Protein AF-A0A2J6J2B2-F1 (afdb_monomer)

Structure (mmCIF, N/CA/C/O backbone):
data_AF-A0A2J6J2B2-F1
#
_entry.id   AF-A0A2J6J2B2-F1
#
loop_
_atom_site.group_PDB
_atom_site.id
_atom_site.type_symbol
_atom_site.label_atom_id
_atom_site.label_alt_id
_atom_site.label_comp_id
_atom_site.label_asym_id
_atom_site.label_entity_id
_atom_site.label_seq_id
_atom_site.pdbx_PDB_ins_code
_atom_site.Cartn_x
_atom_site.Cartn_y
_atom_site.Cartn_z
_atom_site.occupancy
_atom_site.B_iso_or_equiv
_atom_site.auth_seq_id
_atom_site.auth_comp_id
_atom_site.auth_asym_id
_atom_site.auth_atom_id
_atom_site.pdbx_PDB_model_num
ATOM 1 N N . GLN A 1 1 ? 64.192 0.299 -51.898 1.00 29.78 1 GLN A N 1
ATOM 2 C CA . GLN A 1 1 ? 64.668 0.440 -53.295 1.00 29.78 1 GLN A CA 1
ATOM 3 C C . GLN A 1 1 ? 63.615 1.294 -53.989 1.00 29.78 1 GLN A C 1
ATOM 5 O O . GLN A 1 1 ? 62.476 0.881 -53.935 1.00 29.78 1 GLN A O 1
ATOM 10 N N . ALA A 1 2 ? 63.819 2.466 -54.578 1.00 25.81 2 ALA A N 1
ATOM 11 C CA . ALA A 1 2 ? 64.965 3.316 -54.865 1.00 25.81 2 ALA A CA 1
ATOM 12 C C . ALA A 1 2 ? 64.368 4.648 -55.398 1.00 25.81 2 ALA A C 1
ATOM 14 O O . ALA A 1 2 ? 63.558 4.562 -56.307 1.00 25.81 2 ALA A O 1
ATOM 15 N N . PHE A 1 3 ? 64.799 5.796 -54.842 1.00 26.19 3 PHE A N 1
ATOM 16 C CA . PHE A 1 3 ? 64.974 7.138 -55.457 1.00 26.19 3 PHE A CA 1
ATOM 17 C C . PHE A 1 3 ? 63.770 7.818 -56.173 1.00 26.19 3 PHE A C 1
ATOM 19 O O . PHE A 1 3 ? 63.121 7.220 -57.014 1.00 26.19 3 PHE A O 1
ATOM 26 N N . LEU A 1 4 ? 63.444 9.099 -55.938 1.00 25.77 4 LEU A N 1
ATOM 27 C CA . LEU A 1 4 ? 64.292 10.301 -56.052 1.00 25.77 4 LEU A CA 1
ATOM 28 C C . LEU A 1 4 ? 63.722 11.502 -55.254 1.00 25.77 4 LEU A C 1
ATOM 30 O O . LEU A 1 4 ? 62.513 11.685 -55.183 1.00 25.77 4 LEU A O 1
ATOM 34 N N . THR A 1 5 ? 64.620 12.352 -54.749 1.00 25.95 5 THR A N 1
ATOM 35 C CA . THR A 1 5 ? 64.398 13.745 -54.291 1.00 25.95 5 THR A CA 1
ATOM 36 C C . THR A 1 5 ? 65.219 14.711 -55.200 1.00 25.95 5 THR A C 1
ATOM 38 O O . THR A 1 5 ? 65.795 14.238 -56.182 1.00 25.95 5 THR A O 1
ATOM 41 N N . PRO A 1 6 ? 65.345 16.029 -54.923 1.00 47.19 6 PRO A N 1
ATOM 42 C CA . PRO A 1 6 ? 64.564 17.149 -55.466 1.00 47.19 6 PRO A CA 1
ATOM 43 C C . PRO A 1 6 ? 65.430 18.159 -56.271 1.00 47.19 6 PRO A C 1
ATOM 45 O O . PRO A 1 6 ? 66.650 18.031 -56.359 1.00 47.19 6 PRO A O 1
ATOM 48 N N . THR A 1 7 ? 64.830 19.189 -56.869 1.00 26.48 7 THR A N 1
ATOM 49 C CA . THR A 1 7 ? 65.519 20.347 -57.502 1.00 26.48 7 THR A CA 1
ATOM 50 C C . THR A 1 7 ? 64.460 21.446 -57.688 1.00 26.48 7 THR A C 1
ATOM 52 O O . THR A 1 7 ? 63.351 21.116 -58.080 1.00 26.48 7 THR A O 1
ATOM 55 N N . GLU A 1 8 ? 64.640 22.745 -57.454 1.00 25.83 8 GLU A N 1
ATOM 56 C CA . GLU A 1 8 ? 65.719 23.580 -56.923 1.00 25.83 8 GLU A CA 1
ATOM 57 C C . GLU A 1 8 ? 65.094 24.954 -56.586 1.00 25.83 8 GLU A C 1
ATOM 59 O O . GLU A 1 8 ? 64.136 25.391 -57.221 1.00 25.83 8 GLU A O 1
ATOM 64 N N . ILE A 1 9 ? 65.667 25.622 -55.588 1.00 32.47 9 ILE A N 1
ATOM 65 C CA . ILE A 1 9 ? 65.367 26.969 -55.078 1.00 32.47 9 ILE A CA 1
ATOM 66 C C . ILE A 1 9 ? 65.963 28.037 -56.007 1.00 32.47 9 ILE A C 1
ATOM 68 O O . ILE A 1 9 ? 67.160 27.938 -56.248 1.00 32.47 9 ILE A O 1
ATOM 72 N N . ILE A 1 10 ? 65.228 29.107 -56.377 1.00 26.33 10 ILE A N 1
ATOM 73 C CA . ILE A 1 10 ? 65.790 30.460 -56.649 1.00 26.33 10 ILE A CA 1
ATOM 74 C C . ILE A 1 10 ? 64.805 31.592 -56.248 1.00 26.33 10 ILE A C 1
ATOM 76 O O . ILE A 1 10 ? 63.870 31.916 -56.969 1.00 26.33 10 ILE A O 1
ATOM 80 N N . THR A 1 11 ? 65.079 32.157 -55.064 1.00 28.31 11 THR A N 1
ATOM 81 C CA . THR A 1 11 ? 65.165 33.575 -54.614 1.00 28.31 11 THR A CA 1
ATOM 82 C C . THR A 1 11 ? 64.351 34.717 -55.257 1.00 28.31 11 THR A C 1
ATOM 84 O O . THR A 1 11 ? 64.492 34.970 -56.452 1.00 28.31 11 THR A O 1
ATOM 87 N N . GLY A 1 12 ? 63.778 35.585 -54.400 1.00 24.64 12 GLY A N 1
ATOM 88 C CA . GLY A 1 12 ? 63.821 37.047 -54.605 1.00 24.64 12 GLY A CA 1
ATOM 89 C C . GLY A 1 12 ? 62.706 37.901 -53.971 1.00 24.64 12 GLY A C 1
ATOM 90 O O . GLY A 1 12 ? 61.715 38.166 -54.632 1.00 24.64 12 GLY A O 1
ATOM 91 N N . ASP A 1 13 ? 62.967 38.403 -52.758 1.00 27.11 13 ASP A N 1
ATOM 92 C CA . ASP A 1 13 ? 62.569 39.706 -52.178 1.00 27.11 13 ASP A CA 1
ATOM 93 C C . ASP A 1 13 ? 61.089 40.068 -51.867 1.00 27.11 13 ASP A C 1
ATOM 95 O O . ASP A 1 13 ? 60.358 40.583 -52.700 1.00 27.11 13 ASP A O 1
ATOM 99 N N . GLY A 1 14 ? 60.738 39.992 -50.572 1.00 28.12 14 GLY A N 1
ATOM 100 C CA . GLY A 1 14 ? 60.377 41.169 -49.756 1.00 28.12 14 GLY A CA 1
ATOM 101 C C . GLY A 1 14 ? 58.980 41.820 -49.850 1.00 28.12 14 GLY A C 1
ATOM 102 O O . GLY A 1 14 ? 58.748 42.665 -50.703 1.00 28.12 14 GLY A O 1
ATOM 103 N N . VAL A 1 15 ? 58.210 41.625 -48.763 1.00 25.64 15 VAL A N 1
ATOM 104 C CA . VAL A 1 15 ? 57.166 42.502 -48.164 1.00 25.64 15 VAL A CA 1
ATOM 105 C C . VAL A 1 15 ? 55.715 42.376 -48.685 1.00 25.64 15 VAL A C 1
ATOM 107 O O . VAL A 1 15 ? 55.347 42.939 -49.706 1.00 25.64 15 VAL A O 1
ATOM 110 N N . THR A 1 16 ? 54.919 41.667 -47.867 1.00 38.22 16 THR A N 1
ATOM 111 C CA . THR A 1 16 ? 53.477 41.766 -47.518 1.00 38.22 16 THR A CA 1
ATOM 112 C C . THR A 1 16 ? 52.504 42.511 -48.445 1.00 38.22 16 THR A C 1
ATOM 114 O O . THR A 1 16 ? 52.638 43.718 -48.638 1.00 38.22 16 THR A O 1
ATOM 117 N N . THR A 1 17 ? 51.414 41.847 -48.844 1.00 27.83 17 THR A N 1
ATOM 118 C CA . THR A 1 17 ? 50.019 42.122 -48.408 1.00 27.83 17 THR A CA 1
ATOM 119 C C . THR A 1 17 ? 49.057 41.137 -49.089 1.00 27.83 17 THR A C 1
ATOM 121 O O . THR A 1 17 ? 49.112 41.001 -50.303 1.00 27.83 17 THR A O 1
ATOM 124 N N . ASP A 1 18 ? 48.271 40.455 -48.251 1.00 29.95 18 ASP A N 1
ATOM 125 C CA . ASP A 1 18 ? 46.930 39.861 -48.394 1.00 29.95 18 ASP A CA 1
ATOM 126 C C . ASP A 1 18 ? 46.429 39.176 -49.686 1.00 29.95 18 ASP A C 1
ATOM 128 O O . ASP A 1 18 ? 46.644 39.619 -50.810 1.00 29.95 18 ASP A O 1
ATOM 132 N N . GLU A 1 19 ? 45.623 38.138 -49.415 1.00 28.14 19 GLU A N 1
ATOM 133 C CA . GLU A 1 19 ? 44.688 37.386 -50.272 1.00 28.14 19 GLU A CA 1
ATOM 134 C C . GLU A 1 19 ? 45.267 36.253 -51.146 1.00 28.14 19 GLU A C 1
ATOM 136 O O . GLU A 1 19 ? 45.463 36.377 -52.356 1.00 28.14 19 GLU A O 1
ATOM 141 N N . GLU A 1 20 ? 45.432 35.073 -50.530 1.00 25.48 20 GLU A N 1
ATOM 142 C CA . GLU A 1 20 ? 45.402 33.784 -51.233 1.00 25.48 20 GLU A CA 1
ATOM 143 C C . GLU A 1 20 ? 43.946 33.372 -51.512 1.00 25.48 20 GLU A C 1
ATOM 145 O O . GLU A 1 20 ? 43.225 32.916 -50.632 1.00 25.48 20 GLU A O 1
ATOM 150 N N . PHE A 1 21 ? 43.533 33.479 -52.775 1.00 26.89 21 PHE A N 1
ATOM 151 C CA . PHE A 1 21 ? 42.487 32.634 -53.352 1.00 26.89 21 PHE A CA 1
ATOM 152 C C . PHE A 1 21 ? 43.170 31.661 -54.320 1.00 26.89 21 PHE A C 1
ATOM 154 O O . PHE A 1 21 ? 43.563 32.045 -55.424 1.00 26.89 21 PHE A O 1
ATOM 161 N N . HIS A 1 22 ? 43.284 30.387 -53.941 1.00 25.12 22 HIS A N 1
ATOM 162 C CA . HIS A 1 22 ? 43.617 29.302 -54.864 1.00 25.12 22 HIS A CA 1
ATOM 163 C C . HIS A 1 22 ? 42.556 28.203 -54.766 1.00 25.12 22 HIS A C 1
ATOM 165 O O . HIS A 1 22 ? 42.482 27.461 -53.796 1.00 25.12 22 HIS A O 1
ATOM 171 N N . GLY A 1 23 ? 41.704 28.141 -55.793 1.00 23.48 23 GLY A N 1
ATOM 172 C CA . GLY A 1 23 ? 40.634 27.158 -55.920 1.00 23.48 23 GLY A CA 1
ATOM 173 C C . GLY A 1 23 ? 41.119 25.765 -56.327 1.00 23.48 23 GLY A C 1
ATOM 174 O O . GLY A 1 23 ? 42.080 25.615 -57.084 1.00 23.48 23 GLY A O 1
ATOM 175 N N . PHE A 1 24 ? 40.379 24.750 -55.880 1.00 22.38 24 PHE A N 1
ATOM 176 C CA . PHE A 1 24 ? 40.506 23.359 -56.312 1.00 22.38 24 PHE A CA 1
ATOM 177 C C . PHE A 1 24 ? 39.439 23.003 -57.360 1.00 22.38 24 PHE A C 1
ATOM 179 O O . PHE A 1 24 ? 38.334 23.541 -57.363 1.00 22.38 24 PHE A O 1
ATOM 186 N N . THR A 1 25 ? 39.784 22.095 -58.280 1.00 24.11 25 THR A N 1
ATOM 187 C CA . THR A 1 25 ? 38.884 21.545 -59.312 1.00 24.11 25 THR A CA 1
ATOM 188 C C . THR A 1 25 ? 38.583 20.085 -58.970 1.00 24.11 25 THR A C 1
ATOM 190 O O . THR A 1 25 ? 39.517 19.292 -58.866 1.00 24.11 25 THR A O 1
ATOM 193 N N . TYR A 1 26 ? 37.309 19.719 -58.808 1.00 26.28 26 TYR A N 1
ATOM 194 C CA . TYR A 1 26 ? 36.881 18.340 -58.532 1.00 26.28 26 TYR A CA 1
ATOM 195 C C . TYR A 1 26 ? 36.617 17.563 -59.832 1.00 26.28 26 TYR A C 1
ATOM 197 O O . TYR A 1 26 ? 36.030 18.099 -60.774 1.00 26.28 26 TYR A O 1
ATOM 205 N N . MET A 1 27 ? 37.026 16.292 -59.874 1.00 23.41 27 MET A N 1
ATOM 206 C CA . MET A 1 27 ? 36.623 15.321 -60.899 1.00 23.41 27 MET A CA 1
ATOM 207 C C . MET A 1 27 ? 35.471 14.484 -60.333 1.00 23.41 27 MET A C 1
ATOM 209 O O . MET A 1 27 ? 35.663 13.763 -59.358 1.00 23.41 27 MET A O 1
ATOM 213 N N . LEU A 1 28 ? 34.281 14.610 -60.922 1.00 28.73 28 LEU A N 1
ATOM 214 C CA . LEU A 1 28 ? 33.120 13.775 -60.605 1.00 28.73 28 LEU A CA 1
ATOM 215 C C . LEU A 1 28 ? 33.261 12.412 -61.295 1.00 28.73 28 LEU A C 1
ATOM 217 O O . LEU A 1 28 ? 33.626 12.360 -62.466 1.00 28.73 28 LEU A O 1
ATOM 221 N N . ASP A 1 29 ? 32.951 11.337 -60.568 1.00 31.69 29 ASP A N 1
ATOM 222 C CA . ASP A 1 29 ? 32.782 9.986 -61.112 1.00 31.69 29 ASP A CA 1
ATOM 223 C C . ASP A 1 29 ? 31.447 9.907 -61.866 1.00 31.69 29 ASP A C 1
ATOM 225 O O . ASP A 1 29 ? 30.362 9.856 -61.286 1.00 31.69 29 ASP A O 1
ATOM 229 N N . ASP A 1 30 ? 31.544 9.921 -63.188 1.00 33.75 30 ASP A N 1
ATOM 230 C CA . ASP A 1 30 ? 30.462 9.934 -64.164 1.00 33.75 30 ASP A CA 1
ATOM 231 C C . ASP A 1 30 ? 29.805 8.555 -64.392 1.00 33.75 30 ASP A C 1
ATOM 233 O O . ASP A 1 30 ? 28.982 8.391 -65.296 1.00 33.75 30 ASP A O 1
ATOM 237 N N . THR A 1 31 ? 30.103 7.560 -63.548 1.00 29.42 31 THR A N 1
ATOM 238 C CA . THR A 1 31 ? 29.453 6.239 -63.597 1.00 29.42 31 THR A CA 1
ATOM 239 C C . THR A 1 31 ? 28.232 6.098 -62.685 1.00 29.42 31 THR A C 1
ATOM 241 O O . THR A 1 31 ? 27.500 5.111 -62.806 1.00 29.42 31 THR A O 1
ATOM 244 N N . ARG A 1 32 ? 27.958 7.079 -61.812 1.00 29.64 32 ARG A N 1
ATOM 245 C CA . ARG A 1 32 ? 26.795 7.068 -60.908 1.00 29.64 32 ARG A CA 1
ATOM 246 C C . ARG A 1 32 ? 25.678 7.989 -61.426 1.00 29.64 32 ARG A C 1
ATOM 248 O O . ARG A 1 32 ? 25.959 9.133 -61.783 1.00 29.64 32 ARG A O 1
ATOM 255 N N . PRO A 1 33 ? 24.412 7.532 -61.494 1.00 26.83 33 PRO A N 1
ATOM 256 C CA . PRO A 1 33 ? 23.312 8.382 -61.931 1.00 26.83 33 PRO A CA 1
ATOM 257 C C . PRO A 1 33 ? 23.013 9.443 -60.868 1.00 26.83 33 PRO A C 1
ATOM 259 O O . PRO A 1 33 ? 22.716 9.109 -59.725 1.00 26.83 33 PRO A O 1
ATOM 262 N N . VAL A 1 34 ? 23.064 10.715 -61.260 1.00 29.86 34 VAL A N 1
ATOM 263 C CA . VAL A 1 34 ? 22.679 11.855 -60.419 1.00 29.86 34 VAL A CA 1
ATOM 264 C C . VAL A 1 34 ? 21.198 12.166 -60.658 1.00 29.86 34 VAL A C 1
ATOM 266 O O . VAL A 1 34 ? 20.781 12.352 -61.805 1.00 29.86 34 VAL A O 1
ATOM 269 N N . TYR A 1 35 ? 20.400 12.217 -59.591 1.00 25.48 35 TYR A N 1
ATOM 270 C CA . TYR A 1 35 ? 18.975 12.555 -59.640 1.00 25.48 35 TYR A CA 1
ATOM 271 C C . TYR A 1 35 ? 18.812 14.085 -59.631 1.00 25.48 35 TYR A C 1
ATOM 273 O O . TYR A 1 35 ? 18.853 14.714 -58.581 1.00 25.48 35 TYR A O 1
ATOM 281 N N . HIS A 1 36 ? 18.639 14.713 -60.799 1.00 30.78 36 HIS A N 1
ATOM 282 C CA . HIS A 1 36 ? 18.210 16.115 -60.878 1.00 30.78 36 HIS A CA 1
ATOM 283 C C . HIS A 1 36 ? 17.102 16.303 -61.918 1.00 30.78 36 HIS A C 1
ATOM 285 O O . HIS A 1 36 ? 17.233 15.910 -63.081 1.00 30.78 36 HIS A O 1
ATOM 291 N N . GLY A 1 37 ? 16.012 16.939 -61.479 1.00 27.75 37 GLY A N 1
ATOM 292 C CA . GLY A 1 37 ? 14.934 17.441 -62.325 1.00 27.75 37 GLY A CA 1
ATOM 293 C C . GLY A 1 37 ? 15.416 18.515 -63.307 1.00 27.75 37 GLY A C 1
ATOM 294 O O . GLY A 1 37 ? 16.398 19.219 -63.083 1.00 27.75 37 GLY A O 1
ATOM 295 N N . THR A 1 38 ? 14.732 18.591 -64.445 1.00 26.75 38 THR A N 1
ATOM 296 C CA . THR A 1 38 ? 15.134 19.308 -65.661 1.00 26.75 38 THR A CA 1
ATOM 297 C C . THR A 1 38 ? 15.309 20.820 -65.514 1.00 26.75 38 THR A C 1
ATOM 299 O O . THR A 1 38 ? 14.438 21.524 -65.014 1.00 26.75 38 THR A O 1
ATOM 302 N N . ALA A 1 39 ? 16.408 21.308 -66.093 1.00 30.44 39 ALA A N 1
ATOM 303 C CA . ALA A 1 39 ? 16.784 22.709 -66.226 1.00 30.44 39 ALA A CA 1
ATOM 304 C C . ALA A 1 39 ? 15.856 23.510 -67.158 1.00 30.44 39 ALA A C 1
ATOM 306 O O . ALA A 1 39 ? 15.611 23.098 -68.295 1.00 30.44 39 ALA A O 1
ATOM 307 N N . GLY A 1 40 ? 15.447 24.707 -66.723 1.00 31.95 40 GLY A N 1
ATOM 308 C CA . GLY A 1 40 ? 14.886 25.706 -67.632 1.00 31.95 40 GLY A CA 1
ATOM 309 C C . GLY A 1 40 ? 13.995 26.786 -67.022 1.00 31.95 40 GLY A C 1
ATOM 310 O O . GLY A 1 40 ? 12.901 26.974 -67.540 1.00 31.95 40 GLY A O 1
ATOM 311 N N . ASP A 1 41 ? 14.454 27.540 -66.018 1.00 29.88 41 ASP A N 1
ATOM 312 C CA . ASP A 1 41 ? 13.928 28.896 -65.779 1.00 29.88 41 ASP A CA 1
ATOM 313 C C . ASP A 1 41 ? 15.079 29.869 -65.441 1.00 29.88 41 ASP A C 1
ATOM 315 O O . ASP A 1 41 ? 15.798 29.650 -64.464 1.00 29.88 41 ASP A O 1
ATOM 319 N N . PRO A 1 42 ? 15.355 30.888 -66.278 1.00 36.53 42 PRO A N 1
ATOM 320 C CA . PRO A 1 42 ? 16.515 31.752 -66.135 1.00 36.53 42 PRO A CA 1
ATOM 321 C C . PRO A 1 42 ? 16.157 33.130 -65.558 1.00 36.53 42 PRO A C 1
ATOM 323 O O . PRO A 1 42 ? 16.448 34.132 -66.204 1.00 36.53 42 PRO A O 1
ATOM 326 N N . THR A 1 43 ? 15.578 33.230 -64.358 1.00 29.48 43 THR A N 1
ATOM 327 C CA . THR A 1 43 ? 15.521 34.510 -63.621 1.00 29.48 43 THR A CA 1
ATOM 328 C C . THR A 1 43 ? 15.444 34.323 -62.101 1.00 29.48 43 THR A C 1
ATOM 330 O O . THR A 1 43 ? 14.351 34.365 -61.562 1.00 29.48 43 THR A O 1
ATOM 333 N N . THR A 1 44 ? 16.587 34.153 -61.427 1.00 29.06 44 THR A N 1
ATOM 334 C CA . THR A 1 44 ? 17.064 34.925 -60.250 1.00 29.06 44 THR A CA 1
ATOM 335 C C . THR A 1 44 ? 18.350 34.295 -59.701 1.00 29.06 44 THR A C 1
ATOM 337 O O . THR A 1 44 ? 18.703 33.162 -60.004 1.00 29.06 44 THR A O 1
ATOM 340 N N . THR A 1 45 ? 19.128 35.118 -59.017 1.00 30.09 45 THR A N 1
ATOM 341 C CA . THR A 1 45 ? 20.515 34.950 -58.576 1.00 30.09 45 THR A CA 1
ATOM 342 C C . THR A 1 45 ? 20.739 33.812 -57.574 1.00 30.09 45 THR A C 1
ATOM 344 O O . THR A 1 45 ? 20.079 33.768 -56.553 1.00 30.09 45 THR A O 1
ATOM 347 N N . SER A 1 46 ? 21.711 32.951 -57.893 1.00 34.75 46 SER A N 1
ATOM 348 C CA . SER A 1 46 ? 22.617 32.158 -57.031 1.00 34.75 46 SER A CA 1
ATOM 349 C C . SER A 1 46 ? 22.148 31.389 -55.789 1.00 34.75 46 SER A C 1
ATOM 351 O O . SER A 1 46 ? 23.020 30.802 -55.157 1.00 34.75 46 SER A O 1
ATOM 353 N N . ASP A 1 47 ? 20.864 31.259 -55.485 1.00 29.11 47 ASP A N 1
ATOM 354 C CA . ASP A 1 47 ? 20.433 30.339 -54.427 1.00 29.11 47 ASP A CA 1
ATOM 355 C C . ASP A 1 47 ? 20.227 28.946 -55.020 1.00 29.11 47 ASP A C 1
ATOM 357 O O . ASP A 1 47 ? 19.191 28.600 -55.593 1.00 29.11 47 ASP A O 1
ATOM 361 N N . ARG A 1 48 ? 21.288 28.139 -54.946 1.00 26.00 48 ARG A N 1
ATOM 362 C CA . ARG A 1 48 ? 21.166 26.690 -55.085 1.00 26.00 48 ARG A CA 1
ATOM 363 C C . ARG A 1 48 ? 20.512 26.181 -53.810 1.00 26.00 48 ARG A C 1
ATOM 365 O O . ARG A 1 48 ? 21.204 25.881 -52.849 1.00 26.00 48 ARG A O 1
ATOM 372 N N . ILE A 1 49 ? 19.188 26.104 -53.834 1.00 27.30 49 ILE A N 1
ATOM 373 C CA . ILE A 1 49 ? 18.407 25.398 -52.825 1.00 27.30 49 ILE A CA 1
ATOM 374 C C . ILE A 1 49 ? 18.820 23.922 -52.891 1.00 27.30 49 ILE A C 1
ATOM 376 O O . ILE A 1 49 ? 18.482 23.209 -53.840 1.00 27.30 49 ILE A O 1
ATOM 380 N N . ILE A 1 50 ? 19.627 23.505 -51.920 1.00 27.31 50 ILE A N 1
ATOM 381 C CA . ILE A 1 50 ? 19.826 22.110 -51.538 1.00 27.31 50 ILE A CA 1
ATOM 382 C C . ILE A 1 50 ? 18.824 21.886 -50.407 1.00 27.31 50 ILE A C 1
ATOM 384 O O . ILE A 1 50 ? 18.808 22.653 -49.451 1.00 27.31 50 ILE A O 1
ATOM 388 N N . TRP A 1 51 ? 17.947 20.900 -50.559 1.00 22.39 51 TRP A N 1
ATOM 389 C CA . TRP A 1 51 ? 17.046 20.480 -49.491 1.00 22.39 51 TRP A CA 1
ATOM 390 C C . TRP A 1 51 ? 17.827 19.519 -48.591 1.00 22.39 51 TRP A C 1
ATOM 392 O O . TRP A 1 51 ? 18.071 18.399 -49.031 1.00 22.39 51 TRP A O 1
ATOM 402 N N . ASP A 1 52 ? 18.269 19.994 -47.417 1.00 29.30 52 ASP A N 1
ATOM 403 C CA . ASP A 1 52 ? 18.790 19.171 -46.307 1.00 29.30 52 ASP A CA 1
ATOM 404 C C . ASP A 1 52 ? 18.795 19.934 -44.934 1.00 29.30 52 ASP A C 1
ATOM 406 O O . ASP A 1 52 ? 19.691 20.730 -44.642 1.00 29.30 52 ASP A O 1
ATOM 410 N N . THR A 1 53 ? 17.683 19.786 -44.187 1.00 30.80 53 THR A N 1
ATOM 411 C CA . THR A 1 53 ? 17.508 19.439 -42.737 1.00 30.80 53 THR A CA 1
ATOM 412 C C . THR A 1 53 ? 18.085 20.221 -41.520 1.00 30.80 53 THR A C 1
ATOM 414 O O . THR A 1 53 ? 18.509 19.581 -40.567 1.00 30.80 53 THR A O 1
ATOM 417 N N . HIS A 1 54 ? 18.019 21.561 -41.382 1.00 35.28 54 HIS A N 1
ATOM 418 C CA . HIS A 1 54 ? 18.484 22.198 -40.108 1.00 35.28 54 HIS A CA 1
ATOM 419 C C . HIS A 1 54 ? 17.588 23.328 -39.555 1.00 35.28 54 HIS A C 1
ATOM 421 O O . HIS A 1 54 ? 17.745 24.478 -39.938 1.00 35.28 54 HIS A O 1
ATOM 427 N N . PHE A 1 55 ? 16.678 22.977 -38.635 1.00 32.72 55 PHE A N 1
ATOM 428 C CA . PHE A 1 55 ? 15.369 23.567 -38.287 1.00 32.72 55 PHE A CA 1
ATOM 429 C C . PHE A 1 55 ? 15.373 24.785 -37.328 1.00 32.72 55 PHE A C 1
ATOM 431 O O . PHE A 1 55 ? 16.144 24.802 -36.370 1.00 32.72 55 PHE A O 1
ATOM 438 N N . ALA A 1 56 ? 14.411 25.716 -37.489 1.00 36.09 56 ALA A N 1
ATOM 439 C CA . ALA A 1 56 ? 13.847 26.527 -36.390 1.00 36.09 56 ALA A CA 1
ATOM 440 C C . ALA A 1 56 ? 12.409 27.034 -36.633 1.00 36.09 56 ALA A C 1
ATOM 442 O O . ALA A 1 56 ? 11.923 27.077 -37.759 1.00 36.09 56 ALA A O 1
ATOM 443 N N . TYR A 1 57 ? 11.737 27.400 -35.535 1.00 31.12 57 TYR A N 1
ATOM 444 C CA . TYR A 1 57 ? 10.289 27.600 -35.406 1.00 31.12 57 TYR A CA 1
ATOM 445 C C . TYR A 1 57 ? 9.810 29.019 -35.768 1.00 31.12 57 TYR A C 1
ATOM 447 O O . TYR A 1 57 ? 10.287 29.992 -35.191 1.00 31.12 57 TYR A O 1
ATOM 455 N N . ASP A 1 58 ? 8.770 29.127 -36.604 1.00 31.17 58 ASP A N 1
ATOM 456 C CA . ASP A 1 58 ? 7.809 30.238 -36.555 1.00 31.17 58 ASP A CA 1
ATOM 457 C C . ASP A 1 58 ? 6.412 29.766 -37.029 1.00 31.17 58 ASP A C 1
ATOM 459 O O . ASP A 1 58 ? 6.210 29.405 -38.182 1.00 31.17 58 ASP A O 1
ATOM 463 N N . VAL A 1 59 ? 5.462 29.743 -36.085 1.00 35.62 59 VAL A N 1
ATOM 464 C CA . VAL A 1 59 ? 3.985 29.594 -36.178 1.00 35.62 59 VAL A CA 1
ATOM 465 C C . VAL A 1 59 ? 3.355 28.902 -37.416 1.00 35.62 59 VAL A C 1
ATOM 467 O O . VAL A 1 59 ? 3.303 29.447 -38.516 1.00 35.62 59 VAL A O 1
ATOM 470 N N . ALA A 1 60 ? 2.698 27.762 -37.159 1.00 37.94 60 ALA A N 1
ATOM 471 C CA . ALA A 1 60 ? 2.033 26.872 -38.122 1.00 37.94 60 ALA A CA 1
ATOM 472 C C . ALA A 1 60 ? 0.968 27.522 -39.051 1.00 37.94 60 ALA A C 1
ATOM 474 O O . ALA A 1 60 ? 0.129 28.307 -38.582 1.00 37.94 60 ALA A O 1
ATOM 475 N N . PRO A 1 61 ? 0.889 27.126 -40.343 1.00 40.31 61 PRO A N 1
ATOM 476 C CA . PRO A 1 61 ? -0.251 27.425 -41.208 1.00 40.31 61 PRO A CA 1
ATOM 477 C C . PRO A 1 61 ? -1.484 26.569 -40.856 1.00 40.31 61 PRO A C 1
ATOM 479 O O . PRO A 1 61 ? -1.406 25.510 -40.238 1.00 40.31 61 PRO A O 1
ATOM 482 N N . ALA A 1 62 ? -2.665 27.038 -41.266 1.00 38.03 62 ALA A N 1
ATOM 483 C CA . ALA A 1 62 ? -3.973 26.506 -40.862 1.00 38.03 62 ALA A CA 1
ATOM 484 C C . ALA A 1 62 ? -4.351 25.114 -41.427 1.00 38.03 62 ALA A C 1
ATOM 486 O O . ALA A 1 62 ? -5.478 24.667 -41.209 1.00 38.03 62 ALA A O 1
ATOM 487 N N . ASP A 1 63 ? -3.469 24.454 -42.176 1.00 41.31 63 ASP A N 1
ATOM 488 C CA . ASP A 1 63 ? -3.689 23.146 -42.809 1.00 41.31 63 ASP A CA 1
ATOM 489 C C . ASP A 1 63 ? -2.927 21.987 -42.145 1.00 41.31 63 ASP A C 1
ATOM 491 O O . ASP A 1 63 ? -3.110 20.842 -42.554 1.00 41.31 63 ASP A O 1
ATOM 495 N N . GLY A 1 64 ? -2.162 22.250 -41.080 1.00 36.75 64 GLY A N 1
ATOM 496 C CA . GLY A 1 64 ? -1.554 21.209 -40.244 1.00 36.75 64 GLY A CA 1
ATOM 497 C C . GLY A 1 64 ? -0.305 20.552 -40.833 1.00 36.75 64 GLY A C 1
ATOM 498 O O . GLY A 1 64 ? 0.209 19.610 -40.241 1.00 36.75 64 GLY A O 1
ATOM 499 N N . THR A 1 65 ? 0.204 21.037 -41.966 1.00 35.97 65 THR A N 1
ATOM 500 C CA . THR A 1 65 ? 1.525 20.654 -42.474 1.00 35.97 65 THR A CA 1
ATOM 501 C C . THR A 1 65 ? 2.593 21.534 -41.832 1.00 35.97 65 THR A C 1
ATOM 503 O O . THR A 1 65 ? 2.551 22.757 -41.982 1.00 35.97 65 THR A O 1
ATOM 506 N N . LEU A 1 66 ? 3.530 20.922 -41.100 1.00 37.53 66 LEU A N 1
ATOM 507 C CA . LEU A 1 66 ? 4.695 21.611 -40.549 1.00 37.53 66 LEU A CA 1
ATOM 508 C C . LEU A 1 66 ? 5.669 21.889 -41.705 1.00 37.53 66 LEU A C 1
ATOM 510 O O . LEU A 1 66 ? 6.216 20.961 -42.298 1.00 37.53 66 LEU A O 1
ATOM 514 N N . GLU A 1 67 ? 5.842 23.157 -42.075 1.00 34.44 67 GLU A N 1
ATOM 515 C CA . GLU A 1 67 ? 6.903 23.558 -43.001 1.00 34.44 67 GLU A CA 1
ATOM 516 C C . GLU A 1 67 ? 8.167 23.811 -42.179 1.00 34.44 67 GLU A C 1
ATOM 518 O O . GLU A 1 67 ? 8.208 24.689 -41.319 1.00 34.44 67 GLU A O 1
ATOM 523 N N . ILE A 1 68 ? 9.179 22.986 -42.417 1.00 34.62 68 ILE A N 1
ATOM 524 C CA . ILE A 1 68 ? 10.486 23.077 -41.782 1.00 34.62 68 ILE A CA 1
ATOM 525 C C . ILE A 1 68 ? 11.359 23.959 -42.677 1.00 34.62 68 ILE A C 1
ATOM 527 O O . ILE A 1 68 ? 11.842 23.499 -43.712 1.00 34.62 68 ILE A O 1
ATOM 531 N N . GLU A 1 69 ? 11.575 25.219 -42.306 1.00 36.12 69 GLU A N 1
ATOM 532 C CA . GLU A 1 69 ? 12.625 26.041 -42.920 1.00 36.12 69 GLU A CA 1
ATOM 533 C C . GLU A 1 69 ? 13.836 26.129 -41.987 1.00 36.12 69 GLU A C 1
ATOM 535 O O . GLU A 1 69 ? 13.706 26.312 -40.776 1.00 36.12 69 GLU A O 1
ATOM 540 N N . GLY A 1 70 ? 15.025 25.942 -42.563 1.00 31.80 70 GLY A N 1
ATOM 541 C CA . GLY A 1 70 ? 16.275 25.852 -41.821 1.00 31.80 70 GLY A CA 1
ATOM 542 C C . GLY A 1 70 ? 17.179 27.086 -41.872 1.00 31.80 70 GLY A C 1
ATOM 543 O O . GLY A 1 70 ? 16.996 27.972 -42.708 1.00 31.80 70 GLY A O 1
ATOM 544 N N . TYR A 1 71 ? 18.187 27.143 -40.993 1.00 34.84 71 TYR A N 1
ATOM 545 C CA . TYR A 1 71 ? 19.202 28.207 -40.983 1.00 34.84 71 TYR A CA 1
ATOM 546 C C . TYR A 1 71 ? 20.353 27.948 -41.968 1.00 34.84 71 TYR A C 1
ATOM 548 O O . TYR A 1 71 ? 20.744 26.817 -42.247 1.00 34.84 71 TYR A O 1
ATOM 556 N N . ASN A 1 72 ? 20.937 29.036 -42.484 1.00 32.66 72 ASN A N 1
ATOM 557 C CA . ASN A 1 72 ? 22.060 28.988 -43.422 1.00 32.66 72 ASN A CA 1
ATOM 558 C C . ASN A 1 72 ? 23.381 28.655 -42.715 1.00 32.66 72 ASN A C 1
ATOM 560 O O . ASN A 1 72 ? 23.947 29.498 -42.019 1.00 32.66 72 ASN A O 1
ATOM 564 N N . ILE A 1 73 ? 23.922 27.472 -43.000 1.00 34.44 73 ILE A N 1
ATOM 565 C CA . ILE A 1 73 ? 25.294 27.091 -42.654 1.0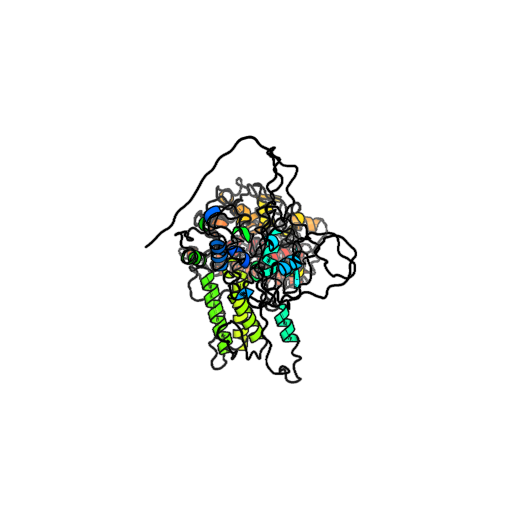0 34.44 73 ILE A CA 1
ATOM 566 C C . ILE A 1 73 ? 26.275 27.858 -43.557 1.00 34.44 73 ILE A C 1
ATOM 568 O O . ILE A 1 73 ? 26.198 27.806 -44.790 1.00 34.44 73 ILE A O 1
ATOM 572 N N . ASN A 1 74 ? 27.227 28.579 -42.958 1.00 35.53 74 ASN A N 1
ATOM 573 C CA . ASN A 1 74 ? 28.287 29.250 -43.705 1.00 35.53 74 ASN A CA 1
ATOM 574 C C . ASN A 1 74 ? 29.342 28.228 -44.147 1.00 35.53 74 ASN A C 1
ATOM 576 O O . ASN A 1 74 ? 30.230 27.864 -43.382 1.00 35.53 74 ASN A O 1
ATOM 580 N N . ALA A 1 75 ? 29.296 27.831 -45.418 1.00 33.00 75 ALA A N 1
ATOM 581 C CA . ALA A 1 75 ? 30.237 26.883 -46.023 1.00 33.00 75 ALA A CA 1
ATOM 582 C C . ALA A 1 75 ? 31.726 27.311 -45.985 1.00 33.00 75 ALA A C 1
ATOM 584 O O . ALA A 1 75 ? 32.579 26.575 -46.479 1.00 33.00 75 ALA A O 1
ATOM 585 N N . ALA A 1 76 ? 32.044 28.503 -45.468 1.00 31.58 76 ALA A N 1
ATOM 586 C CA . ALA A 1 76 ? 33.409 28.984 -45.276 1.00 31.58 76 ALA A CA 1
ATOM 587 C C . ALA A 1 76 ? 33.985 28.738 -43.864 1.00 31.58 76 ALA A C 1
ATOM 589 O O . ALA A 1 76 ? 35.155 29.056 -43.664 1.00 31.58 76 ALA A O 1
ATOM 590 N N . GLN A 1 77 ? 33.213 28.214 -42.900 1.00 34.47 77 GLN A N 1
ATOM 591 C CA . GLN A 1 77 ? 33.729 27.848 -41.569 1.00 34.47 77 GLN A CA 1
ATOM 592 C C . GLN A 1 77 ? 34.285 26.417 -41.530 1.00 34.47 77 GLN A C 1
ATOM 594 O O . GLN A 1 77 ? 33.774 25.528 -42.211 1.00 34.47 77 GLN A O 1
ATOM 599 N N . GLU A 1 78 ? 35.360 26.208 -40.760 1.00 35.16 78 GLU A N 1
ATOM 600 C CA . GLU A 1 78 ? 36.133 24.951 -40.737 1.00 35.16 78 GLU A CA 1
ATOM 601 C C . GLU A 1 78 ? 35.387 23.772 -40.082 1.00 35.16 78 GLU A C 1
ATOM 603 O O . GLU A 1 78 ? 35.691 22.620 -40.388 1.00 35.16 78 GLU A O 1
ATOM 608 N N . ASP A 1 79 ? 34.376 24.038 -39.256 1.00 38.44 79 ASP A N 1
ATOM 609 C CA . ASP A 1 79 ? 33.589 23.067 -38.483 1.00 38.44 79 ASP A CA 1
ATOM 610 C C . ASP A 1 79 ? 32.125 22.943 -38.954 1.00 38.44 79 ASP A C 1
ATOM 612 O O . ASP A 1 79 ? 31.351 22.141 -38.433 1.00 38.44 79 ASP A O 1
ATOM 616 N N . ALA A 1 80 ? 31.752 23.663 -40.014 1.00 38.00 80 ALA A N 1
ATOM 617 C CA . ALA A 1 80 ? 30.406 23.666 -40.593 1.00 38.00 80 ALA A CA 1
ATOM 618 C C . ALA A 1 80 ? 29.880 22.266 -40.988 1.00 38.00 80 ALA A C 1
ATOM 620 O O . ALA A 1 80 ? 28.678 22.078 -41.151 1.00 38.00 80 ALA A O 1
ATOM 621 N N . CYS A 1 81 ? 30.772 21.282 -41.164 1.00 38.88 81 CYS A N 1
ATOM 622 C CA . CYS A 1 81 ? 30.430 19.904 -41.536 1.00 38.88 81 CYS A CA 1
ATOM 623 C C . CYS A 1 81 ? 30.346 18.927 -40.343 1.00 38.88 81 CYS A C 1
ATOM 625 O O . CYS A 1 81 ? 29.862 17.813 -40.522 1.00 38.88 81 CYS A O 1
ATOM 627 N N . THR A 1 82 ? 30.837 19.286 -39.150 1.00 44.78 82 THR A N 1
ATOM 628 C CA . THR A 1 82 ? 30.845 18.401 -37.962 1.00 44.78 82 THR A CA 1
ATOM 629 C C . THR A 1 82 ? 29.605 18.544 -37.089 1.00 44.78 82 THR A C 1
ATOM 631 O O . THR A 1 82 ? 29.393 17.724 -36.202 1.00 44.78 82 THR A O 1
ATOM 634 N N . GLN A 1 83 ? 28.778 19.556 -37.342 1.00 44.09 83 GLN A N 1
ATOM 635 C CA . GLN A 1 83 ? 27.710 19.939 -36.424 1.00 44.09 83 GLN A CA 1
ATOM 636 C C . GLN A 1 83 ? 26.452 19.053 -36.507 1.00 44.09 83 GLN A C 1
ATOM 638 O O . GLN A 1 83 ? 25.684 19.073 -35.555 1.00 44.09 83 GLN A O 1
ATOM 643 N N . CYS A 1 84 ? 26.244 18.246 -37.562 1.00 40.69 84 CYS A N 1
ATOM 644 C CA . CYS A 1 84 ? 25.024 17.422 -37.713 1.00 40.69 84 CYS A CA 1
ATOM 645 C C . CYS A 1 84 ? 25.179 16.107 -38.531 1.00 40.69 84 CYS A C 1
ATOM 647 O O . CYS A 1 84 ? 24.198 15.620 -39.068 1.00 40.69 84 CYS A O 1
ATOM 649 N N . HIS A 1 85 ? 26.358 15.465 -38.565 1.00 41.28 85 HIS A N 1
ATOM 650 C CA . HIS A 1 85 ? 26.635 14.151 -39.210 1.00 41.28 85 HIS A CA 1
ATOM 651 C C . HIS A 1 85 ? 26.888 14.123 -40.736 1.00 41.28 85 HIS A C 1
ATOM 653 O O . HIS A 1 85 ? 26.067 14.519 -41.547 1.00 41.28 85 HIS A O 1
ATOM 659 N N . ASP A 1 86 ? 27.970 13.450 -41.144 1.00 42.38 86 ASP A N 1
ATOM 660 C CA . ASP A 1 86 ? 27.889 12.437 -42.211 1.00 42.38 86 ASP A CA 1
ATOM 661 C C . ASP A 1 86 ? 29.031 11.413 -42.015 1.00 42.38 86 ASP A C 1
ATOM 663 O O . ASP A 1 86 ? 30.201 11.736 -42.265 1.00 42.38 86 ASP A O 1
ATOM 667 N N . PRO A 1 87 ? 28.751 10.165 -41.592 1.00 35.75 87 PRO A N 1
ATOM 668 C CA . PRO A 1 87 ? 29.770 9.116 -41.496 1.00 35.75 87 PRO A CA 1
ATOM 669 C C . PRO A 1 87 ? 30.420 8.781 -42.855 1.00 35.75 87 PRO A C 1
ATOM 671 O O . PRO A 1 87 ? 31.549 8.288 -42.892 1.00 35.75 87 PRO A O 1
ATOM 674 N N . HIS A 1 88 ? 29.790 9.116 -43.988 1.00 36.41 88 HIS A N 1
ATOM 675 C CA . HIS A 1 88 ? 30.387 8.990 -45.323 1.00 36.41 88 HIS A CA 1
ATOM 676 C C . HIS A 1 88 ? 31.269 10.187 -45.724 1.00 36.41 88 HIS A C 1
ATOM 678 O O . HIS A 1 88 ? 32.010 10.099 -46.711 1.00 36.41 88 HIS A O 1
ATOM 684 N N . ALA A 1 89 ? 31.265 11.280 -44.954 1.00 38.66 89 ALA A N 1
ATOM 685 C CA . ALA A 1 89 ? 32.201 12.394 -45.094 1.00 38.66 89 ALA A CA 1
ATOM 686 C C . ALA A 1 89 ? 33.440 12.247 -44.199 1.00 38.66 89 ALA A C 1
ATOM 688 O O . ALA A 1 89 ? 34.432 12.938 -44.428 1.00 38.66 89 ALA A O 1
ATOM 689 N N . ALA A 1 90 ? 33.442 11.310 -43.247 1.00 35.16 90 ALA A N 1
ATOM 690 C CA . ALA A 1 90 ? 34.572 11.076 -42.351 1.00 35.16 90 ALA A CA 1
ATOM 691 C C . ALA A 1 90 ? 35.877 10.722 -43.108 1.00 35.16 90 ALA A C 1
ATOM 693 O O . ALA A 1 90 ? 36.972 11.059 -42.663 1.00 35.16 90 ALA A O 1
ATOM 694 N N . SER A 1 91 ? 35.781 10.166 -44.323 1.00 37.25 91 SER A N 1
ATOM 695 C CA . SER A 1 91 ? 36.932 9.934 -45.209 1.00 37.25 91 SER A CA 1
ATOM 696 C C . SER A 1 91 ? 37.522 11.204 -45.852 1.00 37.25 91 SER A C 1
ATOM 698 O O . SER A 1 91 ? 38.395 11.091 -46.715 1.00 37.25 91 SER A O 1
ATOM 700 N N . LYS A 1 92 ? 37.000 12.398 -45.537 1.00 37.59 92 LYS A N 1
ATOM 701 C CA . LYS A 1 92 ? 37.451 13.690 -46.088 1.00 37.59 92 LYS A CA 1
ATOM 702 C C . LYS A 1 92 ? 38.330 14.502 -45.128 1.00 37.59 92 LYS A C 1
ATOM 704 O O . LYS A 1 92 ? 38.817 15.551 -45.541 1.00 37.59 92 LYS A O 1
ATOM 709 N N . PHE A 1 93 ? 38.557 14.030 -43.901 1.00 36.94 93 PHE A N 1
ATOM 710 C CA . PHE A 1 93 ? 39.454 14.678 -42.941 1.00 36.94 93 PHE A CA 1
ATOM 711 C C . PHE A 1 93 ? 40.908 14.223 -43.125 1.00 36.94 93 PHE A C 1
ATOM 713 O O . PHE A 1 93 ? 41.173 13.052 -43.395 1.00 36.94 93 PHE A O 1
ATOM 720 N N . ASP A 1 94 ? 41.852 15.155 -42.973 1.00 43.12 94 ASP A N 1
ATOM 721 C CA . ASP A 1 94 ? 43.280 14.839 -42.884 1.00 43.12 94 ASP A CA 1
ATOM 722 C C . ASP A 1 94 ? 43.600 14.393 -41.447 1.00 43.12 94 ASP A C 1
ATOM 724 O O . ASP A 1 94 ? 43.725 15.212 -40.534 1.00 43.12 94 ASP A O 1
ATOM 728 N N . GLU A 1 95 ? 43.674 13.078 -41.235 1.00 44.91 95 GLU A N 1
ATOM 729 C CA . GLU A 1 95 ? 43.886 12.455 -39.918 1.00 44.91 95 GLU A CA 1
ATOM 730 C C . GLU A 1 95 ? 45.204 12.899 -39.254 1.00 44.91 95 GLU A C 1
ATOM 732 O O . GLU A 1 95 ? 45.297 12.946 -38.024 1.00 44.91 95 GLU A O 1
ATOM 737 N N . ASP A 1 96 ? 46.205 13.296 -40.050 1.00 41.12 96 ASP A N 1
ATOM 738 C CA . ASP A 1 96 ? 47.491 13.788 -39.546 1.00 41.12 96 ASP A CA 1
ATOM 739 C C . ASP A 1 96 ? 47.376 15.199 -38.929 1.00 41.12 96 ASP A C 1
ATOM 741 O O . ASP A 1 96 ? 48.202 15.572 -38.090 1.00 41.12 96 ASP A O 1
ATOM 745 N N . ALA A 1 97 ? 46.358 15.983 -39.307 1.00 39.06 97 ALA A N 1
ATOM 746 C CA . ALA A 1 97 ? 46.122 17.333 -38.787 1.00 39.06 97 ALA A CA 1
ATOM 747 C C . ALA A 1 97 ? 45.308 17.344 -37.479 1.00 39.06 97 ALA A C 1
ATOM 749 O O . ALA A 1 97 ? 45.513 18.224 -36.644 1.00 39.06 97 ALA A O 1
ATOM 750 N N . LEU A 1 98 ? 44.418 16.365 -37.287 1.00 37.91 98 LEU A N 1
ATOM 751 C CA . LEU A 1 98 ? 43.518 16.286 -36.126 1.00 37.91 98 LEU A CA 1
ATOM 752 C C . LEU A 1 98 ? 44.099 15.476 -34.959 1.00 37.91 98 LEU A C 1
ATOM 754 O O . LEU A 1 98 ? 43.676 15.642 -33.818 1.00 37.91 98 LEU A O 1
ATOM 758 N N . GLY A 1 99 ? 45.076 14.600 -35.213 1.00 37.47 99 GLY A N 1
ATOM 759 C CA . GLY A 1 99 ? 45.678 13.757 -34.173 1.00 37.47 99 GLY A CA 1
ATOM 760 C C . GLY A 1 99 ? 44.776 12.620 -33.668 1.00 37.47 99 GLY A C 1
ATOM 761 O O . GLY A 1 99 ? 45.175 11.894 -32.759 1.00 37.47 99 GLY A O 1
ATOM 762 N N . PHE A 1 100 ? 43.598 12.438 -34.268 1.00 42.09 100 PHE A N 1
ATOM 763 C CA . PHE A 1 100 ? 42.680 11.310 -34.090 1.00 42.09 100 PHE A CA 1
ATOM 764 C C . PHE A 1 100 ? 41.912 11.062 -35.403 1.00 42.09 100 PHE A C 1
ATOM 766 O O . PHE A 1 100 ? 41.904 11.924 -36.280 1.00 42.09 100 PHE A O 1
ATOM 773 N N . SER A 1 101 ? 41.290 9.885 -35.559 1.00 45.59 101 SER A N 1
ATOM 774 C CA . SER A 1 101 ? 40.519 9.523 -36.762 1.00 45.59 101 SER A CA 1
ATOM 775 C C . SER A 1 101 ? 39.025 9.794 -36.544 1.00 45.59 101 SER A C 1
ATOM 777 O O . SER A 1 101 ? 38.410 9.098 -35.736 1.00 45.59 101 SER A O 1
ATOM 779 N N . PRO A 1 102 ? 38.405 10.748 -37.264 1.00 40.69 102 PRO A N 1
ATOM 780 C CA . PRO A 1 102 ? 36.959 10.979 -37.197 1.00 40.69 102 PRO A CA 1
ATOM 781 C C . PRO A 1 102 ? 36.139 9.781 -37.698 1.00 40.69 102 PRO A C 1
ATOM 783 O O . PRO A 1 102 ? 35.076 9.499 -37.154 1.00 40.69 102 PRO A O 1
ATOM 786 N N . VAL A 1 103 ? 36.654 9.025 -38.683 1.00 43.69 103 VAL A N 1
ATOM 787 C CA . VAL A 1 103 ? 36.081 7.723 -39.089 1.00 43.69 103 VAL A CA 1
ATOM 788 C C . VAL A 1 103 ? 36.183 6.735 -37.935 1.00 43.69 103 VAL A C 1
ATOM 790 O O . VAL A 1 103 ? 35.242 5.991 -37.689 1.00 43.69 103 VAL A O 1
ATOM 793 N N . GLY A 1 104 ? 37.318 6.735 -37.232 1.00 44.53 104 GLY A N 1
ATOM 794 C CA . GLY A 1 104 ? 37.551 5.933 -36.039 1.00 44.53 104 GLY A CA 1
ATOM 795 C C . GLY A 1 104 ? 36.523 6.213 -34.951 1.00 44.53 104 GLY A C 1
ATOM 796 O O . GLY A 1 104 ? 35.911 5.265 -34.493 1.00 44.53 104 GLY A O 1
ATOM 797 N N . ILE A 1 105 ? 36.261 7.482 -34.626 1.00 47.84 105 ILE A N 1
ATOM 798 C CA . ILE A 1 105 ? 35.275 7.882 -33.607 1.00 47.84 105 ILE A CA 1
ATOM 799 C C . ILE A 1 105 ? 33.842 7.561 -34.051 1.00 47.84 105 ILE A C 1
ATOM 801 O O . ILE A 1 105 ? 33.088 6.972 -33.290 1.00 47.84 105 ILE A O 1
ATOM 805 N N . ALA A 1 106 ? 33.456 7.874 -35.292 1.00 47.66 106 ALA A N 1
ATOM 806 C CA . ALA A 1 106 ? 32.113 7.559 -35.795 1.00 47.66 106 ALA A CA 1
ATOM 807 C C . ALA A 1 106 ? 31.870 6.044 -35.946 1.00 47.66 106 ALA A C 1
ATOM 809 O O . ALA A 1 106 ? 30.739 5.574 -35.809 1.00 47.66 106 ALA A O 1
ATOM 810 N N . SER A 1 107 ? 32.925 5.275 -36.236 1.00 48.12 107 SER A N 1
ATOM 811 C CA . SER A 1 107 ? 32.877 3.810 -36.224 1.00 48.12 107 SER A CA 1
ATOM 812 C C . SER A 1 107 ? 32.886 3.272 -34.799 1.00 48.12 107 SER A C 1
ATOM 814 O O . SER A 1 107 ? 32.224 2.281 -34.545 1.00 48.12 107 SER A O 1
ATOM 816 N N . GLU A 1 108 ? 33.618 3.887 -33.876 1.00 50.91 108 GLU A N 1
ATOM 817 C CA . GLU A 1 108 ? 33.613 3.530 -32.459 1.00 50.91 108 GLU A CA 1
ATOM 818 C C . GLU A 1 108 ? 32.204 3.724 -31.905 1.00 50.91 108 GLU A C 1
ATOM 820 O O . GLU A 1 108 ? 31.594 2.745 -31.514 1.00 50.91 108 GLU A O 1
ATOM 825 N N . TRP A 1 109 ? 31.618 4.914 -32.045 1.00 52.06 109 TRP A N 1
ATOM 826 C CA . TRP A 1 109 ? 30.265 5.226 -31.573 1.00 52.06 109 TRP A CA 1
ATOM 827 C C . TRP A 1 109 ? 29.175 4.395 -32.255 1.00 52.06 109 TRP A C 1
ATOM 829 O O . TRP A 1 109 ? 28.273 3.909 -31.586 1.00 52.06 109 TRP A O 1
ATOM 839 N N . GLY A 1 110 ? 29.274 4.184 -33.572 1.00 52.69 110 GLY A N 1
ATOM 840 C CA . GLY A 1 110 ? 28.330 3.346 -34.314 1.00 52.69 110 GLY A CA 1
ATOM 841 C C . GLY A 1 110 ? 28.463 1.844 -34.062 1.00 52.69 110 GLY A C 1
ATOM 842 O O . GLY A 1 110 ? 27.611 1.101 -34.521 1.00 52.69 110 GLY A O 1
ATOM 843 N N . ASN A 1 111 ? 29.535 1.387 -33.403 1.00 52.06 111 ASN A N 1
ATOM 844 C CA . ASN A 1 111 ? 29.712 -0.007 -32.973 1.00 52.06 111 ASN A CA 1
ATOM 845 C C . ASN A 1 111 ? 29.720 -0.140 -31.437 1.00 52.06 111 ASN A C 1
ATOM 847 O O . ASN A 1 111 ? 30.003 -1.228 -30.930 1.00 52.06 111 ASN A O 1
ATOM 851 N N . THR A 1 112 ? 29.467 0.942 -30.693 1.00 56.50 112 THR A N 1
ATOM 852 C CA . THR A 1 112 ? 29.326 0.887 -29.238 1.00 56.50 112 THR A CA 1
ATOM 853 C C . THR A 1 112 ? 27.938 0.346 -28.932 1.00 56.50 112 THR A C 1
ATOM 855 O O . THR A 1 112 ? 26.960 1.090 -28.948 1.00 56.50 112 THR A O 1
ATOM 858 N N . GLU A 1 113 ? 27.860 -0.957 -28.663 1.00 58.72 113 GLU A N 1
ATOM 859 C CA . GLU A 1 113 ? 26.619 -1.604 -28.232 1.00 58.72 113 GLU A CA 1
ATOM 860 C C . GLU A 1 113 ? 26.015 -0.857 -27.029 1.00 58.72 113 GLU A C 1
ATOM 862 O O . GLU A 1 113 ? 26.711 -0.566 -26.057 1.00 58.72 113 GLU A O 1
ATOM 867 N N . GLY A 1 114 ? 24.717 -0.548 -27.099 1.00 57.53 114 GLY A N 1
ATOM 868 C CA . GLY A 1 114 ? 23.970 0.112 -26.017 1.00 57.53 114 GLY A CA 1
ATOM 869 C C . GLY A 1 114 ? 23.882 1.639 -26.113 1.00 57.53 114 GLY A C 1
ATOM 870 O O . GLY A 1 114 ? 23.033 2.233 -25.458 1.00 57.53 114 GLY A O 1
ATOM 871 N N . PHE A 1 115 ? 24.669 2.272 -26.983 1.00 66.62 115 PHE A N 1
ATOM 872 C CA . PHE A 1 115 ? 24.652 3.719 -27.204 1.00 66.62 115 PHE A CA 1
ATOM 873 C C . PHE A 1 115 ? 23.405 4.168 -27.996 1.00 66.62 115 PHE A C 1
ATOM 875 O O . PHE A 1 115 ? 23.054 3.546 -28.997 1.00 66.62 115 PHE A O 1
ATOM 882 N N . HIS A 1 116 ? 22.760 5.289 -27.635 1.00 67.75 116 HIS A N 1
ATOM 883 C CA . HIS A 1 116 ? 21.611 5.819 -28.406 1.00 67.75 116 HIS A CA 1
ATOM 884 C C . HIS A 1 116 ? 21.971 6.221 -29.850 1.00 67.75 116 HIS A C 1
ATOM 886 O O . HIS A 1 116 ? 21.094 6.317 -30.709 1.00 67.75 116 HIS A O 1
ATOM 892 N N . GLY A 1 117 ? 23.263 6.411 -30.136 1.00 57.78 117 GLY A N 1
ATOM 893 C CA . GLY A 1 117 ? 23.793 6.598 -31.487 1.00 57.78 117 GLY A CA 1
ATOM 894 C C . GLY A 1 117 ? 24.307 5.319 -32.163 1.00 57.78 117 GLY A C 1
ATOM 895 O O . GLY A 1 117 ? 25.011 5.437 -33.166 1.00 57.78 117 GLY A O 1
ATOM 896 N N . ASP A 1 118 ? 24.004 4.118 -31.649 1.00 63.91 118 ASP A N 1
ATOM 897 C CA . ASP A 1 118 ? 24.313 2.827 -32.290 1.00 63.91 118 ASP A CA 1
ATOM 898 C C . ASP A 1 118 ? 23.406 2.591 -33.513 1.00 63.91 118 ASP A C 1
ATOM 900 O O . ASP A 1 118 ? 22.455 1.801 -33.509 1.00 63.91 118 ASP A O 1
ATOM 904 N N . TYR A 1 119 ? 23.707 3.313 -34.593 1.00 58.03 119 TYR A N 1
ATOM 905 C CA . TYR A 1 119 ? 22.975 3.249 -35.861 1.00 58.03 119 TYR A CA 1
ATOM 906 C C . TYR A 1 119 ? 23.179 1.948 -36.641 1.00 58.03 119 TYR A C 1
ATOM 908 O O . TYR A 1 119 ? 22.535 1.759 -37.675 1.00 58.03 119 TYR A O 1
ATOM 916 N N . LEU A 1 120 ? 24.096 1.077 -36.211 1.00 55.84 120 LEU A N 1
ATOM 917 C CA . LEU A 1 120 ? 24.315 -0.227 -36.837 1.00 55.84 120 LEU A CA 1
ATOM 918 C C . LEU A 1 120 ? 23.503 -1.338 -36.161 1.00 55.84 120 LEU A C 1
ATOM 920 O O . LEU A 1 120 ? 23.412 -2.434 -36.724 1.00 55.84 120 LEU A O 1
ATOM 924 N N . SER A 1 121 ? 22.892 -1.065 -35.004 1.00 64.50 121 SER A N 1
ATOM 925 C CA . SER A 1 121 ? 22.006 -2.011 -34.330 1.00 64.50 121 SER A CA 1
ATOM 926 C C . SER A 1 121 ? 20.746 -2.329 -35.144 1.00 64.50 121 SER A C 1
ATOM 928 O O . SER A 1 121 ? 20.223 -1.517 -35.913 1.00 64.50 121 SER A O 1
ATOM 930 N N . GLU A 1 122 ? 20.221 -3.543 -34.947 1.00 66.56 122 GLU A N 1
ATOM 931 C CA . GLU A 1 122 ? 19.004 -4.037 -35.610 1.00 66.56 122 GLU A CA 1
ATOM 932 C C . GLU A 1 122 ? 17.809 -3.088 -35.411 1.00 66.56 122 GLU A C 1
ATOM 934 O O . GLU A 1 122 ? 17.012 -2.899 -36.329 1.00 66.56 122 GLU A O 1
ATOM 939 N N . ALA A 1 123 ? 17.738 -2.412 -34.259 1.00 64.50 123 ALA A N 1
ATOM 940 C CA . ALA A 1 123 ? 16.660 -1.493 -33.905 1.00 64.50 123 ALA A CA 1
ATOM 941 C C . ALA A 1 123 ? 16.437 -0.376 -34.946 1.00 64.50 123 ALA A C 1
ATOM 943 O O . ALA A 1 123 ? 15.289 -0.037 -35.229 1.00 64.50 123 ALA A O 1
ATOM 944 N N . PHE A 1 124 ? 17.497 0.150 -35.572 1.00 61.16 124 PHE A N 1
ATOM 945 C CA . PHE A 1 124 ? 17.403 1.224 -36.576 1.00 61.16 124 PHE A CA 1
ATOM 946 C C . PHE A 1 124 ? 17.274 0.707 -38.022 1.00 61.16 124 PHE A C 1
ATOM 948 O O . PHE A 1 124 ? 17.098 1.488 -38.957 1.00 61.16 124 PHE A O 1
ATOM 955 N N . GLY A 1 125 ? 17.296 -0.614 -38.230 1.00 57.91 125 GLY A N 1
ATOM 956 C CA . GLY A 1 125 ? 17.206 -1.246 -39.552 1.00 57.91 125 GLY A CA 1
ATOM 957 C C . GLY A 1 125 ? 15.783 -1.440 -40.096 1.00 57.91 125 GLY A C 1
ATOM 958 O O . GLY A 1 125 ? 15.625 -1.893 -41.232 1.00 57.91 125 GLY A O 1
ATOM 959 N N . HIS A 1 126 ? 14.745 -1.127 -39.310 1.00 61.00 126 HIS A N 1
ATOM 960 C CA . HIS A 1 126 ? 13.355 -1.512 -39.601 1.00 61.00 126 HIS A CA 1
ATOM 961 C C . HIS A 1 126 ? 12.444 -0.393 -40.144 1.00 61.00 126 HIS A C 1
ATOM 963 O O . HIS A 1 126 ? 11.268 -0.657 -40.394 1.00 61.00 126 HIS A O 1
ATOM 969 N N . GLY A 1 127 ? 12.960 0.820 -40.385 1.00 55.53 127 GLY A N 1
ATOM 970 C CA . GLY A 1 127 ? 12.213 1.898 -41.061 1.00 55.53 127 GLY A CA 1
ATOM 971 C C . GLY A 1 127 ? 11.026 2.460 -40.269 1.00 55.53 127 GLY A C 1
ATOM 972 O O . GLY A 1 127 ? 10.011 2.802 -40.865 1.00 55.53 127 GLY A O 1
ATOM 973 N N . CYS A 1 128 ? 11.115 2.508 -38.935 1.00 65.06 128 CYS A N 1
ATOM 974 C CA . CYS A 1 128 ? 10.065 3.055 -38.074 1.00 65.06 128 CYS A CA 1
ATOM 975 C C . CYS A 1 128 ? 10.512 4.373 -37.431 1.00 65.06 128 CYS A C 1
ATOM 977 O O . CYS A 1 128 ? 11.210 4.381 -36.428 1.00 65.06 128 CYS A O 1
ATOM 979 N N . THR A 1 129 ? 10.090 5.496 -37.987 1.00 66.75 129 THR A N 1
ATOM 980 C CA . THR A 1 129 ? 10.653 6.826 -37.707 1.00 66.75 129 THR A CA 1
ATOM 981 C C . THR A 1 129 ? 10.406 7.466 -36.341 1.00 66.75 129 THR A C 1
ATOM 983 O O . THR A 1 129 ? 11.328 8.148 -35.897 1.00 66.75 129 THR A O 1
ATOM 986 N N . PRO A 1 130 ? 9.274 7.293 -35.623 1.00 69.94 130 PRO A N 1
ATOM 987 C CA . PRO A 1 130 ? 8.974 8.171 -34.485 1.00 69.94 130 PRO A CA 1
ATOM 988 C C . PRO A 1 130 ? 10.042 8.139 -33.378 1.00 69.94 130 PRO A C 1
ATOM 990 O O . PRO A 1 130 ? 10.353 9.167 -32.794 1.00 69.94 130 PRO A O 1
ATOM 993 N N . CYS A 1 131 ? 10.661 6.975 -33.160 1.00 76.06 131 CYS A N 1
ATOM 994 C CA . CYS A 1 131 ? 11.734 6.770 -32.179 1.00 76.06 131 CYS A CA 1
ATOM 995 C C . CYS A 1 131 ? 13.029 6.209 -32.775 1.00 76.06 131 CYS A C 1
ATOM 997 O O . CYS A 1 131 ? 13.963 5.910 -32.040 1.00 76.06 131 CYS A O 1
ATOM 999 N N . HIS A 1 132 ? 13.088 6.043 -34.099 1.00 73.31 132 HIS A N 1
ATOM 1000 C CA . HIS A 1 132 ? 14.282 5.556 -34.799 1.00 73.31 132 HIS A CA 1
ATOM 1001 C C . HIS A 1 132 ? 14.725 6.498 -35.928 1.00 73.31 132 HIS A C 1
ATOM 1003 O O . HIS A 1 132 ? 15.366 6.057 -36.877 1.00 73.31 132 HIS A O 1
ATOM 1009 N N . SER A 1 133 ? 14.359 7.780 -35.832 1.00 68.50 133 SER A N 1
ATOM 1010 C CA . SER A 1 133 ? 14.901 8.865 -36.656 1.00 68.50 133 SER A CA 1
ATOM 1011 C C . SER A 1 133 ? 14.953 10.170 -35.845 1.00 68.50 133 SER A C 1
ATOM 1013 O O . SER A 1 133 ? 14.054 10.395 -35.024 1.00 68.50 133 SER A O 1
ATOM 1015 N N . PRO A 1 134 ? 15.959 11.040 -36.054 1.00 61.94 134 PRO A N 1
ATOM 1016 C CA . PRO A 1 134 ? 15.999 12.386 -35.488 1.00 61.94 134 PRO A CA 1
ATOM 1017 C C . PRO A 1 134 ? 14.749 13.181 -35.821 1.00 61.94 134 PRO A C 1
ATOM 1019 O O . PRO A 1 134 ? 14.148 13.767 -34.930 1.00 61.94 134 PRO A O 1
ATOM 1022 N N . GLU A 1 135 ? 14.341 13.180 -37.089 1.00 65.81 135 GLU A N 1
ATOM 1023 C CA . GLU A 1 135 ? 13.214 13.966 -37.575 1.00 65.81 135 GLU A CA 1
ATOM 1024 C C . GLU A 1 135 ? 11.923 13.517 -36.897 1.00 65.81 135 GLU A C 1
ATOM 1026 O O . GLU A 1 135 ? 11.171 14.352 -36.405 1.00 65.81 135 GLU A O 1
ATOM 1031 N N . GLY A 1 136 ? 11.709 12.203 -36.779 1.00 68.88 136 GLY A N 1
ATOM 1032 C CA . GLY A 1 136 ? 10.555 11.653 -36.079 1.00 68.88 136 GLY A CA 1
ATOM 1033 C C . GLY A 1 136 ? 10.510 12.057 -34.605 1.00 68.88 136 GLY A C 1
ATOM 1034 O O . GLY A 1 136 ? 9.462 12.487 -34.130 1.00 68.88 136 GLY A O 1
ATOM 1035 N N . LEU A 1 137 ? 11.634 12.005 -33.883 1.00 71.19 137 LEU A N 1
ATOM 1036 C CA . LEU A 1 137 ? 11.655 12.432 -32.480 1.00 71.19 137 LEU A CA 1
ATOM 1037 C C . LEU A 1 137 ? 11.447 13.953 -32.347 1.00 71.19 137 LEU A C 1
ATOM 1039 O O . LEU A 1 137 ? 10.719 14.413 -31.468 1.00 71.19 137 LEU A O 1
ATOM 1043 N N . ILE A 1 138 ? 12.018 14.749 -33.253 1.00 70.19 138 ILE A N 1
ATOM 1044 C CA . ILE A 1 138 ? 11.818 16.205 -33.312 1.00 70.19 138 ILE A CA 1
ATOM 1045 C C . ILE A 1 138 ? 10.347 16.550 -33.572 1.00 70.19 138 ILE A C 1
ATOM 1047 O O . ILE A 1 138 ? 9.783 17.424 -32.916 1.00 70.19 138 ILE A O 1
ATOM 1051 N N . GLU A 1 139 ? 9.710 15.857 -34.510 1.00 70.44 139 GLU A N 1
ATOM 1052 C CA . GLU A 1 139 ? 8.298 16.038 -34.827 1.00 70.44 139 GLU A CA 1
ATOM 1053 C C . GLU A 1 139 ? 7.402 15.617 -33.653 1.00 70.44 139 GLU A C 1
ATOM 1055 O O . GLU A 1 139 ? 6.511 16.377 -33.268 1.00 70.44 139 GLU A O 1
ATOM 1060 N N . LEU A 1 140 ? 7.669 14.462 -33.027 1.00 69.69 140 LEU A N 1
ATOM 1061 C CA . LEU A 1 140 ? 6.938 14.005 -31.839 1.00 69.69 140 LEU A CA 1
ATOM 1062 C C . LEU A 1 140 ? 7.056 14.994 -30.675 1.00 69.69 140 LEU A C 1
ATOM 1064 O O . LEU A 1 140 ? 6.053 15.340 -30.051 1.00 69.69 140 LEU A O 1
ATOM 1068 N N . THR A 1 141 ? 8.269 15.474 -30.393 1.00 67.44 141 THR A N 1
ATOM 1069 C CA . THR A 1 141 ? 8.535 16.425 -29.299 1.00 67.44 141 THR A CA 1
ATOM 1070 C C . THR A 1 141 ? 7.877 17.786 -29.547 1.00 67.44 141 THR A C 1
ATOM 1072 O O . THR A 1 141 ? 7.409 18.425 -28.605 1.00 67.44 141 THR A O 1
ATOM 1075 N N . ALA A 1 142 ? 7.724 18.187 -30.814 1.00 67.50 142 ALA A N 1
ATOM 1076 C CA . ALA A 1 142 ? 6.945 19.357 -31.225 1.00 67.50 142 ALA A CA 1
ATOM 1077 C C . ALA A 1 142 ? 5.415 19.130 -31.212 1.00 67.50 142 ALA A C 1
ATOM 1079 O O . ALA A 1 142 ? 4.649 20.054 -31.500 1.00 67.50 142 ALA A O 1
ATOM 1080 N N . GLY A 1 143 ? 4.948 17.922 -30.878 1.00 64.44 143 GLY A N 1
ATOM 1081 C CA . GLY A 1 143 ? 3.529 17.559 -30.830 1.00 64.44 143 GLY A CA 1
ATOM 1082 C C . GLY A 1 143 ? 2.908 17.235 -32.194 1.00 64.44 143 GLY A C 1
ATOM 1083 O O . GLY A 1 143 ? 1.682 17.247 -32.327 1.00 64.44 143 GLY A O 1
ATOM 1084 N N . ALA A 1 144 ? 3.723 16.969 -33.218 1.00 66.50 144 ALA A N 1
ATOM 1085 C CA . ALA A 1 144 ? 3.256 16.559 -34.535 1.00 66.50 144 ALA A CA 1
ATOM 1086 C C . ALA A 1 144 ? 2.960 15.049 -34.594 1.00 66.50 144 ALA A C 1
ATOM 1088 O O . ALA A 1 144 ? 3.473 14.243 -33.820 1.00 66.50 144 ALA A O 1
ATOM 1089 N N . THR A 1 145 ? 2.105 14.654 -35.539 1.00 66.19 145 THR A N 1
ATOM 1090 C CA . THR A 1 145 ? 1.875 13.239 -35.858 1.00 66.19 145 THR A CA 1
ATOM 1091 C C . THR A 1 145 ? 2.898 12.788 -36.893 1.00 66.19 145 THR A C 1
ATOM 1093 O O . THR A 1 145 ? 2.913 13.325 -37.999 1.00 66.19 145 THR A O 1
ATOM 1096 N N . VAL A 1 146 ? 3.708 11.789 -36.548 1.00 63.41 146 VAL A N 1
ATOM 1097 C CA . VAL A 1 146 ? 4.771 11.262 -37.416 1.00 63.41 146 VAL A CA 1
ATOM 1098 C C . VAL A 1 146 ? 4.263 10.064 -38.212 1.00 63.41 146 VAL A C 1
ATOM 1100 O O . VAL A 1 146 ? 3.672 9.140 -37.648 1.00 63.41 146 VAL A O 1
ATOM 1103 N N . ASP A 1 147 ? 4.502 10.056 -39.524 1.00 62.53 147 ASP A N 1
ATOM 1104 C CA . ASP A 1 147 ? 4.210 8.891 -40.364 1.00 62.53 147 ASP A CA 1
ATOM 1105 C C . ASP A 1 147 ? 5.227 7.776 -40.083 1.00 62.53 147 ASP A C 1
ATOM 1107 O O . ASP A 1 147 ? 6.421 7.933 -40.329 1.00 62.53 147 ASP A O 1
ATOM 1111 N N . VAL A 1 148 ? 4.738 6.632 -39.597 1.00 59.75 148 VAL A N 1
ATOM 1112 C CA . VAL A 1 148 ? 5.534 5.432 -39.292 1.00 59.75 148 VAL A CA 1
ATOM 1113 C C . VAL A 1 148 ? 6.157 4.773 -40.527 1.00 59.75 148 VAL A C 1
ATOM 1115 O O . VAL A 1 148 ? 7.014 3.909 -40.363 1.00 59.75 148 VAL A O 1
ATOM 1118 N N . ALA A 1 149 ? 5.722 5.133 -41.741 1.00 54.09 149 ALA A N 1
ATOM 1119 C CA . ALA A 1 149 ? 6.110 4.498 -43.002 1.00 54.09 149 ALA A CA 1
ATOM 1120 C C . ALA A 1 149 ? 7.121 5.324 -43.819 1.00 54.09 149 ALA A C 1
ATOM 1122 O O . ALA A 1 149 ? 7.034 5.405 -45.048 1.00 54.09 149 ALA A O 1
ATOM 1123 N N . SER A 1 150 ? 8.089 5.938 -43.144 1.00 53.25 150 SER A N 1
ATOM 1124 C CA . SER A 1 150 ? 9.176 6.676 -43.786 1.00 53.25 150 SER A CA 1
ATOM 1125 C C . SER A 1 150 ? 10.419 5.792 -43.994 1.00 53.25 150 SER A C 1
ATOM 1127 O O . SER A 1 150 ? 10.686 4.856 -43.246 1.00 53.25 150 SER A O 1
ATOM 1129 N N . THR A 1 151 ? 11.177 6.062 -45.062 1.00 46.75 151 THR A N 1
ATOM 1130 C CA . THR A 1 151 ? 12.440 5.372 -45.389 1.00 46.75 151 THR A CA 1
ATOM 1131 C C . THR A 1 151 ? 13.668 5.998 -44.720 1.00 46.75 151 THR A C 1
ATOM 1133 O O . THR A 1 151 ? 14.787 5.589 -45.025 1.00 46.75 151 THR A O 1
ATOM 1136 N N . GLU A 1 152 ? 13.476 7.008 -43.870 1.00 51.19 152 GLU A N 1
ATOM 1137 C CA . GLU A 1 152 ? 14.535 7.638 -43.076 1.00 51.19 152 GLU A CA 1
ATOM 1138 C C . GLU A 1 152 ? 14.981 6.652 -41.983 1.00 51.19 152 GLU A C 1
ATOM 1140 O O . GLU A 1 152 ? 14.249 6.370 -41.036 1.00 51.19 152 GLU A O 1
ATOM 1145 N N . THR A 1 153 ? 16.166 6.063 -42.149 1.00 49.09 153 THR A N 1
ATOM 1146 C CA . THR A 1 153 ? 16.813 5.189 -41.155 1.00 49.09 153 THR A CA 1
ATOM 1147 C C . THR A 1 153 ? 18.120 5.834 -40.707 1.00 49.09 153 THR A C 1
ATOM 1149 O O . THR A 1 153 ? 19.210 5.357 -41.040 1.00 49.09 153 THR A O 1
ATOM 1152 N N . THR A 1 154 ? 18.014 6.979 -40.041 1.00 51.34 154 THR A N 1
ATOM 1153 C CA . THR A 1 154 ? 19.142 7.766 -39.529 1.00 51.34 154 THR A CA 1
ATOM 1154 C C . THR A 1 154 ? 19.237 7.621 -37.997 1.00 51.34 154 THR A C 1
ATOM 1156 O O . THR A 1 154 ? 18.210 7.468 -37.337 1.00 51.34 154 THR A O 1
ATOM 1159 N N . PRO A 1 155 ? 20.453 7.599 -37.405 1.00 53.72 155 PRO A N 1
ATOM 1160 C CA . PRO A 1 155 ? 20.638 7.551 -35.946 1.00 53.72 155 PRO A CA 1
ATOM 1161 C C . PRO A 1 155 ? 19.901 8.678 -35.247 1.00 53.72 155 PRO A C 1
ATOM 1163 O O . PRO A 1 155 ? 19.867 9.763 -35.808 1.00 53.72 155 PRO A O 1
ATOM 1166 N N . ILE A 1 156 ? 19.481 8.488 -33.991 1.00 61.88 156 ILE A N 1
ATOM 1167 C CA . ILE A 1 156 ? 19.110 9.613 -33.120 1.00 61.88 156 ILE A CA 1
ATOM 1168 C C . ILE A 1 156 ? 20.322 10.555 -33.005 1.00 61.88 156 ILE A C 1
ATOM 1170 O O . ILE A 1 156 ? 21.379 10.179 -32.499 1.00 61.88 156 ILE A O 1
ATOM 1174 N N . ALA A 1 157 ? 20.172 11.772 -33.527 1.00 59.09 157 ALA A N 1
ATOM 1175 C CA . ALA A 1 157 ? 21.198 12.808 -33.542 1.00 59.09 157 ALA A CA 1
ATOM 1176 C C . ALA A 1 157 ? 21.121 13.663 -32.272 1.00 59.09 157 ALA A C 1
ATOM 1178 O O . ALA A 1 157 ? 20.069 13.744 -31.639 1.00 59.09 157 ALA A O 1
ATOM 1179 N N . CYS A 1 158 ? 22.201 14.375 -31.935 1.00 62.97 158 CYS A N 1
ATOM 1180 C CA . CYS A 1 158 ? 22.265 15.230 -30.740 1.00 62.97 158 CYS A CA 1
ATOM 1181 C C . CYS A 1 158 ? 21.073 16.202 -30.648 1.00 62.97 158 CYS A C 1
ATOM 1183 O O . CYS A 1 158 ? 20.486 16.386 -29.586 1.00 62.97 158 CYS A O 1
ATOM 1185 N N . VAL A 1 159 ? 20.670 16.772 -31.787 1.00 61.72 159 VAL A N 1
ATOM 1186 C CA . VAL A 1 159 ? 19.556 17.728 -31.906 1.00 61.72 159 VAL A CA 1
ATOM 1187 C C . VAL A 1 159 ? 18.182 17.138 -31.585 1.00 61.72 159 VAL A C 1
ATOM 1189 O O . VAL A 1 159 ? 17.228 17.882 -31.377 1.00 61.72 159 VAL A O 1
ATOM 1192 N N . ALA A 1 160 ? 18.054 15.812 -31.543 1.00 66.00 160 ALA A N 1
ATOM 1193 C CA . ALA A 1 160 ? 16.811 15.157 -31.160 1.00 66.00 160 ALA A CA 1
ATOM 1194 C C . ALA A 1 160 ? 16.536 15.302 -29.651 1.00 66.00 160 ALA A C 1
ATOM 1196 O O . ALA A 1 160 ? 15.380 15.365 -29.242 1.00 66.00 160 ALA A O 1
ATOM 1197 N N . CYS A 1 161 ? 17.597 15.432 -28.849 1.00 69.56 161 CYS A N 1
ATOM 1198 C CA . CYS A 1 161 ? 17.532 15.576 -27.393 1.00 69.56 161 CYS A CA 1
ATOM 1199 C C . CYS A 1 161 ? 17.941 16.975 -26.900 1.00 69.56 161 CYS A C 1
ATOM 1201 O O . CYS A 1 161 ? 17.585 17.346 -25.785 1.00 69.56 161 CYS A O 1
ATOM 1203 N N . HIS A 1 162 ? 18.665 17.751 -27.713 1.00 68.19 162 HIS A N 1
ATOM 1204 C CA . HIS A 1 162 ? 19.167 19.084 -27.369 1.00 68.19 162 HIS A CA 1
ATOM 1205 C C . HIS A 1 162 ? 18.633 20.157 -28.312 1.00 68.19 162 HIS A C 1
ATOM 1207 O O . HIS A 1 162 ? 18.607 19.962 -29.531 1.00 68.19 162 HIS A O 1
ATOM 1213 N N . ASP A 1 163 ? 18.300 21.322 -27.759 1.00 62.16 163 ASP A N 1
ATOM 1214 C CA . ASP A 1 163 ? 18.033 22.504 -28.570 1.00 62.16 163 ASP A CA 1
ATOM 1215 C C . ASP A 1 163 ? 19.346 23.170 -29.006 1.00 62.16 163 ASP A C 1
ATOM 1217 O O . ASP A 1 163 ? 20.300 23.324 -28.238 1.00 62.16 163 ASP A O 1
ATOM 1221 N N . LEU A 1 164 ? 19.401 23.587 -30.273 1.00 53.88 164 LEU A N 1
ATOM 1222 C CA . LEU A 1 164 ? 20.511 24.387 -30.782 1.00 53.88 164 LEU A CA 1
ATOM 1223 C C . LEU A 1 164 ? 20.308 25.837 -30.345 1.00 53.88 164 LEU A C 1
ATOM 1225 O O . LEU A 1 164 ? 19.401 26.517 -30.829 1.00 53.88 164 LEU A O 1
ATOM 1229 N N . GLN A 1 165 ? 21.158 26.331 -29.447 1.00 47.94 165 GLN A N 1
ATOM 1230 C CA . GLN A 1 165 ? 21.145 27.743 -29.087 1.00 47.94 165 GLN A CA 1
ATOM 1231 C C . GLN A 1 165 ? 21.930 28.561 -30.112 1.00 47.94 165 GLN A C 1
ATOM 1233 O O . GLN A 1 165 ? 23.036 28.204 -30.522 1.00 47.94 165 GLN A O 1
ATOM 1238 N N . ALA A 1 166 ? 21.362 29.701 -30.511 1.00 41.03 166 ALA A N 1
ATOM 1239 C CA . ALA A 1 166 ? 22.165 30.751 -31.119 1.00 41.03 166 ALA A CA 1
ATOM 1240 C C . ALA A 1 166 ? 23.193 31.235 -30.077 1.00 41.03 166 ALA A C 1
ATOM 1242 O O . ALA A 1 166 ? 22.832 31.317 -28.901 1.00 41.03 166 ALA A O 1
ATOM 1243 N N . PRO A 1 167 ? 24.436 31.561 -30.472 1.00 40.91 167 PRO A N 1
ATOM 1244 C CA . PRO A 1 167 ? 25.460 32.022 -29.539 1.00 40.91 167 PRO A CA 1
ATOM 1245 C C . PRO A 1 167 ? 24.926 33.174 -28.680 1.00 40.91 167 PRO A C 1
ATOM 1247 O O . PRO A 1 167 ? 24.431 34.174 -29.213 1.00 40.91 167 PRO A O 1
ATOM 1250 N N . ASP A 1 168 ? 25.003 33.011 -27.358 1.00 38.84 168 ASP A N 1
ATOM 1251 C CA . ASP A 1 168 ? 24.601 34.038 -26.405 1.00 38.84 168 ASP A CA 1
ATOM 1252 C C . ASP A 1 168 ? 25.513 35.260 -26.579 1.00 38.84 168 ASP A C 1
ATOM 1254 O O . ASP A 1 168 ? 26.739 35.180 -26.487 1.00 38.84 168 ASP A O 1
ATOM 1258 N N . VAL A 1 169 ? 24.913 36.403 -26.899 1.00 41.72 169 VAL A N 1
ATOM 1259 C CA . VAL A 1 169 ? 25.632 37.665 -27.097 1.00 41.72 169 VAL A CA 1
ATOM 1260 C C . VAL A 1 169 ? 25.893 38.404 -25.784 1.00 41.72 169 VAL A C 1
ATOM 1262 O O . VAL A 1 169 ? 26.582 39.425 -25.825 1.00 41.72 169 VAL A O 1
ATOM 1265 N N . ASP A 1 170 ? 25.381 37.921 -24.642 1.00 42.41 170 ASP A N 1
ATOM 1266 C CA . ASP A 1 170 ? 25.318 38.730 -23.422 1.00 42.41 170 ASP A CA 1
ATOM 1267 C C . ASP A 1 170 ? 25.946 38.149 -22.129 1.00 42.41 170 ASP A C 1
ATOM 1269 O O . ASP A 1 170 ? 25.988 38.914 -21.160 1.00 42.41 170 ASP A O 1
ATOM 1273 N N . ASP A 1 171 ? 26.546 36.941 -22.070 1.00 42.75 171 ASP A N 1
ATOM 1274 C CA . ASP A 1 171 ? 27.150 36.440 -20.805 1.00 42.75 171 ASP A CA 1
ATOM 1275 C C . ASP A 1 171 ? 28.664 36.095 -20.816 1.00 42.75 171 ASP A C 1
ATOM 1277 O O . ASP A 1 171 ? 29.131 35.059 -21.273 1.00 42.75 171 ASP A O 1
ATOM 1281 N N . ILE A 1 172 ? 29.413 37.053 -20.248 1.00 41.94 172 ILE A N 1
ATOM 1282 C CA . ILE A 1 172 ? 30.538 36.946 -19.293 1.00 41.94 172 ILE A CA 1
ATOM 1283 C C . ILE A 1 172 ? 31.730 36.045 -19.664 1.00 41.94 172 ILE A C 1
ATOM 1285 O O . ILE A 1 172 ? 32.028 35.064 -18.998 1.00 41.94 172 ILE A O 1
ATOM 1289 N N . ASP A 1 173 ? 32.566 36.525 -20.585 1.00 43.19 173 ASP A N 1
ATOM 1290 C CA . ASP A 1 173 ? 34.016 36.611 -20.296 1.00 43.19 173 ASP A CA 1
ATOM 1291 C C . ASP A 1 173 ? 34.769 37.700 -21.084 1.00 43.19 173 ASP A C 1
ATOM 1293 O O . ASP A 1 173 ? 35.993 37.834 -21.021 1.00 43.19 173 ASP A O 1
ATOM 1297 N N . GLY A 1 174 ? 34.043 38.569 -21.797 1.00 41.94 174 GLY A N 1
ATOM 1298 C CA . GLY A 1 174 ? 34.659 39.624 -22.604 1.00 41.94 174 GLY A CA 1
ATOM 1299 C C . GLY A 1 174 ? 35.469 39.093 -23.789 1.00 41.94 174 GLY A C 1
ATOM 1300 O O . GLY A 1 174 ? 36.173 39.881 -24.428 1.00 41.94 174 GLY A O 1
ATOM 1301 N N . ASP A 1 175 ? 35.357 37.799 -24.090 1.00 42.94 175 ASP A N 1
ATOM 1302 C CA . ASP A 1 175 ? 35.741 37.257 -25.379 1.00 42.94 175 ASP A CA 1
ATOM 1303 C C . ASP A 1 175 ? 34.654 37.611 -26.400 1.00 42.94 175 ASP A C 1
ATOM 1305 O O . ASP A 1 175 ? 33.461 37.540 -26.125 1.00 42.94 175 ASP A O 1
ATOM 1309 N N . THR A 1 176 ? 35.078 38.104 -27.556 1.00 38.91 176 THR A N 1
ATOM 1310 C CA . THR A 1 176 ? 34.180 38.571 -28.628 1.00 38.91 176 THR A CA 1
ATOM 1311 C C . THR A 1 176 ? 34.196 37.620 -29.820 1.00 38.91 176 THR A C 1
ATOM 1313 O O . THR A 1 176 ? 33.676 37.968 -30.883 1.00 38.91 176 THR A O 1
ATOM 1316 N N . ASP A 1 177 ? 34.765 36.424 -29.652 1.00 42.56 177 ASP A N 1
ATOM 1317 C CA . ASP A 1 177 ? 34.698 35.356 -30.642 1.00 42.56 177 ASP A CA 1
ATOM 1318 C C . ASP A 1 177 ? 33.362 34.597 -30.528 1.00 42.56 177 ASP A C 1
ATOM 1320 O O . ASP A 1 177 ? 33.238 33.551 -29.907 1.00 42.56 177 ASP A O 1
ATOM 1324 N N . THR A 1 178 ? 32.310 35.195 -31.085 1.00 42.84 178 THR A N 1
ATOM 1325 C CA . THR A 1 178 ? 30.909 34.730 -31.016 1.00 42.84 178 THR A CA 1
ATOM 1326 C C . THR A 1 178 ? 30.549 33.796 -32.178 1.00 42.84 178 THR A C 1
ATOM 1328 O O . THR A 1 178 ? 29.502 33.941 -32.808 1.00 42.84 178 THR A O 1
ATOM 1331 N N . THR A 1 179 ? 31.439 32.860 -32.519 1.00 41.19 179 THR A N 1
ATOM 1332 C CA . THR A 1 179 ? 31.238 31.934 -33.651 1.00 41.19 179 THR A CA 1
ATOM 1333 C C . THR A 1 179 ? 30.937 30.488 -33.257 1.00 41.19 179 THR A C 1
ATOM 1335 O O . THR A 1 179 ? 30.658 29.681 -34.140 1.00 41.19 179 THR A O 1
ATOM 1338 N N . GLU A 1 180 ? 30.931 30.163 -31.965 1.00 39.88 180 GLU A N 1
ATOM 1339 C CA . GLU A 1 180 ? 30.697 28.804 -31.474 1.00 39.88 180 GLU A CA 1
ATOM 1340 C C . GLU A 1 180 ? 29.196 28.576 -31.211 1.00 39.88 180 GLU A C 1
ATOM 1342 O O . GLU A 1 180 ? 28.590 29.237 -30.366 1.00 39.88 180 GLU A O 1
ATOM 1347 N N . ILE A 1 181 ? 28.575 27.664 -31.966 1.00 40.00 181 ILE A N 1
ATOM 1348 C CA . ILE A 1 181 ? 27.256 27.116 -31.621 1.00 40.00 181 ILE A CA 1
ATOM 1349 C C . ILE A 1 181 ? 27.482 26.156 -30.456 1.00 40.00 181 ILE A C 1
ATOM 1351 O O . ILE A 1 181 ? 28.160 25.141 -30.607 1.00 40.00 181 ILE A O 1
ATOM 1355 N N . VAL A 1 182 ? 26.925 26.482 -29.294 1.00 41.75 182 VAL A N 1
ATOM 1356 C CA . VAL A 1 182 ? 26.975 25.624 -28.109 1.00 41.75 182 VAL A CA 1
ATOM 1357 C C . VAL A 1 182 ? 25.725 24.742 -28.119 1.00 41.75 182 VAL A C 1
ATOM 1359 O O . VAL A 1 182 ? 24.623 25.234 -28.369 1.00 41.75 182 VAL A O 1
ATOM 1362 N N . LEU A 1 183 ? 25.881 23.435 -27.877 1.00 44.28 183 LEU A N 1
ATOM 1363 C CA . LEU A 1 183 ? 24.735 22.568 -27.581 1.00 44.28 183 LEU A CA 1
ATOM 1364 C C . LEU A 1 183 ? 24.028 23.143 -26.346 1.00 44.28 183 LEU A C 1
ATOM 1366 O O . LEU A 1 183 ? 24.647 23.262 -25.288 1.00 44.28 183 LEU A O 1
ATOM 1370 N N . GLY A 1 184 ? 22.776 23.569 -26.516 1.00 47.94 184 GLY A N 1
ATOM 1371 C CA . GLY A 1 184 ? 21.997 24.214 -25.467 1.00 47.94 184 GLY A CA 1
ATOM 1372 C C . GLY A 1 184 ? 21.471 23.231 -24.420 1.00 47.94 184 GLY A C 1
ATOM 1373 O O . GLY A 1 184 ? 21.882 22.069 -24.351 1.00 47.94 184 GLY A O 1
ATOM 1374 N N . TYR A 1 185 ? 20.529 23.719 -23.609 1.00 58.22 185 TYR A N 1
ATOM 1375 C CA . TYR A 1 185 ? 19.765 22.911 -22.654 1.00 58.22 185 TYR A CA 1
ATOM 1376 C C . TYR A 1 185 ? 19.051 21.726 -23.339 1.00 58.22 185 TYR A C 1
ATOM 1378 O O . TYR A 1 185 ? 18.941 21.660 -24.570 1.00 58.22 185 TYR A O 1
ATOM 1386 N N . LEU A 1 186 ? 18.595 20.766 -22.524 1.00 65.44 186 LEU A N 1
ATOM 1387 C CA . LEU A 1 186 ? 17.704 19.693 -22.974 1.00 65.44 186 LEU A CA 1
ATOM 1388 C C . LEU A 1 186 ? 16.524 20.284 -23.752 1.00 65.44 186 LEU A C 1
ATOM 1390 O O . LEU A 1 186 ? 16.077 21.394 -23.463 1.00 65.44 186 LEU A O 1
ATOM 1394 N N . ARG A 1 187 ? 16.051 19.540 -24.751 1.00 70.81 187 ARG A N 1
ATOM 1395 C CA . ARG A 1 187 ? 14.946 19.959 -25.608 1.00 70.81 187 ARG A CA 1
ATOM 1396 C C . ARG A 1 187 ? 13.716 20.319 -24.779 1.00 70.81 187 ARG A C 1
ATOM 1398 O O . ARG A 1 187 ? 13.183 19.474 -24.059 1.00 70.81 187 ARG A O 1
ATOM 1405 N N . GLU A 1 188 ? 13.225 21.542 -24.952 1.00 68.75 188 GLU A N 1
ATOM 1406 C CA . GLU A 1 188 ? 12.018 22.000 -24.268 1.00 68.75 188 GLU A CA 1
ATOM 1407 C C . GLU A 1 188 ? 10.748 21.504 -24.977 1.00 68.75 188 GLU A C 1
ATOM 1409 O O . GLU A 1 188 ? 10.608 21.562 -26.202 1.00 68.75 188 GLU A O 1
ATOM 1414 N N . PHE A 1 189 ? 9.774 21.042 -24.193 1.00 73.56 189 PHE A N 1
ATOM 1415 C CA . PHE A 1 189 ? 8.462 20.648 -24.701 1.00 73.56 189 PHE A CA 1
ATOM 1416 C C . PHE A 1 189 ? 7.469 21.816 -24.643 1.00 73.56 189 PHE A C 1
ATOM 1418 O O . PHE A 1 189 ? 7.517 22.635 -23.726 1.00 73.56 189 PHE A O 1
ATOM 1425 N N . PRO A 1 190 ? 6.484 21.877 -25.561 1.00 73.12 190 PRO A N 1
ATOM 1426 C CA . PRO A 1 190 ? 5.486 22.951 -25.570 1.00 73.12 190 PRO A CA 1
ATOM 1427 C C . PRO A 1 190 ? 4.566 22.949 -24.334 1.00 73.12 190 PRO A C 1
ATOM 1429 O O . PRO A 1 190 ? 3.901 23.948 -24.054 1.00 73.12 190 PRO A O 1
ATOM 1432 N N . ASN A 1 191 ? 4.483 21.818 -23.632 1.00 83.94 191 ASN A N 1
ATOM 1433 C CA . ASN A 1 191 ? 3.774 21.628 -22.372 1.00 83.94 191 ASN A CA 1
ATOM 1434 C C . ASN A 1 191 ? 4.359 20.423 -21.612 1.00 83.94 191 ASN A C 1
ATOM 1436 O O . ASN A 1 191 ? 5.142 19.650 -22.170 1.00 83.94 191 ASN A O 1
ATOM 1440 N N . ASN A 1 192 ? 3.897 20.216 -20.380 1.00 88.81 192 ASN A N 1
ATOM 1441 C CA . ASN A 1 192 ? 4.320 19.108 -19.514 1.00 88.81 192 ASN A CA 1
ATOM 1442 C C . ASN A 1 192 ? 3.382 17.887 -19.602 1.00 88.81 192 ASN A C 1
ATOM 1444 O O . ASN A 1 192 ? 3.576 16.893 -18.908 1.00 88.81 192 ASN A O 1
ATOM 1448 N N . GLU A 1 193 ? 2.363 17.943 -20.464 1.00 90.44 193 GLU A N 1
ATOM 1449 C CA . GLU A 1 193 ? 1.391 16.861 -20.628 1.00 90.44 193 GLU A CA 1
ATOM 1450 C C . GLU A 1 193 ? 1.993 15.712 -21.448 1.00 90.44 193 GLU A C 1
ATOM 1452 O O . GLU A 1 193 ? 2.602 15.938 -22.497 1.00 90.44 193 GLU A O 1
ATOM 1457 N N . PHE A 1 194 ? 1.787 14.474 -21.011 1.00 90.12 194 PHE A N 1
ATOM 1458 C CA . PHE A 1 194 ? 2.18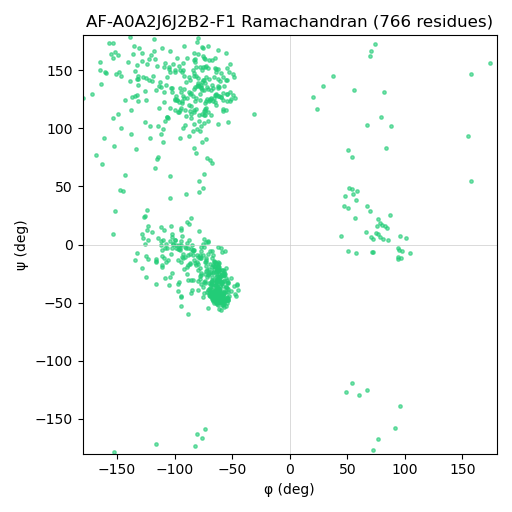9 13.266 -21.725 1.00 90.12 194 PHE A CA 1
ATOM 1459 C C . PHE A 1 194 ? 1.022 12.277 -21.782 1.00 90.12 194 PHE A C 1
ATOM 1461 O O . PHE A 1 194 ? 0.303 12.107 -20.802 1.00 90.12 194 PHE A O 1
ATOM 1468 N N . THR A 1 195 ? 0.801 11.645 -22.939 1.00 92.19 195 THR A N 1
ATOM 1469 C CA . THR A 1 195 ? -0.250 10.630 -23.119 1.00 92.19 195 THR A CA 1
ATOM 1470 C C . THR A 1 195 ? 0.391 9.278 -23.388 1.00 92.19 195 THR A C 1
ATOM 1472 O O . THR A 1 195 ? 1.067 9.104 -24.401 1.00 92.19 195 THR A O 1
ATOM 1475 N N . PHE A 1 196 ? 0.156 8.322 -22.494 1.00 93.81 196 PHE A N 1
ATOM 1476 C CA . PHE A 1 196 ? 0.617 6.948 -22.645 1.00 93.81 196 PHE A CA 1
ATOM 1477 C C . PHE A 1 196 ? -0.150 6.219 -23.757 1.00 93.81 196 PHE A C 1
ATOM 1479 O O . PHE A 1 196 ? -1.293 6.580 -24.060 1.00 93.81 196 PHE A O 1
ATOM 1486 N N . PRO A 1 197 ? 0.412 5.133 -24.322 1.00 91.06 197 PRO A N 1
ATOM 1487 C CA . PRO A 1 197 ? -0.272 4.323 -25.333 1.00 91.06 197 PRO A CA 1
ATOM 1488 C C . PRO A 1 197 ? -1.629 3.751 -24.897 1.00 91.06 197 PRO A C 1
ATOM 1490 O O . PRO A 1 197 ? -2.477 3.473 -25.741 1.00 91.06 197 PRO A O 1
ATOM 1493 N N . SER A 1 198 ? -1.864 3.609 -23.589 1.00 93.19 198 SER A N 1
ATOM 1494 C CA . SER A 1 198 ? -3.161 3.212 -23.025 1.00 93.19 198 SER A CA 1
ATOM 1495 C C . SER A 1 198 ? -4.273 4.252 -23.235 1.00 93.19 198 SER A C 1
ATOM 1497 O O . SER A 1 198 ? -5.454 3.921 -23.103 1.00 93.19 198 SER A O 1
ATOM 1499 N N . GLY A 1 199 ? -3.906 5.501 -23.546 1.00 93.12 199 GLY A N 1
ATOM 1500 C CA . GLY A 1 199 ? -4.782 6.670 -23.609 1.00 93.12 199 GLY A CA 1
ATOM 1501 C C . GLY A 1 199 ? -4.823 7.496 -22.318 1.00 93.12 199 GLY A C 1
ATOM 1502 O O . GLY A 1 199 ? -5.481 8.537 -22.293 1.00 93.12 199 GLY A O 1
ATOM 1503 N N . LYS A 1 200 ? -4.135 7.068 -21.251 1.00 92.50 200 LYS A N 1
ATOM 1504 C CA . LYS A 1 200 ? -4.006 7.842 -20.008 1.00 92.50 200 LYS A CA 1
ATOM 1505 C C . LYS A 1 200 ? -3.107 9.058 -20.228 1.00 92.50 200 LYS A C 1
ATOM 1507 O O . LYS A 1 200 ? -2.037 8.943 -20.819 1.00 92.50 200 LYS A O 1
ATOM 1512 N N . MET A 1 201 ? -3.543 10.216 -19.741 1.00 93.19 201 MET A N 1
ATOM 1513 C CA . MET A 1 201 ? -2.793 11.468 -19.811 1.00 93.19 201 MET A CA 1
ATOM 1514 C C . MET A 1 201 ? -2.350 11.886 -18.413 1.00 93.19 201 MET A C 1
ATOM 1516 O O . MET A 1 201 ? -3.156 11.865 -17.484 1.00 93.19 201 MET A O 1
ATOM 1520 N N . ILE A 1 202 ? -1.097 12.313 -18.298 1.00 92.25 202 ILE A N 1
ATOM 1521 C CA . ILE A 1 202 ? -0.519 12.895 -17.088 1.00 92.25 202 ILE A CA 1
ATOM 1522 C C . ILE A 1 202 ? 0.049 14.283 -17.386 1.00 92.25 202 ILE A C 1
ATOM 1524 O O . ILE A 1 202 ? 0.421 14.570 -18.522 1.00 92.25 202 ILE A O 1
ATOM 1528 N N . ASP A 1 203 ? 0.134 15.127 -16.363 1.00 92.62 203 ASP A N 1
ATOM 1529 C CA . ASP A 1 203 ? 0.914 16.367 -16.380 1.00 92.62 203 ASP A CA 1
ATOM 1530 C C . ASP A 1 203 ? 2.151 16.148 -15.508 1.00 92.62 203 ASP A C 1
ATOM 1532 O O . ASP A 1 203 ? 2.028 16.023 -14.292 1.00 92.62 203 ASP A O 1
ATOM 1536 N N . LEU A 1 204 ? 3.336 16.068 -16.116 1.00 90.00 204 LEU A N 1
ATOM 1537 C CA . LEU A 1 204 ? 4.588 15.823 -15.393 1.00 90.00 204 LEU A CA 1
ATOM 1538 C C . LEU A 1 204 ? 4.955 16.979 -14.448 1.00 90.00 204 LEU A C 1
ATOM 1540 O O . LEU A 1 204 ? 5.726 16.794 -13.515 1.00 90.00 204 LEU A O 1
ATOM 1544 N N . GLY A 1 205 ? 4.378 18.168 -14.635 1.00 88.69 205 GLY A N 1
ATOM 1545 C CA . GLY A 1 205 ? 4.843 19.366 -13.952 1.00 88.69 205 GLY A CA 1
ATOM 1546 C C . GLY A 1 205 ? 6.163 19.883 -14.521 1.00 88.69 205 GLY A C 1
ATOM 1547 O O . GLY A 1 205 ? 6.751 19.298 -15.426 1.00 88.69 205 GLY A O 1
ATOM 1548 N N . ALA A 1 206 ? 6.580 21.057 -14.047 1.00 83.69 206 ALA A N 1
ATOM 1549 C CA . ALA A 1 206 ? 7.776 21.721 -14.563 1.00 83.69 206 ALA A CA 1
ATOM 1550 C C . ALA A 1 206 ? 9.070 21.049 -14.088 1.00 83.69 206 ALA A C 1
ATOM 1552 O O . ALA A 1 206 ? 10.044 21.044 -14.831 1.00 83.69 206 ALA A O 1
ATOM 1553 N N . ASP A 1 207 ? 9.055 20.483 -12.880 1.00 79.94 207 ASP A N 1
ATOM 1554 C CA . ASP A 1 207 ? 10.246 19.913 -12.246 1.00 79.94 207 ASP A CA 1
ATOM 1555 C C . ASP A 1 207 ? 10.614 18.536 -12.833 1.00 79.94 207 ASP A C 1
ATOM 1557 O O . ASP A 1 207 ? 11.791 18.205 -12.903 1.00 79.94 207 ASP A O 1
ATOM 1561 N N . ASP A 1 208 ? 9.634 17.796 -13.376 1.00 84.81 208 ASP A N 1
ATOM 1562 C CA . ASP A 1 208 ? 9.845 16.458 -13.954 1.00 84.81 208 ASP A CA 1
ATOM 1563 C C . ASP A 1 208 ? 9.650 16.446 -15.487 1.00 84.81 208 ASP A C 1
ATOM 1565 O O . ASP A 1 208 ? 9.508 15.387 -16.109 1.00 84.81 208 ASP A O 1
ATOM 1569 N N . ALA A 1 209 ? 9.627 17.625 -16.123 1.00 80.44 209 ALA A N 1
ATOM 1570 C CA . ALA A 1 209 ? 9.397 17.767 -17.564 1.00 80.44 209 ALA A CA 1
ATOM 1571 C C . ALA A 1 209 ? 10.468 17.055 -18.411 1.00 80.44 209 ALA A C 1
ATOM 1573 O O . ALA A 1 209 ? 10.164 16.575 -19.505 1.00 80.44 209 ALA A O 1
ATOM 1574 N N . ASP A 1 210 ? 11.687 16.913 -17.885 1.00 78.50 210 ASP A N 1
ATOM 1575 C CA . ASP A 1 210 ? 12.804 16.240 -18.556 1.00 78.50 210 ASP A CA 1
ATOM 1576 C C . ASP A 1 210 ? 12.521 14.751 -18.822 1.00 78.50 210 ASP A C 1
ATOM 1578 O O . ASP A 1 210 ? 12.942 14.206 -19.847 1.00 78.50 210 ASP A O 1
ATOM 1582 N N . ASN A 1 211 ? 11.706 14.098 -17.979 1.00 86.38 211 ASN A N 1
ATOM 1583 C CA . ASN A 1 211 ? 11.289 12.708 -18.197 1.00 86.38 211 ASN A CA 1
ATOM 1584 C C . ASN A 1 211 ? 10.506 12.540 -19.506 1.00 86.38 211 ASN A C 1
ATOM 1586 O O . ASN A 1 211 ? 10.500 11.457 -20.096 1.00 86.38 211 ASN A O 1
ATOM 1590 N N . LYS A 1 212 ? 9.858 13.602 -20.000 1.00 86.31 212 LYS A N 1
ATOM 1591 C CA . LYS A 1 212 ? 9.047 13.553 -21.219 1.00 86.31 212 LYS A CA 1
ATOM 1592 C C . LYS A 1 212 ? 9.864 13.149 -22.447 1.00 86.31 212 LYS A C 1
ATOM 1594 O O . LYS A 1 212 ? 9.338 12.451 -23.320 1.00 86.31 212 LYS A O 1
ATOM 1599 N N . LEU A 1 213 ? 11.147 13.513 -22.498 1.00 84.00 213 LEU A N 1
ATOM 1600 C CA . LEU A 1 213 ? 12.058 13.094 -23.565 1.00 84.00 213 LEU A CA 1
ATOM 1601 C C . LEU A 1 213 ? 12.201 11.574 -23.612 1.00 84.00 213 LEU A C 1
ATOM 1603 O O . LEU A 1 213 ? 11.995 10.964 -24.660 1.00 84.00 213 LEU A O 1
ATOM 1607 N N . CYS A 1 214 ? 12.466 10.960 -22.464 1.00 87.69 214 CYS A N 1
ATOM 1608 C CA . CYS A 1 214 ? 12.606 9.515 -22.342 1.00 87.69 214 CYS A CA 1
ATOM 1609 C C . CYS A 1 214 ? 11.267 8.809 -22.607 1.00 87.69 214 CYS A C 1
ATOM 1611 O O . CYS A 1 214 ? 11.198 7.866 -23.399 1.00 87.69 214 CYS A O 1
ATOM 1613 N N . LEU A 1 215 ? 10.182 9.302 -22.002 1.00 90.19 215 LEU A N 1
ATOM 1614 C CA . LEU A 1 215 ? 8.843 8.717 -22.109 1.00 90.19 215 LEU A CA 1
ATOM 1615 C C . LEU A 1 215 ? 8.301 8.709 -23.539 1.00 90.19 215 LEU A C 1
ATOM 1617 O O . LEU A 1 215 ? 7.567 7.788 -23.895 1.00 90.19 215 LEU A O 1
ATOM 1621 N N . THR A 1 216 ? 8.700 9.669 -24.376 1.00 84.44 216 THR A N 1
ATOM 1622 C CA . THR A 1 216 ? 8.287 9.737 -25.789 1.00 84.44 216 THR A CA 1
ATOM 1623 C C . THR A 1 216 ? 8.563 8.431 -26.540 1.00 84.44 216 THR A C 1
ATOM 1625 O O . THR A 1 216 ? 7.770 8.043 -27.397 1.00 84.44 216 THR A O 1
ATOM 1628 N N . CYS A 1 217 ? 9.630 7.714 -26.175 1.00 84.06 217 CYS A N 1
ATOM 1629 C CA . CYS A 1 217 ? 9.997 6.447 -26.805 1.00 84.06 217 CYS A CA 1
ATOM 1630 C C . CYS A 1 217 ? 9.938 5.241 -25.870 1.00 84.06 217 CYS A C 1
ATOM 1632 O O . CYS A 1 217 ? 9.552 4.152 -26.297 1.00 84.06 217 CYS A O 1
ATOM 1634 N N . HIS A 1 218 ? 10.252 5.430 -24.591 1.00 91.88 218 HIS A N 1
ATOM 1635 C CA . HIS A 1 218 ? 10.340 4.353 -23.610 1.00 91.88 218 HIS A CA 1
ATOM 1636 C C . HIS A 1 218 ? 9.018 4.054 -22.892 1.00 91.88 218 HIS A C 1
ATOM 1638 O O . HIS A 1 218 ? 9.026 3.418 -21.848 1.00 91.88 218 HIS A O 1
ATOM 1644 N N . SER A 1 219 ? 7.869 4.462 -23.438 1.00 90.88 219 SER A N 1
ATOM 1645 C CA . SER A 1 219 ? 6.541 4.139 -22.875 1.00 90.88 219 SER A CA 1
ATOM 1646 C C . SER A 1 219 ? 5.862 2.928 -23.521 1.00 90.88 219 SER A C 1
ATOM 1648 O O . SER A 1 219 ? 4.741 2.582 -23.157 1.00 90.88 219 SER A O 1
ATOM 1650 N N . GLY A 1 220 ? 6.509 2.294 -24.503 1.00 90.00 220 GLY A N 1
ATOM 1651 C CA . GLY A 1 220 ? 5.876 1.271 -25.333 1.00 90.00 220 GLY A CA 1
ATOM 1652 C C . GLY A 1 220 ? 4.938 1.862 -26.394 1.00 90.00 220 GLY A C 1
ATOM 1653 O O . GLY A 1 220 ? 4.968 3.055 -26.690 1.00 90.00 220 GLY A O 1
ATOM 1654 N N . ARG A 1 221 ? 4.124 1.008 -27.024 1.00 87.69 221 ARG A N 1
ATOM 1655 C CA . ARG A 1 221 ? 3.201 1.370 -28.123 1.00 87.69 221 ARG A CA 1
ATOM 1656 C C . ARG A 1 221 ? 1.783 0.828 -27.972 1.00 87.69 221 ARG A C 1
ATOM 1658 O O . ARG A 1 221 ? 0.924 1.185 -28.768 1.00 87.69 221 ARG A O 1
ATOM 1665 N N . ASN A 1 222 ? 1.549 -0.018 -26.977 1.00 90.75 222 ASN A N 1
ATOM 1666 C CA . ASN A 1 222 ? 0.237 -0.546 -26.624 1.00 90.75 222 ASN A CA 1
ATOM 1667 C C . ASN A 1 222 ? 0.070 -0.499 -25.097 1.00 90.75 222 ASN A C 1
ATOM 1669 O O . ASN A 1 222 ? 1.046 -0.301 -24.377 1.00 90.75 222 ASN A O 1
ATOM 1673 N N . GLY A 1 223 ? -1.168 -0.625 -24.626 1.00 94.38 223 GLY A N 1
ATOM 1674 C CA . GLY A 1 223 ? -1.522 -0.691 -23.204 1.00 94.38 223 GLY A CA 1
ATOM 1675 C C . GLY A 1 223 ? -2.607 -1.739 -22.961 1.00 94.38 223 GLY A C 1
ATOM 1676 O O . GLY A 1 223 ? -3.128 -2.305 -23.927 1.00 94.38 223 GLY A O 1
ATOM 1677 N N . GLY A 1 224 ? -3.024 -1.956 -21.711 1.00 93.81 224 GLY A N 1
ATOM 1678 C CA . GLY A 1 224 ? -4.098 -2.914 -21.392 1.00 93.81 224 GLY A CA 1
ATOM 1679 C C . GLY A 1 224 ? -5.396 -2.676 -22.183 1.00 93.81 224 GLY A C 1
ATOM 1680 O O . GLY A 1 224 ? -6.050 -3.621 -22.620 1.00 93.81 224 GLY A O 1
ATOM 1681 N N . SER A 1 225 ? -5.703 -1.417 -22.509 1.00 94.06 225 SER A N 1
ATOM 1682 C CA . SER A 1 225 ? -6.857 -1.041 -23.341 1.00 94.06 225 SER A CA 1
ATOM 1683 C C . SER A 1 225 ? -6.810 -1.585 -24.778 1.00 94.06 225 SER A C 1
ATOM 1685 O O . SER A 1 225 ? -7.859 -1.780 -25.398 1.00 94.06 225 SER A O 1
ATOM 1687 N N . SER A 1 226 ? -5.619 -1.862 -25.320 1.00 92.69 226 SER A N 1
ATOM 1688 C CA . SER A 1 226 ? -5.467 -2.520 -26.628 1.00 92.69 226 SER A CA 1
ATOM 1689 C C . SER A 1 226 ? -5.921 -3.981 -26.581 1.00 92.69 226 SER A C 1
ATOM 1691 O O . SER A 1 226 ? -6.590 -4.445 -27.500 1.00 92.69 226 SER A O 1
ATOM 1693 N N . VAL A 1 227 ? -5.648 -4.677 -25.473 1.00 93.19 227 VAL A N 1
ATOM 1694 C CA . VAL A 1 227 ? -6.097 -6.054 -25.227 1.00 93.19 227 VAL A CA 1
ATOM 1695 C C . VAL A 1 227 ? -7.612 -6.095 -25.059 1.00 93.19 227 VAL A C 1
ATOM 1697 O O . VAL A 1 227 ? -8.266 -6.920 -25.687 1.00 93.19 227 VAL A O 1
ATOM 1700 N N . ASP A 1 228 ? -8.195 -5.167 -24.295 1.00 92.75 228 ASP A N 1
ATOM 1701 C CA . ASP A 1 228 ? -9.657 -5.058 -24.184 1.00 92.75 228 ASP A CA 1
ATOM 1702 C C . ASP A 1 228 ? -10.317 -4.778 -25.541 1.00 92.75 228 ASP A C 1
ATOM 1704 O O . ASP A 1 228 ? -11.388 -5.308 -25.839 1.00 92.75 228 ASP A O 1
ATOM 1708 N N . THR A 1 229 ? -9.678 -3.951 -26.374 1.00 90.88 229 THR A N 1
ATOM 1709 C CA . THR A 1 229 ? -10.160 -3.657 -27.729 1.00 90.88 229 THR A CA 1
ATOM 1710 C C . THR A 1 229 ? -10.148 -4.909 -28.597 1.00 90.88 229 THR A C 1
ATOM 1712 O O . THR A 1 229 ? -11.143 -5.168 -29.271 1.00 90.88 229 THR A O 1
ATOM 1715 N N . GLU A 1 230 ? -9.070 -5.694 -28.554 1.00 89.44 230 GLU A N 1
ATOM 1716 C CA . GLU A 1 230 ? -8.976 -6.973 -29.260 1.00 89.44 230 GLU A CA 1
ATOM 1717 C C . GLU A 1 230 ? -10.082 -7.931 -28.796 1.00 89.44 230 GLU A C 1
ATOM 1719 O O . GLU A 1 230 ? -10.884 -8.379 -29.616 1.00 89.44 230 GLU A O 1
ATOM 1724 N N . ILE A 1 231 ? -10.211 -8.134 -27.478 1.00 88.25 231 ILE A N 1
ATOM 1725 C CA . ILE A 1 231 ? -11.228 -9.009 -26.872 1.00 88.25 231 ILE A CA 1
ATOM 1726 C C . ILE A 1 231 ? -12.645 -8.592 -27.281 1.00 88.25 231 ILE A C 1
ATOM 1728 O O . ILE A 1 231 ? -13.495 -9.444 -27.529 1.00 88.25 231 ILE A O 1
ATOM 1732 N N . ALA A 1 232 ? -12.917 -7.287 -27.348 1.00 85.56 232 ALA A N 1
ATOM 1733 C CA . ALA A 1 232 ? -14.225 -6.760 -27.723 1.00 85.56 232 ALA A CA 1
ATOM 1734 C C . ALA A 1 232 ? -14.486 -6.752 -29.240 1.00 85.56 232 ALA A C 1
ATOM 1736 O O . ALA A 1 232 ? -15.644 -6.653 -29.649 1.00 85.56 232 ALA A O 1
ATOM 1737 N N . SER A 1 233 ? -13.437 -6.782 -30.069 1.00 75.06 233 SER A N 1
ATOM 1738 C CA . SER A 1 233 ? -13.548 -6.724 -31.533 1.00 75.06 233 SER A CA 1
ATOM 1739 C C . SER A 1 233 ? -13.984 -8.050 -32.154 1.00 75.06 233 SER A C 1
ATOM 1741 O O . SER A 1 233 ? -14.610 -8.056 -33.218 1.00 75.06 233 SER A O 1
ATOM 1743 N N . GLU A 1 234 ? -13.731 -9.153 -31.455 1.00 63.16 234 GLU A N 1
ATOM 1744 C CA . GLU A 1 234 ? -14.227 -10.475 -31.806 1.00 63.16 234 GLU A CA 1
ATOM 1745 C C . GLU A 1 234 ? -15.658 -10.641 -31.277 1.00 63.16 234 GLU A C 1
ATOM 1747 O O . GLU A 1 234 ? -15.902 -11.153 -30.185 1.00 63.16 234 GLU A O 1
ATOM 1752 N N . ASP A 1 235 ? -16.625 -10.132 -32.048 1.00 50.53 235 ASP A N 1
ATOM 1753 C CA . ASP A 1 235 ? -18.060 -10.336 -31.822 1.00 50.53 235 ASP A CA 1
ATOM 1754 C C . ASP A 1 235 ? -18.316 -11.856 -31.729 1.00 50.53 235 ASP A C 1
ATOM 1756 O O . ASP A 1 235 ? -18.251 -12.572 -32.730 1.00 50.53 235 ASP A O 1
ATOM 1760 N N . LEU A 1 236 ? -18.543 -12.348 -30.507 1.00 49.12 236 LEU A N 1
ATOM 1761 C CA . LEU A 1 236 ? -18.858 -13.744 -30.207 1.00 49.12 236 LEU A CA 1
ATOM 1762 C C . LEU A 1 236 ? -19.988 -14.221 -31.129 1.00 49.12 236 LEU A C 1
ATOM 1764 O O . LEU A 1 236 ? -21.050 -13.588 -31.186 1.00 49.12 236 LEU A O 1
ATOM 1768 N N . ASP A 1 237 ? -19.810 -15.353 -31.812 1.00 45.78 237 ASP A N 1
ATOM 1769 C CA . ASP A 1 237 ? -20.951 -15.994 -32.458 1.00 45.78 237 ASP A CA 1
ATOM 1770 C C . ASP A 1 237 ? -21.999 -16.427 -31.402 1.00 45.78 237 ASP A C 1
ATOM 1772 O O . ASP A 1 237 ? -21.745 -16.415 -30.194 1.00 45.78 237 ASP A O 1
ATOM 1776 N N . ASP A 1 238 ? -23.219 -16.791 -31.828 1.00 43.78 238 ASP A N 1
ATOM 1777 C CA . ASP A 1 238 ? -24.326 -17.203 -30.931 1.00 43.78 238 ASP A CA 1
ATOM 1778 C C . ASP A 1 238 ? -23.960 -18.401 -30.001 1.00 43.78 238 ASP A C 1
ATOM 1780 O O . ASP A 1 238 ? -24.749 -18.757 -29.113 1.00 43.78 238 ASP A O 1
ATOM 1784 N N . ASP A 1 239 ? -22.771 -18.995 -30.179 1.00 50.62 239 ASP A N 1
ATOM 1785 C CA . ASP A 1 239 ? -22.216 -20.124 -29.440 1.00 50.62 239 ASP A CA 1
ATOM 1786 C C . ASP A 1 239 ? -21.002 -19.737 -28.551 1.00 50.62 239 ASP A C 1
ATOM 1788 O O . ASP A 1 239 ? -20.557 -20.569 -27.754 1.00 50.62 239 ASP A O 1
ATOM 1792 N N . GLY A 1 240 ? -20.519 -18.487 -28.603 1.00 46.69 240 GLY A N 1
ATOM 1793 C CA . GLY A 1 240 ? -19.447 -17.960 -27.752 1.00 46.69 240 GLY A CA 1
ATOM 1794 C C . GLY A 1 240 ? -18.021 -18.187 -28.267 1.00 46.69 240 GLY A C 1
ATOM 1795 O O . GLY A 1 240 ? -17.112 -18.236 -27.442 1.00 46.69 240 GLY A O 1
ATOM 1796 N N . LEU A 1 241 ? -17.817 -18.351 -29.578 1.00 42.38 241 LEU A N 1
ATOM 1797 C CA . LEU A 1 241 ? -16.491 -18.507 -30.194 1.00 42.38 241 LEU A CA 1
ATOM 1798 C C . LEU A 1 241 ? -16.217 -17.365 -31.196 1.00 42.38 241 LEU A C 1
ATOM 1800 O O . LEU A 1 241 ? -17.139 -16.880 -31.852 1.00 42.38 241 LEU A O 1
ATOM 1804 N N . ALA A 1 242 ? -14.958 -16.927 -31.288 1.00 49.91 242 ALA A N 1
ATOM 1805 C CA . ALA A 1 242 ? -14.489 -15.857 -32.175 1.00 49.91 242 ALA A CA 1
ATOM 1806 C C . ALA A 1 242 ? -14.604 -16.194 -33.682 1.00 49.91 242 ALA A C 1
ATOM 1808 O O . ALA A 1 242 ? -14.530 -17.362 -34.067 1.00 49.91 242 ALA A O 1
ATOM 1809 N N . ASP A 1 243 ? -14.765 -15.172 -34.540 1.00 49.88 243 ASP A N 1
ATOM 1810 C CA . ASP A 1 243 ? -15.100 -15.271 -35.987 1.00 49.88 243 ASP A CA 1
ATOM 1811 C C . ASP A 1 243 ? -13.930 -15.727 -36.906 1.00 49.88 243 ASP A C 1
ATOM 1813 O O . ASP A 1 243 ? -14.085 -15.858 -38.123 1.00 49.88 243 ASP A O 1
ATOM 1817 N N . ASP A 1 244 ? -12.776 -16.086 -36.345 1.00 53.06 244 ASP A N 1
ATOM 1818 C CA . ASP A 1 244 ? -11.827 -17.051 -36.935 1.00 53.06 244 ASP A CA 1
ATOM 1819 C C . ASP A 1 244 ? -11.285 -18.089 -35.924 1.00 53.06 244 ASP A C 1
ATOM 1821 O O . ASP A 1 244 ? -10.786 -19.143 -36.336 1.00 53.06 244 ASP A O 1
ATOM 1825 N N . GLY A 1 245 ? -11.506 -17.837 -34.629 1.00 59.44 245 GLY A N 1
ATOM 1826 C CA . GLY A 1 245 ? -11.208 -18.698 -33.492 1.00 59.44 245 GLY A CA 1
ATOM 1827 C C . GLY A 1 245 ? -9.980 -18.274 -32.677 1.00 59.44 245 GLY A C 1
ATOM 1828 O O . GLY A 1 245 ? -9.768 -18.890 -31.633 1.00 59.44 245 GLY A O 1
ATOM 1829 N N . GLU A 1 246 ? -9.193 -17.280 -33.121 1.00 74.75 246 GLU A N 1
ATOM 1830 C CA . GLU A 1 246 ? -7.903 -16.906 -32.517 1.00 74.75 246 GLU A CA 1
ATOM 1831 C C . GLU A 1 246 ? -7.704 -15.376 -32.392 1.00 74.75 246 GLU A C 1
ATOM 1833 O O . GLU A 1 246 ? -7.729 -14.648 -33.376 1.00 74.75 246 GLU A O 1
ATOM 1838 N N . TYR A 1 247 ? -7.378 -14.896 -31.188 1.00 83.81 247 TYR A N 1
ATOM 1839 C CA . TYR A 1 247 ? -7.069 -13.491 -30.912 1.00 83.81 247 TYR A CA 1
ATOM 1840 C C . TYR A 1 247 ? -5.735 -13.038 -31.524 1.00 83.81 247 TYR A C 1
ATOM 1842 O O . TYR A 1 247 ? -4.713 -13.726 -31.420 1.00 83.81 247 TYR A O 1
ATOM 1850 N N . ASN A 1 248 ? -5.682 -11.798 -32.024 1.00 83.94 248 ASN A N 1
ATOM 1851 C CA . ASN A 1 248 ? -4.432 -11.175 -32.453 1.00 83.94 248 ASN A CA 1
ATOM 1852 C C . ASN A 1 248 ? -3.625 -10.669 -31.255 1.00 83.94 248 ASN A C 1
ATOM 1854 O O . ASN A 1 248 ? -4.070 -9.835 -30.460 1.00 83.94 248 ASN A O 1
ATOM 1858 N N . PHE A 1 249 ? -2.378 -11.122 -31.158 1.00 88.00 249 PHE A N 1
ATOM 1859 C CA . PHE A 1 249 ? -1.505 -10.724 -30.066 1.00 88.00 249 PHE A CA 1
ATOM 1860 C C . PHE A 1 249 ? -1.102 -9.236 -30.138 1.00 88.00 249 PHE A C 1
ATOM 1862 O O . PHE A 1 249 ? -0.540 -8.768 -31.134 1.00 88.00 249 PHE A O 1
ATOM 1869 N N . GLN A 1 250 ? -1.329 -8.502 -29.043 1.00 88.19 250 GLN A N 1
ATOM 1870 C CA . GLN A 1 250 ? -0.992 -7.080 -28.914 1.00 88.19 250 GLN A CA 1
ATOM 1871 C C . GLN A 1 250 ? 0.451 -6.900 -28.433 1.00 88.19 250 GLN A C 1
ATOM 1873 O O . GLN A 1 250 ? 0.865 -7.481 -27.436 1.00 88.19 250 GLN A O 1
ATOM 1878 N N . ASN A 1 251 ? 1.236 -6.073 -29.126 1.00 88.06 251 ASN A N 1
ATOM 1879 C CA . ASN A 1 251 ? 2.665 -5.929 -28.850 1.00 88.06 251 ASN A CA 1
ATOM 1880 C C . ASN A 1 251 ? 2.990 -4.614 -28.129 1.00 88.06 251 ASN A C 1
ATOM 1882 O O . ASN A 1 251 ? 3.006 -3.567 -28.777 1.00 88.06 251 ASN A O 1
ATOM 1886 N N . ILE A 1 252 ? 3.350 -4.654 -26.842 1.00 90.69 252 ILE A N 1
ATOM 1887 C CA . ILE A 1 252 ? 3.705 -3.445 -26.067 1.00 90.69 252 ILE A CA 1
ATOM 1888 C C . ILE A 1 252 ? 4.932 -2.694 -26.609 1.00 90.69 252 ILE A C 1
ATOM 1890 O O . ILE A 1 252 ? 5.080 -1.505 -26.356 1.00 90.69 252 ILE A O 1
ATOM 1894 N N . HIS A 1 253 ? 5.746 -3.332 -27.455 1.00 88.12 253 HIS A N 1
ATOM 1895 C CA . HIS A 1 253 ? 7.022 -2.826 -27.969 1.00 88.12 253 HIS A CA 1
ATOM 1896 C C . HIS A 1 253 ? 8.138 -2.766 -26.907 1.00 88.12 253 HIS A C 1
ATOM 1898 O O . HIS A 1 253 ? 7.908 -3.016 -25.731 1.00 88.12 253 HIS A O 1
ATOM 1904 N N . TYR A 1 254 ? 9.386 -2.584 -27.344 1.00 84.25 254 TYR A N 1
ATOM 1905 C CA . TYR A 1 254 ? 10.577 -2.789 -26.510 1.00 84.25 254 TYR A CA 1
ATOM 1906 C C . TYR A 1 254 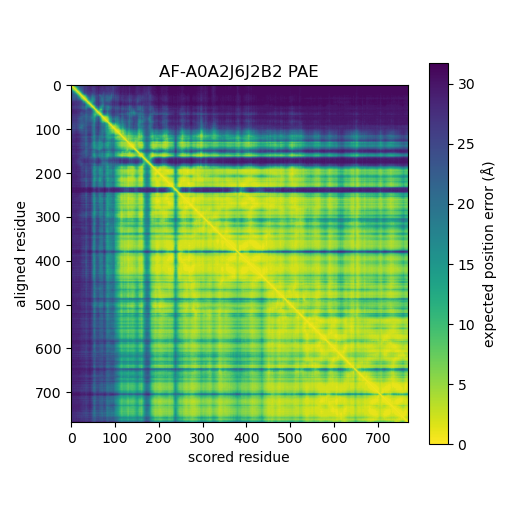? 10.893 -1.602 -25.598 1.00 84.25 254 TYR A C 1
ATOM 1908 O O . TYR A 1 254 ? 10.638 -0.458 -25.964 1.00 84.25 25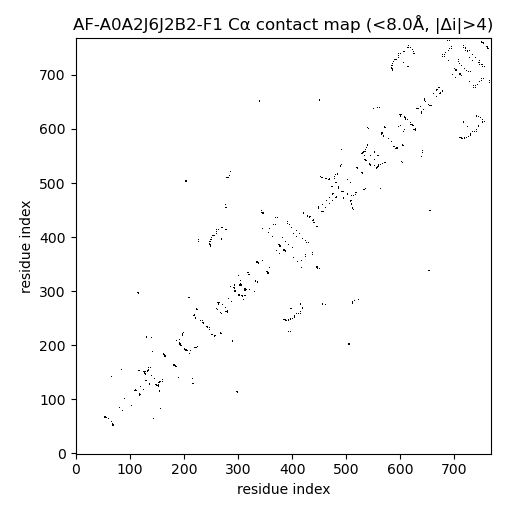4 TYR A O 1
ATOM 1916 N N . ARG A 1 255 ? 11.543 -1.897 -24.464 1.00 86.94 255 ARG A N 1
ATOM 1917 C CA . ARG A 1 255 ? 12.049 -0.945 -23.462 1.00 86.94 255 ARG A CA 1
ATOM 1918 C C . ARG A 1 255 ? 10.962 0.001 -22.955 1.00 86.94 255 ARG A C 1
ATOM 1920 O O . ARG A 1 255 ? 11.175 1.210 -22.901 1.00 86.94 255 ARG A O 1
ATOM 1927 N N . ALA A 1 256 ? 9.809 -0.564 -22.603 1.00 91.94 256 ALA A N 1
ATOM 1928 C CA . ALA A 1 256 ? 8.631 0.160 -22.130 1.00 91.94 256 ALA A CA 1
ATOM 1929 C C . ALA A 1 256 ? 8.748 0.586 -20.647 1.00 91.94 256 ALA A C 1
ATOM 1931 O O . ALA A 1 256 ? 7.802 0.439 -19.882 1.00 91.94 256 ALA A O 1
ATOM 1932 N N . ALA A 1 257 ? 9.901 1.123 -20.238 1.00 95.19 257 ALA A N 1
ATOM 1933 C CA . ALA A 1 257 ? 10.183 1.533 -18.861 1.00 95.19 257 ALA A CA 1
ATOM 1934 C C . ALA A 1 257 ? 9.141 2.509 -18.289 1.00 95.19 257 ALA A C 1
ATOM 1936 O O . ALA A 1 257 ? 8.750 2.393 -17.136 1.00 95.19 257 ALA A O 1
ATOM 1937 N N . GLY A 1 258 ? 8.634 3.438 -19.103 1.00 95.06 258 GLY A N 1
ATOM 1938 C CA . GLY A 1 258 ? 7.579 4.375 -18.716 1.00 95.06 258 GLY A CA 1
ATOM 1939 C C . GLY A 1 258 ? 6.248 3.695 -18.394 1.00 95.06 258 GLY A C 1
ATOM 1940 O O . GLY A 1 258 ? 5.526 4.172 -17.524 1.00 95.06 258 GLY A O 1
ATOM 1941 N N . ALA A 1 259 ? 5.936 2.571 -19.050 1.00 95.75 259 ALA A N 1
ATOM 1942 C CA . ALA A 1 259 ? 4.749 1.776 -18.741 1.00 95.75 259 ALA A CA 1
ATOM 1943 C C . ALA A 1 259 ? 4.864 1.096 -17.370 1.00 95.75 259 ALA A C 1
ATOM 1945 O O . ALA A 1 259 ? 3.889 1.090 -16.624 1.00 95.75 259 ALA A O 1
ATOM 1946 N N . SER A 1 260 ? 6.046 0.568 -17.038 1.00 96.62 260 SER A N 1
ATOM 1947 C CA . SER A 1 260 ? 6.320 -0.045 -15.735 1.00 96.62 260 SER A CA 1
ATOM 1948 C C . SER A 1 260 ? 6.394 1.010 -14.629 1.00 96.62 260 SER A C 1
ATOM 1950 O O . SER A 1 260 ? 5.641 0.941 -13.664 1.00 96.62 260 SER A O 1
ATOM 1952 N N . LEU A 1 261 ? 7.250 2.028 -14.798 1.00 95.75 261 LEU A N 1
ATOM 1953 C CA . LEU A 1 261 ? 7.538 3.055 -13.793 1.00 95.75 261 LEU A CA 1
ATOM 1954 C C . LEU A 1 261 ? 6.264 3.726 -13.289 1.00 95.75 261 LEU A C 1
ATOM 1956 O O . LEU A 1 261 ? 6.085 3.830 -12.083 1.00 95.75 261 LEU A O 1
ATOM 1960 N N . PHE A 1 262 ? 5.375 4.146 -14.195 1.00 95.44 262 PHE A N 1
ATOM 1961 C CA . PHE A 1 262 ? 4.144 4.868 -13.855 1.00 95.44 262 PHE A CA 1
ATOM 1962 C C . PHE A 1 262 ? 2.967 3.959 -13.456 1.00 95.44 262 PHE A C 1
ATOM 1964 O O . PHE A 1 262 ? 1.926 4.480 -13.050 1.00 95.44 262 PHE A O 1
ATOM 1971 N N . GLY A 1 263 ? 3.108 2.633 -13.548 1.00 95.75 263 GLY A N 1
ATOM 1972 C CA . GLY A 1 263 ? 2.101 1.666 -13.103 1.00 95.75 263 GLY A CA 1
ATOM 1973 C C . GLY A 1 263 ? 0.691 1.975 -13.621 1.00 95.75 263 GLY A C 1
ATOM 1974 O O . GLY A 1 263 ? 0.492 2.227 -14.815 1.00 95.75 263 GLY A O 1
ATOM 1975 N N . ASN A 1 264 ? -0.286 2.046 -12.710 1.00 94.31 264 ASN A N 1
ATOM 1976 C CA . ASN A 1 264 ? -1.695 2.323 -13.029 1.00 94.31 264 ASN A CA 1
ATOM 1977 C C . ASN A 1 264 ? -1.950 3.697 -13.692 1.00 94.31 264 ASN A C 1
ATOM 1979 O O . ASN A 1 264 ? -2.960 3.890 -14.377 1.00 94.31 264 ASN A O 1
ATOM 1983 N N . MET A 1 265 ? -1.027 4.656 -13.542 1.00 93.81 265 MET A N 1
ATOM 1984 C CA . MET A 1 265 ? -1.116 5.965 -14.198 1.00 93.81 265 MET A CA 1
ATOM 1985 C C . MET A 1 265 ? -0.812 5.848 -15.694 1.00 93.81 265 MET A C 1
ATOM 1987 O O . MET A 1 265 ? -1.389 6.583 -16.497 1.00 93.81 265 MET A O 1
ATOM 1991 N N . ALA A 1 266 ? 0.057 4.905 -16.074 1.00 95.62 266 ALA A N 1
ATOM 1992 C CA . ALA A 1 266 ? 0.324 4.566 -17.465 1.00 95.62 266 ALA A CA 1
ATOM 1993 C C . ALA A 1 266 ? -0.629 3.499 -18.005 1.00 95.62 266 ALA A C 1
ATOM 1995 O O . ALA A 1 266 ? -0.920 3.526 -19.201 1.00 95.62 266 ALA A O 1
ATOM 1996 N N . ALA A 1 267 ? -1.117 2.579 -17.164 1.00 96.00 267 ALA A N 1
ATOM 1997 C CA . ALA A 1 267 ? -1.947 1.433 -17.553 1.00 96.00 267 ALA A CA 1
ATOM 1998 C C . ALA A 1 267 ? -1.361 0.668 -18.760 1.00 96.00 267 ALA A C 1
ATOM 2000 O O . ALA A 1 267 ? -2.052 0.333 -19.732 1.00 96.00 267 ALA A O 1
ATOM 2001 N N . GLY A 1 268 ? -0.036 0.491 -18.744 1.00 96.25 268 GLY A N 1
ATOM 2002 C CA . GLY A 1 268 ? 0.698 -0.157 -19.826 1.00 96.25 268 GLY A CA 1
ATOM 2003 C C . GLY A 1 268 ? 0.554 -1.678 -19.809 1.00 96.25 268 GLY A C 1
ATOM 2004 O O . GLY A 1 268 ? 0.473 -2.286 -20.877 1.00 96.25 268 GLY A O 1
ATOM 2005 N N . GLY A 1 269 ? 0.454 -2.277 -18.618 1.00 97.31 269 GLY A N 1
ATOM 2006 C CA . GLY A 1 269 ? 0.050 -3.667 -18.417 1.00 97.31 269 GLY A CA 1
ATOM 2007 C C . GLY A 1 269 ? -1.454 -3.887 -18.587 1.00 97.31 269 GLY A C 1
ATOM 2008 O O . GLY A 1 269 ? -2.237 -2.943 -18.698 1.00 97.31 269 GLY A O 1
ATOM 2009 N N . TYR A 1 270 ? -1.862 -5.153 -18.627 1.00 98.19 270 TYR A N 1
ATOM 2010 C CA . TYR A 1 270 ? -3.259 -5.554 -18.522 1.00 98.19 270 TYR A CA 1
ATOM 2011 C C . TYR A 1 270 ? -3.668 -5.679 -17.053 1.00 98.19 270 TYR A C 1
ATOM 2013 O O . TYR A 1 270 ? -3.267 -6.615 -16.359 1.00 98.19 270 TYR A O 1
ATOM 2021 N N . GLU A 1 271 ? -4.496 -4.742 -16.608 1.00 97.88 271 GLU A N 1
ATOM 2022 C CA . GLU A 1 271 ? -5.002 -4.646 -15.241 1.00 97.88 271 GLU A CA 1
ATOM 2023 C C . GLU A 1 271 ? -6.359 -5.352 -15.126 1.00 97.88 271 GLU A C 1
ATOM 2025 O O . GLU A 1 271 ? -7.316 -5.032 -15.834 1.00 97.88 271 GLU A O 1
ATOM 2030 N N . PHE A 1 272 ? -6.456 -6.341 -14.238 1.00 97.19 272 PHE A N 1
ATOM 2031 C CA . PHE A 1 272 ? -7.652 -7.167 -14.105 1.00 97.19 272 PHE A CA 1
ATOM 2032 C C . PHE A 1 272 ? -8.780 -6.430 -13.376 1.00 97.19 272 PHE A C 1
ATOM 2034 O O . PHE A 1 272 ? -8.588 -5.749 -12.368 1.00 97.19 272 PHE A O 1
ATOM 2041 N N . ALA A 1 273 ? -10.008 -6.616 -13.864 1.00 94.62 273 ALA A N 1
ATOM 2042 C CA . ALA A 1 273 ? -11.182 -5.939 -13.327 1.00 94.62 273 ALA A CA 1
ATOM 2043 C C . ALA A 1 273 ? -11.395 -6.217 -11.826 1.00 94.62 273 ALA A C 1
ATOM 2045 O O . ALA A 1 273 ? -11.452 -7.366 -11.386 1.00 94.62 273 ALA A O 1
ATOM 2046 N N . GLY A 1 274 ? -11.605 -5.148 -11.052 1.00 92.69 274 GLY A N 1
ATOM 2047 C CA . GLY A 1 274 ? -11.834 -5.221 -9.606 1.00 92.69 274 GLY A CA 1
ATOM 2048 C C . GLY A 1 274 ? -10.564 -5.372 -8.767 1.00 92.69 274 GLY A C 1
ATOM 2049 O O . GLY A 1 274 ? -10.683 -5.528 -7.552 1.00 92.69 274 GLY A O 1
ATOM 2050 N N . LYS A 1 275 ? -9.383 -5.326 -9.393 1.00 95.50 275 LYS A N 1
ATOM 2051 C CA . LYS A 1 275 ? -8.091 -5.191 -8.720 1.00 95.50 275 LYS A CA 1
ATOM 2052 C C . LYS A 1 275 ? -7.619 -3.740 -8.789 1.00 95.50 275 LYS A C 1
ATOM 2054 O O . LYS A 1 275 ? -7.948 -3.015 -9.727 1.00 95.50 275 LYS A O 1
ATOM 2059 N N . SER A 1 276 ? -6.867 -3.337 -7.778 1.00 95.06 276 SER A N 1
ATOM 2060 C CA . SER A 1 276 ? -6.101 -2.097 -7.743 1.00 95.06 276 SER A CA 1
ATOM 2061 C C . SER A 1 276 ? -4.631 -2.401 -8.023 1.00 95.06 276 SER A C 1
ATOM 2063 O O . SER A 1 276 ? -4.168 -3.525 -7.810 1.00 95.06 276 SER A O 1
ATOM 2065 N N . TYR A 1 277 ? -3.920 -1.396 -8.526 1.00 95.94 277 TYR A N 1
ATOM 2066 C CA . TYR A 1 277 ? -2.529 -1.518 -8.942 1.00 95.94 277 TYR A CA 1
ATOM 2067 C C . TYR A 1 277 ? -1.704 -0.339 -8.427 1.00 95.94 277 TYR A C 1
ATOM 2069 O O . TYR A 1 277 ? -2.221 0.776 -8.272 1.00 95.94 277 TYR A O 1
ATOM 2077 N N . ALA A 1 278 ? -0.421 -0.592 -8.170 1.00 95.12 278 ALA A N 1
ATOM 2078 C CA . ALA A 1 278 ? 0.534 0.430 -7.764 1.00 95.12 278 ALA A CA 1
ATOM 2079 C C . ALA A 1 278 ? 0.571 1.590 -8.781 1.00 95.12 278 ALA A C 1
ATOM 2081 O O . ALA A 1 278 ? 0.473 1.384 -9.994 1.00 95.12 278 ALA A O 1
ATOM 2082 N N . SER A 1 279 ? 0.691 2.826 -8.284 1.00 93.31 279 SER A N 1
ATOM 2083 C CA . SER A 1 279 ? 0.922 4.016 -9.125 1.00 93.31 279 SER A CA 1
ATOM 2084 C C . SER A 1 279 ? 2.394 4.123 -9.498 1.00 93.31 279 SER A C 1
ATOM 2086 O O . SER A 1 279 ? 3.138 3.153 -9.356 1.00 93.31 279 SER A O 1
ATOM 2088 N N . LYS A 1 280 ? 2.824 5.305 -9.959 1.00 93.06 280 LYS A N 1
ATOM 2089 C CA . LYS A 1 280 ? 4.238 5.596 -10.153 1.00 93.06 280 LYS A CA 1
ATOM 2090 C C . LYS A 1 280 ? 5.040 5.183 -8.919 1.00 93.06 280 LYS A C 1
ATOM 2092 O O . LYS A 1 280 ? 4.713 5.615 -7.816 1.00 93.06 280 LYS A O 1
ATOM 2097 N N . PHE A 1 281 ? 6.071 4.371 -9.127 1.00 92.75 281 PHE A N 1
ATOM 2098 C CA . PHE A 1 281 ? 7.071 4.118 -8.102 1.00 92.75 281 PHE A CA 1
ATOM 2099 C C . PHE A 1 281 ? 7.812 5.425 -7.794 1.00 92.75 281 PHE A C 1
ATOM 2101 O O . PHE A 1 281 ? 8.246 6.154 -8.695 1.00 92.75 281 PHE A O 1
ATOM 2108 N N . GLU A 1 282 ? 7.898 5.739 -6.510 1.00 88.62 282 GLU A N 1
ATOM 2109 C CA . GLU A 1 282 ? 8.560 6.930 -5.998 1.00 88.62 282 GLU A CA 1
ATOM 2110 C C . GLU A 1 282 ? 9.869 6.496 -5.363 1.00 88.62 282 GLU A C 1
ATOM 2112 O O . GLU A 1 282 ? 9.893 5.848 -4.313 1.00 88.62 282 GLU A O 1
ATOM 2117 N N . HIS A 1 283 ? 10.963 6.846 -6.023 1.00 89.62 283 HIS A N 1
ATOM 2118 C CA . HIS A 1 283 ? 12.266 6.760 -5.399 1.00 89.62 283 HIS A CA 1
ATOM 2119 C C . HIS A 1 283 ? 12.467 7.992 -4.488 1.00 89.62 283 HIS A C 1
ATOM 2121 O O . HIS A 1 283 ? 11.589 8.848 -4.381 1.00 89.62 283 HIS A O 1
ATOM 2127 N N . VAL A 1 284 ? 13.590 8.090 -3.773 1.00 86.69 284 VAL A N 1
ATOM 2128 C CA . VAL A 1 284 ? 13.903 9.325 -3.021 1.00 86.69 284 VAL A CA 1
ATOM 2129 C C . VAL A 1 284 ? 13.985 10.516 -3.977 1.00 86.69 284 VAL A C 1
ATOM 2131 O O . VAL A 1 284 ? 14.441 10.332 -5.105 1.00 86.69 284 VAL A O 1
ATOM 2134 N N . ASP A 1 285 ? 13.601 11.720 -3.534 1.00 82.19 285 ASP A N 1
ATOM 2135 C CA . ASP A 1 285 ? 13.435 12.903 -4.404 1.00 82.19 285 ASP A CA 1
ATOM 2136 C C . ASP A 1 285 ? 14.709 13.255 -5.192 1.00 82.19 285 ASP A C 1
ATOM 2138 O O . ASP A 1 285 ? 14.657 13.880 -6.245 1.00 82.19 285 ASP A O 1
ATOM 2142 N N . SER A 1 286 ? 15.865 12.841 -4.676 1.00 78.38 286 SER A N 1
ATOM 2143 C CA . SER A 1 286 ? 17.183 13.024 -5.286 1.00 78.38 286 SER A CA 1
ATOM 2144 C C . SER A 1 286 ? 17.510 12.067 -6.444 1.00 78.38 286 SER A C 1
ATOM 2146 O O . SER A 1 286 ? 18.529 12.252 -7.108 1.00 78.38 286 SER A O 1
ATOM 2148 N N . ASN A 1 287 ? 16.712 11.022 -6.650 1.00 85.44 287 ASN A N 1
ATOM 2149 C CA . ASN A 1 287 ? 16.952 9.958 -7.622 1.00 85.44 287 ASN A CA 1
ATOM 2150 C C . ASN A 1 287 ? 15.611 9.414 -8.175 1.00 85.44 287 ASN A C 1
ATOM 2152 O O . ASN A 1 287 ? 15.417 8.202 -8.206 1.00 85.44 287 ASN A O 1
ATOM 2156 N N . ASP A 1 288 ? 14.680 10.288 -8.569 1.00 87.38 288 ASP A N 1
ATOM 2157 C CA . ASP A 1 288 ? 13.331 9.955 -9.073 1.00 87.38 288 ASP A CA 1
ATOM 2158 C C . ASP A 1 288 ? 13.131 10.268 -10.581 1.00 87.38 288 ASP A C 1
ATOM 2160 O O . ASP A 1 288 ? 12.058 10.011 -11.144 1.00 87.38 288 ASP A O 1
ATOM 2164 N N . LEU A 1 289 ? 14.159 10.794 -11.264 1.00 87.56 289 LEU A N 1
ATOM 2165 C CA . LEU A 1 289 ? 14.180 11.081 -12.706 1.00 87.56 289 LEU A CA 1
ATOM 2166 C C . LEU A 1 289 ? 15.009 10.057 -13.497 1.00 87.56 289 LEU A C 1
ATOM 2168 O O . LEU A 1 289 ? 16.006 9.514 -13.021 1.00 87.56 289 LEU A O 1
ATOM 2172 N N . CYS A 1 290 ? 14.670 9.853 -14.777 1.00 90.12 290 CYS A N 1
ATOM 2173 C CA . CYS A 1 290 ? 15.373 8.884 -15.628 1.00 90.12 290 CYS A CA 1
ATOM 2174 C C . CYS A 1 290 ? 16.885 9.159 -15.720 1.00 90.12 290 CYS A C 1
ATOM 2176 O O . CYS A 1 290 ? 17.687 8.229 -15.667 1.00 90.12 290 CYS A O 1
ATOM 2178 N N . VAL A 1 291 ? 17.275 10.431 -15.853 1.00 86.56 291 VAL A N 1
ATOM 2179 C CA . VAL A 1 291 ? 18.673 10.865 -16.052 1.00 86.56 291 VAL A CA 1
ATOM 2180 C C . VAL A 1 291 ? 19.516 10.851 -14.776 1.00 86.56 291 VAL A C 1
ATOM 2182 O O . VAL A 1 291 ? 20.739 10.971 -14.839 1.00 86.56 291 VAL A O 1
ATOM 2185 N N . GLU A 1 292 ? 18.886 10.694 -13.614 1.00 87.25 292 GLU A N 1
ATOM 2186 C CA . GLU A 1 292 ? 19.595 10.542 -12.341 1.00 87.25 292 GLU A CA 1
ATOM 2187 C C . GLU A 1 292 ? 20.147 9.120 -12.196 1.00 87.25 292 GLU A C 1
ATOM 2189 O O . GLU A 1 292 ? 21.185 8.928 -11.571 1.00 87.25 292 GLU A O 1
ATOM 2194 N N . CYS A 1 293 ? 19.514 8.137 -12.848 1.00 88.44 293 CYS A N 1
ATOM 2195 C CA . CYS A 1 293 ? 19.971 6.747 -12.861 1.00 88.44 293 CYS A CA 1
ATOM 2196 C C . CYS A 1 293 ? 20.628 6.340 -14.183 1.00 88.44 293 CYS A C 1
ATOM 2198 O O . CYS A 1 293 ? 21.573 5.555 -14.171 1.00 88.44 293 CYS A O 1
ATOM 2200 N N . HIS A 1 294 ? 20.160 6.855 -15.322 1.00 89.06 294 HIS A N 1
ATOM 2201 C CA . HIS A 1 294 ? 20.642 6.473 -16.649 1.00 89.06 294 HIS A CA 1
ATOM 2202 C C . HIS A 1 294 ? 21.485 7.559 -17.299 1.00 89.06 294 HIS A C 1
ATOM 2204 O O . HIS A 1 294 ? 21.095 8.723 -17.372 1.00 89.06 294 HIS A O 1
ATOM 2210 N N . ASN A 1 295 ? 22.587 7.145 -17.917 1.00 84.94 295 ASN A N 1
ATOM 2211 C CA . ASN A 1 295 ? 23.314 7.997 -18.836 1.00 84.94 295 ASN A CA 1
ATOM 2212 C C . ASN A 1 295 ? 22.526 8.130 -20.151 1.00 84.94 295 ASN A C 1
ATOM 2214 O O . ASN A 1 295 ? 22.379 7.139 -20.873 1.00 84.94 295 ASN A O 1
ATOM 2218 N N . PRO A 1 296 ? 22.062 9.336 -20.530 1.00 76.12 296 PRO A N 1
ATOM 2219 C CA . PRO A 1 296 ? 21.252 9.519 -21.736 1.00 76.12 296 PRO A CA 1
ATOM 2220 C C . PRO A 1 296 ? 22.022 9.199 -23.025 1.00 76.12 296 PRO A C 1
ATOM 2222 O O . PRO A 1 296 ? 21.418 8.936 -24.061 1.00 76.12 296 PRO A O 1
ATOM 2225 N N . HIS A 1 297 ? 23.354 9.174 -22.979 1.00 74.25 297 HIS A N 1
ATOM 2226 C CA . HIS A 1 297 ? 24.189 8.858 -24.129 1.00 74.25 297 HIS A CA 1
ATOM 2227 C C . HIS A 1 297 ? 24.441 7.351 -24.241 1.00 74.25 297 HIS A C 1
ATOM 2229 O O . HIS A 1 297 ? 24.072 6.742 -25.246 1.00 74.25 297 HIS A O 1
ATOM 2235 N N . SER A 1 298 ? 25.054 6.743 -23.218 1.00 75.19 298 SER A N 1
ATOM 2236 C CA . SER A 1 298 ? 25.425 5.320 -23.252 1.00 75.19 298 SER A CA 1
ATOM 2237 C C . SER A 1 298 ? 24.276 4.366 -22.937 1.00 75.19 298 SER A C 1
ATOM 2239 O O . SER A 1 298 ? 24.425 3.177 -23.182 1.00 75.19 298 SER A O 1
ATOM 2241 N N . GLY A 1 299 ? 23.166 4.850 -22.370 1.00 77.00 299 GLY A N 1
ATOM 2242 C CA . GLY A 1 299 ? 22.061 4.017 -21.885 1.00 77.00 299 GLY A CA 1
ATOM 2243 C C . GLY A 1 299 ? 22.385 3.216 -20.615 1.00 77.00 299 GLY A C 1
ATOM 2244 O O . GLY A 1 299 ? 21.496 2.583 -20.046 1.00 77.00 299 GLY A O 1
ATOM 2245 N N . GLU A 1 300 ? 23.640 3.248 -20.162 1.00 85.50 300 GLU A N 1
ATOM 2246 C CA . GLU A 1 300 ? 24.119 2.551 -18.971 1.00 85.50 300 GLU A CA 1
ATOM 2247 C C . GLU A 1 300 ? 23.632 3.236 -17.690 1.00 85.50 300 GLU A C 1
ATOM 2249 O O . GLU A 1 300 ? 23.418 4.449 -17.652 1.00 85.50 300 GLU A O 1
ATOM 2254 N N . LEU A 1 301 ? 23.498 2.449 -16.624 1.00 88.56 301 LEU A N 1
ATOM 2255 C CA . LEU A 1 301 ? 23.234 2.956 -15.281 1.00 88.56 301 LEU A CA 1
ATOM 2256 C C . LEU A 1 301 ? 24.477 3.600 -14.667 1.00 88.56 301 LEU A C 1
ATOM 2258 O O . LEU A 1 301 ? 25.587 3.069 -14.762 1.00 88.56 301 LEU A O 1
ATOM 2262 N N . TYR A 1 302 ? 24.262 4.690 -13.943 1.00 87.56 302 TYR A N 1
ATOM 2263 C CA . TYR A 1 302 ? 25.246 5.274 -13.049 1.00 87.56 302 TYR A CA 1
ATOM 2264 C C . TYR A 1 302 ? 25.341 4.451 -11.750 1.00 87.56 302 TYR A C 1
ATOM 2266 O O . TYR A 1 302 ? 24.647 4.710 -10.772 1.00 87.56 302 TYR A O 1
ATOM 2274 N N . LEU A 1 303 ? 26.197 3.420 -11.740 1.00 87.75 303 LEU A N 1
ATOM 2275 C CA . LEU A 1 303 ? 26.324 2.514 -10.583 1.00 87.75 303 LEU A CA 1
ATOM 2276 C C . LEU A 1 303 ? 26.945 3.193 -9.349 1.00 87.75 303 LEU A C 1
ATOM 2278 O O . LEU A 1 303 ? 26.483 2.979 -8.231 1.00 87.75 303 LEU A O 1
ATOM 2282 N N . VAL A 1 304 ? 27.982 4.011 -9.561 1.00 82.62 304 VAL A N 1
ATOM 2283 C CA . VAL A 1 304 ? 28.719 4.738 -8.501 1.00 82.62 304 VAL A CA 1
ATOM 2284 C C . VAL A 1 304 ? 28.851 6.239 -8.759 1.00 82.62 304 VAL A C 1
ATOM 2286 O O . VAL A 1 304 ? 29.129 7.020 -7.850 1.00 82.62 304 VAL A O 1
ATOM 2289 N N . ASP A 1 305 ? 28.698 6.661 -10.015 1.00 80.62 305 ASP A N 1
ATOM 2290 C CA . ASP A 1 305 ? 28.658 8.077 -10.369 1.00 80.62 305 ASP A CA 1
ATOM 2291 C C . ASP A 1 305 ? 27.287 8.637 -9.953 1.00 80.62 305 ASP A C 1
ATOM 2293 O O . ASP A 1 305 ? 26.292 7.928 -10.073 1.00 80.62 305 ASP A O 1
ATOM 2297 N N . PRO A 1 306 ? 27.196 9.869 -9.440 1.00 73.94 306 PRO A N 1
ATOM 2298 C CA . PRO A 1 306 ? 25.906 10.489 -9.161 1.00 73.94 306 PRO A CA 1
ATOM 2299 C C . PRO A 1 306 ? 25.072 10.828 -10.408 1.00 73.94 306 PRO A C 1
ATOM 2301 O O . PRO A 1 306 ? 23.896 11.154 -10.268 1.00 73.94 306 PRO A O 1
ATOM 2304 N N . GLY A 1 307 ? 25.643 10.771 -11.615 1.00 79.75 307 GLY A N 1
ATOM 2305 C CA . GLY A 1 307 ? 24.936 11.154 -12.831 1.00 79.75 307 GLY A CA 1
ATOM 2306 C C . GLY A 1 307 ? 24.483 12.613 -12.768 1.00 79.75 307 GLY A C 1
ATOM 2307 O O . GLY A 1 307 ? 25.276 13.505 -12.456 1.00 79.75 307 GLY A O 1
ATOM 2308 N N . PHE A 1 308 ? 23.201 12.854 -13.061 1.00 78.25 308 PHE A N 1
ATOM 2309 C CA . PHE A 1 308 ? 22.552 14.151 -12.827 1.00 78.25 308 PHE A CA 1
ATOM 2310 C C . PHE A 1 308 ? 21.945 14.291 -11.419 1.00 78.25 308 PHE A C 1
ATOM 2312 O O . PHE A 1 308 ? 21.563 15.399 -11.043 1.00 78.25 308 PHE A O 1
ATOM 2319 N N . GLY A 1 309 ? 21.893 13.205 -10.641 1.00 76.12 309 GLY A N 1
ATOM 2320 C CA . GLY A 1 309 ? 21.479 13.217 -9.239 1.00 76.12 309 GLY A CA 1
ATOM 2321 C C . GLY A 1 309 ? 22.627 13.619 -8.299 1.00 76.12 309 GLY A C 1
ATOM 2322 O O . GLY A 1 309 ? 23.711 14.012 -8.741 1.00 76.12 309 GLY A O 1
ATOM 2323 N N . PRO A 1 310 ? 22.432 13.547 -6.971 1.00 74.56 310 PRO A N 1
ATOM 2324 C CA . PRO A 1 310 ? 23.476 13.844 -5.996 1.00 74.56 310 PRO A CA 1
ATOM 2325 C C . PRO A 1 310 ? 24.326 12.622 -5.616 1.00 74.56 310 PRO A C 1
ATOM 2327 O O . PRO A 1 310 ? 25.428 12.812 -5.091 1.00 74.56 310 PRO A O 1
ATOM 2330 N N . THR A 1 311 ? 23.851 11.390 -5.855 1.00 78.19 311 THR A N 1
ATOM 2331 C CA . THR A 1 311 ? 24.529 10.134 -5.475 1.00 78.19 311 THR A CA 1
ATOM 2332 C C . THR A 1 311 ? 24.240 8.987 -6.447 1.00 78.19 311 THR A C 1
ATOM 2334 O O . THR A 1 311 ? 23.147 8.923 -7.003 1.00 78.19 311 THR A O 1
ATOM 2337 N N . GLY A 1 312 ? 25.212 8.081 -6.627 1.00 83.00 312 GLY A N 1
ATOM 2338 C CA . GLY A 1 312 ? 25.037 6.829 -7.375 1.00 83.00 312 GLY A CA 1
ATOM 2339 C C . GLY A 1 312 ? 24.363 5.733 -6.541 1.00 83.00 312 GLY A C 1
ATOM 2340 O O . GLY A 1 312 ? 24.139 5.904 -5.337 1.00 83.00 312 GLY A O 1
ATOM 2341 N N . CYS A 1 313 ? 24.053 4.595 -7.170 1.00 87.00 313 CYS A N 1
ATOM 2342 C CA . CYS A 1 313 ? 23.343 3.482 -6.528 1.00 87.00 313 CYS A CA 1
ATOM 2343 C C . CYS A 1 313 ? 24.059 2.955 -5.271 1.00 87.00 313 CYS A C 1
ATOM 2345 O O . CYS A 1 313 ? 23.402 2.665 -4.270 1.00 87.00 313 CYS A O 1
ATOM 2347 N N . ASP A 1 314 ? 25.391 2.847 -5.303 1.00 86.56 314 ASP A N 1
ATOM 2348 C CA . ASP A 1 314 ? 26.217 2.265 -4.232 1.00 86.56 314 ASP A CA 1
ATOM 2349 C C . ASP A 1 314 ? 26.126 3.002 -2.886 1.00 86.56 314 ASP A C 1
ATOM 2351 O O . ASP A 1 314 ? 26.374 2.409 -1.831 1.00 86.56 314 ASP A O 1
ATOM 2355 N N . ASN A 1 315 ? 25.728 4.277 -2.902 1.00 84.19 315 ASN A N 1
ATOM 2356 C CA . ASN A 1 315 ? 25.543 5.071 -1.692 1.00 84.19 315 ASN A CA 1
ATOM 2357 C C . ASN A 1 315 ? 24.445 4.490 -0.786 1.00 84.19 315 ASN A C 1
ATOM 2359 O O . ASN A 1 315 ? 24.610 4.431 0.434 1.00 84.19 315 ASN A O 1
ATOM 2363 N N . CYS A 1 316 ? 23.343 4.037 -1.389 1.00 84.44 316 CYS A N 1
ATOM 2364 C CA . CYS A 1 316 ? 22.199 3.464 -0.677 1.00 84.44 316 CYS A CA 1
ATOM 2365 C C . CYS A 1 316 ? 22.142 1.935 -0.790 1.00 84.44 316 CYS A C 1
ATOM 2367 O O . CYS A 1 316 ? 21.669 1.267 0.131 1.00 84.44 316 CYS A O 1
ATOM 2369 N N . HIS A 1 317 ? 22.683 1.378 -1.875 1.00 89.19 317 HIS A N 1
ATOM 2370 C CA . HIS A 1 317 ? 22.740 -0.050 -2.170 1.00 89.19 317 HIS A CA 1
ATOM 2371 C C . HIS A 1 317 ? 24.201 -0.531 -2.163 1.00 89.19 317 HIS A C 1
ATOM 2373 O O . HIS A 1 317 ? 24.775 -0.800 -3.217 1.00 89.19 317 HIS A O 1
ATOM 2379 N N . PRO A 1 318 ? 24.831 -0.694 -0.983 1.00 86.38 318 PRO A N 1
ATOM 2380 C CA . PRO A 1 318 ? 26.279 -0.907 -0.853 1.00 86.38 318 PRO A CA 1
ATOM 2381 C C . PRO A 1 318 ? 26.785 -2.248 -1.406 1.00 86.38 318 PRO A C 1
ATOM 2383 O O . PRO A 1 318 ? 27.989 -2.511 -1.378 1.00 86.38 318 PRO A O 1
ATOM 2386 N N . ALA A 1 319 ? 25.876 -3.128 -1.834 1.00 86.81 319 ALA A N 1
ATOM 2387 C CA . ALA A 1 319 ? 26.207 -4.364 -2.531 1.00 86.81 319 ALA A CA 1
ATOM 2388 C C . ALA A 1 319 ? 26.551 -4.133 -4.012 1.00 86.81 319 ALA A C 1
ATOM 2390 O O . ALA A 1 319 ? 27.237 -4.972 -4.585 1.00 86.81 319 ALA A O 1
ATOM 2391 N N . VAL A 1 320 ? 26.134 -3.003 -4.598 1.00 89.38 320 VAL A N 1
ATOM 2392 C CA . VAL A 1 320 ? 26.482 -2.618 -5.969 1.00 89.38 320 VAL A CA 1
ATOM 2393 C C . VAL A 1 320 ? 27.957 -2.234 -6.016 1.00 89.38 320 VAL A C 1
ATOM 2395 O O . VAL A 1 320 ? 28.374 -1.255 -5.393 1.00 89.38 320 VAL A O 1
ATOM 2398 N N . ALA A 1 321 ? 28.766 -3.021 -6.725 1.00 84.38 321 ALA A N 1
ATOM 2399 C CA . ALA A 1 321 ? 30.185 -2.746 -6.890 1.00 84.38 321 ALA A CA 1
ATOM 2400 C C . ALA A 1 321 ? 30.477 -2.003 -8.202 1.00 84.38 321 ALA A C 1
ATOM 2402 O O . ALA A 1 321 ? 29.795 -2.172 -9.203 1.00 84.38 321 ALA A O 1
ATOM 2403 N N . ASP A 1 322 ? 31.571 -1.239 -8.217 1.00 85.50 322 ASP A N 1
ATOM 2404 C CA . ASP A 1 322 ? 32.241 -0.821 -9.452 1.00 85.50 322 ASP A CA 1
ATOM 2405 C C . ASP A 1 322 ? 33.625 -1.468 -9.494 1.00 85.50 322 ASP A C 1
ATOM 2407 O O . ASP A 1 322 ? 34.569 -1.069 -8.797 1.00 85.50 322 ASP A O 1
ATOM 2411 N N . THR A 1 323 ? 33.740 -2.530 -10.290 1.00 87.25 323 THR A N 1
ATOM 2412 C CA . THR A 1 323 ? 35.010 -3.219 -10.533 1.00 87.25 323 THR A CA 1
ATOM 2413 C C . THR A 1 323 ? 35.709 -2.706 -11.794 1.00 87.25 323 THR A C 1
ATOM 2415 O O . THR A 1 323 ? 36.816 -3.163 -12.116 1.00 87.25 323 THR A O 1
ATOM 2418 N N . GLY A 1 324 ? 35.104 -1.736 -12.489 1.00 84.50 324 GLY A N 1
ATOM 2419 C CA . GLY A 1 324 ? 35.498 -1.260 -13.808 1.00 84.50 324 GLY A CA 1
ATOM 2420 C C . GLY A 1 324 ? 35.052 -2.185 -14.944 1.00 84.50 324 GLY A C 1
ATOM 2421 O O . GLY A 1 324 ? 35.636 -2.126 -16.029 1.00 84.50 324 GLY A O 1
ATOM 2422 N N . ASN A 1 325 ? 34.078 -3.072 -14.708 1.00 88.19 325 ASN A N 1
ATOM 2423 C CA . ASN A 1 325 ? 33.529 -3.978 -15.713 1.00 88.19 325 ASN A CA 1
ATOM 2424 C C . ASN A 1 325 ? 31.999 -3.961 -15.662 1.00 88.19 325 ASN A C 1
ATOM 2426 O O . ASN A 1 325 ? 31.378 -4.870 -15.109 1.00 88.19 325 ASN A O 1
ATOM 2430 N N . TYR A 1 326 ? 31.415 -2.958 -16.320 1.00 86.25 326 TYR A N 1
ATOM 2431 C CA . TYR A 1 326 ? 29.978 -2.687 -16.305 1.00 86.25 326 TYR A CA 1
ATOM 2432 C C . TYR A 1 326 ? 29.106 -3.926 -16.560 1.00 86.25 326 TYR A C 1
ATOM 2434 O O . TYR A 1 326 ? 28.146 -4.157 -15.840 1.00 86.25 326 TYR A O 1
ATOM 2442 N N . ALA A 1 327 ? 29.474 -4.784 -17.519 1.00 86.88 327 ALA A N 1
ATOM 2443 C CA . ALA A 1 327 ? 28.703 -5.986 -17.855 1.00 86.88 327 ALA A CA 1
ATOM 2444 C C . ALA A 1 327 ? 28.606 -7.022 -16.715 1.00 86.88 327 ALA A C 1
ATOM 2446 O O . ALA A 1 327 ? 27.728 -7.881 -16.742 1.00 86.88 327 ALA A O 1
ATOM 2447 N N . VAL A 1 328 ? 29.531 -6.983 -15.753 1.00 89.31 328 VAL A N 1
ATOM 2448 C CA . VAL A 1 328 ? 29.480 -7.797 -14.530 1.00 89.31 328 VAL A CA 1
ATOM 2449 C C . VAL A 1 328 ? 28.836 -7.002 -13.402 1.00 89.31 328 VAL A C 1
ATOM 2451 O O . VAL A 1 328 ? 27.954 -7.528 -12.739 1.00 89.31 328 VAL A O 1
ATOM 2454 N N . ASP A 1 329 ? 29.241 -5.746 -13.237 1.00 90.25 329 ASP A N 1
ATOM 2455 C CA . ASP A 1 329 ? 28.826 -4.872 -12.137 1.00 90.25 329 ASP A CA 1
ATOM 2456 C C . ASP A 1 329 ? 27.312 -4.571 -12.166 1.00 90.25 329 ASP A C 1
ATOM 2458 O O . ASP A 1 329 ? 26.650 -4.543 -11.134 1.00 90.25 329 ASP A O 1
ATOM 2462 N N . ILE A 1 330 ? 26.715 -4.452 -13.359 1.00 88.94 330 ILE A N 1
ATOM 2463 C CA . ILE A 1 330 ? 25.267 -4.249 -13.532 1.00 88.94 330 ILE A CA 1
ATOM 2464 C C . ILE A 1 330 ? 24.422 -5.401 -12.971 1.00 88.94 330 ILE A C 1
ATOM 2466 O O . ILE A 1 330 ? 23.244 -5.216 -12.673 1.00 88.94 330 ILE A O 1
ATOM 2470 N N . LEU A 1 331 ? 24.997 -6.601 -12.835 1.00 91.44 331 LEU A N 1
ATOM 2471 C CA . LEU A 1 331 ? 24.276 -7.748 -12.288 1.00 91.44 331 LEU A CA 1
ATOM 2472 C C . LEU A 1 331 ? 24.027 -7.594 -10.787 1.00 91.44 331 LEU A C 1
ATOM 2474 O O . LEU A 1 331 ? 23.019 -8.110 -10.320 1.00 91.44 331 LEU A O 1
ATOM 2478 N N . ASP A 1 332 ? 24.857 -6.836 -10.063 1.00 92.50 332 ASP A N 1
ATOM 2479 C CA . ASP A 1 332 ? 24.671 -6.594 -8.626 1.00 92.50 332 ASP A CA 1
ATOM 2480 C C . ASP A 1 332 ? 23.367 -5.820 -8.344 1.00 92.50 332 ASP A C 1
ATOM 2482 O O . ASP A 1 332 ? 22.778 -5.944 -7.273 1.00 92.50 332 ASP A O 1
ATOM 2486 N N . VAL A 1 333 ? 22.854 -5.063 -9.326 1.00 92.44 333 VAL A N 1
ATOM 2487 C CA . VAL A 1 333 ? 21.554 -4.368 -9.234 1.00 92.44 333 VAL A CA 1
ATOM 2488 C C . VAL A 1 333 ? 20.395 -5.362 -9.091 1.00 92.44 333 VAL A C 1
ATOM 2490 O O . VAL A 1 333 ? 19.369 -5.033 -8.504 1.00 92.44 333 VAL A O 1
ATOM 2493 N N . ARG A 1 334 ? 20.543 -6.593 -9.595 1.00 94.06 334 ARG A N 1
ATOM 2494 C CA . ARG A 1 334 ? 19.522 -7.649 -9.480 1.00 94.06 334 ARG A CA 1
ATOM 2495 C C . ARG A 1 334 ? 19.377 -8.171 -8.061 1.00 94.06 334 ARG A C 1
ATOM 2497 O O . ARG A 1 334 ? 18.309 -8.654 -7.712 1.00 94.06 334 ARG A O 1
ATOM 2504 N N . ASP A 1 335 ? 20.425 -8.041 -7.254 1.00 93.31 335 ASP A N 1
ATOM 2505 C CA . ASP A 1 335 ? 20.434 -8.465 -5.857 1.00 93.31 335 ASP A CA 1
ATOM 2506 C C . ASP A 1 335 ? 19.847 -7.382 -4.927 1.00 93.31 335 ASP A C 1
ATOM 2508 O O . ASP A 1 335 ? 19.778 -7.572 -3.712 1.00 93.31 335 ASP A O 1
ATOM 2512 N N . ILE A 1 336 ? 19.418 -6.233 -5.471 1.00 92.06 336 ILE A N 1
ATOM 2513 C CA . ILE A 1 336 ? 18.784 -5.175 -4.686 1.00 92.06 336 ILE A CA 1
ATOM 2514 C C . ILE A 1 336 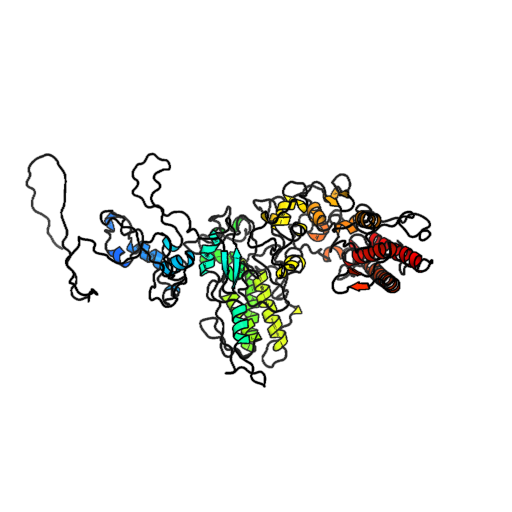? 17.400 -5.636 -4.216 1.00 92.06 336 ILE A C 1
ATOM 2516 O O . ILE A 1 336 ? 16.511 -5.968 -5.001 1.00 92.06 336 ILE A O 1
ATOM 2520 N N . ARG A 1 337 ? 17.219 -5.573 -2.898 1.00 89.62 337 ARG A N 1
ATOM 2521 C CA . ARG A 1 337 ? 15.936 -5.634 -2.200 1.00 89.62 337 ARG A CA 1
ATOM 2522 C C . ARG A 1 337 ? 15.907 -4.513 -1.175 1.00 89.62 337 ARG A C 1
ATOM 2524 O O . ARG A 1 337 ? 16.933 -4.209 -0.559 1.00 89.62 337 ARG A O 1
ATOM 2531 N N . MET A 1 338 ? 14.741 -3.904 -0.997 1.00 85.81 338 MET A N 1
ATOM 2532 C CA . MET A 1 338 ? 14.550 -2.841 -0.023 1.00 85.81 338 MET A CA 1
ATOM 2533 C C . MET A 1 338 ? 13.537 -3.240 1.037 1.00 85.81 338 MET A C 1
ATOM 2535 O O . MET A 1 338 ? 12.808 -4.218 0.950 1.00 85.81 338 MET A O 1
ATOM 2539 N N . ASN A 1 339 ? 13.532 -2.442 2.087 1.00 79.38 339 ASN A N 1
ATOM 2540 C CA . ASN A 1 339 ? 12.727 -2.621 3.280 1.00 79.38 339 ASN A CA 1
ATOM 2541 C C . ASN A 1 339 ? 11.207 -2.578 3.046 1.00 79.38 339 ASN A C 1
ATOM 2543 O O . ASN A 1 339 ? 10.454 -2.993 3.923 1.00 79.38 339 ASN A O 1
ATOM 2547 N N . GLY A 1 340 ? 10.783 -2.084 1.882 1.00 79.75 340 GLY A N 1
ATOM 2548 C CA . GLY A 1 340 ? 9.402 -2.128 1.422 1.00 79.75 340 GLY A CA 1
ATOM 2549 C C . GLY A 1 340 ? 9.070 -3.308 0.521 1.00 79.75 340 GLY A C 1
ATOM 2550 O O . GLY A 1 340 ? 8.023 -3.249 -0.094 1.00 79.75 340 GLY A O 1
ATOM 2551 N N . SER A 1 341 ? 9.943 -4.318 0.426 1.00 86.88 341 SER A N 1
ATOM 2552 C CA . SER A 1 341 ? 9.729 -5.494 -0.414 1.00 86.88 341 SER A CA 1
ATOM 2553 C C . SER A 1 341 ? 10.253 -6.794 0.217 1.00 86.88 341 SER A C 1
ATOM 2555 O O . SER A 1 341 ? 11.175 -7.452 -0.266 1.00 86.88 341 SER A O 1
ATOM 2557 N N . LEU A 1 342 ? 9.716 -7.135 1.394 1.00 87.06 342 LEU A N 1
ATOM 2558 C CA . LEU A 1 342 ? 10.226 -8.206 2.276 1.00 87.06 342 LEU A CA 1
ATOM 2559 C C . LEU A 1 342 ? 9.436 -9.524 2.200 1.00 87.06 342 LEU A C 1
ATOM 2561 O O . LEU A 1 342 ? 9.752 -10.473 2.927 1.00 87.06 342 LEU A O 1
ATOM 2565 N N . GLU A 1 343 ? 8.406 -9.577 1.364 1.00 89.75 343 GLU A N 1
ATOM 2566 C CA . GLU A 1 343 ? 7.588 -10.773 1.175 1.00 89.75 343 GLU A CA 1
ATOM 2567 C C . GLU A 1 343 ? 8.274 -11.791 0.239 1.00 89.75 343 GLU A C 1
ATOM 2569 O O . GLU A 1 343 ? 9.251 -11.474 -0.438 1.00 89.75 343 GLU A O 1
ATOM 2574 N N . ASP A 1 344 ? 7.783 -13.032 0.274 1.00 93.38 344 ASP A N 1
ATOM 2575 C CA . ASP A 1 344 ? 8.115 -14.135 -0.645 1.00 93.38 344 ASP A CA 1
ATOM 2576 C C . ASP A 1 344 ? 7.031 -14.145 -1.732 1.00 93.38 344 ASP A C 1
ATOM 2578 O O . ASP A 1 344 ? 5.924 -14.656 -1.511 1.00 93.38 344 ASP A O 1
ATOM 2582 N N . TYR A 1 345 ? 7.269 -13.440 -2.838 1.00 96.12 345 TYR A N 1
ATOM 2583 C CA . TYR A 1 345 ? 6.219 -13.156 -3.819 1.00 96.12 345 TYR A CA 1
ATOM 2584 C C . TYR A 1 345 ? 5.971 -14.355 -4.729 1.00 96.12 345 TYR A C 1
ATOM 2586 O O . TYR A 1 345 ? 4.814 -14.665 -5.045 1.00 96.12 345 TYR A O 1
ATOM 2594 N N . ASP A 1 346 ? 7.036 -15.049 -5.123 1.00 96.00 346 ASP A N 1
ATOM 2595 C CA . ASP A 1 346 ? 6.993 -16.222 -5.991 1.00 96.00 346 ASP A CA 1
ATOM 2596 C C . ASP A 1 346 ? 6.688 -17.548 -5.252 1.00 96.00 346 ASP A C 1
ATOM 2598 O O . ASP A 1 346 ? 6.296 -18.548 -5.875 1.00 96.00 346 ASP A O 1
ATOM 2602 N N . GLY A 1 347 ? 6.770 -17.552 -3.920 1.00 95.38 347 GLY A N 1
ATOM 2603 C CA . GLY A 1 347 ? 6.418 -18.679 -3.067 1.00 95.38 347 GLY A CA 1
ATOM 2604 C C . GLY A 1 347 ? 7.446 -19.809 -3.035 1.00 95.38 347 GLY A C 1
ATOM 2605 O O . GLY A 1 347 ? 7.067 -20.960 -2.743 1.00 95.38 347 GLY A O 1
ATOM 2606 N N . ASP A 1 348 ? 8.706 -19.540 -3.378 1.00 94.94 348 ASP A N 1
ATOM 2607 C CA . ASP A 1 348 ? 9.796 -20.516 -3.362 1.00 94.94 348 ASP A CA 1
ATOM 2608 C C . ASP A 1 348 ? 10.412 -20.714 -1.954 1.00 94.94 348 ASP A C 1
ATOM 2610 O O . ASP A 1 348 ? 11.010 -21.766 -1.659 1.00 94.94 348 ASP A O 1
ATOM 2614 N N . GLY A 1 349 ? 10.137 -19.779 -1.037 1.00 94.88 349 GLY A N 1
ATOM 2615 C CA . GLY A 1 349 ? 10.606 -19.765 0.344 1.00 94.88 349 GLY A CA 1
ATOM 2616 C C . GLY A 1 349 ? 11.870 -18.936 0.603 1.00 94.88 349 GLY A C 1
ATOM 2617 O O . GLY A 1 349 ? 12.389 -19.022 1.727 1.00 94.88 349 GLY A O 1
ATOM 2618 N N . ASP A 1 350 ? 12.375 -18.179 -0.372 1.00 93.88 350 ASP A N 1
ATOM 2619 C CA . ASP A 1 350 ? 13.522 -17.272 -0.270 1.00 93.88 350 ASP A CA 1
ATOM 2620 C C . ASP A 1 350 ? 13.102 -15.795 -0.358 1.00 93.88 350 ASP A C 1
ATOM 2622 O O . ASP A 1 350 ? 13.191 -15.136 -1.380 1.00 93.88 350 ASP A O 1
ATOM 2626 N N . ASN A 1 351 ? 12.767 -15.199 0.784 1.00 89.06 351 ASN A N 1
ATOM 2627 C CA . ASN A 1 351 ? 12.505 -13.759 0.870 1.00 89.06 351 ASN A CA 1
ATOM 2628 C C . ASN A 1 351 ? 13.774 -12.907 1.085 1.00 89.06 351 ASN A C 1
ATOM 2630 O O . ASN A 1 351 ? 13.711 -11.819 1.667 1.00 89.06 351 ASN A O 1
ATOM 2634 N N . THR A 1 352 ? 14.952 -13.420 0.715 1.00 91.19 352 THR A N 1
ATOM 2635 C CA . THR A 1 352 ? 16.237 -12.724 0.904 1.00 91.19 352 THR A CA 1
ATOM 2636 C C . THR A 1 352 ? 16.948 -12.370 -0.392 1.00 91.19 352 THR A C 1
ATOM 2638 O O . THR A 1 352 ? 17.870 -11.551 -0.364 1.00 91.19 352 THR A O 1
ATOM 2641 N N . GLU A 1 353 ? 16.532 -12.949 -1.513 1.00 93.62 353 GLU A N 1
ATOM 2642 C CA . GLU A 1 353 ? 17.042 -12.601 -2.835 1.00 93.62 353 GLU A CA 1
ATOM 2643 C C . GLU A 1 353 ? 16.486 -11.267 -3.353 1.00 93.62 353 GLU A C 1
ATOM 2645 O O . GLU A 1 353 ? 15.504 -10.738 -2.839 1.00 93.62 353 GLU A O 1
ATOM 2650 N N . GLY A 1 354 ? 17.139 -10.672 -4.350 1.00 95.00 354 GLY A N 1
ATOM 2651 C CA . GLY A 1 354 ? 16.684 -9.404 -4.923 1.00 95.00 354 GLY A CA 1
ATOM 2652 C C . GLY A 1 354 ? 15.359 -9.522 -5.683 1.00 95.00 354 GLY A C 1
ATOM 2653 O O . GLY A 1 354 ? 14.999 -10.591 -6.168 1.00 95.00 354 GLY A O 1
ATOM 2654 N N . ILE A 1 355 ? 14.657 -8.397 -5.848 1.00 95.94 355 ILE A N 1
ATOM 2655 C CA . ILE A 1 355 ? 13.324 -8.352 -6.490 1.00 95.94 355 ILE A CA 1
ATOM 2656 C C . ILE A 1 355 ? 13.351 -8.805 -7.952 1.00 95.94 355 ILE A C 1
ATOM 2658 O O . ILE A 1 355 ? 12.339 -9.245 -8.491 1.00 95.94 355 ILE A O 1
ATOM 2662 N N . TYR A 1 356 ? 14.517 -8.750 -8.599 1.00 97.19 356 TYR A N 1
ATOM 2663 C CA . TYR A 1 356 ? 14.694 -9.343 -9.920 1.00 97.19 356 TYR A CA 1
ATOM 2664 C C . TYR A 1 356 ? 14.296 -10.824 -9.942 1.00 97.19 356 TYR A C 1
ATOM 2666 O O . TYR A 1 356 ? 13.587 -11.230 -10.853 1.00 97.19 356 TYR A O 1
ATOM 2674 N N . TYR A 1 357 ? 14.733 -11.620 -8.966 1.00 97.81 357 TYR A N 1
ATOM 2675 C CA . TYR A 1 357 ? 14.527 -13.069 -8.991 1.00 97.81 357 TYR A CA 1
ATOM 2676 C C . TYR A 1 357 ? 13.061 -13.440 -8.738 1.00 97.81 357 TYR A C 1
ATOM 2678 O O . TYR A 1 357 ? 12.502 -14.194 -9.527 1.00 97.81 357 TYR A O 1
ATOM 2686 N N . GLU A 1 358 ? 12.402 -12.750 -7.805 1.00 97.56 358 GLU A N 1
ATOM 2687 C CA . GLU A 1 358 ? 10.952 -12.838 -7.569 1.00 97.56 358 GLU A CA 1
ATOM 2688 C C . GLU A 1 358 ? 10.142 -12.594 -8.859 1.00 97.56 358 GLU A C 1
ATOM 2690 O O . GLU A 1 358 ? 9.218 -13.333 -9.212 1.00 97.56 358 GLU A O 1
ATOM 2695 N N . VAL A 1 359 ? 10.509 -11.555 -9.621 1.00 97.94 359 VAL A N 1
ATOM 2696 C CA . VAL A 1 359 ? 9.868 -11.232 -10.905 1.00 97.94 359 VAL A CA 1
ATOM 2697 C C . VAL A 1 359 ? 10.158 -12.301 -11.961 1.00 97.94 359 VAL A C 1
ATOM 2699 O O . VAL A 1 359 ? 9.256 -12.677 -12.714 1.00 97.94 359 VAL A O 1
ATOM 2702 N N . GLU A 1 360 ? 11.394 -12.790 -12.049 1.00 97.81 360 GLU A N 1
ATOM 2703 C CA . GLU A 1 360 ? 11.794 -13.781 -13.053 1.00 97.81 360 GLU A CA 1
ATOM 2704 C C . GLU A 1 360 ? 11.116 -15.134 -12.824 1.00 97.81 360 GLU A C 1
ATOM 2706 O O . GLU A 1 360 ? 10.618 -15.720 -13.787 1.00 97.81 360 GLU A O 1
ATOM 2711 N N . ASP A 1 361 ? 11.018 -15.600 -11.582 1.00 97.88 361 ASP A N 1
ATOM 2712 C CA . ASP A 1 361 ? 10.399 -16.883 -11.248 1.00 97.88 361 ASP A CA 1
ATOM 2713 C C . ASP A 1 361 ? 8.873 -16.838 -11.441 1.00 97.88 361 ASP A C 1
ATOM 2715 O O . ASP A 1 361 ? 8.282 -17.758 -12.029 1.00 97.88 361 ASP A O 1
ATOM 2719 N N . LEU A 1 362 ? 8.223 -15.719 -11.092 1.00 98.50 362 LEU A N 1
ATOM 2720 C CA . LEU A 1 362 ? 6.827 -15.455 -11.463 1.00 98.50 362 LEU A CA 1
ATOM 2721 C C . LEU A 1 362 ? 6.634 -15.430 -12.990 1.00 98.50 362 LEU A C 1
ATOM 2723 O O . LEU A 1 362 ? 5.680 -16.027 -13.510 1.00 98.50 362 LEU A O 1
ATOM 2727 N N . ARG A 1 363 ? 7.534 -14.767 -13.729 1.00 97.62 363 ARG A N 1
ATOM 2728 C CA . ARG A 1 363 ? 7.483 -14.668 -15.197 1.00 97.62 363 ARG A CA 1
ATOM 2729 C C . ARG A 1 363 ? 7.655 -16.038 -15.853 1.00 97.62 363 ARG A C 1
ATOM 2731 O O . ARG A 1 363 ? 6.886 -16.385 -16.753 1.00 97.62 363 ARG A O 1
ATOM 2738 N N . ASP A 1 364 ? 8.615 -16.833 -15.398 1.00 97.38 364 ASP A N 1
ATOM 2739 C CA . ASP A 1 364 ? 8.877 -18.183 -15.898 1.00 97.38 364 ASP A CA 1
ATOM 2740 C C . ASP A 1 364 ? 7.699 -19.114 -15.595 1.00 97.38 364 ASP A C 1
ATOM 2742 O O . ASP A 1 364 ? 7.253 -19.884 -16.460 1.00 97.38 364 ASP A O 1
ATOM 2746 N N . ARG A 1 365 ? 7.109 -18.991 -14.399 1.00 98.06 365 ARG A N 1
ATOM 2747 C CA . ARG A 1 365 ? 5.898 -19.729 -14.043 1.00 98.06 365 ARG A CA 1
ATOM 2748 C C . ARG A 1 365 ? 4.708 -19.349 -14.921 1.00 98.06 365 ARG A C 1
ATOM 2750 O O . ARG A 1 365 ? 3.913 -20.236 -15.270 1.00 98.06 365 ARG A O 1
ATOM 2757 N N . LEU A 1 366 ? 4.571 -18.071 -15.272 1.00 98.38 366 LEU A N 1
ATOM 2758 C CA . LEU A 1 366 ? 3.519 -17.579 -16.159 1.00 98.38 366 LEU A CA 1
ATOM 2759 C C . LEU A 1 366 ? 3.721 -18.080 -17.590 1.00 98.38 366 LEU A C 1
ATOM 2761 O O . LEU A 1 366 ? 2.768 -18.579 -18.187 1.00 98.38 366 LEU A O 1
ATOM 2765 N N . LEU A 1 367 ? 4.950 -18.049 -18.113 1.00 97.50 367 LEU A N 1
ATOM 2766 C CA . LEU A 1 367 ? 5.269 -18.609 -19.429 1.00 97.50 367 LEU A CA 1
ATOM 2767 C C . LEU A 1 367 ? 4.920 -20.095 -19.508 1.00 97.50 367 LEU A C 1
ATOM 2769 O O . LEU A 1 367 ? 4.308 -20.535 -20.481 1.00 97.50 367 LEU A O 1
ATOM 2773 N N . GLN A 1 368 ? 5.254 -20.858 -18.463 1.00 97.44 368 GLN A N 1
ATOM 2774 C CA . GLN A 1 368 ? 4.856 -22.259 -18.364 1.00 97.44 368 GLN A CA 1
ATOM 2775 C C . GLN A 1 368 ? 3.328 -22.410 -18.408 1.00 97.44 368 GLN A C 1
ATOM 2777 O O . GLN A 1 368 ? 2.823 -23.274 -19.119 1.00 97.44 368 GLN A O 1
ATOM 2782 N N . ALA A 1 369 ? 2.582 -21.589 -17.661 1.00 98.25 369 ALA A N 1
ATOM 2783 C CA . ALA A 1 369 ? 1.120 -21.639 -17.671 1.00 98.25 369 ALA A CA 1
ATOM 2784 C C . ALA A 1 369 ? 0.540 -21.312 -19.058 1.00 98.25 369 ALA A C 1
ATOM 2786 O O . ALA A 1 369 ? -0.420 -21.953 -19.482 1.00 98.25 369 ALA A O 1
ATOM 2787 N N . ILE A 1 370 ? 1.122 -20.339 -19.764 1.00 97.50 370 ILE A N 1
ATOM 2788 C CA . ILE A 1 370 ? 0.726 -19.952 -21.123 1.00 97.50 370 ILE A CA 1
ATOM 2789 C C . ILE A 1 370 ? 0.940 -21.127 -22.091 1.00 97.50 370 ILE A C 1
ATOM 2791 O O . ILE A 1 370 ? -0.020 -21.545 -22.740 1.00 97.50 370 ILE A O 1
ATOM 2795 N N . ASP A 1 371 ? 2.135 -21.723 -22.118 1.00 96.12 371 ASP A N 1
ATOM 2796 C CA . ASP A 1 371 ? 2.458 -22.886 -22.966 1.00 96.12 371 ASP A CA 1
ATOM 2797 C C . ASP A 1 371 ? 1.544 -24.088 -22.657 1.00 96.12 371 ASP A C 1
ATOM 2799 O O . ASP A 1 371 ? 0.909 -24.666 -23.541 1.00 96.12 371 ASP A O 1
ATOM 2803 N N . GLU A 1 372 ? 1.370 -24.422 -21.375 1.00 97.19 372 GLU A N 1
ATOM 2804 C CA . GLU A 1 372 ? 0.522 -25.539 -20.940 1.00 97.19 372 GLU A CA 1
ATOM 2805 C C . GLU A 1 372 ? -0.979 -25.315 -21.205 1.00 97.19 372 GLU A C 1
ATOM 2807 O O . GLU A 1 372 ? -1.749 -26.282 -21.229 1.00 97.19 372 GLU A O 1
ATOM 2812 N N . SER A 1 373 ? -1.408 -24.065 -21.414 1.00 96.44 373 SER A N 1
ATOM 2813 C CA . SER A 1 373 ? -2.781 -23.734 -21.818 1.00 96.44 373 SER A CA 1
ATOM 2814 C C . SER A 1 373 ? -3.053 -23.988 -23.305 1.00 96.44 373 SER A C 1
ATOM 2816 O O . SER A 1 373 ? -4.211 -23.982 -23.720 1.00 96.44 373 SER A O 1
ATOM 2818 N N . GLY A 1 374 ? -2.007 -24.261 -24.092 1.00 94.00 374 GLY A N 1
ATOM 2819 C CA . GLY A 1 374 ? -2.088 -24.535 -25.525 1.00 94.00 374 GLY A CA 1
ATOM 2820 C C . GLY A 1 374 ? -1.706 -23.363 -26.428 1.00 94.00 374 GLY A C 1
ATOM 2821 O O . GLY A 1 374 ? -1.845 -23.509 -27.638 1.00 94.00 374 GLY A O 1
ATOM 2822 N N . VAL A 1 375 ? -1.229 -22.242 -25.881 1.00 93.50 375 VAL A N 1
ATOM 2823 C CA . VAL A 1 375 ? -0.691 -21.121 -26.671 1.00 93.50 375 VAL A CA 1
ATOM 2824 C C . VAL A 1 375 ? 0.662 -21.513 -27.260 1.00 93.50 375 VAL A C 1
ATOM 2826 O O . VAL A 1 375 ? 1.516 -22.051 -26.558 1.00 93.50 375 VAL A O 1
ATOM 2829 N N . ASP A 1 376 ? 0.883 -21.196 -28.533 1.00 91.12 376 ASP A N 1
ATOM 2830 C CA . ASP A 1 376 ? 2.162 -21.431 -29.195 1.00 91.12 376 ASP A CA 1
ATOM 2831 C C . ASP A 1 376 ? 3.134 -20.277 -28.895 1.00 91.12 376 ASP A C 1
ATOM 2833 O O . ASP A 1 376 ? 2.932 -19.136 -29.316 1.00 91.12 376 ASP A O 1
ATOM 2837 N N . VAL A 1 377 ? 4.232 -20.575 -28.193 1.00 88.50 377 VAL A N 1
ATOM 2838 C CA . VAL A 1 377 ? 5.325 -19.618 -27.952 1.00 88.50 377 VAL A CA 1
ATOM 2839 C C . VAL A 1 377 ? 6.269 -19.606 -29.157 1.00 88.50 377 VAL A C 1
ATOM 2841 O O . VAL A 1 377 ? 6.950 -20.595 -29.455 1.00 88.50 377 VAL A O 1
ATOM 2844 N N . LEU A 1 378 ? 6.329 -18.486 -29.876 1.00 83.12 378 LEU A N 1
ATOM 2845 C CA . LEU A 1 378 ? 7.128 -18.379 -31.095 1.00 83.12 378 LEU A CA 1
ATOM 2846 C C . LEU A 1 378 ? 8.625 -18.220 -30.777 1.00 83.12 378 LEU A C 1
ATOM 2848 O O . LEU A 1 378 ? 9.036 -17.471 -29.897 1.00 83.12 378 LEU A O 1
ATOM 2852 N N . ALA A 1 379 ? 9.482 -18.926 -31.520 1.00 67.62 379 ALA A N 1
ATOM 2853 C CA . ALA A 1 379 ? 10.925 -18.899 -31.283 1.00 67.62 379 ALA A CA 1
ATOM 2854 C C . ALA A 1 379 ? 11.577 -17.585 -31.761 1.00 67.62 379 ALA A C 1
ATOM 2856 O O . ALA A 1 379 ? 11.405 -17.184 -32.912 1.00 67.62 379 ALA A O 1
ATOM 2857 N N . GLY A 1 380 ? 12.420 -16.985 -30.912 1.00 59.75 380 GLY A N 1
ATOM 2858 C CA . GLY A 1 380 ? 13.310 -15.866 -31.259 1.00 59.75 380 GLY A CA 1
ATOM 2859 C C . GLY A 1 380 ? 12.784 -14.469 -30.919 1.00 59.75 380 GLY A C 1
ATOM 2860 O O . GLY A 1 380 ? 13.568 -13.529 -30.929 1.00 59.75 380 GLY A O 1
ATOM 2861 N N . TYR A 1 381 ? 11.503 -14.343 -30.572 1.00 62.91 381 TYR A N 1
ATOM 2862 C CA . TYR A 1 381 ? 10.875 -13.110 -30.091 1.00 62.91 381 TYR A CA 1
ATOM 2863 C C . TYR A 1 381 ? 9.719 -13.495 -29.152 1.00 62.91 381 TYR A C 1
ATOM 2865 O O . TYR A 1 381 ? 9.095 -14.518 -29.419 1.00 62.91 381 TYR A O 1
ATOM 2873 N N . PRO A 1 382 ? 9.397 -12.722 -28.096 1.00 71.69 382 PRO A N 1
ATOM 2874 C CA . PRO A 1 382 ? 8.332 -13.063 -27.144 1.00 71.69 382 PRO A CA 1
ATOM 2875 C C . PRO A 1 382 ? 6.940 -12.824 -27.757 1.00 71.69 382 PRO A C 1
ATOM 2877 O O . PRO A 1 382 ? 6.197 -11.952 -27.313 1.00 71.69 382 PRO A O 1
ATOM 2880 N N . TYR A 1 383 ? 6.627 -13.520 -28.848 1.00 82.12 383 TYR A N 1
ATOM 2881 C CA . TYR A 1 383 ? 5.344 -13.489 -29.543 1.00 82.12 383 TYR A CA 1
ATOM 2882 C C . TYR A 1 383 ? 4.607 -14.805 -29.340 1.00 82.12 383 TYR A C 1
ATOM 2884 O O . TYR A 1 383 ? 5.216 -15.862 -29.167 1.00 82.12 383 TYR A O 1
ATOM 2892 N N . PHE A 1 384 ? 3.288 -14.707 -29.411 1.00 89.56 384 PHE A N 1
ATOM 2893 C CA . PHE A 1 384 ? 2.366 -15.783 -29.106 1.00 89.56 384 PHE A CA 1
ATOM 2894 C C . PHE A 1 384 ? 1.398 -15.966 -30.269 1.00 89.56 384 PHE A C 1
ATOM 2896 O O . PHE A 1 384 ? 1.019 -14.988 -30.916 1.00 89.56 384 PHE A O 1
ATOM 2903 N N . ASP A 1 385 ? 1.040 -17.215 -30.529 1.00 88.50 385 ASP A N 1
ATOM 2904 C CA . ASP A 1 385 ? 0.091 -17.632 -31.561 1.00 88.50 385 ASP A CA 1
ATOM 2905 C C . ASP A 1 385 ? -0.872 -18.679 -30.971 1.00 88.50 385 ASP A C 1
ATOM 2907 O O . ASP A 1 385 ? -0.659 -19.149 -29.847 1.00 88.50 385 ASP A O 1
ATOM 2911 N N . ASN A 1 386 ? -1.929 -19.050 -31.696 1.00 89.81 386 ASN A N 1
ATOM 2912 C CA . ASN A 1 386 ? -2.949 -19.996 -31.218 1.00 89.81 386 ASN A CA 1
ATOM 2913 C C . ASN A 1 386 ? -3.584 -19.563 -29.872 1.00 89.81 386 ASN A C 1
ATOM 2915 O O . ASN A 1 386 ? -3.749 -20.358 -28.942 1.00 89.81 386 ASN A O 1
ATOM 2919 N N . ILE A 1 387 ? -3.901 -18.270 -29.745 1.00 90.56 387 ILE A N 1
ATOM 2920 C CA . ILE A 1 387 ? -4.550 -17.689 -28.563 1.00 90.56 387 ILE A CA 1
ATOM 2921 C C . ILE A 1 387 ? -6.060 -17.750 -28.772 1.00 90.56 387 ILE A C 1
ATOM 2923 O O . ILE A 1 387 ? -6.594 -17.011 -29.582 1.00 90.56 387 ILE A O 1
ATOM 2927 N N . THR A 1 388 ? -6.766 -18.591 -28.026 1.00 90.38 388 THR A N 1
ATOM 2928 C CA . THR A 1 388 ? -8.204 -18.854 -28.260 1.00 90.38 388 THR A CA 1
ATOM 2929 C C . THR A 1 388 ? -9.121 -18.313 -27.163 1.00 90.38 388 THR A C 1
ATOM 2931 O O . THR A 1 388 ? -10.339 -18.317 -27.304 1.00 90.38 388 THR A O 1
ATOM 2934 N N . GLU A 1 389 ? -8.547 -17.858 -26.048 1.00 91.69 389 GLU A N 1
ATOM 2935 C CA . GLU A 1 389 ? -9.277 -17.414 -24.860 1.00 91.69 389 GLU A CA 1
ATOM 2936 C C . GLU A 1 389 ? -8.749 -16.056 -24.381 1.00 91.69 389 GLU A C 1
ATOM 2938 O O . GLU A 1 389 ? -7.540 -15.818 -24.370 1.00 91.69 389 GLU A O 1
ATOM 2943 N N . ALA A 1 390 ? -9.638 -15.184 -23.900 1.00 93.38 390 ALA A N 1
ATOM 2944 C CA . ALA A 1 390 ? -9.263 -13.848 -23.426 1.00 93.38 390 ALA A CA 1
ATOM 2945 C C . ALA A 1 390 ? -8.171 -13.893 -22.339 1.00 93.38 390 ALA A C 1
ATOM 2947 O O . ALA A 1 390 ? -7.215 -13.126 -22.382 1.00 93.38 390 ALA A O 1
ATOM 2948 N N . THR A 1 391 ? -8.259 -14.840 -21.403 1.00 96.00 391 THR A N 1
ATOM 2949 C CA . THR A 1 391 ? -7.260 -15.024 -20.338 1.00 96.00 391 THR A CA 1
ATOM 2950 C C . THR A 1 391 ? -5.879 -15.392 -20.876 1.00 96.00 391 THR A C 1
ATOM 2952 O O . THR A 1 391 ? -4.880 -14.953 -20.312 1.00 96.00 391 THR A O 1
ATOM 2955 N N . GLN A 1 392 ? -5.799 -16.140 -21.983 1.00 96.19 392 GLN A N 1
ATOM 2956 C CA . GLN A 1 392 ? -4.520 -16.429 -22.638 1.00 96.19 392 GLN A CA 1
ATOM 2957 C C . GLN A 1 392 ? -3.906 -15.149 -23.205 1.00 96.19 392 GLN A C 1
ATOM 2959 O O . GLN A 1 392 ? -2.720 -14.906 -22.994 1.00 96.19 392 GLN A O 1
ATOM 2964 N N . LEU A 1 393 ? -4.710 -14.310 -23.871 1.00 95.50 393 LEU A N 1
ATOM 2965 C CA . LEU A 1 393 ? -4.252 -13.031 -24.416 1.00 95.50 393 LEU A CA 1
ATOM 2966 C C . LEU A 1 393 ? -3.760 -12.091 -23.307 1.00 95.50 393 LEU A C 1
ATOM 2968 O O . LEU A 1 393 ? -2.675 -11.526 -23.419 1.00 95.50 393 LEU A O 1
ATOM 2972 N N . GLN A 1 394 ? -4.535 -11.959 -22.228 1.00 97.50 394 GLN A N 1
ATOM 2973 C CA . GLN A 1 394 ? -4.211 -11.125 -21.065 1.00 97.50 394 GLN A CA 1
ATOM 2974 C C . GLN A 1 394 ? -2.897 -11.569 -20.402 1.00 97.50 394 GLN A C 1
ATOM 2976 O O . GLN A 1 394 ? -2.001 -10.753 -20.187 1.00 97.50 394 GLN A O 1
ATOM 2981 N N . ALA A 1 395 ? -2.749 -12.873 -20.140 1.00 98.25 395 ALA A N 1
ATOM 2982 C CA . ALA A 1 395 ? -1.544 -13.451 -19.549 1.00 98.25 395 ALA A CA 1
ATOM 2983 C C . ALA A 1 395 ? -0.314 -13.295 -20.458 1.00 98.25 395 ALA A C 1
ATOM 2985 O O . ALA A 1 395 ? 0.749 -12.877 -20.000 1.00 98.25 395 ALA A O 1
ATOM 2986 N N . ALA A 1 396 ? -0.458 -13.593 -21.753 1.00 97.12 396 ALA A N 1
ATOM 2987 C CA . ALA A 1 396 ? 0.611 -13.447 -22.738 1.00 97.12 396 ALA A CA 1
ATOM 2988 C C . ALA A 1 396 ? 1.059 -11.986 -22.892 1.00 97.12 396 ALA A C 1
ATOM 2990 O O . ALA A 1 396 ? 2.253 -11.710 -23.030 1.00 97.12 396 ALA A O 1
ATOM 2991 N N . TYR A 1 397 ? 0.113 -11.044 -22.843 1.00 97.44 397 TYR A N 1
ATOM 2992 C CA . TYR A 1 397 ? 0.411 -9.618 -22.890 1.00 97.44 397 TYR A CA 1
ATOM 2993 C C . TYR A 1 397 ? 1.223 -9.182 -21.667 1.00 97.44 397 TYR A C 1
ATOM 2995 O O . TYR A 1 397 ? 2.286 -8.586 -21.829 1.00 97.44 397 TYR A O 1
ATOM 3003 N N . ASN A 1 398 ? 0.785 -9.550 -20.458 1.00 98.31 398 ASN A N 1
ATOM 3004 C CA . ASN A 1 398 ? 1.501 -9.224 -19.222 1.00 98.31 398 ASN A CA 1
ATOM 3005 C C . ASN A 1 398 ? 2.888 -9.868 -19.150 1.00 98.31 398 ASN A C 1
ATOM 3007 O O . ASN A 1 398 ? 3.839 -9.185 -18.782 1.00 98.31 398 ASN A O 1
ATOM 3011 N N . TYR A 1 399 ? 3.049 -11.121 -19.592 1.00 97.44 399 TYR A N 1
ATOM 3012 C CA . TYR A 1 399 ? 4.380 -11.716 -19.754 1.00 97.44 399 TYR A CA 1
ATOM 3013 C C . TYR A 1 399 ? 5.273 -10.845 -20.650 1.00 97.44 399 TYR A C 1
ATOM 3015 O O . TYR A 1 399 ? 6.431 -10.584 -20.320 1.00 97.44 399 TYR A O 1
ATOM 3023 N N . GLN A 1 400 ? 4.739 -10.363 -21.779 1.00 94.56 400 GLN A N 1
ATOM 3024 C CA . GLN A 1 400 ? 5.515 -9.537 -22.697 1.00 94.56 400 GLN A CA 1
ATOM 3025 C C . GLN A 1 400 ? 5.863 -8.163 -22.106 1.00 94.56 400 GLN A C 1
ATOM 3027 O O . GLN A 1 400 ? 6.943 -7.659 -22.405 1.00 94.56 400 GLN A O 1
ATOM 3032 N N . VAL A 1 401 ? 4.992 -7.562 -21.289 1.00 95.06 401 VAL A N 1
ATOM 3033 C CA . VAL A 1 401 ? 5.287 -6.301 -20.583 1.00 95.06 401 VAL A CA 1
ATOM 3034 C C . VAL A 1 401 ? 6.568 -6.429 -19.766 1.00 95.06 401 VAL A C 1
ATOM 3036 O O . VAL A 1 401 ? 7.482 -5.628 -19.952 1.00 95.06 401 VAL A O 1
ATOM 3039 N N . VAL A 1 402 ? 6.672 -7.484 -18.956 1.00 95.19 402 VAL A N 1
ATOM 3040 C CA . VAL A 1 402 ? 7.855 -7.746 -18.123 1.00 95.19 402 VAL A CA 1
ATOM 3041 C C . VAL A 1 402 ? 9.080 -8.050 -18.983 1.00 95.19 402 VAL A C 1
ATOM 3043 O O . VAL A 1 402 ? 10.131 -7.446 -18.807 1.00 95.19 402 VAL A O 1
ATOM 3046 N N . GLU A 1 403 ? 8.939 -8.923 -19.982 1.00 92.75 403 GLU A N 1
ATOM 3047 C CA . GLU A 1 403 ? 10.052 -9.311 -20.860 1.00 92.75 403 GLU A CA 1
ATOM 3048 C C . GLU A 1 403 ? 10.616 -8.136 -21.676 1.00 92.75 403 GLU A C 1
ATOM 3050 O O . GLU A 1 403 ? 11.804 -8.092 -22.005 1.00 92.75 403 GLU A O 1
ATOM 3055 N N . LYS A 1 404 ? 9.768 -7.168 -22.036 1.00 91.62 404 LYS A N 1
ATOM 3056 C CA . LYS A 1 404 ? 10.171 -6.008 -22.840 1.00 91.62 404 LYS A CA 1
ATOM 3057 C C . LYS A 1 404 ? 10.647 -4.825 -22.020 1.00 91.62 404 LYS A C 1
ATOM 3059 O O . LYS A 1 404 ? 11.130 -3.866 -22.624 1.00 91.62 404 LYS A O 1
ATOM 3064 N N . ASP A 1 405 ? 10.607 -4.910 -20.701 1.00 94.50 405 ASP A N 1
ATOM 3065 C CA . ASP A 1 405 ? 11.300 -3.996 -19.809 1.00 94.50 405 ASP A CA 1
ATOM 3066 C C . ASP A 1 405 ? 12.273 -4.769 -18.900 1.00 94.50 405 ASP A C 1
ATOM 3068 O O . ASP A 1 405 ? 11.908 -5.196 -17.804 1.00 94.50 405 ASP A O 1
ATOM 3072 N N . PRO A 1 406 ? 13.545 -4.919 -19.320 1.00 89.94 406 PRO A N 1
ATOM 3073 C CA . PRO A 1 406 ? 14.554 -5.623 -18.532 1.00 89.94 406 PRO A CA 1
ATOM 3074 C C . PRO A 1 406 ? 14.842 -4.993 -17.163 1.00 89.94 406 PRO A C 1
ATOM 3076 O O . PRO A 1 406 ? 15.484 -5.641 -16.346 1.00 89.94 406 PRO A O 1
ATOM 3079 N N . GLY A 1 407 ? 14.436 -3.737 -16.937 1.00 93.56 407 GLY A N 1
ATOM 3080 C CA . GLY A 1 407 ? 14.574 -3.028 -15.663 1.00 93.56 407 GLY A CA 1
ATOM 3081 C C . GLY A 1 407 ? 13.277 -2.967 -14.857 1.00 93.56 407 GLY A C 1
ATOM 3082 O O . GLY A 1 407 ? 13.227 -2.250 -13.864 1.00 93.56 407 GLY A O 1
ATOM 3083 N N . SER A 1 408 ? 12.231 -3.693 -15.262 1.00 95.25 408 SER A N 1
ATOM 3084 C CA . SER A 1 408 ? 10.886 -3.626 -14.670 1.00 95.25 408 SER A CA 1
ATOM 3085 C C . SER A 1 408 ? 10.869 -3.830 -13.151 1.00 95.25 408 SER A C 1
ATOM 3087 O O . SER A 1 408 ? 10.182 -3.091 -12.448 1.00 95.25 408 SER A O 1
ATOM 3089 N N . TYR A 1 409 ? 11.704 -4.738 -12.638 1.00 95.12 409 TYR A N 1
ATOM 3090 C CA . TYR A 1 409 ? 11.894 -4.980 -11.202 1.00 95.12 409 TYR A CA 1
ATOM 3091 C C . TYR A 1 409 ? 12.424 -3.762 -10.422 1.00 95.12 409 TYR A C 1
ATOM 3093 O O . TYR A 1 409 ? 12.153 -3.635 -9.233 1.00 95.12 409 TYR A O 1
ATOM 3101 N N . ALA A 1 410 ? 13.177 -2.871 -11.075 1.00 94.38 410 ALA A N 1
ATOM 3102 C CA . ALA A 1 410 ? 13.712 -1.646 -10.482 1.00 94.38 410 ALA A CA 1
ATOM 3103 C C . ALA A 1 410 ? 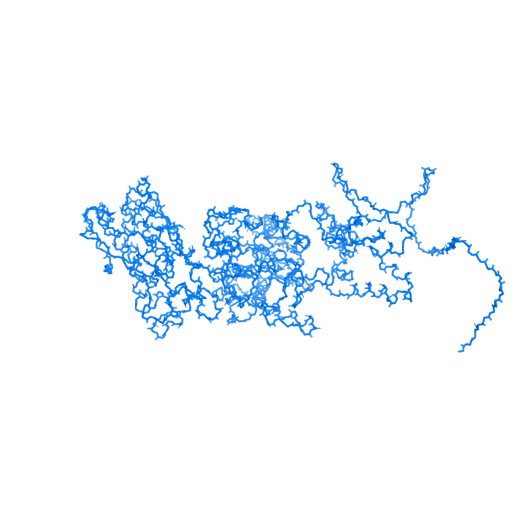12.827 -0.425 -10.773 1.00 94.38 410 ALA A C 1
ATOM 3105 O O . ALA A 1 410 ? 12.745 0.482 -9.952 1.00 94.38 410 ALA A O 1
ATOM 3106 N N . HIS A 1 411 ? 12.156 -0.396 -11.929 1.00 95.62 411 HIS A N 1
ATOM 3107 C CA . HIS A 1 411 ? 11.252 0.693 -12.286 1.00 95.62 411 HIS A CA 1
ATOM 3108 C C . HIS A 1 411 ? 9.979 0.685 -11.439 1.00 95.62 411 HIS A C 1
ATOM 3110 O O . HIS A 1 411 ? 9.525 1.760 -11.068 1.00 95.62 411 HIS A O 1
ATOM 3116 N N . ASN A 1 412 ? 9.381 -0.488 -11.183 1.00 95.50 412 ASN A N 1
ATOM 3117 C CA . ASN A 1 412 ? 8.191 -0.644 -10.338 1.00 95.50 412 ASN A CA 1
ATOM 3118 C C . ASN A 1 412 ? 7.932 -2.132 -10.013 1.00 95.50 412 ASN A C 1
ATOM 3120 O O . ASN A 1 412 ? 7.067 -2.766 -10.623 1.00 95.50 412 ASN A O 1
ATOM 3124 N N . GLY A 1 413 ? 8.706 -2.702 -9.083 1.00 94.94 413 GLY A N 1
ATOM 3125 C CA . GLY A 1 413 ? 8.599 -4.118 -8.703 1.00 94.94 413 GLY A CA 1
ATOM 3126 C C . GLY A 1 413 ? 7.178 -4.533 -8.305 1.00 94.94 413 GLY A C 1
ATOM 3127 O O . GLY A 1 413 ? 6.659 -5.503 -8.855 1.00 94.94 413 GLY A O 1
ATOM 3128 N N . ASP A 1 414 ? 6.518 -3.749 -7.448 1.00 94.81 414 ASP A N 1
ATOM 3129 C CA . ASP A 1 414 ? 5.151 -3.997 -6.975 1.00 94.81 414 ASP A CA 1
ATOM 3130 C C . ASP A 1 414 ? 4.154 -4.142 -8.129 1.00 94.81 414 ASP A C 1
ATOM 3132 O O . ASP A 1 414 ? 3.442 -5.142 -8.219 1.00 94.81 414 ASP A O 1
ATOM 3136 N N . TYR A 1 415 ? 4.115 -3.165 -9.045 1.00 97.44 415 TYR A N 1
ATOM 3137 C CA . TYR A 1 415 ? 3.201 -3.194 -10.191 1.00 97.44 415 TYR A CA 1
ATOM 3138 C C . TYR A 1 415 ? 3.408 -4.452 -11.039 1.00 97.44 415 TYR A C 1
ATOM 3140 O O . TYR A 1 415 ? 2.455 -5.103 -11.467 1.00 97.44 415 TYR A O 1
ATOM 3148 N N . ILE A 1 416 ? 4.668 -4.816 -11.266 1.00 98.06 416 ILE A N 1
ATOM 3149 C CA . ILE A 1 416 ? 5.051 -5.946 -12.109 1.00 98.06 416 ILE A CA 1
ATOM 3150 C C . ILE A 1 416 ? 4.680 -7.277 -11.452 1.00 98.06 416 ILE A C 1
ATOM 3152 O O . ILE A 1 416 ? 4.088 -8.139 -12.107 1.00 98.06 416 ILE A O 1
ATOM 3156 N N . ILE A 1 417 ? 4.943 -7.418 -10.152 1.00 98.00 417 ILE A N 1
ATOM 3157 C CA . ILE A 1 417 ? 4.519 -8.568 -9.351 1.00 98.00 417 ILE A CA 1
ATOM 3158 C C . ILE A 1 417 ? 2.992 -8.690 -9.368 1.00 98.00 417 ILE A C 1
ATOM 3160 O O . ILE A 1 417 ? 2.476 -9.776 -9.623 1.00 98.00 417 ILE A O 1
ATOM 3164 N N . GLN A 1 418 ? 2.253 -7.588 -9.200 1.00 98.25 418 GLN A N 1
ATOM 3165 C CA . GLN A 1 418 ? 0.786 -7.582 -9.254 1.00 98.25 418 GLN A CA 1
ATOM 3166 C C . GLN A 1 418 ? 0.256 -8.068 -10.614 1.00 98.25 418 GLN A C 1
ATOM 3168 O O . GLN A 1 418 ? -0.647 -8.909 -10.653 1.00 98.25 418 GLN A O 1
ATOM 3173 N N . LEU A 1 419 ? 0.828 -7.602 -11.733 1.00 98.69 419 LEU A N 1
ATOM 3174 C CA . LEU A 1 419 ? 0.452 -8.059 -13.079 1.00 98.69 419 LEU A CA 1
ATOM 3175 C C . LEU A 1 419 ? 0.711 -9.559 -13.275 1.00 98.69 419 LEU A C 1
ATOM 3177 O O . LEU A 1 419 ? -0.149 -10.273 -13.806 1.00 98.69 419 LEU A O 1
ATOM 3181 N N . LEU A 1 420 ? 1.884 -10.050 -12.864 1.00 98.81 420 LEU A N 1
ATOM 3182 C CA . LEU A 1 420 ? 2.253 -11.462 -12.986 1.00 98.81 420 LEU A CA 1
ATOM 3183 C C . LEU A 1 420 ? 1.386 -12.347 -12.082 1.00 98.81 420 LEU A C 1
ATOM 3185 O O . LEU A 1 420 ? 0.844 -13.352 -12.551 1.00 98.81 420 LEU A O 1
ATOM 3189 N N . TYR A 1 421 ? 1.190 -11.944 -10.824 1.00 98.75 421 TYR A N 1
ATOM 3190 C CA . TYR A 1 421 ? 0.340 -12.628 -9.852 1.00 98.75 421 TYR A CA 1
ATOM 3191 C C . TYR A 1 421 ? -1.093 -12.757 -10.363 1.00 98.75 421 TYR A C 1
ATOM 3193 O O . TYR A 1 421 ? -1.643 -13.857 -10.385 1.00 98.75 421 TYR A O 1
ATOM 3201 N N . ASP A 1 422 ? -1.709 -11.653 -10.799 1.00 98.75 422 ASP A N 1
ATOM 3202 C CA . ASP A 1 422 ? -3.104 -11.666 -11.247 1.00 98.75 422 ASP A CA 1
ATOM 3203 C C . ASP A 1 422 ? -3.267 -12.462 -12.554 1.00 98.75 422 ASP A C 1
ATOM 3205 O O . ASP A 1 422 ? -4.264 -13.166 -12.736 1.00 98.75 422 ASP A O 1
ATOM 3209 N N . SER A 1 423 ? -2.254 -12.449 -13.429 1.00 98.81 423 SER A N 1
ATOM 3210 C CA . SER A 1 423 ? -2.225 -13.310 -14.618 1.00 98.81 423 SER A CA 1
ATOM 3211 C C . SER A 1 423 ? -2.172 -14.792 -14.234 1.00 98.81 423 SER A C 1
ATOM 3213 O O . SER A 1 423 ? -2.932 -15.599 -14.772 1.00 98.81 423 SER A O 1
ATOM 3215 N N . LEU A 1 424 ? -1.329 -15.164 -13.266 1.00 98.81 424 LEU A N 1
ATOM 3216 C CA . LEU A 1 424 ? -1.273 -16.523 -12.723 1.00 98.81 424 LEU A CA 1
ATOM 3217 C C . LEU A 1 424 ? -2.581 -16.918 -12.033 1.00 98.81 424 LEU A C 1
ATOM 3219 O O . LEU A 1 424 ? -3.046 -18.039 -12.236 1.00 98.81 424 LEU A O 1
ATOM 3223 N N . GLU A 1 425 ? -3.204 -16.017 -11.271 1.00 98.69 425 GLU A N 1
ATOM 3224 C CA . GLU A 1 425 ? -4.506 -16.239 -10.637 1.00 98.69 425 GLU A CA 1
ATOM 3225 C C . GLU A 1 425 ? -5.589 -16.526 -11.686 1.00 98.69 425 GLU A C 1
ATOM 3227 O O . GLU A 1 425 ? -6.337 -17.502 -11.557 1.00 98.69 425 GLU A O 1
ATOM 3232 N N . ALA A 1 426 ? -5.647 -15.727 -12.754 1.00 98.62 426 ALA A N 1
ATOM 3233 C CA . ALA A 1 426 ? -6.610 -15.904 -13.833 1.00 98.62 426 ALA A CA 1
ATOM 3234 C C . ALA A 1 426 ? -6.385 -17.231 -14.584 1.00 98.62 426 ALA A C 1
ATOM 3236 O O . ALA A 1 426 ? -7.329 -18.004 -14.789 1.00 98.62 426 ALA A O 1
ATOM 3237 N N . MET A 1 427 ? -5.127 -17.559 -14.902 1.00 98.62 427 MET A N 1
ATOM 3238 C CA . MET A 1 427 ? -4.757 -18.839 -15.516 1.00 98.62 427 MET A CA 1
ATOM 3239 C C . MET A 1 427 ? -5.096 -20.024 -14.600 1.00 98.62 427 MET A C 1
ATOM 3241 O O . MET A 1 427 ? -5.645 -21.031 -15.052 1.00 98.62 427 MET A O 1
ATOM 3245 N N . ALA A 1 428 ? -4.836 -19.905 -13.296 1.00 98.38 428 ALA A N 1
ATOM 3246 C CA . ALA A 1 428 ? -5.176 -20.912 -12.297 1.00 98.38 428 ALA A CA 1
ATOM 3247 C C . ALA A 1 428 ? -6.690 -21.144 -12.232 1.00 98.38 428 ALA A C 1
ATOM 3249 O O . ALA A 1 428 ? -7.139 -22.292 -12.199 1.00 98.38 428 ALA A O 1
ATOM 3250 N N . ALA A 1 429 ? -7.479 -20.068 -12.225 1.00 98.06 429 ALA A N 1
ATOM 3251 C CA . ALA A 1 429 ? -8.933 -20.133 -12.172 1.00 98.06 429 ALA A CA 1
ATOM 3252 C C . ALA A 1 429 ? -9.532 -20.841 -13.399 1.00 98.06 429 ALA A C 1
ATOM 3254 O O . ALA A 1 429 ? -10.501 -21.590 -13.248 1.00 98.06 429 ALA A O 1
ATOM 3255 N N . GLN A 1 430 ? -8.953 -20.644 -14.588 1.00 97.75 430 GLN A N 1
ATOM 3256 C CA . GLN A 1 430 ? -9.457 -21.240 -15.828 1.00 97.75 430 GLN A CA 1
ATOM 3257 C C . GLN A 1 430 ? -8.937 -22.664 -16.085 1.00 97.75 430 GLN A C 1
ATOM 3259 O O . GLN A 1 430 ? -9.713 -23.527 -16.501 1.00 97.75 430 GLN A O 1
ATOM 3264 N N . TYR A 1 431 ? -7.652 -22.940 -15.832 1.00 97.75 431 TYR A N 1
ATOM 3265 C CA . TYR A 1 431 ? -6.992 -24.161 -16.317 1.00 97.75 431 TYR A CA 1
ATOM 3266 C C . TYR A 1 431 ? -6.652 -25.199 -15.241 1.00 97.75 431 TYR A C 1
ATOM 3268 O O . TYR A 1 431 ? -6.357 -26.350 -15.585 1.00 97.75 431 TYR A O 1
ATOM 3276 N N . ASN A 1 432 ? -6.731 -24.877 -13.943 1.00 98.12 432 ASN A N 1
ATOM 3277 C CA . ASN A 1 432 ? -6.462 -25.874 -12.904 1.00 98.12 432 ASN A CA 1
ATOM 3278 C C . ASN A 1 432 ? -7.394 -27.095 -13.027 1.00 98.12 432 ASN A C 1
ATOM 3280 O O . ASN A 1 432 ? -8.619 -26.997 -12.974 1.00 98.12 432 ASN A O 1
ATOM 3284 N N . GLY A 1 433 ? -6.793 -28.285 -13.129 1.00 96.31 433 GLY A N 1
ATOM 3285 C CA . GLY A 1 433 ? -7.510 -29.552 -13.313 1.00 96.31 433 GLY A CA 1
ATOM 3286 C C . GLY A 1 433 ? -7.647 -30.002 -14.772 1.00 96.31 433 GLY A C 1
ATOM 3287 O O . GLY A 1 433 ? -8.098 -31.128 -15.010 1.00 96.31 433 GLY A O 1
ATOM 3288 N N . THR A 1 434 ? -7.214 -29.183 -15.734 1.00 96.31 434 THR A N 1
ATOM 3289 C CA . THR A 1 434 ? -7.081 -29.564 -17.145 1.00 96.31 434 THR A CA 1
ATOM 3290 C C . THR A 1 434 ? -5.893 -30.511 -17.342 1.00 96.31 434 THR A C 1
ATOM 3292 O O . THR A 1 434 ? -4.872 -30.434 -16.659 1.00 96.31 434 THR A O 1
ATOM 3295 N N . ALA A 1 435 ? -6.027 -31.478 -18.253 1.00 95.44 435 ALA A N 1
ATOM 3296 C CA . ALA A 1 435 ? -4.979 -32.464 -18.500 1.00 95.44 435 ALA A CA 1
ATOM 3297 C C . ALA A 1 435 ? -3.759 -31.816 -19.170 1.00 95.44 435 ALA A C 1
ATOM 3299 O O . ALA A 1 435 ? -3.894 -31.251 -20.247 1.00 95.44 435 ALA A O 1
ATOM 3300 N N . GLY A 1 436 ? -2.577 -31.973 -18.569 1.00 93.44 436 GLY A N 1
ATOM 3301 C CA . GLY A 1 436 ? -1.331 -31.384 -19.078 1.00 93.44 436 GLY A CA 1
ATOM 3302 C C . GLY A 1 436 ? -0.982 -30.027 -18.465 1.00 93.44 436 GLY A C 1
ATOM 3303 O O . GLY A 1 436 ? 0.159 -29.617 -18.602 1.00 93.44 436 GLY A O 1
ATOM 3304 N N . PHE A 1 437 ? -1.909 -29.407 -17.728 1.00 98.06 437 PHE A N 1
ATOM 3305 C CA . PHE A 1 437 ? -1.674 -28.157 -17.009 1.00 98.06 437 PHE A CA 1
ATOM 3306 C C . PHE A 1 437 ? -1.154 -28.419 -15.591 1.00 98.06 437 PHE A C 1
ATOM 3308 O O . PHE A 1 437 ? -1.768 -29.158 -14.806 1.00 98.06 437 PHE A O 1
ATOM 3315 N N . THR A 1 438 ? -0.020 -27.818 -15.251 1.00 97.88 438 THR A N 1
ATOM 3316 C CA . THR A 1 438 ? 0.581 -27.873 -13.922 1.00 97.88 438 THR A CA 1
ATOM 3317 C C . THR A 1 438 ? -0.235 -27.002 -12.978 1.00 97.88 438 THR A C 1
ATOM 3319 O O . THR A 1 438 ? -0.409 -25.807 -13.200 1.00 97.88 438 THR A O 1
ATOM 3322 N N . THR A 1 439 ? -0.748 -27.599 -11.899 1.00 97.50 439 THR A N 1
ATOM 3323 C CA . THR A 1 439 ? -1.601 -26.883 -10.941 1.00 97.50 439 THR A CA 1
ATOM 3324 C C . THR A 1 439 ? -0.868 -25.693 -10.323 1.00 97.50 439 THR A C 1
ATOM 3326 O O . THR A 1 439 ? 0.209 -25.861 -9.754 1.00 97.50 439 THR A O 1
ATOM 3329 N N . ILE A 1 440 ? -1.482 -24.513 -10.390 1.00 97.44 440 ILE A N 1
ATOM 3330 C CA . ILE A 1 440 ? -1.045 -23.305 -9.680 1.00 97.44 440 ILE A CA 1
ATOM 3331 C C . ILE A 1 440 ? -1.780 -23.252 -8.339 1.00 97.44 440 ILE A C 1
ATOM 3333 O O . ILE A 1 440 ? -3.009 -23.354 -8.299 1.00 97.44 440 ILE A O 1
ATOM 3337 N N . THR A 1 441 ? -1.043 -23.100 -7.238 1.00 96.25 441 THR A N 1
ATOM 3338 C CA . THR A 1 441 ? -1.620 -22.937 -5.894 1.00 96.25 441 THR A CA 1
ATOM 3339 C C . THR A 1 441 ? -1.349 -21.522 -5.399 1.00 96.25 441 THR A C 1
ATOM 3341 O O . THR A 1 441 ? -0.301 -21.277 -4.817 1.00 96.25 441 THR A O 1
ATOM 3344 N N . MET A 1 442 ? -2.309 -20.609 -5.591 1.00 95.88 442 MET A N 1
ATOM 3345 C CA . MET A 1 442 ? -2.141 -19.183 -5.250 1.00 95.88 442 MET A CA 1
ATOM 3346 C C . MET A 1 442 ? -1.790 -18.918 -3.780 1.00 95.88 442 MET A C 1
ATOM 3348 O O . MET A 1 442 ? -1.199 -17.898 -3.477 1.00 95.88 442 MET A O 1
ATOM 3352 N N . ALA A 1 443 ? -2.100 -19.848 -2.869 1.00 94.44 443 ALA A N 1
ATOM 3353 C CA . ALA A 1 443 ? -1.756 -19.729 -1.451 1.00 94.44 443 ALA A CA 1
ATOM 3354 C C . ALA A 1 443 ? -0.244 -19.775 -1.151 1.00 94.44 443 ALA A C 1
ATOM 3356 O O . ALA A 1 443 ? 0.124 -19.583 0.004 1.00 94.44 443 ALA A O 1
ATOM 3357 N N . ASN A 1 444 ? 0.592 -20.093 -2.144 1.00 92.50 444 ASN A N 1
ATOM 3358 C CA . ASN A 1 444 ? 2.045 -20.029 -2.015 1.00 92.50 444 ASN A CA 1
ATOM 3359 C C . ASN A 1 444 ? 2.603 -18.650 -2.383 1.00 92.50 444 ASN A C 1
ATOM 3361 O O . ASN A 1 444 ? 3.663 -18.317 -1.893 1.00 92.50 444 ASN A O 1
ATOM 3365 N N . TYR A 1 445 ? 1.900 -17.888 -3.220 1.00 95.94 445 TYR A N 1
ATOM 3366 C CA . TYR A 1 445 ? 2.368 -16.616 -3.761 1.00 95.94 445 TYR A CA 1
ATOM 3367 C C . TYR A 1 445 ? 1.848 -15.454 -2.915 1.00 95.94 445 TYR A C 1
ATOM 3369 O O . TYR A 1 445 ? 0.720 -15.517 -2.401 1.00 95.94 445 TYR A O 1
ATOM 3377 N N . VAL A 1 446 ? 2.605 -14.363 -2.859 1.00 95.19 446 VAL A N 1
ATOM 3378 C CA . VAL A 1 446 ? 2.184 -13.099 -2.244 1.00 95.19 446 VAL A CA 1
ATOM 3379 C C . VAL A 1 446 ? 2.066 -12.025 -3.324 1.00 95.19 446 VAL A C 1
ATOM 3381 O O . VAL A 1 446 ? 2.885 -11.943 -4.230 1.00 95.19 446 VAL A O 1
ATOM 3384 N N . ARG A 1 447 ? 0.988 -11.238 -3.266 1.00 94.12 447 ARG A N 1
ATOM 3385 C CA . ARG A 1 447 ? 0.686 -10.195 -4.261 1.00 94.12 447 ARG A CA 1
ATOM 3386 C C . ARG A 1 447 ? 1.128 -8.802 -3.821 1.00 94.12 447 ARG A C 1
ATOM 3388 O O . ARG A 1 447 ? 1.446 -7.978 -4.668 1.00 94.12 447 ARG A O 1
ATOM 3395 N N . GLU A 1 448 ? 1.057 -8.536 -2.523 1.00 89.44 448 GLU A N 1
ATOM 3396 C CA . GLU A 1 448 ? 1.097 -7.191 -1.949 1.00 89.44 448 GLU A CA 1
ATOM 3397 C C . GLU A 1 448 ? 2.097 -7.163 -0.804 1.00 89.44 448 GLU A C 1
ATOM 3399 O O . GLU A 1 448 ? 2.191 -8.126 -0.037 1.00 89.44 448 GLU A O 1
ATOM 3404 N N . ASP A 1 449 ? 2.772 -6.031 -0.656 1.00 88.44 449 ASP A N 1
ATOM 3405 C CA . ASP A 1 449 ? 3.597 -5.752 0.506 1.00 88.44 449 ASP A CA 1
ATOM 3406 C C . ASP A 1 449 ? 2.786 -5.500 1.772 1.00 88.44 449 ASP A C 1
ATOM 3408 O O . ASP A 1 449 ? 1.560 -5.353 1.777 1.00 88.44 449 ASP A O 1
ATOM 3412 N N . SER A 1 450 ? 3.492 -5.436 2.896 1.00 83.12 450 SER A N 1
ATOM 3413 C CA . SER A 1 450 ? 2.885 -5.153 4.187 1.00 83.12 450 SER A CA 1
ATOM 3414 C C . SER A 1 450 ? 2.888 -3.657 4.536 1.00 83.12 450 SER A C 1
ATOM 3416 O O . SER A 1 450 ? 3.806 -2.885 4.255 1.00 83.12 450 SER A O 1
ATOM 3418 N N . GLY A 1 451 ? 1.825 -3.227 5.221 1.00 86.25 451 GLY A N 1
ATOM 3419 C CA . GLY A 1 451 ? 1.771 -1.920 5.876 1.00 86.25 451 GLY A CA 1
ATOM 3420 C C . GLY A 1 451 ? 1.772 -0.731 4.912 1.00 86.25 451 GLY A C 1
ATOM 3421 O O . GLY A 1 451 ? 0.880 -0.599 4.079 1.00 86.25 451 GLY A O 1
ATOM 3422 N N . HIS A 1 452 ? 2.721 0.190 5.096 1.00 90.12 452 HIS A N 1
ATOM 3423 C CA . HIS A 1 452 ? 2.791 1.443 4.332 1.00 90.12 452 HIS A CA 1
ATOM 3424 C C . HIS A 1 452 ? 3.354 1.282 2.915 1.00 90.12 452 HIS A C 1
ATOM 3426 O O . HIS A 1 452 ? 3.277 2.236 2.142 1.00 90.12 452 HIS A O 1
ATOM 3432 N N . PHE A 1 453 ? 3.886 0.102 2.594 1.00 88.69 453 PHE A N 1
ATOM 3433 C CA . PHE A 1 453 ? 4.418 -0.238 1.276 1.00 88.69 453 PHE A CA 1
ATOM 3434 C C . PHE A 1 453 ? 3.424 -1.034 0.421 1.00 88.69 453 PHE A C 1
ATOM 3436 O O . PHE A 1 453 ? 3.691 -1.273 -0.743 1.00 88.69 453 PHE A O 1
ATOM 3443 N N . ALA A 1 454 ? 2.248 -1.383 0.962 1.00 90.69 454 ALA A N 1
ATOM 3444 C CA . ALA A 1 454 ? 1.150 -2.008 0.220 1.00 90.69 454 ALA A CA 1
ATOM 3445 C C . ALA A 1 454 ? 0.524 -1.012 -0.782 1.00 90.69 454 ALA A C 1
ATOM 3447 O O . ALA A 1 454 ? -0.555 -0.459 -0.541 1.00 90.69 454 ALA A O 1
ATOM 3448 N N . SER A 1 455 ? 1.243 -0.718 -1.864 1.00 90.56 455 SER A N 1
ATOM 3449 C CA . SER A 1 455 ? 1.009 0.387 -2.804 1.00 90.56 455 SER A CA 1
ATOM 3450 C C . SER A 1 455 ? -0.319 0.300 -3.564 1.00 90.56 455 SER A C 1
ATOM 3452 O O . SER A 1 455 ? -0.863 1.310 -4.018 1.00 90.56 455 SER A O 1
ATOM 3454 N N . ASP A 1 456 ? -0.885 -0.894 -3.652 1.00 92.25 456 ASP A N 1
ATOM 3455 C CA . ASP A 1 456 ? -2.166 -1.206 -4.272 1.00 92.25 456 ASP A CA 1
ATOM 3456 C C . ASP A 1 456 ? -3.306 -1.391 -3.252 1.00 92.25 456 ASP A C 1
ATOM 3458 O O . ASP A 1 456 ? -4.459 -1.613 -3.626 1.00 92.25 456 ASP A O 1
ATOM 3462 N N . GLY A 1 457 ? -3.021 -1.240 -1.959 1.00 91.62 457 GLY A N 1
ATOM 3463 C CA . GLY A 1 457 ? -4.015 -1.341 -0.903 1.00 91.62 457 GLY A CA 1
ATOM 3464 C C . GLY A 1 457 ? -4.999 -0.164 -0.879 1.00 91.62 457 GLY A C 1
ATOM 3465 O O . GLY A 1 457 ? -4.665 0.986 -1.176 1.00 91.62 457 GLY A O 1
ATOM 3466 N N . GLU A 1 458 ? -6.220 -0.426 -0.397 1.00 89.50 458 GLU A N 1
ATOM 3467 C CA . GLU A 1 458 ? -7.281 0.585 -0.211 1.00 89.50 458 GLU A CA 1
ATOM 3468 C C . GLU A 1 458 ? -6.806 1.901 0.447 1.00 89.50 458 GLU A C 1
ATOM 3470 O O . GLU A 1 458 ? -7.259 2.960 0.010 1.00 89.50 458 GLU A O 1
ATOM 3475 N N . PRO A 1 459 ? -5.903 1.916 1.458 1.00 89.81 459 PRO A N 1
ATOM 3476 C CA . PRO A 1 459 ? -5.424 3.168 2.041 1.00 89.81 459 PRO A CA 1
ATOM 3477 C C . PRO A 1 459 ? -4.773 4.137 1.049 1.00 89.81 459 PRO A C 1
ATOM 3479 O O . PRO A 1 459 ? -4.798 5.332 1.322 1.00 89.81 459 PRO A O 1
ATOM 3482 N N . PHE A 1 460 ? -4.211 3.658 -0.060 1.00 92.12 460 PHE A N 1
ATOM 3483 C CA . PHE A 1 460 ? -3.536 4.490 -1.061 1.00 92.12 460 PHE A CA 1
ATOM 3484 C C . PHE A 1 460 ? -4.308 4.574 -2.381 1.00 92.12 460 PHE A C 1
ATOM 3486 O O . PHE A 1 460 ? -4.052 5.470 -3.181 1.00 92.12 460 PHE A O 1
ATOM 3493 N N . ARG A 1 461 ? -5.258 3.661 -2.623 1.00 92.19 461 ARG A N 1
ATOM 3494 C CA . ARG A 1 461 ? -6.020 3.539 -3.885 1.00 92.19 461 ARG A CA 1
ATOM 3495 C C . ARG A 1 461 ? -7.465 4.013 -3.812 1.00 92.19 461 ARG A C 1
ATOM 3497 O O . ARG A 1 461 ? -8.155 4.057 -4.824 1.00 92.19 461 ARG A O 1
ATOM 3504 N N . HIS A 1 462 ? -7.924 4.434 -2.631 1.00 91.19 462 HIS A N 1
ATOM 3505 C CA . HIS A 1 462 ? -9.290 4.924 -2.421 1.00 91.19 462 HIS A CA 1
ATOM 3506 C C . HIS A 1 462 ? -9.733 6.006 -3.427 1.00 91.19 462 HIS A C 1
ATOM 3508 O O . HIS A 1 462 ? -10.923 6.139 -3.705 1.00 91.19 462 HIS A O 1
ATOM 3514 N N . TRP A 1 463 ? -8.789 6.799 -3.944 1.00 91.56 463 TRP A N 1
ATOM 3515 C CA . TRP A 1 463 ? -9.051 7.958 -4.802 1.00 91.56 463 TRP A CA 1
ATOM 3516 C C . TRP A 1 463 ? -8.864 7.698 -6.295 1.00 91.56 463 TRP A C 1
ATOM 3518 O O . TRP A 1 463 ? -9.019 8.638 -7.074 1.00 91.56 463 TRP A O 1
ATOM 3528 N N . ASP A 1 464 ? -8.571 6.464 -6.710 1.00 88.12 464 ASP A N 1
ATOM 3529 C CA . ASP A 1 464 ? -8.340 6.138 -8.123 1.00 88.12 464 ASP A CA 1
ATOM 3530 C C . ASP A 1 464 ? -9.561 6.487 -9.000 1.00 88.12 464 ASP A C 1
ATOM 3532 O O . ASP A 1 464 ? -9.406 6.930 -10.136 1.00 88.12 464 ASP A O 1
ATOM 3536 N N . GLU A 1 465 ? -10.783 6.362 -8.464 1.00 87.62 465 GLU A N 1
ATOM 3537 C CA . GLU A 1 465 ? -12.025 6.759 -9.153 1.00 87.62 465 GLU A CA 1
ATOM 3538 C C . GLU A 1 465 ? -12.334 8.269 -9.066 1.00 87.62 465 GLU A C 1
ATOM 3540 O O . GLU A 1 465 ? -13.151 8.780 -9.836 1.00 87.62 465 GLU A O 1
ATOM 3545 N N . ASP A 1 466 ? -11.703 8.986 -8.131 1.00 85.75 466 ASP A N 1
ATOM 3546 C CA . ASP A 1 466 ? -11.914 10.418 -7.873 1.00 85.75 466 ASP A CA 1
ATOM 3547 C C . ASP A 1 466 ? -10.889 11.310 -8.613 1.00 85.75 466 ASP A C 1
ATOM 3549 O O . ASP A 1 466 ? -10.955 12.543 -8.531 1.00 85.75 466 ASP A O 1
ATOM 3553 N N . ASP A 1 467 ? -9.930 10.700 -9.322 1.00 80.88 467 ASP A N 1
ATOM 3554 C CA . ASP A 1 467 ? -8.769 11.293 -10.008 1.00 80.88 467 ASP A CA 1
ATOM 3555 C C . ASP A 1 467 ? -7.816 12.126 -9.116 1.00 80.88 467 ASP A C 1
ATOM 3557 O O . ASP A 1 467 ? -6.790 12.613 -9.592 1.00 80.88 467 ASP A O 1
ATOM 3561 N N . ALA A 1 468 ? -8.158 12.387 -7.853 1.00 88.62 468 ALA A N 1
ATOM 3562 C CA . ALA A 1 468 ? -7.322 13.103 -6.895 1.00 88.62 468 ALA A CA 1
ATOM 3563 C C . ALA A 1 468 ? -7.732 12.817 -5.456 1.00 88.62 468 ALA A C 1
ATOM 3565 O O . ALA A 1 468 ? -8.915 12.740 -5.115 1.00 88.62 468 ALA A O 1
ATOM 3566 N N . MET A 1 469 ? -6.737 12.825 -4.578 1.00 91.56 469 MET A N 1
ATOM 3567 C CA . MET A 1 469 ? -6.965 12.769 -3.147 1.00 91.56 469 MET A CA 1
ATOM 3568 C C . MET A 1 469 ? -7.312 14.155 -2.574 1.00 91.56 469 MET A C 1
ATOM 3570 O O . MET A 1 469 ? -6.783 15.198 -2.961 1.00 91.56 469 MET A O 1
ATOM 3574 N N . SER A 1 470 ? -8.188 14.180 -1.566 1.00 90.44 470 SER A N 1
ATOM 3575 C CA . SER A 1 470 ? -8.402 15.380 -0.749 1.00 90.44 470 SER A CA 1
ATOM 3576 C C . SER A 1 470 ? -7.169 15.679 0.114 1.00 90.44 470 SER A C 1
ATOM 3578 O O . SER A 1 470 ? -6.748 14.824 0.891 1.00 90.44 470 SER A O 1
ATOM 3580 N N . THR A 1 471 ? -6.711 16.934 0.142 1.00 90.56 471 THR A N 1
ATOM 3581 C CA . THR A 1 471 ? -5.553 17.364 0.955 1.00 90.56 471 THR A CA 1
ATOM 3582 C C . THR A 1 471 ? -5.688 17.034 2.444 1.00 90.56 471 THR A C 1
ATOM 3584 O O . THR A 1 471 ? -4.701 16.728 3.103 1.00 90.56 471 THR A O 1
ATOM 3587 N N . SER A 1 472 ? -6.918 16.971 2.970 1.00 89.88 472 SER A N 1
ATOM 3588 C CA . SER A 1 472 ? -7.172 16.577 4.365 1.00 89.88 472 SER A CA 1
ATOM 3589 C C . SER A 1 472 ? -6.891 15.104 4.703 1.00 89.88 472 SER A C 1
ATOM 3591 O O . SER A 1 472 ? -7.032 14.705 5.859 1.00 89.88 472 SER A O 1
ATOM 3593 N N . CYS A 1 473 ? -6.555 14.286 3.705 1.00 92.31 473 CYS A N 1
ATOM 3594 C CA . CYS A 1 473 ? -6.119 12.899 3.868 1.00 92.31 473 CYS A CA 1
ATOM 3595 C C . CYS A 1 473 ? -4.608 12.741 3.633 1.00 92.31 473 CYS A C 1
ATOM 3597 O O . CYS A 1 473 ? -4.039 11.722 4.016 1.00 92.31 473 CYS A O 1
ATOM 3599 N N . ALA A 1 474 ? -3.955 13.758 3.064 1.00 91.88 474 ALA A N 1
ATOM 3600 C CA . ALA A 1 474 ? -2.625 13.631 2.486 1.00 91.88 474 ALA A CA 1
ATOM 3601 C C . ALA A 1 474 ? -1.525 13.335 3.487 1.00 91.88 474 ALA A C 1
ATOM 3603 O O . ALA A 1 474 ? -0.638 12.553 3.181 1.00 91.88 474 ALA A O 1
ATOM 3604 N N . ARG A 1 475 ? -1.627 13.878 4.706 1.00 91.25 475 ARG A N 1
ATOM 3605 C CA . ARG A 1 475 ? -0.663 13.602 5.779 1.00 91.25 475 ARG A CA 1
ATOM 3606 C C . ARG A 1 475 ? -0.377 12.105 5.952 1.00 91.25 475 ARG A C 1
ATOM 3608 O O . ARG A 1 475 ? 0.725 11.752 6.342 1.00 91.25 475 ARG A O 1
ATOM 3615 N N . CYS A 1 476 ? -1.382 11.251 5.753 1.00 92.12 476 CYS A N 1
ATOM 3616 C CA . CYS A 1 476 ? -1.295 9.829 6.091 1.00 92.12 476 CYS A CA 1
ATOM 3617 C C . CYS A 1 476 ? -1.390 8.889 4.892 1.00 92.12 476 CYS A C 1
ATOM 3619 O O . CYS A 1 476 ? -1.149 7.700 5.052 1.00 92.12 476 CYS A O 1
ATOM 3621 N N . HIS A 1 477 ? -1.788 9.403 3.731 1.00 92.94 477 HIS A N 1
ATOM 3622 C CA . HIS A 1 477 ? -2.108 8.598 2.554 1.00 92.94 477 HIS A CA 1
ATOM 3623 C C . HIS A 1 477 ? -1.368 9.060 1.290 1.00 92.94 477 HIS A C 1
ATOM 3625 O O . HIS A 1 477 ? -1.679 8.587 0.206 1.00 92.94 477 HIS A O 1
ATOM 3631 N N . SER A 1 478 ? -0.415 9.985 1.439 1.00 92.19 478 SER A N 1
ATOM 3632 C CA . SER A 1 478 ? 0.491 10.455 0.390 1.00 92.19 478 SER A CA 1
ATOM 3633 C C . SER A 1 478 ? 1.885 10.617 0.968 1.00 92.19 478 SER A C 1
ATOM 3635 O O . SER A 1 478 ? 2.044 11.101 2.096 1.00 92.19 478 SER A O 1
ATOM 3637 N N . SER A 1 479 ? 2.887 10.238 0.187 1.00 90.94 479 SER A N 1
ATOM 3638 C CA . SER A 1 479 ? 4.291 10.455 0.513 1.00 90.94 479 SER A CA 1
ATOM 3639 C C . SER A 1 479 ? 4.616 11.945 0.652 1.00 90.94 479 SER A C 1
ATOM 3641 O O . SER A 1 479 ? 5.199 12.340 1.666 1.00 90.94 479 SER A O 1
ATOM 3643 N N . GLU A 1 480 ? 4.159 12.781 -0.288 1.00 90.44 480 GLU A N 1
ATOM 3644 C CA . GLU A 1 480 ? 4.385 14.232 -0.306 1.00 90.44 480 GLU A CA 1
ATOM 3645 C C . GLU A 1 480 ? 3.669 14.917 0.867 1.00 90.44 480 GLU A C 1
ATOM 3647 O O . GLU A 1 480 ? 4.223 15.771 1.566 1.00 90.44 480 GLU A O 1
ATOM 3652 N N . GLY A 1 481 ? 2.432 14.494 1.145 1.00 91.81 481 GLY A N 1
ATOM 3653 C CA . GLY A 1 481 ? 1.653 14.989 2.274 1.00 91.81 481 GLY A CA 1
ATOM 3654 C C . GLY A 1 481 ? 2.294 14.653 3.622 1.00 91.81 481 GLY A C 1
ATOM 3655 O O . GLY A 1 481 ? 2.337 15.512 4.507 1.00 91.81 481 GLY A O 1
ATOM 3656 N N . ALA A 1 482 ? 2.815 13.434 3.783 1.00 91.88 482 ALA A N 1
ATOM 3657 C CA . ALA A 1 482 ? 3.546 13.020 4.979 1.00 91.88 482 ALA A CA 1
ATOM 3658 C C . ALA A 1 482 ? 4.874 13.784 5.132 1.00 91.88 482 ALA A C 1
ATOM 3660 O O . ALA A 1 482 ? 5.151 14.344 6.198 1.00 91.88 482 ALA A O 1
ATOM 3661 N N . GLN A 1 483 ? 5.661 13.876 4.056 1.00 89.25 483 GLN A N 1
ATOM 3662 C CA . GLN A 1 483 ? 6.937 14.593 4.020 1.00 89.25 483 GLN A CA 1
ATOM 3663 C C . GLN A 1 483 ? 6.751 16.057 4.450 1.00 89.25 483 GLN A C 1
ATOM 3665 O O . GLN A 1 483 ? 7.459 16.545 5.343 1.00 89.25 483 GLN A O 1
ATOM 3670 N N . LEU A 1 484 ? 5.744 16.739 3.892 1.00 88.75 484 LEU A N 1
ATOM 3671 C CA . LEU A 1 484 ? 5.388 18.104 4.265 1.00 88.75 484 LEU A CA 1
ATOM 3672 C C . LEU A 1 484 ? 4.949 18.186 5.731 1.00 88.75 484 LEU A C 1
ATOM 3674 O O . LEU A 1 484 ? 5.461 19.027 6.478 1.00 88.75 484 LEU A O 1
ATOM 3678 N N . ALA A 1 485 ? 4.047 17.299 6.163 1.00 90.00 485 ALA A N 1
ATOM 3679 C CA . ALA A 1 485 ? 3.470 17.322 7.505 1.00 90.00 485 ALA A CA 1
ATOM 3680 C C . ALA A 1 485 ? 4.514 17.230 8.630 1.00 90.00 485 ALA A C 1
ATOM 3682 O O . ALA A 1 485 ? 4.307 17.803 9.703 1.00 90.00 485 ALA A O 1
ATOM 3683 N N . PHE A 1 486 ? 5.627 16.534 8.385 1.00 89.56 486 PHE A N 1
ATOM 3684 C CA . PHE A 1 486 ? 6.668 16.247 9.377 1.00 89.56 486 PHE A CA 1
ATOM 3685 C C . PHE A 1 486 ? 7.925 17.129 9.257 1.00 89.56 486 PHE A C 1
ATOM 3687 O O . PHE A 1 486 ? 8.919 16.885 9.941 1.00 89.56 486 PHE A O 1
ATOM 3694 N N . SER A 1 487 ? 7.916 18.143 8.388 1.00 79.81 487 SER A N 1
ATOM 3695 C CA . SER A 1 487 ? 9.118 18.883 7.969 1.00 79.81 487 SER A CA 1
ATOM 3696 C C . SER A 1 487 ? 9.747 19.840 8.996 1.00 79.81 487 SER A C 1
ATOM 3698 O O . SER A 1 487 ? 10.917 20.187 8.838 1.00 79.81 487 SER A O 1
ATOM 3700 N N . ASP A 1 488 ? 9.046 20.265 10.058 1.00 69.50 488 ASP A N 1
ATOM 3701 C CA . ASP A 1 488 ? 9.528 21.347 10.941 1.00 69.50 488 ASP A CA 1
ATOM 3702 C C . ASP A 1 488 ? 9.658 20.988 12.437 1.00 69.50 488 ASP A C 1
ATOM 3704 O O . ASP A 1 488 ? 9.793 21.867 13.295 1.00 69.50 488 ASP A O 1
ATOM 3708 N N . GLY A 1 489 ? 9.644 19.696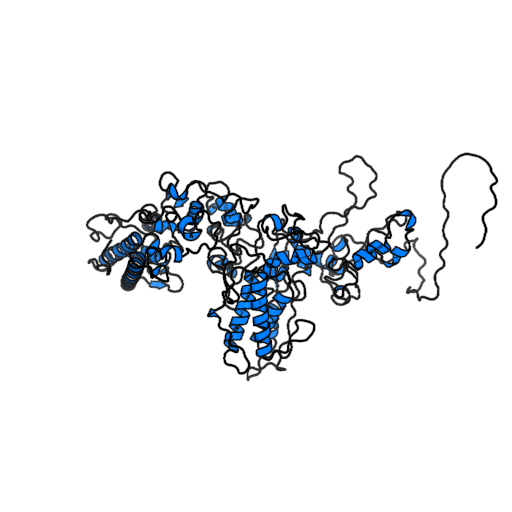 12.784 1.00 76.81 489 GLY A N 1
ATOM 3709 C CA . GLY A 1 489 ? 9.660 19.254 14.186 1.00 76.81 489 GLY A CA 1
ATOM 3710 C C . GLY A 1 489 ? 8.333 19.492 14.924 1.00 76.81 489 GLY A C 1
ATOM 3711 O O . GLY A 1 489 ? 8.156 19.061 16.073 1.00 76.81 489 GLY A O 1
ATOM 3712 N N . THR A 1 490 ? 7.396 20.178 14.271 1.00 81.00 490 THR A N 1
ATOM 3713 C CA . THR A 1 490 ? 5.999 20.313 14.647 1.00 81.00 490 THR A CA 1
ATOM 3714 C C . THR A 1 490 ? 5.125 19.695 13.563 1.00 81.00 490 THR A C 1
ATOM 3716 O O . THR A 1 490 ? 5.555 19.431 12.447 1.00 81.00 490 THR A O 1
ATOM 3719 N N . LEU A 1 491 ? 3.892 19.353 13.925 1.00 83.50 491 LEU A N 1
ATOM 3720 C CA . LEU A 1 491 ? 2.981 18.759 12.963 1.00 83.50 491 LEU A CA 1
ATOM 3721 C C . LEU A 1 491 ? 2.272 19.878 12.203 1.00 83.50 491 LEU A C 1
ATOM 3723 O O . LEU A 1 491 ? 1.440 20.586 12.793 1.00 83.50 491 LEU A O 1
ATOM 3727 N N . ILE A 1 492 ? 2.561 20.012 10.908 1.00 82.06 492 ILE A N 1
ATOM 3728 C CA . ILE A 1 492 ? 1.764 20.869 10.028 1.00 82.06 492 ILE A CA 1
ATOM 3729 C C . ILE A 1 492 ? 0.357 20.266 9.937 1.00 82.06 492 ILE A C 1
ATOM 3731 O O . ILE A 1 492 ? 0.175 19.067 9.726 1.00 82.06 492 ILE A O 1
ATOM 3735 N N . GLN A 1 493 ? -0.653 21.101 10.181 1.00 81.75 493 GLN A N 1
ATOM 3736 C CA . GLN A 1 493 ? -2.047 20.665 10.198 1.00 81.75 493 GLN A CA 1
ATOM 3737 C C . GLN A 1 493 ? -2.591 20.494 8.780 1.00 81.75 493 GLN A C 1
ATOM 3739 O O . GLN A 1 493 ? -2.171 21.191 7.857 1.00 81.75 493 GLN A O 1
ATOM 3744 N N . ASP A 1 494 ? -3.575 19.609 8.641 1.00 80.44 494 ASP A N 1
ATOM 3745 C CA . ASP A 1 494 ? -4.156 19.200 7.359 1.00 80.44 494 ASP A CA 1
ATOM 3746 C C . ASP A 1 494 ? -4.663 20.396 6.522 1.00 80.44 494 ASP A C 1
ATOM 3748 O O . ASP A 1 494 ? -4.612 20.363 5.297 1.00 80.44 494 ASP A O 1
ATOM 3752 N N . GLU A 1 495 ? -5.123 21.484 7.155 1.00 83.38 495 GLU A N 1
ATOM 3753 C CA . GLU A 1 495 ? -5.619 22.680 6.456 1.00 83.38 495 GLU A CA 1
ATOM 3754 C C . GLU A 1 495 ? -4.526 23.533 5.798 1.00 83.38 495 GLU A C 1
ATOM 3756 O O . GLU A 1 495 ? -4.846 24.423 5.006 1.00 83.38 495 GLU A O 1
ATOM 3761 N N . ALA A 1 496 ? -3.261 23.314 6.157 1.00 86.88 496 ALA A N 1
ATOM 3762 C CA . ALA A 1 496 ? -2.128 23.988 5.536 1.00 86.88 496 ALA A CA 1
ATOM 3763 C C . ALA A 1 496 ? -1.633 23.260 4.279 1.00 86.88 496 ALA A C 1
ATOM 3765 O O . ALA A 1 496 ? -0.945 23.889 3.481 1.00 86.88 496 ALA A O 1
ATOM 3766 N N . ILE A 1 497 ? -2.015 21.990 4.088 1.00 88.75 497 ILE A N 1
ATOM 3767 C CA . ILE A 1 497 ? -1.716 21.219 2.881 1.00 88.75 497 ILE A CA 1
ATOM 3768 C C . ILE A 1 497 ? -2.730 21.590 1.796 1.00 88.75 497 ILE A C 1
ATOM 3770 O O . ILE A 1 497 ? -3.953 21.525 1.978 1.00 88.75 497 ILE A O 1
ATOM 3774 N N . THR A 1 498 ? -2.215 21.985 0.645 1.00 91.44 498 THR A N 1
ATOM 3775 C CA . THR A 1 498 ? -2.963 22.434 -0.521 1.00 91.44 498 THR A CA 1
ATOM 3776 C C . THR A 1 498 ? -2.656 21.550 -1.723 1.00 91.44 498 THR A C 1
ATOM 3778 O O . THR A 1 498 ? -1.669 20.830 -1.761 1.00 91.44 498 THR A O 1
ATOM 3781 N N . THR A 1 499 ? -3.496 21.611 -2.753 1.00 88.75 499 THR A N 1
ATOM 3782 C CA . THR A 1 499 ? -3.259 20.852 -3.992 1.00 88.75 499 THR A CA 1
ATOM 3783 C C . THR A 1 499 ? -2.009 21.307 -4.746 1.00 88.75 499 THR A C 1
ATOM 3785 O O . THR A 1 499 ? -1.592 20.618 -5.662 1.00 88.75 499 THR A O 1
ATOM 3788 N N . ALA A 1 500 ? -1.453 22.478 -4.415 1.00 90.06 500 ALA A N 1
ATOM 3789 C CA . ALA A 1 500 ? -0.208 22.968 -5.003 1.00 90.06 500 ALA A CA 1
ATOM 3790 C C . ALA A 1 500 ? 1.036 22.319 -4.377 1.00 90.06 500 ALA A C 1
ATOM 3792 O O . ALA A 1 500 ? 2.124 22.508 -4.905 1.00 90.06 500 ALA A O 1
ATOM 3793 N N . ASP A 1 501 ? 0.869 21.587 -3.272 1.00 89.88 501 ASP A N 1
ATOM 3794 C CA . ASP A 1 501 ? 1.951 20.876 -2.589 1.00 89.88 501 ASP A CA 1
ATOM 3795 C C . ASP A 1 501 ? 2.165 19.454 -3.145 1.00 89.88 501 ASP A C 1
ATOM 3797 O O . ASP A 1 501 ? 3.067 18.760 -2.695 1.00 89.88 501 ASP A O 1
ATOM 3801 N N . PHE A 1 502 ? 1.341 19.005 -4.101 1.00 90.94 502 PHE A N 1
ATOM 3802 C CA . PHE A 1 502 ? 1.484 17.700 -4.758 1.00 90.94 502 PHE A CA 1
ATOM 3803 C C . PHE A 1 502 ? 2.040 17.855 -6.167 1.00 90.94 502 PHE A C 1
ATOM 3805 O O . PHE A 1 502 ? 1.744 18.846 -6.849 1.00 90.94 502 PHE A O 1
ATOM 3812 N N . LYS A 1 503 ? 2.759 16.831 -6.640 1.00 89.94 503 LYS A N 1
ATOM 3813 C CA . LYS A 1 503 ? 3.145 16.752 -8.049 1.00 89.94 503 LYS A CA 1
ATOM 3814 C C . LYS A 1 503 ? 1.879 16.705 -8.929 1.00 89.94 503 LYS A C 1
ATOM 3816 O O . LYS A 1 503 ? 0.895 16.050 -8.558 1.00 89.94 503 LYS A O 1
ATOM 3821 N N . PRO A 1 504 ? 1.848 17.382 -10.096 1.00 90.81 504 PRO A N 1
ATOM 3822 C CA . PRO A 1 504 ? 0.623 17.466 -10.894 1.00 90.81 504 PRO A CA 1
ATOM 3823 C C . PRO A 1 504 ? 0.099 16.114 -11.389 1.00 90.81 504 PRO A C 1
ATOM 3825 O O . PRO A 1 504 ? -1.116 15.962 -11.521 1.00 90.81 504 PRO A O 1
ATOM 3828 N N . TYR A 1 505 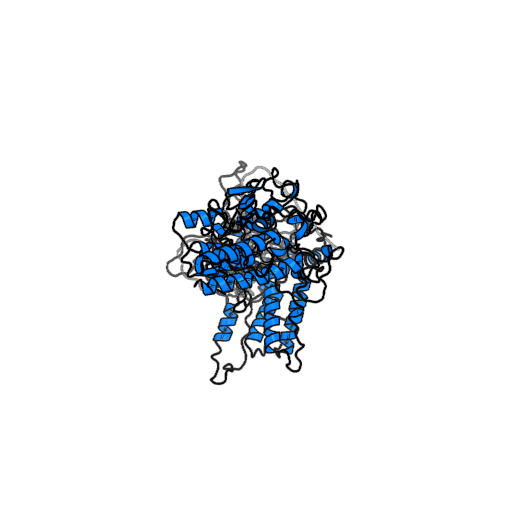? 0.975 15.130 -11.615 1.00 87.94 505 TYR A N 1
ATOM 3829 C CA . TYR A 1 505 ? 0.583 13.785 -12.039 1.00 87.94 505 TYR A CA 1
ATOM 3830 C C . TYR A 1 505 ? 0.172 12.871 -10.878 1.00 87.94 505 TYR A C 1
ATOM 3832 O O . TYR A 1 505 ? -0.695 12.026 -11.084 1.00 87.94 505 TYR A O 1
ATOM 3840 N N . THR A 1 506 ? 0.729 13.035 -9.670 1.00 87.56 506 THR A N 1
ATOM 3841 C CA . THR A 1 506 ? 0.297 12.235 -8.510 1.00 87.56 506 THR A CA 1
ATOM 3842 C C . THR A 1 506 ? -1.054 12.721 -8.014 1.00 87.56 506 THR A C 1
ATOM 3844 O O . THR A 1 506 ? -1.922 11.921 -7.682 1.00 87.56 506 THR A O 1
ATOM 3847 N N . ARG A 1 507 ? -1.268 14.046 -7.953 1.00 87.75 507 ARG A N 1
ATOM 3848 C CA . ARG A 1 507 ? -2.468 14.657 -7.342 1.00 87.75 507 ARG A CA 1
ATOM 3849 C C . ARG A 1 507 ? -2.720 14.107 -5.926 1.00 87.75 507 ARG A C 1
ATOM 3851 O O . ARG A 1 507 ? -3.871 14.008 -5.483 1.00 87.75 507 ARG A O 1
ATOM 3858 N N . GLY A 1 508 ? -1.630 13.756 -5.236 1.00 86.38 508 GLY A N 1
ATOM 3859 C CA . GLY A 1 508 ? -1.606 13.129 -3.917 1.00 86.38 508 GLY A CA 1
ATOM 3860 C C . GLY A 1 508 ? -1.941 11.627 -3.897 1.00 86.38 508 GLY A C 1
ATOM 3861 O O . GLY A 1 508 ? -2.140 11.066 -2.827 1.00 86.38 508 GLY A O 1
ATOM 3862 N N . ILE A 1 509 ? -2.053 10.968 -5.047 1.00 89.00 509 ILE A N 1
ATOM 3863 C CA . ILE A 1 509 ? -2.195 9.513 -5.153 1.00 89.00 509 ILE A CA 1
ATOM 3864 C C . ILE A 1 509 ? -0.782 8.925 -5.308 1.00 89.00 509 ILE A C 1
ATOM 3866 O O . ILE A 1 509 ? -0.217 8.978 -6.399 1.00 89.00 509 ILE A O 1
ATOM 3870 N N . SER A 1 510 ? -0.210 8.404 -4.217 1.00 86.56 510 SER A N 1
ATOM 3871 C CA . SER A 1 510 ? 1.168 7.877 -4.155 1.00 86.56 510 SER A CA 1
ATOM 3872 C C . SER A 1 510 ? 1.209 6.353 -4.036 1.00 86.56 510 SER A C 1
ATOM 3874 O O . SER A 1 510 ? 0.260 5.736 -3.543 1.00 86.56 510 SER A O 1
ATOM 3876 N N . ALA A 1 511 ? 2.317 5.728 -4.442 1.00 85.88 511 ALA A N 1
ATOM 3877 C CA . ALA A 1 511 ? 2.533 4.279 -4.324 1.00 85.88 511 ALA A CA 1
ATOM 3878 C C . ALA A 1 511 ? 2.939 3.874 -2.890 1.00 85.88 511 ALA A C 1
ATOM 3880 O O . ALA A 1 511 ? 3.979 3.265 -2.672 1.00 85.88 511 ALA A O 1
ATOM 3881 N N . GLY A 1 512 ? 2.125 4.244 -1.897 1.00 89.94 512 GLY A N 1
ATOM 3882 C CA . GLY A 1 512 ? 2.459 4.082 -0.481 1.00 89.94 512 GLY A CA 1
ATOM 3883 C C . GLY A 1 512 ? 3.153 5.308 0.120 1.00 89.94 512 GLY A C 1
ATOM 3884 O O . GLY A 1 512 ? 3.004 6.428 -0.375 1.00 89.94 512 GLY A O 1
ATOM 3885 N N . LEU A 1 513 ? 3.882 5.111 1.223 1.00 90.88 513 LEU A N 1
ATOM 3886 C CA . LEU A 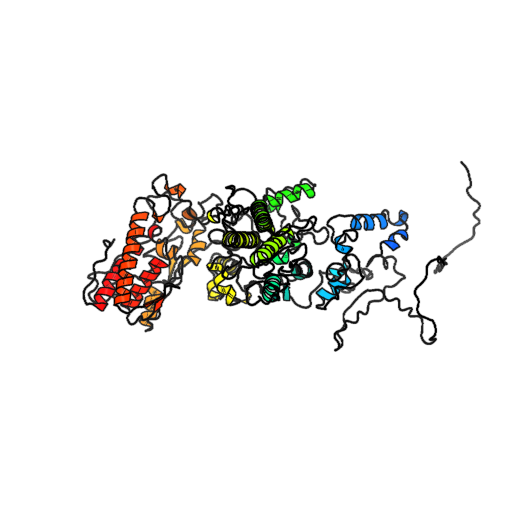1 513 ? 4.778 6.133 1.780 1.00 90.88 513 LEU A CA 1
ATOM 3887 C C . LEU A 1 513 ? 6.212 5.912 1.283 1.00 90.88 513 LEU A C 1
ATOM 3889 O O . LEU A 1 513 ? 6.725 4.798 1.349 1.00 90.88 513 LEU A O 1
ATOM 3893 N N . ALA A 1 514 ? 6.871 6.989 0.857 1.00 89.38 514 ALA A N 1
ATOM 3894 C CA . ALA A 1 514 ? 8.260 6.961 0.409 1.00 89.38 514 ALA A CA 1
ATOM 3895 C C . ALA A 1 514 ? 9.236 7.050 1.595 1.00 89.38 514 ALA A C 1
ATOM 3897 O O . ALA A 1 514 ? 8.877 7.467 2.701 1.00 89.38 514 ALA A O 1
ATOM 3898 N N . CYS A 1 515 ? 10.510 6.721 1.368 1.00 88.25 515 CYS A N 1
ATOM 3899 C CA . CYS A 1 515 ? 11.554 6.787 2.397 1.00 88.25 515 CYS A CA 1
ATOM 3900 C C . CYS A 1 515 ? 11.602 8.163 3.087 1.00 88.25 515 CYS A C 1
ATOM 3902 O O . CYS A 1 515 ? 11.641 8.256 4.315 1.00 88.25 515 CYS A O 1
ATOM 3904 N N . GLU A 1 516 ? 11.524 9.246 2.314 1.00 88.88 516 GLU A N 1
ATOM 3905 C CA . GLU A 1 516 ? 11.605 10.625 2.815 1.00 88.88 516 GLU A CA 1
ATOM 3906 C C . GLU A 1 516 ? 10.320 11.118 3.492 1.00 88.88 516 GLU A C 1
ATOM 3908 O O . GLU A 1 516 ? 10.325 12.180 4.127 1.00 88.88 516 GLU A O 1
ATOM 3913 N N . SER A 1 517 ? 9.242 10.325 3.464 1.00 90.06 517 SER A N 1
ATOM 3914 C CA . SER A 1 517 ? 8.093 10.545 4.342 1.00 90.06 517 SER A CA 1
ATOM 3915 C C . SER A 1 517 ? 8.506 10.420 5.807 1.00 90.06 517 SER A C 1
ATOM 3917 O O . SER A 1 517 ? 8.056 11.208 6.631 1.00 90.06 517 SER A O 1
ATOM 3919 N N . CYS A 1 518 ? 9.397 9.484 6.146 1.00 88.94 518 CYS A N 1
ATOM 3920 C CA . CYS A 1 518 ? 9.876 9.282 7.517 1.00 88.94 518 CYS A CA 1
ATOM 3921 C C . CYS A 1 518 ? 11.321 9.739 7.726 1.00 88.94 518 CYS A C 1
ATOM 3923 O O . CYS A 1 518 ? 11.661 10.167 8.825 1.00 88.94 518 CYS A O 1
ATOM 3925 N N . HIS A 1 519 ? 12.161 9.702 6.695 1.00 89.12 519 HIS A N 1
ATOM 3926 C CA . HIS A 1 519 ? 13.552 10.143 6.749 1.00 89.12 519 HIS A CA 1
ATOM 3927 C C . HIS A 1 519 ? 13.706 11.607 6.324 1.00 89.12 519 HIS A C 1
ATOM 3929 O O . HIS A 1 519 ? 12.852 12.185 5.648 1.00 89.12 519 HIS A O 1
ATOM 3935 N N . THR A 1 520 ? 14.779 12.251 6.780 1.00 87.56 520 THR A N 1
ATOM 3936 C CA . THR A 1 520 ? 15.095 13.622 6.360 1.00 87.56 520 THR A CA 1
ATOM 3937 C C . THR A 1 520 ? 15.755 13.639 4.986 1.00 87.56 520 THR A C 1
ATOM 3939 O O . THR A 1 520 ? 16.604 12.795 4.725 1.00 87.56 520 THR A O 1
ATOM 3942 N N . ASP A 1 521 ? 15.428 14.645 4.178 1.00 79.06 521 ASP A N 1
ATOM 3943 C CA . ASP A 1 521 ? 16.112 14.978 2.921 1.00 79.06 521 ASP A CA 1
ATOM 3944 C C . ASP A 1 521 ? 17.428 15.762 3.196 1.00 79.06 521 ASP A C 1
ATOM 3946 O O . ASP A 1 521 ? 17.442 16.624 4.094 1.00 79.06 521 ASP A O 1
ATOM 3950 N N . PRO A 1 522 ? 18.542 15.489 2.479 1.00 78.81 522 PRO A N 1
ATOM 3951 C CA . PRO A 1 522 ? 18.725 14.378 1.537 1.00 78.81 522 PRO A CA 1
ATOM 3952 C C . PRO A 1 522 ? 18.731 13.037 2.255 1.00 78.81 522 PRO A C 1
ATOM 3954 O O . PRO A 1 522 ? 19.352 12.908 3.317 1.00 78.81 522 PRO A O 1
ATOM 3957 N N . PHE A 1 523 ? 18.040 12.056 1.669 1.00 84.12 523 PHE A N 1
ATOM 3958 C CA . PHE A 1 523 ? 17.987 10.712 2.222 1.00 84.12 523 PHE A CA 1
ATOM 3959 C C . PHE A 1 523 ? 19.392 10.134 2.436 1.00 84.12 523 PHE A C 1
ATOM 3961 O O . PHE A 1 523 ? 20.242 10.113 1.547 1.00 84.12 523 PHE A O 1
ATOM 3968 N N . ASP A 1 524 ? 19.610 9.623 3.642 1.00 81.62 524 ASP A N 1
ATOM 3969 C CA . ASP A 1 524 ? 20.769 8.826 4.021 1.00 81.62 524 ASP A CA 1
ATOM 3970 C C . ASP A 1 524 ? 20.220 7.590 4.754 1.00 81.62 524 ASP A C 1
ATOM 3972 O O . ASP A 1 524 ? 19.503 7.758 5.748 1.00 81.62 524 ASP A O 1
ATOM 3976 N N . PRO A 1 525 ? 20.534 6.356 4.315 1.00 77.94 525 PRO A N 1
ATOM 3977 C CA . PRO A 1 525 ? 20.104 5.138 5.003 1.00 77.94 525 PRO A CA 1
ATOM 3978 C C . PRO A 1 525 ? 20.553 5.065 6.471 1.00 77.94 525 PRO A C 1
ATOM 3980 O O . PRO A 1 525 ? 19.925 4.389 7.284 1.00 77.94 525 PRO A O 1
ATOM 3983 N N . ALA A 1 526 ? 21.653 5.740 6.824 1.00 79.50 526 ALA A N 1
ATOM 3984 C CA . ALA A 1 526 ? 22.141 5.895 8.196 1.00 79.50 526 ALA A CA 1
ATOM 3985 C C . ALA A 1 526 ? 21.764 7.258 8.816 1.00 79.50 526 ALA A C 1
ATOM 3987 O O . ALA A 1 526 ? 22.192 7.580 9.933 1.00 79.50 526 ALA A O 1
ATOM 3988 N N . GLY A 1 527 ? 20.999 8.060 8.078 1.00 80.50 527 GLY A N 1
ATOM 3989 C CA . GLY A 1 527 ? 20.553 9.396 8.429 1.00 80.50 527 GLY A CA 1
ATOM 3990 C C . GLY A 1 527 ? 19.428 9.408 9.460 1.00 80.50 527 GLY A C 1
ATOM 3991 O O . GLY A 1 527 ? 18.849 8.374 9.800 1.00 80.50 527 GLY A O 1
ATOM 3992 N N . PRO A 1 528 ? 19.118 10.592 10.008 1.00 84.62 528 PRO A N 1
ATOM 3993 C CA . PRO A 1 528 ? 18.056 10.728 10.983 1.00 84.62 528 PRO A CA 1
ATOM 3994 C C . PRO A 1 528 ? 16.675 10.605 10.332 1.00 84.62 528 PRO A C 1
ATOM 3996 O O . PRO A 1 528 ? 16.448 10.967 9.176 1.00 84.62 528 PRO A O 1
ATOM 3999 N N . THR A 1 529 ? 15.724 10.168 11.139 1.00 88.00 529 THR A N 1
ATOM 4000 C CA . THR A 1 529 ? 14.300 10.262 10.854 1.00 88.00 529 THR A CA 1
ATOM 4001 C C . THR A 1 529 ? 13.760 11.639 11.234 1.00 88.00 529 THR A C 1
ATOM 4003 O O . THR A 1 529 ? 14.344 12.399 12.022 1.00 88.00 529 THR A O 1
ATOM 4006 N N . ARG A 1 530 ? 12.622 11.996 10.643 1.00 89.12 530 ARG A N 1
ATOM 4007 C CA . ARG A 1 530 ? 11.829 13.159 11.035 1.00 89.12 530 ARG A CA 1
ATOM 4008 C C . ARG A 1 530 ? 11.320 12.937 12.456 1.00 89.12 530 ARG A C 1
ATOM 4010 O O . ARG A 1 530 ? 11.061 11.822 12.883 1.00 89.12 530 ARG A O 1
ATOM 4017 N N . THR A 1 531 ? 11.162 14.010 13.220 1.00 88.50 531 THR A N 1
ATOM 4018 C CA . THR A 1 531 ? 10.723 13.908 14.619 1.00 88.50 531 THR A CA 1
ATOM 4019 C C . THR A 1 531 ? 9.618 14.905 14.902 1.00 88.50 531 THR A C 1
ATOM 4021 O O . THR A 1 531 ? 9.530 15.941 14.251 1.00 88.50 531 THR A O 1
ATOM 4024 N N . LEU A 1 532 ? 8.780 14.617 15.900 1.00 92.00 532 LEU A N 1
ATOM 4025 C CA . LEU A 1 532 ? 7.770 15.553 16.391 1.00 92.00 532 LEU A CA 1
ATOM 4026 C C . LEU A 1 532 ? 7.932 15.749 17.894 1.00 92.00 532 LEU A C 1
ATOM 4028 O O . LEU A 1 532 ? 8.010 14.789 18.658 1.00 92.00 532 LEU A O 1
ATOM 4032 N N . ALA A 1 533 ? 7.931 17.006 18.339 1.00 92.94 533 ALA A N 1
ATOM 4033 C CA . ALA A 1 533 ? 8.053 17.332 19.763 1.00 92.94 533 ALA A CA 1
ATOM 4034 C C . ALA A 1 533 ? 6.786 17.004 20.580 1.00 92.94 533 ALA A C 1
ATOM 4036 O O . ALA A 1 533 ? 6.844 16.892 21.807 1.00 92.94 533 ALA A O 1
ATOM 4037 N N . SER A 1 534 ? 5.638 16.905 19.909 1.00 93.81 534 SER A N 1
ATOM 4038 C CA . SER A 1 534 ? 4.333 16.653 20.518 1.00 93.81 534 SER A CA 1
ATOM 4039 C C . SER A 1 534 ? 3.307 16.236 19.469 1.00 93.81 534 SER A C 1
ATOM 4041 O O . SER A 1 534 ? 3.427 16.630 18.310 1.00 93.81 534 SER A O 1
ATOM 4043 N N . VAL A 1 535 ? 2.252 15.545 19.899 1.00 94.06 535 VAL A N 1
ATOM 4044 C CA . VAL A 1 535 ? 1.093 15.188 19.069 1.00 94.06 535 VAL A CA 1
ATOM 4045 C C . VAL A 1 535 ? -0.186 15.690 19.742 1.00 94.06 535 VAL A C 1
ATOM 4047 O O . VAL A 1 535 ? -0.448 15.366 20.903 1.00 94.06 535 VAL A O 1
ATOM 4050 N N . GLU A 1 536 ? -0.981 16.497 19.035 1.00 93.69 536 GLU A N 1
ATOM 4051 C CA . GLU A 1 536 ? -2.294 16.958 19.502 1.00 93.69 536 GLU A CA 1
ATOM 4052 C C . GLU A 1 536 ? -3.407 16.046 18.973 1.00 93.69 536 GLU A C 1
ATOM 4054 O O . GLU A 1 536 ? -3.656 15.966 17.772 1.00 93.69 536 GLU A O 1
ATOM 4059 N N . PHE A 1 537 ? -4.112 15.390 19.895 1.00 94.50 537 PHE A N 1
ATOM 4060 C CA . PHE A 1 537 ? -5.236 14.513 19.584 1.00 94.50 537 PHE A CA 1
ATOM 4061 C C . PHE A 1 537 ? -6.528 15.312 19.388 1.00 94.50 537 PHE A C 1
ATOM 4063 O O . PHE A 1 537 ? -6.720 16.371 19.981 1.00 94.50 537 PHE A O 1
ATOM 4070 N N . ASN A 1 538 ? -7.514 14.723 18.701 1.00 92.12 538 ASN A N 1
ATOM 4071 C CA . ASN A 1 538 ? -8.851 15.310 18.475 1.00 92.12 538 ASN A CA 1
ATOM 4072 C C . ASN A 1 538 ? -9.651 15.656 19.750 1.00 92.12 538 ASN A C 1
ATOM 4074 O O . ASN A 1 538 ? -10.765 16.175 19.680 1.00 92.12 538 ASN A O 1
ATOM 4078 N N . SER A 1 539 ? -9.161 15.296 20.933 1.00 94.31 539 SER A N 1
ATOM 4079 C CA . SER A 1 539 ? -9.708 15.729 22.223 1.00 94.31 539 SER A CA 1
ATOM 4080 C C . SER A 1 539 ? -9.155 17.080 22.703 1.00 94.31 539 SER A C 1
ATOM 4082 O O . SER A 1 539 ? -9.578 17.571 23.752 1.00 94.31 539 SER A O 1
ATOM 4084 N N . GLY A 1 540 ? -8.204 17.667 21.967 1.00 93.50 540 GLY A N 1
ATOM 4085 C CA . GLY A 1 540 ? -7.388 18.815 22.373 1.00 93.50 540 GLY A CA 1
ATOM 4086 C C . GLY A 1 540 ? -6.297 18.454 23.387 1.00 93.50 540 GLY A C 1
ATOM 4087 O O . GLY A 1 540 ? -5.713 19.335 24.017 1.00 93.50 540 GLY A O 1
ATOM 4088 N N . VAL A 1 541 ? -6.067 17.159 23.628 1.00 95.12 541 VAL A N 1
ATOM 4089 C CA . VAL A 1 541 ? -4.997 16.686 24.512 1.00 95.12 541 VAL A CA 1
ATOM 4090 C C . VAL A 1 541 ? -3.699 16.629 23.726 1.00 95.12 541 VAL A C 1
ATOM 4092 O O . VAL A 1 541 ? -3.632 15.987 22.683 1.00 95.12 541 VAL A O 1
ATOM 4095 N N . VAL A 1 542 ? -2.664 17.258 24.276 1.00 95.56 542 VAL A N 1
ATOM 4096 C CA . VAL A 1 542 ? -1.305 17.209 23.740 1.00 95.56 542 VAL A CA 1
ATOM 4097 C C . VAL A 1 542 ? -0.517 16.131 24.475 1.00 95.56 542 VAL A C 1
ATOM 4099 O O . VAL A 1 542 ? -0.398 16.157 25.704 1.00 95.56 542 VAL A O 1
ATOM 4102 N N . VAL A 1 543 ? 0.003 15.177 23.714 1.00 95.25 543 VAL A N 1
ATOM 4103 C CA . VAL A 1 543 ? 0.911 14.129 24.177 1.00 95.25 543 VAL A CA 1
ATOM 4104 C C . VAL A 1 543 ? 2.336 14.550 23.821 1.00 95.25 543 VAL A C 1
ATOM 4106 O O . VAL A 1 543 ? 2.602 14.933 22.685 1.00 95.25 543 VAL A O 1
ATOM 4109 N N . ASP A 1 544 ? 3.229 14.542 24.809 1.00 95.31 544 ASP A N 1
ATOM 4110 C CA . ASP A 1 544 ? 4.603 15.038 24.691 1.00 95.31 544 ASP A CA 1
ATOM 4111 C C . ASP A 1 544 ? 5.549 14.326 25.677 1.00 95.31 544 ASP A C 1
ATOM 4113 O O . ASP A 1 544 ? 5.147 13.466 26.470 1.00 95.31 544 ASP A O 1
ATOM 4117 N N . VAL A 1 545 ? 6.825 14.724 25.686 1.00 95.12 545 VAL A N 1
ATOM 4118 C CA . VAL A 1 545 ? 7.841 14.178 26.604 1.00 95.12 545 VAL A CA 1
ATOM 4119 C C . VAL A 1 545 ? 7.468 14.311 28.092 1.00 95.12 545 VAL A C 1
ATOM 4121 O O . VAL A 1 545 ? 7.929 13.533 28.929 1.00 95.12 545 VAL A O 1
ATOM 4124 N N . GLY A 1 546 ? 6.630 15.285 28.457 1.00 94.50 546 GLY A N 1
ATOM 4125 C CA . GLY A 1 546 ? 6.207 15.532 29.832 1.00 94.50 546 GLY A CA 1
ATOM 4126 C C . GLY A 1 546 ? 5.208 14.504 30.359 1.00 94.50 546 GLY A C 1
ATOM 4127 O O . GLY A 1 546 ? 5.142 14.294 31.574 1.00 94.50 546 GLY A O 1
ATOM 4128 N N . ASN A 1 547 ? 4.447 13.854 29.474 1.00 91.88 547 ASN A N 1
ATOM 4129 C CA . ASN A 1 547 ? 3.420 12.880 29.848 1.00 91.88 547 ASN A CA 1
ATOM 4130 C C . ASN A 1 547 ? 3.599 11.482 29.226 1.00 91.88 547 ASN A C 1
ATOM 4132 O O . ASN A 1 547 ? 2.992 10.534 29.727 1.00 91.88 547 ASN A O 1
ATOM 4136 N N . ALA A 1 548 ? 4.480 11.331 28.234 1.00 93.75 548 ALA A N 1
ATOM 4137 C CA . ALA A 1 548 ? 4.745 10.075 27.536 1.00 93.75 548 ALA A CA 1
ATOM 4138 C C . ALA A 1 548 ? 6.228 9.926 27.134 1.00 93.75 548 ALA A C 1
ATOM 4140 O O . ALA A 1 548 ? 6.533 9.534 26.017 1.00 93.75 548 ALA A O 1
ATOM 4141 N N . ALA A 1 549 ? 7.159 10.219 28.051 1.00 93.00 549 ALA A N 1
ATOM 4142 C CA . ALA A 1 549 ? 8.602 10.322 27.782 1.00 93.00 549 ALA A CA 1
ATOM 4143 C C . ALA A 1 549 ? 9.233 9.200 26.929 1.00 93.00 549 ALA A C 1
ATOM 4145 O O . ALA A 1 549 ? 10.152 9.492 26.175 1.00 93.00 549 ALA A O 1
ATOM 4146 N N . ALA A 1 550 ? 8.766 7.949 27.041 1.00 91.38 550 ALA A N 1
ATOM 4147 C CA . ALA A 1 550 ? 9.280 6.836 26.236 1.00 91.38 550 ALA A CA 1
ATOM 4148 C C . ALA A 1 550 ? 9.034 7.036 24.729 1.00 91.38 550 ALA A C 1
ATOM 4150 O O . ALA A 1 550 ? 9.928 6.790 23.941 1.00 91.38 550 ALA A O 1
ATOM 4151 N N . PHE A 1 551 ? 7.874 7.579 24.349 1.00 92.88 551 PHE A N 1
ATOM 4152 C CA . PHE A 1 551 ? 7.483 7.817 22.954 1.00 92.88 551 PHE A CA 1
ATOM 4153 C C . PHE A 1 551 ? 8.195 9.016 22.318 1.00 92.88 551 PHE A C 1
ATOM 4155 O O . PHE A 1 551 ? 8.024 9.251 21.137 1.00 92.88 551 PHE A O 1
ATOM 4162 N N . PHE A 1 552 ? 8.925 9.817 23.097 1.00 93.19 552 PHE A N 1
ATOM 4163 C CA . PHE A 1 552 ? 9.637 11.014 22.628 1.00 93.19 552 PHE A CA 1
ATOM 4164 C C . PHE A 1 552 ? 11.115 10.955 23.026 1.00 93.19 552 PHE A C 1
ATOM 4166 O O . PHE A 1 552 ? 11.761 11.991 23.223 1.00 93.19 552 PHE A O 1
ATOM 4173 N N . ALA A 1 553 ? 11.640 9.747 23.250 1.00 90.38 553 ALA A N 1
ATOM 4174 C CA . ALA A 1 553 ? 13.064 9.569 23.466 1.00 90.38 553 ALA A CA 1
ATOM 4175 C C . ALA A 1 553 ? 13.838 9.949 22.191 1.00 90.38 553 ALA A C 1
ATOM 4177 O O . ALA A 1 553 ? 13.285 10.044 21.099 1.00 90.38 553 ALA A O 1
ATOM 4178 N N . ALA A 1 554 ? 15.132 10.232 22.331 1.00 86.50 554 ALA A N 1
ATOM 4179 C CA . ALA A 1 554 ? 15.952 10.532 21.164 1.00 86.50 554 ALA A CA 1
ATOM 4180 C C . ALA A 1 554 ? 16.071 9.279 20.285 1.00 86.50 554 ALA A C 1
ATOM 4182 O O . ALA A 1 554 ? 16.546 8.259 20.782 1.00 86.50 554 ALA A O 1
ATOM 4183 N N . GLY A 1 555 ? 15.686 9.400 19.012 1.00 81.75 555 GLY A N 1
ATOM 4184 C CA . GLY A 1 555 ? 15.664 8.292 18.054 1.00 81.75 555 GLY A CA 1
ATOM 4185 C C . GLY A 1 555 ? 14.394 7.441 18.091 1.00 81.75 555 GLY A C 1
ATOM 4186 O O . GLY A 1 555 ? 14.441 6.348 17.562 1.00 81.75 555 GLY A O 1
ATOM 4187 N N . GLU A 1 556 ? 13.316 7.905 18.738 1.00 86.88 556 GLU A N 1
ATOM 4188 C CA . GLU A 1 556 ? 12.009 7.235 18.709 1.00 86.88 556 GLU A CA 1
ATOM 4189 C C . GLU A 1 556 ? 11.059 7.903 17.711 1.00 86.88 556 GLU A C 1
ATOM 4191 O O . GLU A 1 556 ? 10.742 9.094 17.842 1.00 86.88 556 GLU A O 1
ATOM 4196 N N . ASP A 1 557 ? 10.532 7.107 16.784 1.00 89.19 557 ASP A N 1
ATOM 4197 C CA . ASP A 1 557 ? 9.696 7.583 15.671 1.00 89.19 557 ASP A CA 1
ATOM 4198 C C . ASP A 1 557 ? 8.197 7.485 15.946 1.00 89.19 557 ASP A C 1
ATOM 4200 O O . ASP A 1 557 ? 7.356 7.975 15.186 1.00 89.19 557 ASP A O 1
ATOM 4204 N N . SER A 1 558 ? 7.841 6.919 17.099 1.00 92.38 558 SER A N 1
ATOM 4205 C CA . SER A 1 558 ? 6.462 6.793 17.561 1.00 92.38 558 SER A CA 1
ATOM 4206 C C . SER A 1 558 ? 5.606 8.074 17.425 1.00 92.38 558 SER A C 1
ATOM 4208 O O . SER A 1 558 ? 4.413 7.941 17.129 1.00 92.38 558 SER A O 1
ATOM 4210 N N . PRO A 1 559 ? 6.124 9.313 17.596 1.00 93.62 559 PRO A N 1
ATOM 4211 C CA . PRO A 1 559 ? 5.348 10.531 17.368 1.00 93.62 559 PRO A CA 1
ATOM 4212 C C . PRO A 1 559 ? 4.827 10.676 15.936 1.00 93.62 559 PRO A C 1
ATOM 4214 O O . PRO A 1 559 ? 3.700 11.146 15.762 1.00 93.62 559 PRO A O 1
ATOM 4217 N N . LEU A 1 560 ? 5.593 10.233 14.932 1.00 92.69 560 LEU A N 1
ATOM 4218 C CA . LEU A 1 560 ? 5.158 10.221 13.534 1.00 92.69 560 LEU A CA 1
ATOM 4219 C C . LEU A 1 560 ? 3.959 9.287 13.370 1.00 92.69 560 LEU A C 1
ATOM 4221 O O . LEU A 1 560 ? 2.899 9.716 12.914 1.00 92.69 560 LEU A O 1
ATOM 4225 N N . CYS A 1 561 ? 4.070 8.047 13.856 1.00 92.81 561 CYS A N 1
ATOM 4226 C CA . CYS A 1 561 ? 2.994 7.056 13.781 1.00 92.81 561 CYS A CA 1
ATOM 4227 C C . CYS A 1 561 ? 1.721 7.554 14.482 1.00 92.81 561 CYS A C 1
ATOM 4229 O O . CYS A 1 561 ? 0.613 7.444 13.953 1.00 92.81 561 CYS A O 1
ATOM 4231 N N . MET A 1 562 ? 1.867 8.144 15.674 1.00 94.44 562 MET A N 1
ATOM 4232 C CA . MET A 1 562 ? 0.738 8.668 16.445 1.00 94.44 562 MET A CA 1
ATOM 4233 C C . MET A 1 562 ? -0.021 9.773 15.707 1.00 94.44 562 MET A C 1
ATOM 4235 O O . MET A 1 562 ? -1.233 9.868 15.879 1.00 94.44 562 MET A O 1
ATOM 4239 N N . SER A 1 563 ? 0.647 10.579 14.878 1.00 92.00 563 SER A N 1
ATOM 4240 C CA . SER A 1 563 ? -0.000 11.668 14.135 1.00 92.00 563 SER A CA 1
ATOM 4241 C C . SER A 1 563 ? -1.055 11.176 13.130 1.00 92.00 563 SER A C 1
ATOM 4243 O O . SER A 1 563 ? -2.064 11.853 12.913 1.00 92.00 563 SER A O 1
ATOM 4245 N N . CYS A 1 564 ? -0.874 9.966 12.593 1.00 92.81 564 CYS A N 1
ATOM 4246 C CA . CYS A 1 564 ? -1.817 9.314 11.686 1.00 92.81 564 CYS A CA 1
ATOM 4247 C C . CYS A 1 564 ? -2.745 8.329 12.405 1.00 92.81 564 CYS A C 1
ATOM 4249 O O . CYS A 1 564 ? -3.959 8.337 12.191 1.00 92.81 564 CYS A O 1
ATOM 4251 N N . HIS A 1 565 ? -2.218 7.563 13.361 1.00 94.88 565 HIS A N 1
ATOM 4252 C CA . HIS A 1 565 ? -2.969 6.549 14.109 1.00 94.88 565 HIS A CA 1
ATOM 4253 C C . HIS A 1 565 ? -3.694 7.087 15.361 1.00 94.88 565 HIS A C 1
ATOM 4255 O O . HIS A 1 565 ? -4.111 6.323 16.235 1.00 94.88 565 HIS A O 1
ATOM 4261 N N . GLN A 1 566 ? -3.891 8.405 15.475 1.00 93.25 566 GLN A N 1
ATOM 4262 C CA . GLN A 1 566 ? -4.690 9.039 16.538 1.00 93.25 566 GLN A CA 1
ATOM 4263 C C . GLN A 1 566 ? -6.205 9.057 16.275 1.00 93.25 566 GLN A C 1
ATOM 4265 O O . GLN A 1 566 ? -6.983 9.491 17.133 1.00 93.25 566 GLN A O 1
ATOM 4270 N N . GLY A 1 567 ? -6.634 8.600 15.097 1.00 92.69 567 GLY A N 1
ATOM 4271 C CA . GLY A 1 567 ? -8.014 8.719 14.630 1.00 92.69 567 GLY A CA 1
ATOM 4272 C C . GLY A 1 567 ? -8.398 10.153 14.238 1.00 92.69 567 GLY A C 1
ATOM 4273 O O . GLY A 1 567 ? -7.587 11.073 14.281 1.00 92.69 567 GLY A O 1
ATOM 4274 N N . ARG A 1 568 ? -9.664 10.361 13.855 1.00 92.31 568 ARG A N 1
ATOM 4275 C CA . ARG A 1 568 ? -10.223 11.661 13.399 1.00 92.31 568 ARG A CA 1
ATOM 4276 C C . ARG A 1 568 ? -11.386 12.178 14.256 1.00 92.31 568 ARG A C 1
ATOM 4278 O O . ARG A 1 568 ? -12.105 13.097 13.872 1.00 92.31 568 ARG A O 1
ATOM 4285 N N . SER A 1 569 ? -11.623 11.551 15.406 1.00 94.19 569 SER A N 1
ATOM 4286 C CA . SER A 1 569 ? -12.723 11.879 16.317 1.00 94.19 569 SER A CA 1
ATOM 4287 C C . SER A 1 569 ? -12.340 11.512 17.757 1.00 94.19 569 SER A C 1
ATOM 4289 O O . SER A 1 569 ? -11.365 10.814 18.013 1.00 94.19 569 SER A O 1
ATOM 4291 N N . SER A 1 570 ? -13.097 12.019 18.721 1.00 96.12 570 SER A N 1
ATOM 4292 C CA . SER A 1 570 ? -12.927 11.784 20.161 1.00 96.12 570 SER A CA 1
ATOM 4293 C C . SER A 1 570 ? -14.257 11.940 20.911 1.00 96.12 570 SER A C 1
ATOM 4295 O O . SER A 1 570 ? -15.247 12.424 20.347 1.00 96.12 570 SER A O 1
ATOM 4297 N N . THR A 1 571 ? -14.282 11.630 22.211 1.00 97.06 571 THR A N 1
ATOM 4298 C CA . THR A 1 571 ? -15.386 12.010 23.117 1.00 97.06 571 THR A CA 1
ATOM 4299 C C . THR A 1 571 ? -15.788 13.480 22.939 1.00 97.06 571 THR A C 1
ATOM 4301 O O . THR A 1 571 ? -16.976 13.799 22.869 1.00 97.06 571 THR A O 1
ATOM 4304 N N . ASP A 1 572 ? -14.812 14.385 22.841 1.00 95.62 572 ASP A N 1
ATOM 4305 C CA . ASP A 1 572 ? -15.048 15.830 22.772 1.00 95.62 572 ASP A CA 1
ATOM 4306 C C . ASP A 1 572 ? -15.689 16.252 21.449 1.00 95.62 572 ASP A C 1
ATOM 4308 O O . ASP A 1 572 ? -16.607 17.080 21.438 1.00 95.62 572 ASP A O 1
ATOM 4312 N N . THR A 1 573 ? -15.285 15.634 20.337 1.00 94.69 573 THR A N 1
ATOM 4313 C CA . THR A 1 573 ? -15.929 15.874 19.035 1.00 94.69 573 THR A CA 1
ATOM 4314 C C . THR A 1 573 ? -17.388 15.399 19.027 1.00 94.69 573 THR A C 1
ATOM 4316 O O . THR A 1 573 ? -18.265 16.113 18.534 1.00 94.69 573 THR A O 1
ATOM 4319 N N . VAL A 1 574 ? -17.691 14.247 19.645 1.00 96.25 574 VAL A N 1
ATOM 4320 C CA . VAL A 1 574 ? -19.063 13.725 19.767 1.00 96.25 574 VAL A CA 1
ATOM 4321 C C . VAL A 1 574 ? -19.906 14.638 20.658 1.00 96.25 574 VAL A C 1
ATOM 4323 O O . VAL A 1 574 ? -21.017 15.010 20.282 1.00 96.25 574 VAL A O 1
ATOM 4326 N N . ASN A 1 575 ? -19.369 15.073 21.802 1.00 95.62 575 ASN A N 1
ATOM 4327 C CA . ASN A 1 575 ? -20.049 16.021 22.686 1.00 95.62 575 ASN A CA 1
ATOM 4328 C C . ASN A 1 575 ? -20.325 17.360 21.987 1.00 95.62 575 ASN A C 1
ATOM 4330 O O . ASN A 1 575 ? -21.422 17.903 22.114 1.00 95.62 575 ASN A O 1
ATOM 4334 N N . THR A 1 576 ? -19.365 17.872 21.211 1.00 94.56 576 THR A N 1
ATOM 4335 C CA . THR A 1 576 ? -19.529 19.100 20.417 1.00 94.56 576 THR A CA 1
ATOM 4336 C C . THR A 1 576 ? -20.662 18.963 19.400 1.00 94.56 576 THR A C 1
ATOM 4338 O O . THR A 1 576 ? -21.498 19.861 19.289 1.00 94.56 576 THR A O 1
ATOM 4341 N N . ARG A 1 577 ? -20.754 17.823 18.701 1.00 93.31 577 ARG A N 1
ATOM 4342 C CA . ARG A 1 577 ? -21.851 17.543 17.755 1.00 93.31 577 ARG A CA 1
ATOM 4343 C C . ARG A 1 577 ? -23.213 17.500 18.439 1.00 93.31 577 ARG A C 1
ATOM 4345 O O . ARG A 1 577 ? -24.141 18.165 17.976 1.00 93.31 577 ARG A O 1
ATOM 4352 N N . ILE A 1 578 ? -23.308 16.782 19.558 1.00 95.06 578 ILE A N 1
ATOM 4353 C CA . ILE A 1 578 ? -24.531 16.684 20.364 1.00 95.06 578 ILE A CA 1
ATOM 4354 C C . ILE A 1 578 ? -24.972 18.071 20.840 1.00 95.06 578 ILE A C 1
ATOM 4356 O O . ILE A 1 578 ? -26.128 18.449 20.658 1.00 95.06 578 ILE A O 1
ATOM 4360 N N . ALA A 1 579 ? -24.048 18.869 21.382 1.00 95.00 579 ALA A N 1
ATOM 4361 C CA . ALA A 1 579 ? -24.330 20.234 21.823 1.00 95.00 579 ALA A CA 1
ATOM 4362 C C . ALA A 1 579 ? -24.774 21.149 20.666 1.00 95.00 579 ALA A C 1
ATOM 4364 O O . ALA A 1 579 ? -25.594 22.046 20.865 1.00 95.00 579 ALA A O 1
ATOM 4365 N N . GLY A 1 580 ? -24.269 20.899 19.454 1.00 94.81 580 GLY A N 1
ATOM 4366 C CA . GLY A 1 580 ? -24.704 21.545 18.215 1.00 94.81 580 GLY A CA 1
ATOM 4367 C C . GLY A 1 580 ? -26.055 21.057 17.675 1.00 94.81 580 GLY A C 1
ATOM 4368 O O . GLY A 1 580 ? -26.521 21.580 16.666 1.00 94.81 580 GLY A O 1
ATOM 4369 N N . GLY A 1 581 ? -26.695 20.075 18.321 1.00 93.69 581 GLY A N 1
ATOM 4370 C CA . GLY A 1 581 ? -27.967 19.491 17.891 1.00 93.69 581 GLY A CA 1
ATOM 4371 C C . GLY A 1 581 ? -27.849 18.528 16.706 1.00 93.69 581 GLY A C 1
ATOM 4372 O O . GLY A 1 581 ? -28.861 18.231 16.072 1.00 93.69 581 GLY A O 1
ATOM 4373 N N . SER A 1 582 ? -26.640 18.051 16.389 1.00 93.38 582 SER A N 1
ATOM 4374 C CA . SER A 1 582 ? -26.415 17.066 15.331 1.00 93.38 582 SER A CA 1
ATOM 4375 C C . SER A 1 582 ? -26.253 15.666 15.911 1.00 93.38 582 SER A C 1
ATOM 4377 O O . SER A 1 582 ? -25.358 15.418 16.717 1.00 93.38 582 SER A O 1
ATOM 4379 N N . LEU A 1 583 ? -27.082 14.738 15.434 1.00 92.06 583 LEU A N 1
ATOM 4380 C CA . LEU A 1 583 ? -26.951 13.303 15.695 1.00 92.06 583 LEU A CA 1
ATOM 4381 C C . LEU A 1 583 ? -26.364 12.544 14.496 1.00 92.06 583 LEU A C 1
ATOM 4383 O O . LEU A 1 583 ? -26.458 11.321 14.420 1.00 92.06 583 LEU A O 1
ATOM 4387 N N . SER A 1 584 ? -25.752 13.265 13.547 1.00 86.00 584 SER A N 1
ATOM 4388 C CA . SER A 1 584 ? -25.022 12.630 12.455 1.00 86.00 584 SER A CA 1
ATOM 4389 C C . SER A 1 584 ? -23.845 11.824 12.998 1.00 86.00 584 SER A C 1
ATOM 4391 O O . SER A 1 584 ? -23.093 12.278 13.868 1.00 86.00 584 SER A O 1
ATOM 4393 N N . PHE A 1 585 ? -23.684 10.621 12.453 1.00 85.31 585 PHE A N 1
ATOM 4394 C CA . PHE A 1 585 ? -22.660 9.686 12.886 1.00 85.31 585 PHE A CA 1
ATOM 4395 C C . PHE A 1 585 ? -21.245 10.298 12.784 1.00 85.31 585 PHE A C 1
ATOM 4397 O O . PHE A 1 585 ? -20.925 10.989 11.810 1.00 85.31 585 PHE A O 1
ATOM 4404 N N . SER A 1 586 ? -20.417 10.088 13.815 1.00 85.31 586 SER A N 1
ATOM 4405 C CA . SER A 1 586 ? -19.021 10.551 13.872 1.00 85.31 586 SER A CA 1
ATOM 4406 C C . SER A 1 586 ? -18.082 9.386 13.600 1.00 85.31 586 SER A C 1
ATOM 4408 O O . SER A 1 586 ? -18.278 8.315 14.161 1.00 85.31 586 SER A O 1
ATOM 4410 N N . ASN A 1 587 ? -17.072 9.597 12.759 1.00 89.56 587 ASN A N 1
ATOM 4411 C CA . ASN A 1 587 ? -16.148 8.550 12.342 1.00 89.56 587 ASN A CA 1
ATOM 4412 C C . ASN A 1 587 ? -14.805 8.702 13.062 1.00 89.56 587 ASN A C 1
ATOM 4414 O O . ASN A 1 587 ? -14.120 9.700 12.855 1.00 89.56 587 ASN A O 1
ATOM 4418 N N . ILE A 1 588 ? -14.416 7.712 13.869 1.00 92.31 588 ILE A N 1
ATOM 4419 C CA . ILE A 1 588 ? -13.084 7.670 14.506 1.00 92.31 588 ILE A CA 1
ATOM 4420 C C . ILE A 1 588 ? -11.949 7.433 13.507 1.00 92.31 588 ILE A C 1
ATOM 4422 O O . ILE A 1 588 ? -10.817 7.784 13.812 1.00 92.31 588 ILE A O 1
ATOM 4426 N N . HIS A 1 589 ? -12.271 6.965 12.298 1.00 92.81 589 HIS A N 1
ATOM 4427 C CA . HIS A 1 589 ? -11.324 6.534 11.267 1.00 92.81 589 HIS A CA 1
ATOM 4428 C C . HIS A 1 589 ? -10.592 5.225 11.630 1.00 92.81 589 HIS A C 1
ATOM 4430 O O . HIS A 1 589 ? -10.694 4.752 12.761 1.00 92.81 589 HIS A O 1
ATOM 4436 N N . TYR A 1 590 ? -10.007 4.559 10.632 1.00 91.12 590 TYR A N 1
ATOM 4437 C CA . TYR A 1 590 ? -9.412 3.225 10.784 1.00 91.12 590 TYR A CA 1
ATOM 4438 C C . TYR A 1 590 ? -8.064 3.283 11.509 1.00 91.12 590 TYR A C 1
ATOM 4440 O O . TYR A 1 590 ? -7.390 4.308 11.468 1.00 91.12 590 TYR A O 1
ATOM 4448 N N . TYR A 1 591 ? -7.710 2.188 12.185 1.00 92.75 591 TYR A N 1
ATOM 4449 C CA . TYR A 1 591 ? -6.440 1.980 12.883 1.00 92.75 591 TYR A CA 1
ATOM 4450 C C . TYR A 1 591 ? -6.073 3.119 13.841 1.00 92.75 591 TYR A C 1
ATOM 4452 O O . TYR A 1 591 ? -4.955 3.634 13.830 1.00 92.75 591 TYR A O 1
ATOM 4460 N N . ALA A 1 592 ? -7.024 3.522 14.691 1.00 95.12 592 ALA A N 1
ATOM 4461 C CA . ALA A 1 592 ? -6.827 4.537 15.728 1.00 95.12 592 ALA A CA 1
ATOM 4462 C C . ALA A 1 592 ? -6.025 3.987 16.933 1.00 95.12 592 ALA A C 1
ATOM 4464 O O . ALA A 1 592 ? -6.419 4.142 18.100 1.00 95.12 592 ALA A O 1
ATOM 4465 N N . ALA A 1 593 ? -4.900 3.327 16.647 1.00 95.31 593 ALA A N 1
ATOM 4466 C CA . ALA A 1 593 ? -4.078 2.590 17.594 1.00 95.31 593 ALA A CA 1
ATOM 4467 C C . ALA A 1 593 ? -3.595 3.485 18.736 1.00 95.31 593 ALA A C 1
ATOM 4469 O O . ALA A 1 593 ? -3.799 3.141 19.901 1.00 95.31 593 ALA A O 1
ATOM 4470 N N . ALA A 1 594 ? -3.084 4.683 18.436 1.00 96.19 594 ALA A N 1
ATOM 4471 C CA . ALA A 1 594 ? -2.648 5.634 19.455 1.00 96.19 594 ALA A CA 1
ATOM 4472 C C . ALA A 1 594 ? -3.824 6.089 20.339 1.00 96.19 594 ALA A C 1
ATOM 4474 O O . ALA A 1 594 ? -3.711 6.175 21.563 1.00 96.19 594 ALA A O 1
ATOM 4475 N N . ALA A 1 595 ? -5.005 6.305 19.757 1.00 96.06 595 ALA A N 1
ATOM 4476 C CA . ALA A 1 595 ? -6.187 6.681 20.529 1.00 96.06 595 ALA A CA 1
ATOM 4477 C C . ALA A 1 595 ? -6.621 5.577 21.512 1.00 96.06 595 ALA A C 1
ATOM 4479 O O . ALA A 1 595 ? -7.058 5.871 22.627 1.00 96.06 595 ALA A O 1
ATOM 4480 N N . SER A 1 596 ? -6.496 4.307 21.115 1.00 96.00 596 SER A N 1
ATOM 4481 C CA . SER A 1 596 ? -6.796 3.170 21.988 1.00 96.00 596 SER A CA 1
ATOM 4482 C C . SER A 1 596 ? -5.710 2.931 23.039 1.00 96.00 596 SER A C 1
ATOM 4484 O O . SER A 1 596 ? -6.037 2.795 24.218 1.00 96.00 596 SER A O 1
ATOM 4486 N N . LEU A 1 597 ? -4.433 2.972 22.648 1.00 96.44 597 LEU A N 1
ATOM 4487 C CA . LEU A 1 597 ? -3.270 2.743 23.504 1.00 96.44 597 LEU A CA 1
ATOM 4488 C C . LEU A 1 597 ? -3.257 3.706 24.691 1.00 96.44 597 LEU A C 1
ATOM 4490 O O . LEU A 1 597 ? -3.194 3.269 25.841 1.00 96.44 597 LEU A O 1
ATOM 4494 N N . PHE A 1 598 ? -3.408 5.007 24.421 1.00 96.50 598 PHE A N 1
ATOM 4495 C CA . PHE A 1 598 ? -3.448 6.058 25.443 1.00 96.50 598 PHE A CA 1
ATOM 4496 C C . PHE A 1 598 ? -4.766 6.089 26.240 1.00 96.50 598 PHE A C 1
ATOM 4498 O O . PHE A 1 598 ? -4.834 6.692 27.320 1.00 96.50 598 PHE A O 1
ATOM 4505 N N . GLY A 1 599 ? -5.805 5.415 25.742 1.00 96.00 599 GLY A N 1
ATOM 4506 C CA . GLY A 1 599 ? -7.055 5.159 26.446 1.00 96.00 599 GLY A CA 1
ATOM 4507 C C . GLY A 1 599 ? -7.726 6.424 26.980 1.00 96.00 599 GLY A C 1
ATOM 4508 O O . GLY A 1 599 ? -8.079 7.346 26.238 1.00 96.00 599 GLY A O 1
ATOM 4509 N N . ASN A 1 600 ? -7.896 6.482 28.305 1.00 95.56 600 ASN A N 1
ATOM 4510 C CA . ASN A 1 600 ? -8.542 7.602 28.985 1.00 95.56 600 ASN A CA 1
ATOM 4511 C C . ASN A 1 600 ? -7.858 8.959 28.756 1.00 95.56 600 ASN A C 1
ATOM 4513 O O . ASN A 1 600 ? -8.512 9.993 28.851 1.00 95.56 600 ASN A O 1
ATOM 4517 N N . VAL A 1 601 ? -6.554 8.964 28.462 1.00 94.88 601 VAL A N 1
ATOM 4518 C CA . VAL A 1 601 ? -5.780 10.201 28.300 1.00 94.88 601 VAL A CA 1
ATOM 4519 C C . VAL A 1 601 ? -6.244 10.971 27.067 1.00 94.88 601 VAL A C 1
ATOM 4521 O O . VAL A 1 601 ? -6.534 12.158 27.167 1.00 94.88 601 VAL A O 1
ATOM 4524 N N . THR A 1 602 ? -6.366 10.295 25.926 1.00 95.44 602 THR A N 1
ATOM 4525 C CA . THR A 1 602 ? -6.672 10.921 24.629 1.00 95.44 602 THR A CA 1
ATOM 4526 C C . THR A 1 602 ? -8.158 10.913 24.300 1.00 95.44 602 THR A C 1
ATOM 4528 O O . THR A 1 602 ? -8.591 11.662 23.428 1.00 95.44 602 THR A O 1
ATOM 4531 N N . ARG A 1 603 ? -8.962 10.116 25.016 1.00 95.94 603 ARG A N 1
ATOM 4532 C CA . ARG A 1 603 ? -10.428 10.071 24.885 1.00 95.94 603 ARG A CA 1
ATOM 4533 C C . ARG A 1 603 ? -10.916 9.742 23.469 1.00 95.94 603 ARG A C 1
ATOM 4535 O O . ARG A 1 603 ? -11.923 10.294 23.025 1.00 95.94 603 ARG A O 1
ATOM 4542 N N . GLY A 1 604 ? -10.222 8.835 22.772 1.00 95.69 604 GLY A N 1
ATOM 4543 C CA . GLY A 1 604 ? -10.586 8.394 21.416 1.00 95.69 604 GLY A CA 1
ATOM 4544 C C . GLY A 1 604 ? -12.002 7.812 21.320 1.00 95.69 604 GLY A C 1
ATOM 4545 O O . GLY A 1 604 ? -12.822 8.288 20.537 1.00 95.69 604 GLY A O 1
ATOM 4546 N N . GLY A 1 605 ? -12.319 6.824 22.163 1.00 96.19 605 GLY A N 1
ATOM 4547 C CA . GLY A 1 605 ? -13.685 6.334 22.377 1.00 96.19 605 GLY A CA 1
ATOM 4548 C C . GLY A 1 605 ? -14.528 7.295 23.221 1.00 96.19 605 GLY A C 1
ATOM 4549 O O . GLY A 1 605 ? -13.984 8.136 23.934 1.00 96.19 605 GLY A O 1
ATOM 4550 N N . TYR A 1 606 ? -15.855 7.173 23.146 1.00 97.94 606 TYR A N 1
ATOM 4551 C CA . TYR A 1 606 ? -16.806 7.948 23.942 1.00 97.94 606 TYR A CA 1
ATOM 4552 C C . TYR A 1 606 ? -16.842 7.478 25.398 1.00 97.94 606 TYR A C 1
ATOM 4554 O O . TYR A 1 606 ? -17.302 6.375 25.703 1.00 97.94 606 TYR A O 1
ATOM 4562 N N . GLN A 1 607 ? -16.420 8.350 26.304 1.00 97.56 607 GLN A N 1
ATOM 4563 C CA . GLN A 1 607 ? -16.396 8.089 27.737 1.00 97.56 607 GLN A CA 1
ATOM 4564 C C . GLN A 1 607 ? -17.618 8.689 28.428 1.00 97.56 607 GLN A C 1
ATOM 4566 O O . GLN A 1 607 ? -17.897 9.888 28.342 1.00 97.56 607 GLN A O 1
ATOM 4571 N N . TYR A 1 608 ? -18.355 7.842 29.138 1.00 97.25 608 TYR A N 1
ATOM 4572 C CA . TYR A 1 608 ? -19.565 8.229 29.844 1.00 97.25 608 TYR A CA 1
ATOM 4573 C C . TYR A 1 608 ? -19.234 8.834 31.209 1.00 97.25 608 TYR A C 1
ATOM 4575 O O . TYR A 1 608 ? -18.332 8.398 31.918 1.00 97.25 608 TYR A O 1
ATOM 4583 N N . THR A 1 609 ? -20.040 9.811 31.608 1.00 96.44 609 THR A N 1
ATOM 4584 C CA . THR A 1 609 ? -20.116 10.344 32.974 1.00 96.44 609 THR A CA 1
ATOM 4585 C C . THR A 1 609 ? -21.577 10.324 33.409 1.00 96.44 609 THR A C 1
ATOM 4587 O O . THR A 1 609 ? -22.477 10.235 32.573 1.00 96.44 609 THR A O 1
ATOM 4590 N N . VAL A 1 610 ? -21.868 10.475 34.697 1.00 95.12 610 VAL A N 1
ATOM 4591 C CA . VAL A 1 610 ? -23.244 10.653 35.194 1.00 95.12 610 VAL A CA 1
ATOM 4592 C C . VAL A 1 610 ? -23.914 11.868 34.544 1.00 95.12 610 VAL A C 1
ATOM 4594 O O . VAL A 1 610 ? -25.124 11.869 34.343 1.00 95.12 610 VAL A O 1
ATOM 4597 N N . ALA A 1 611 ? -23.140 12.898 34.194 1.00 92.19 611 ALA A N 1
ATOM 4598 C CA . ALA A 1 611 ? -23.659 14.105 33.558 1.00 92.19 611 ALA A CA 1
ATOM 4599 C C . ALA A 1 611 ? -23.951 13.929 32.059 1.00 92.19 611 ALA A C 1
ATOM 4601 O O . ALA A 1 611 ? -24.833 14.606 31.536 1.00 92.19 611 ALA A O 1
ATOM 4602 N N . THR A 1 612 ? -23.209 13.058 31.373 1.00 91.50 612 THR A N 1
ATOM 4603 C CA . THR A 1 612 ? -23.304 12.862 29.917 1.00 91.50 612 THR A CA 1
ATOM 4604 C C . THR A 1 612 ? -24.063 11.599 29.515 1.00 91.50 612 THR A C 1
ATOM 4606 O O . THR A 1 612 ? -24.343 11.408 28.334 1.00 91.50 612 THR A O 1
ATOM 4609 N N . SER A 1 613 ? -24.412 10.744 30.470 1.00 94.44 613 SER A N 1
ATOM 4610 C CA . SER A 1 613 ? -25.212 9.533 30.270 1.00 94.44 613 SER A CA 1
ATOM 4611 C C . SER A 1 613 ? -26.707 9.782 30.464 1.00 94.44 613 SER A C 1
ATOM 4613 O O . SER A 1 613 ? -27.148 10.833 30.937 1.00 94.44 613 SER A O 1
ATOM 4615 N N . THR A 1 614 ? -27.502 8.779 30.115 1.00 95.19 614 THR A N 1
ATOM 4616 C CA . THR A 1 614 ? -28.930 8.737 30.392 1.00 95.19 614 THR A CA 1
ATOM 4617 C C . THR A 1 614 ? -29.172 8.817 31.905 1.00 95.19 614 THR A C 1
ATOM 4619 O O . THR A 1 614 ? -28.619 8.011 32.661 1.00 95.19 614 THR A O 1
ATOM 4622 N N . PRO A 1 615 ? -30.017 9.749 32.393 1.00 95.19 615 PRO A N 1
ATOM 4623 C CA . PRO A 1 615 ? -30.234 9.928 33.824 1.00 95.19 615 PRO A CA 1
ATOM 4624 C C . PRO A 1 615 ? -30.679 8.638 34.523 1.00 95.19 615 PRO A C 1
ATOM 4626 O O . PRO A 1 615 ? -31.773 8.139 34.280 1.00 95.19 615 PRO A O 1
ATOM 4629 N N . GLY A 1 616 ? -29.845 8.135 35.436 1.00 91.31 616 GLY A N 1
ATOM 4630 C CA . GLY A 1 616 ? -30.104 6.904 36.190 1.00 91.31 616 GLY A CA 1
ATOM 4631 C C . GLY A 1 616 ? -29.428 5.647 35.637 1.00 91.31 616 GLY A C 1
ATOM 4632 O O . GLY A 1 616 ? -29.470 4.625 36.322 1.00 91.31 616 GLY A O 1
ATOM 4633 N N . ALA A 1 617 ? -28.762 5.719 34.478 1.00 92.62 617 ALA A N 1
ATOM 4634 C CA . ALA A 1 617 ? -27.987 4.604 33.930 1.00 92.62 617 ALA A CA 1
ATOM 4635 C C . ALA A 1 617 ? -26.784 4.246 34.821 1.00 92.62 617 ALA A C 1
ATOM 4637 O O . ALA A 1 617 ? -26.515 3.069 35.063 1.00 92.62 617 ALA A O 1
ATOM 4638 N N . PHE A 1 618 ? -26.109 5.257 35.380 1.00 94.19 618 PHE A N 1
ATOM 4639 C CA . PHE A 1 618 ? -24.964 5.074 36.273 1.00 94.19 618 PHE A CA 1
ATOM 4640 C C . PHE A 1 618 ? -25.182 5.733 37.639 1.00 94.19 618 PHE A C 1
ATOM 4642 O O . PHE A 1 618 ? -25.737 6.826 37.751 1.00 94.19 618 PHE A O 1
ATOM 4649 N N . GLY A 1 619 ? -24.722 5.060 38.698 1.00 91.00 619 GLY A N 1
ATOM 4650 C CA . GLY A 1 619 ? -24.753 5.587 40.070 1.00 91.00 619 GLY A CA 1
ATOM 4651 C C . GLY A 1 619 ? -23.542 6.450 40.447 1.00 91.00 619 GLY A C 1
ATOM 4652 O O . GLY A 1 619 ? -23.588 7.161 41.449 1.00 91.00 619 GLY A O 1
ATOM 4653 N N . ALA A 1 620 ? -22.466 6.371 39.667 1.00 93.94 620 ALA A N 1
ATOM 4654 C CA . ALA A 1 620 ? -21.233 7.144 39.783 1.00 93.94 620 ALA A CA 1
ATOM 4655 C C . ALA A 1 620 ? -20.562 7.192 38.404 1.00 93.94 620 ALA A C 1
ATOM 4657 O O . ALA A 1 620 ? -20.925 6.399 37.533 1.00 93.94 620 ALA A O 1
ATOM 4658 N N . ASP A 1 621 ? -19.606 8.102 38.213 1.00 95.38 621 ASP A N 1
ATOM 4659 C CA . ASP A 1 621 ? -18.886 8.205 36.944 1.00 95.38 621 ASP A CA 1
ATOM 4660 C C . ASP A 1 621 ? -18.134 6.897 36.644 1.00 95.38 621 ASP A C 1
ATOM 4662 O O . ASP A 1 621 ? -17.392 6.408 37.506 1.00 95.38 621 ASP A O 1
ATOM 4666 N N . PRO A 1 622 ? -18.325 6.320 35.444 1.00 94.94 622 PRO A N 1
ATOM 4667 C CA . PRO A 1 622 ? -17.436 5.311 34.894 1.00 94.94 622 PRO A CA 1
ATOM 4668 C C . PRO A 1 622 ? -15.959 5.701 34.985 1.00 94.94 622 PRO A C 1
ATOM 4670 O O . PRO A 1 622 ? -15.592 6.863 34.819 1.00 94.94 622 PRO A O 1
ATOM 4673 N N . VAL A 1 623 ? -15.107 4.707 35.229 1.00 95.06 623 VAL A N 1
ATOM 4674 C CA . VAL A 1 623 ? -13.650 4.867 35.234 1.00 95.06 623 VAL A CA 1
ATOM 4675 C C . VAL A 1 623 ? -13.092 4.154 34.013 1.00 95.06 623 VAL A C 1
ATOM 4677 O O . VAL A 1 623 ? -13.438 3.002 33.772 1.00 95.06 623 VAL A O 1
ATOM 4680 N N . TYR A 1 624 ? -12.226 4.835 33.268 1.00 96.69 624 TYR A N 1
ATOM 4681 C CA . TYR A 1 624 ? -11.576 4.303 32.074 1.00 96.69 624 TYR A CA 1
ATOM 4682 C C . TYR A 1 624 ? -10.077 4.136 32.311 1.00 96.69 624 TYR A C 1
ATOM 4684 O O . TYR A 1 624 ? -9.435 4.992 32.928 1.00 96.69 624 TYR A O 1
ATOM 4692 N N . THR A 1 625 ? -9.519 3.036 31.807 1.00 95.31 625 THR A N 1
ATOM 4693 C CA . THR A 1 625 ? -8.082 2.751 31.870 1.00 95.31 625 THR A CA 1
ATOM 4694 C C . THR A 1 625 ? -7.297 3.814 31.103 1.00 95.31 625 THR A C 1
ATOM 4696 O O . THR A 1 625 ? -7.687 4.214 30.007 1.00 95.31 625 THR A O 1
ATOM 4699 N N . GLY A 1 626 ? -6.206 4.303 31.699 1.00 94.62 626 GLY A N 1
ATOM 4700 C CA . GLY A 1 626 ? -5.264 5.210 31.037 1.00 94.62 626 GLY A CA 1
ATOM 4701 C C . GLY A 1 626 ? -4.391 4.487 30.012 1.00 94.62 626 GLY A C 1
ATOM 4702 O O . GLY A 1 626 ? -4.731 3.396 29.561 1.00 94.62 626 GLY A O 1
ATOM 4703 N N . MET A 1 627 ? -3.249 5.089 29.680 1.00 94.38 627 MET A N 1
ATOM 4704 C CA . MET A 1 627 ? -2.285 4.495 28.758 1.00 94.38 627 MET A CA 1
ATOM 4705 C C . MET A 1 627 ? -1.873 3.090 29.207 1.00 94.38 627 MET A C 1
ATOM 4707 O O . MET A 1 627 ? -1.481 2.897 30.363 1.00 94.38 627 MET A O 1
ATOM 4711 N N . ASN A 1 628 ? -1.940 2.122 28.296 1.00 93.00 628 ASN A N 1
ATOM 4712 C CA . ASN A 1 628 ? -1.345 0.815 28.528 1.00 93.00 628 ASN A CA 1
ATOM 4713 C C . ASN A 1 628 ? 0.177 0.937 28.389 1.00 93.00 628 ASN A C 1
ATOM 4715 O O . ASN A 1 628 ? 0.696 1.182 27.309 1.00 93.00 628 ASN A O 1
ATOM 4719 N N . THR A 1 629 ? 0.892 0.791 29.502 1.00 85.62 629 THR A N 1
ATOM 4720 C CA . THR A 1 629 ? 2.356 0.922 29.548 1.00 85.62 629 THR A CA 1
ATOM 4721 C C . THR A 1 629 ? 3.084 -0.391 29.286 1.00 85.62 629 THR A C 1
ATOM 4723 O O . THR A 1 629 ? 4.303 -0.442 29.433 1.00 85.62 629 THR A O 1
ATOM 4726 N N . PHE A 1 630 ? 2.347 -1.479 29.029 1.00 87.88 630 PHE A N 1
ATOM 4727 C CA . PHE A 1 630 ? 2.890 -2.829 28.909 1.00 87.88 630 PHE A CA 1
ATOM 4728 C C . PHE A 1 630 ? 3.855 -3.195 30.047 1.00 87.88 630 PHE A C 1
ATOM 4730 O O . PHE A 1 630 ? 4.775 -3.966 29.838 1.00 87.88 630 PHE A O 1
ATOM 4737 N N . GLY A 1 631 ? 3.649 -2.703 31.277 1.00 84.81 631 GLY A N 1
ATOM 4738 C CA . GLY A 1 631 ? 4.676 -2.708 32.337 1.00 84.81 631 GLY A CA 1
ATOM 4739 C C . GLY A 1 631 ? 5.205 -4.072 32.824 1.00 84.81 631 GLY A C 1
ATOM 4740 O O . GLY A 1 631 ? 6.062 -4.101 33.704 1.00 84.81 631 GLY A O 1
ATOM 4741 N N . SER A 1 632 ? 4.694 -5.190 32.298 1.00 87.12 632 SER A N 1
ATOM 4742 C CA . SER A 1 632 ? 5.257 -6.542 32.486 1.00 87.12 632 SER A CA 1
ATOM 4743 C C . SER A 1 632 ? 6.154 -7.007 31.325 1.00 87.12 632 SER A C 1
ATOM 4745 O O . SER A 1 632 ? 6.733 -8.085 31.418 1.00 87.12 632 SER A O 1
ATOM 4747 N N . HIS A 1 633 ? 6.275 -6.210 30.263 1.00 89.38 633 HIS A N 1
ATOM 4748 C CA . HIS A 1 633 ? 7.113 -6.436 29.088 1.00 89.38 633 HIS A CA 1
ATOM 4749 C C . HIS A 1 633 ? 8.436 -5.657 29.210 1.00 89.38 633 HIS A C 1
ATOM 4751 O O . HIS A 1 633 ? 8.533 -4.708 30.001 1.00 89.38 633 HIS A O 1
ATOM 4757 N N . PRO A 1 634 ? 9.471 -6.046 28.444 1.00 86.94 634 PRO A N 1
ATOM 4758 C CA . PRO A 1 634 ? 10.688 -5.256 28.281 1.00 86.94 634 PRO A CA 1
ATOM 4759 C C . PRO A 1 634 ? 10.409 -3.802 27.877 1.00 86.94 634 PRO A C 1
ATOM 4761 O O . PRO A 1 634 ? 9.383 -3.496 27.276 1.00 86.94 634 PRO A O 1
ATOM 4764 N N . ALA A 1 635 ? 11.348 -2.902 28.188 1.00 83.06 635 ALA A N 1
ATOM 4765 C CA . ALA A 1 635 ? 11.236 -1.486 27.824 1.00 83.06 635 ALA A CA 1
ATOM 4766 C C . ALA A 1 635 ? 11.104 -1.271 26.306 1.00 83.06 635 ALA A C 1
ATOM 4768 O O . ALA A 1 635 ? 10.354 -0.398 25.892 1.00 83.06 635 ALA A O 1
ATOM 4769 N N . THR A 1 636 ? 11.729 -2.144 25.515 1.00 81.88 636 THR A N 1
ATOM 4770 C CA . THR A 1 636 ? 11.720 -2.141 24.044 1.00 81.88 636 THR A CA 1
ATOM 4771 C C . THR A 1 636 ? 10.380 -2.546 23.417 1.00 81.88 636 THR A C 1
ATOM 4773 O O . THR A 1 636 ? 10.297 -2.714 22.211 1.00 81.88 636 THR A O 1
ATOM 4776 N N . LEU A 1 637 ? 9.342 -2.813 24.219 1.00 86.06 637 LEU A N 1
ATOM 4777 C CA . LEU A 1 637 ? 7.982 -3.155 23.771 1.00 86.06 637 LEU A CA 1
ATOM 4778 C C . LEU A 1 637 ? 6.943 -2.194 24.377 1.00 86.06 637 LEU A C 1
ATOM 4780 O O . LEU A 1 637 ? 5.818 -2.585 24.686 1.00 86.06 637 LEU A O 1
ATOM 4784 N N . GLN A 1 638 ? 7.346 -0.949 24.650 1.00 87.69 638 GLN A N 1
ATOM 4785 C CA . GLN A 1 638 ? 6.471 0.073 25.242 1.00 87.69 638 GLN A CA 1
ATOM 4786 C C . GLN A 1 638 ? 6.050 1.164 24.255 1.00 87.69 638 GLN A C 1
ATOM 4788 O O . GLN A 1 638 ? 5.112 1.900 24.558 1.00 87.69 638 GLN A O 1
ATOM 4793 N N . THR A 1 639 ? 6.725 1.268 23.112 1.00 91.50 639 THR A N 1
ATOM 4794 C CA . THR A 1 639 ? 6.510 2.281 22.074 1.00 91.50 639 THR A CA 1
ATOM 4795 C C . THR A 1 639 ? 5.925 1.647 20.809 1.00 91.50 639 THR A C 1
ATOM 4797 O O . THR A 1 639 ? 5.833 0.420 20.703 1.00 91.50 639 THR A O 1
ATOM 4800 N N . CYS A 1 640 ? 5.463 2.472 19.863 1.00 91.69 640 CYS A N 1
ATOM 4801 C CA . CYS A 1 640 ? 4.961 1.973 18.580 1.00 91.69 640 CYS A CA 1
ATOM 4802 C C . CYS A 1 640 ? 6.098 1.298 17.806 1.00 91.69 640 CYS A C 1
ATOM 4804 O O . CYS A 1 640 ? 5.960 0.146 17.402 1.00 91.69 640 CYS A O 1
ATOM 4806 N N . GLU A 1 641 ? 7.238 1.983 17.700 1.00 88.81 641 GLU A N 1
ATOM 4807 C CA . GLU A 1 641 ? 8.455 1.479 17.060 1.00 88.81 641 GLU A CA 1
ATOM 4808 C C . GLU A 1 641 ? 8.944 0.176 17.708 1.00 88.81 641 GLU A C 1
ATOM 4810 O O . GLU A 1 641 ? 9.173 -0.814 17.019 1.00 88.81 641 GLU A O 1
ATOM 4815 N N . GLY A 1 642 ? 8.992 0.106 19.042 1.00 87.81 642 GLY A N 1
ATOM 4816 C CA . GLY A 1 642 ? 9.441 -1.096 19.747 1.00 87.81 642 GLY A CA 1
ATOM 4817 C C . GLY A 1 642 ? 8.670 -2.372 19.380 1.00 87.81 642 GLY A C 1
ATOM 4818 O O . GLY A 1 642 ? 9.261 -3.455 19.265 1.00 87.81 642 GLY A O 1
ATOM 4819 N N . CYS A 1 643 ? 7.359 -2.249 19.151 1.00 87.62 643 CYS A N 1
ATOM 4820 C CA . CYS A 1 643 ? 6.501 -3.358 18.736 1.00 87.62 643 CYS A CA 1
ATOM 4821 C C . CYS A 1 643 ? 6.506 -3.604 17.218 1.00 87.62 643 CYS A C 1
ATOM 4823 O O . CYS A 1 643 ? 6.474 -4.766 16.826 1.00 87.62 643 CYS A O 1
ATOM 4825 N N . HIS A 1 644 ? 6.530 -2.554 16.391 1.00 88.62 644 HIS A N 1
ATOM 4826 C CA . HIS A 1 644 ? 6.281 -2.644 14.942 1.00 88.62 644 HIS A CA 1
ATOM 4827 C C . HIS A 1 644 ? 7.535 -2.584 14.055 1.00 88.62 644 HIS A C 1
ATOM 4829 O O . HIS A 1 644 ? 7.487 -3.082 12.938 1.00 88.62 644 HIS A O 1
ATOM 4835 N N . LEU A 1 645 ? 8.626 -1.981 14.531 1.00 82.50 645 LEU A N 1
ATOM 4836 C CA . LEU A 1 645 ? 9.873 -1.746 13.779 1.00 82.50 645 LEU A CA 1
ATOM 4837 C C . LEU A 1 645 ? 11.119 -2.260 14.515 1.00 82.50 645 LEU A C 1
ATOM 4839 O O . LEU A 1 645 ? 12.243 -2.045 14.081 1.00 82.50 645 LEU A O 1
ATOM 4843 N N . GLN A 1 646 ? 10.914 -2.935 15.652 1.00 76.19 646 GLN A N 1
ATOM 4844 C CA . GLN A 1 646 ? 11.964 -3.535 16.471 1.00 76.19 646 GLN A CA 1
ATOM 4845 C C . GLN A 1 646 ? 13.110 -2.549 16.784 1.00 76.19 646 GLN A C 1
ATOM 4847 O O . GLN A 1 646 ? 14.173 -2.591 16.167 1.00 76.19 646 GLN A O 1
ATOM 4852 N N . GLU A 1 647 ? 12.889 -1.695 17.791 1.00 64.12 647 GLU A N 1
ATOM 4853 C CA . GLU A 1 647 ? 13.805 -0.632 18.255 1.00 64.12 647 GLU A CA 1
ATOM 4854 C C . GLU A 1 647 ? 15.302 -0.981 18.066 1.00 64.12 647 GLU A C 1
ATOM 4856 O O . GLU A 1 647 ? 15.844 -1.892 18.707 1.00 64.12 647 GLU A O 1
ATOM 4861 N N . GLY A 1 648 ? 15.969 -0.246 17.168 1.00 59.94 648 GLY A N 1
ATOM 4862 C CA . GLY A 1 648 ? 17.409 -0.357 16.908 1.00 59.94 648 GLY A CA 1
ATOM 4863 C C . GLY A 1 648 ? 17.866 -1.479 15.962 1.00 59.94 648 GLY A C 1
ATOM 4864 O O . GLY A 1 648 ? 19.060 -1.793 15.965 1.00 59.94 648 GLY A O 1
ATOM 4865 N N . THR A 1 649 ? 16.972 -2.090 15.175 1.00 59.44 649 THR A N 1
ATOM 4866 C CA . THR A 1 649 ? 17.315 -3.186 14.238 1.00 59.44 649 THR A CA 1
ATOM 4867 C C . THR A 1 649 ? 17.231 -2.830 12.744 1.00 59.44 649 THR A C 1
ATOM 4869 O O . THR A 1 649 ? 17.518 -3.690 11.917 1.00 59.44 649 THR A O 1
ATOM 4872 N N . ASN A 1 650 ? 16.933 -1.571 12.386 1.00 62.50 650 ASN A N 1
ATOM 4873 C CA . ASN A 1 650 ? 16.665 -1.115 11.007 1.00 62.50 650 ASN A CA 1
ATOM 4874 C C . ASN A 1 650 ? 15.519 -1.879 10.304 1.00 62.50 650 ASN A C 1
ATOM 4876 O O . ASN A 1 650 ? 15.455 -1.908 9.074 1.00 62.50 650 ASN A O 1
ATOM 4880 N N . GLU A 1 651 ? 14.606 -2.492 11.055 1.00 71.81 651 GLU A N 1
ATOM 4881 C CA . GLU A 1 651 ? 13.504 -3.281 10.505 1.00 71.81 651 GLU A CA 1
ATOM 4882 C C . GLU A 1 651 ? 12.321 -2.397 10.089 1.00 71.81 651 GLU A C 1
ATOM 4884 O O . GLU A 1 651 ? 11.915 -1.508 10.829 1.00 71.81 651 GLU A O 1
ATOM 4889 N N . HIS A 1 652 ? 11.772 -2.647 8.896 1.00 83.44 652 HIS A N 1
ATOM 4890 C CA . HIS A 1 652 ? 10.740 -1.821 8.246 1.00 83.44 652 HIS A CA 1
ATOM 4891 C C . HIS A 1 652 ? 9.475 -2.602 7.871 1.00 83.44 652 HIS A C 1
ATOM 4893 O O . HIS A 1 652 ? 8.614 -2.093 7.165 1.00 83.44 652 HIS A O 1
ATOM 4899 N N . SER A 1 653 ? 9.324 -3.828 8.374 1.00 73.75 653 SER A N 1
ATOM 4900 C CA . SER A 1 653 ? 8.168 -4.674 8.063 1.00 73.75 653 SER A CA 1
ATOM 4901 C C . SER A 1 653 ? 6.837 -4.075 8.567 1.00 73.75 653 SER A C 1
ATOM 4903 O O . SER A 1 653 ? 5.772 -4.526 8.155 1.00 73.75 653 SER A O 1
ATOM 4905 N N . PHE A 1 654 ? 6.861 -3.083 9.483 1.00 82.88 654 PHE A N 1
ATOM 4906 C CA . PHE A 1 654 ? 5.715 -2.478 10.211 1.00 82.88 654 PHE A CA 1
ATOM 4907 C C . PHE A 1 654 ? 4.766 -3.488 10.898 1.00 82.88 654 PHE A C 1
ATOM 4909 O O . PHE A 1 654 ? 3.849 -3.114 11.642 1.00 82.88 654 PHE A O 1
ATOM 4916 N N . THR A 1 655 ? 5.005 -4.775 10.681 1.00 82.38 655 THR A N 1
ATOM 4917 C CA . THR A 1 655 ? 4.259 -5.932 11.117 1.00 82.38 655 THR A CA 1
ATOM 4918 C C . THR A 1 655 ? 4.983 -6.486 12.332 1.00 82.38 655 THR A C 1
ATOM 4920 O O . THR A 1 655 ? 6.130 -6.913 12.231 1.00 82.38 655 THR A O 1
ATOM 4923 N N . PRO A 1 656 ? 4.349 -6.480 13.514 1.00 83.88 656 PRO A N 1
ATOM 4924 C CA . PRO A 1 656 ? 5.001 -6.976 14.713 1.00 83.88 656 PRO A CA 1
ATOM 4925 C C . PRO A 1 656 ? 5.361 -8.462 14.596 1.00 83.88 656 PRO A C 1
ATOM 4927 O O . PRO A 1 656 ? 4.482 -9.295 14.362 1.00 83.88 656 PRO A O 1
ATOM 4930 N N . ASP A 1 657 ? 6.622 -8.808 14.860 1.00 84.50 657 ASP A N 1
ATOM 4931 C CA . ASP A 1 657 ? 7.051 -10.206 14.948 1.00 84.50 657 ASP A CA 1
ATOM 4932 C C . ASP A 1 657 ? 6.435 -10.889 16.182 1.00 84.50 657 ASP A C 1
ATOM 4934 O O . ASP A 1 657 ? 6.775 -10.610 17.341 1.00 84.50 657 ASP A O 1
ATOM 4938 N N . ILE A 1 658 ? 5.521 -11.826 15.924 1.00 86.38 658 ILE A N 1
ATOM 4939 C CA . ILE A 1 658 ? 4.863 -12.612 16.965 1.00 86.38 658 ILE A CA 1
ATOM 4940 C C . ILE A 1 658 ? 5.822 -13.570 17.681 1.00 86.38 658 ILE A C 1
ATOM 4942 O O . ILE A 1 658 ? 5.613 -13.848 18.864 1.00 86.38 658 ILE A O 1
ATOM 4946 N N . GLY A 1 659 ? 6.890 -14.030 17.024 1.00 87.12 659 GLY A N 1
ATOM 4947 C CA . GLY A 1 659 ? 7.877 -14.943 17.601 1.00 87.12 659 GLY A CA 1
ATOM 4948 C C . GLY A 1 659 ? 8.550 -14.365 18.848 1.00 87.12 659 GLY A C 1
ATOM 4949 O O . GLY A 1 659 ? 8.878 -15.096 19.784 1.00 87.12 659 GLY A O 1
ATOM 4950 N N . ARG A 1 660 ? 8.637 -13.031 18.951 1.00 85.94 660 ARG A N 1
ATOM 4951 C CA . ARG A 1 660 ? 9.130 -12.314 20.146 1.00 85.94 660 ARG A CA 1
ATOM 4952 C C . ARG A 1 660 ? 8.270 -12.551 21.390 1.00 85.94 660 ARG A C 1
ATOM 4954 O O . ARG A 1 660 ? 8.724 -12.319 22.512 1.00 85.94 660 ARG A O 1
ATOM 4961 N N . CYS A 1 661 ? 7.030 -13.004 21.215 1.00 88.81 661 CYS A N 1
ATOM 4962 C CA . CYS A 1 661 ? 6.105 -13.284 22.307 1.00 88.81 661 CYS A CA 1
ATOM 4963 C C . CYS A 1 661 ? 6.225 -14.721 22.844 1.00 88.81 661 CYS A C 1
ATOM 4965 O O . CYS A 1 661 ? 5.776 -14.968 23.968 1.00 88.81 661 CYS A O 1
ATOM 4967 N N . ASP A 1 662 ? 6.839 -15.649 22.097 1.00 89.62 662 ASP A N 1
ATOM 4968 C CA . ASP A 1 662 ? 6.815 -17.098 22.373 1.00 89.62 662 ASP A CA 1
ATOM 4969 C C . ASP A 1 662 ? 7.529 -17.504 23.672 1.00 89.62 662 ASP A C 1
ATOM 4971 O O . ASP A 1 662 ? 7.232 -18.544 24.269 1.00 89.62 662 ASP A O 1
ATOM 4975 N N . ASP A 1 663 ? 8.430 -16.656 24.171 1.00 88.31 663 ASP A N 1
ATOM 4976 C CA . ASP A 1 663 ? 9.112 -16.867 25.451 1.00 88.31 663 ASP A CA 1
ATOM 4977 C C . ASP A 1 663 ? 8.145 -16.840 26.650 1.00 88.31 663 ASP A C 1
ATOM 4979 O O . ASP A 1 663 ? 8.407 -17.460 27.688 1.00 88.31 663 ASP A O 1
ATOM 4983 N N . CYS A 1 664 ? 7.032 -16.108 26.530 1.00 91.31 664 CYS A N 1
ATOM 4984 C CA . CYS A 1 664 ? 6.070 -15.888 27.616 1.00 91.31 664 CYS A CA 1
ATOM 4985 C C . CYS A 1 664 ? 4.633 -16.287 27.258 1.00 91.31 664 CYS A C 1
ATOM 4987 O O . CYS A 1 664 ? 3.856 -16.635 28.154 1.00 91.31 664 CYS A O 1
ATOM 4989 N N . HIS A 1 665 ? 4.273 -16.229 25.979 1.00 92.50 665 HIS A N 1
ATOM 4990 C CA . HIS A 1 665 ? 2.945 -16.517 25.461 1.00 92.50 665 HIS A CA 1
ATOM 4991 C C . HIS A 1 665 ? 2.977 -17.742 24.547 1.00 92.50 665 HIS A C 1
ATOM 4993 O O . HIS A 1 665 ? 3.988 -18.063 23.944 1.00 92.50 665 HIS A O 1
ATOM 4999 N N . THR A 1 666 ? 1.850 -18.440 24.432 1.00 93.75 666 THR A N 1
ATOM 5000 C CA . THR A 1 666 ? 1.666 -19.488 23.420 1.00 93.75 666 THR A CA 1
ATOM 5001 C C . THR A 1 666 ? 0.559 -19.074 22.465 1.00 93.75 666 THR A C 1
ATOM 5003 O O . THR A 1 666 ? -0.517 -18.717 22.948 1.00 93.75 666 THR A O 1
ATOM 5006 N N . GLY A 1 667 ? 0.765 -19.188 21.155 1.00 91.06 667 GLY A N 1
ATOM 5007 C CA . GLY A 1 667 ? -0.265 -18.941 20.143 1.00 91.06 667 GLY A CA 1
ATOM 5008 C C . GLY A 1 667 ? 0.357 -18.601 18.793 1.00 91.06 667 GLY A C 1
ATOM 5009 O O . GLY A 1 667 ? 1.410 -17.990 18.754 1.00 91.06 667 GLY A O 1
ATOM 5010 N N . ALA A 1 668 ? -0.288 -18.996 17.695 1.00 89.62 668 ALA A N 1
ATOM 5011 C CA . ALA A 1 668 ? 0.227 -18.737 16.344 1.00 89.62 668 ALA A CA 1
ATOM 5012 C C . ALA A 1 668 ? -0.195 -17.369 15.776 1.00 89.62 668 ALA A C 1
ATOM 5014 O O . ALA A 1 668 ? 0.255 -16.981 14.708 1.00 89.62 668 ALA A O 1
ATOM 5015 N N . THR A 1 669 ? -1.096 -16.655 16.457 1.00 91.69 669 THR A N 1
ATOM 5016 C CA . THR A 1 669 ? -1.535 -15.306 16.078 1.00 91.69 669 THR A CA 1
ATOM 5017 C C . THR A 1 669 ? -1.703 -14.455 17.327 1.00 91.69 669 THR A C 1
ATOM 5019 O O . THR A 1 669 ? -1.949 -14.984 18.414 1.00 91.69 669 THR A O 1
ATOM 5022 N N . PHE A 1 670 ? -1.635 -13.134 17.175 1.00 91.06 670 PHE A N 1
ATOM 5023 C CA . PHE A 1 670 ? -1.826 -12.173 18.261 1.00 91.06 670 PHE A CA 1
ATOM 5024 C C . PHE A 1 670 ? -3.147 -12.387 19.020 1.00 91.06 670 PHE A C 1
ATOM 5026 O O . PHE A 1 670 ? -3.179 -12.383 20.252 1.00 91.06 670 PHE A O 1
ATOM 5033 N N . SER A 1 671 ? -4.227 -12.689 18.294 1.00 93.38 671 SER A N 1
ATOM 5034 C CA . SER A 1 671 ? -5.534 -13.038 18.872 1.00 93.38 671 SER A CA 1
ATOM 5035 C C . SER A 1 671 ? -5.538 -14.369 19.640 1.00 93.38 671 SER A C 1
ATOM 5037 O O . SER A 1 671 ? -6.355 -14.570 20.539 1.00 93.38 671 SER A O 1
ATOM 5039 N N . ALA A 1 672 ? -4.609 -15.274 19.331 1.00 94.44 672 ALA A N 1
ATOM 5040 C CA . ALA A 1 672 ? -4.468 -16.589 19.948 1.00 94.44 672 ALA A CA 1
ATOM 5041 C C . ALA A 1 672 ? -3.388 -16.644 21.047 1.00 94.44 672 ALA A C 1
ATOM 5043 O O . ALA A 1 672 ? -3.201 -17.707 21.643 1.00 94.44 672 ALA A O 1
ATOM 5044 N N . LEU A 1 673 ? -2.693 -15.532 21.332 1.00 93.81 673 LEU A N 1
ATOM 5045 C CA . LEU A 1 673 ? -1.696 -15.471 22.399 1.00 93.81 673 LEU A CA 1
ATOM 5046 C C . LEU A 1 673 ? -2.341 -15.670 23.775 1.00 93.81 673 LEU A C 1
ATOM 5048 O O . LEU A 1 673 ? -3.206 -14.909 24.222 1.00 93.81 673 LEU A O 1
ATOM 5052 N N . SER A 1 674 ? -1.849 -16.681 24.491 1.00 93.88 674 SER A N 1
ATOM 5053 C CA . SER A 1 674 ? -2.307 -17.037 25.833 1.00 93.88 674 SER A CA 1
ATOM 5054 C C . SER A 1 674 ? -2.297 -15.850 26.799 1.00 93.88 674 SER A C 1
ATOM 5056 O O . SER A 1 674 ? -1.399 -15.013 26.756 1.00 93.88 674 SER A O 1
ATOM 5058 N N . GLY A 1 675 ? -3.224 -15.829 27.756 1.00 90.44 675 GLY A N 1
ATOM 5059 C CA . GLY A 1 675 ? -3.304 -14.771 28.764 1.00 90.44 675 GLY A CA 1
ATOM 5060 C C . GLY A 1 675 ? -4.300 -13.685 28.371 1.00 90.44 675 GLY A C 1
ATOM 5061 O O . GLY A 1 675 ? -5.399 -13.997 27.910 1.00 90.44 675 GLY A O 1
ATOM 5062 N N . SER A 1 676 ? -3.947 -12.418 28.607 1.00 90.06 676 SER A N 1
ATOM 5063 C CA . SER A 1 676 ? -4.840 -11.291 28.329 1.00 90.06 676 SER A CA 1
ATOM 5064 C C . SER A 1 676 ? -5.172 -11.080 26.846 1.00 90.06 676 SER A C 1
ATOM 5066 O O . SER A 1 676 ? -6.321 -10.719 26.612 1.00 90.06 676 SER A O 1
ATOM 5068 N N . PRO A 1 677 ? -4.291 -11.319 25.847 1.00 93.06 677 PRO A N 1
ATOM 5069 C CA . PRO A 1 677 ? -4.635 -11.046 24.448 1.00 93.06 677 PRO A CA 1
ATOM 5070 C C . PRO A 1 677 ? -5.852 -11.845 23.962 1.00 93.06 677 PRO A C 1
ATOM 5072 O O . PRO A 1 677 ? -6.857 -11.240 23.593 1.00 93.06 677 PRO A O 1
ATOM 5075 N N . THR A 1 678 ? -5.833 -13.182 24.060 1.00 95.19 678 THR A N 1
ATOM 5076 C CA . THR A 1 678 ? -6.986 -14.011 23.655 1.00 95.19 678 THR A CA 1
ATOM 5077 C C . THR A 1 678 ? -8.242 -13.734 24.472 1.00 95.19 678 THR A C 1
ATOM 5079 O O . THR A 1 678 ? -9.339 -13.705 23.915 1.00 95.19 678 THR A O 1
ATOM 5082 N N . ALA A 1 679 ? -8.109 -13.512 25.784 1.00 94.69 679 ALA A N 1
ATOM 5083 C CA . ALA A 1 679 ? -9.262 -13.190 26.624 1.00 94.69 679 ALA A CA 1
ATOM 5084 C C . ALA A 1 679 ? -9.906 -11.862 26.196 1.00 94.69 679 ALA A C 1
ATOM 5086 O O . ALA A 1 679 ? -11.112 -11.806 25.977 1.00 94.69 679 ALA A O 1
ATOM 5087 N N . ASN A 1 680 ? -9.095 -10.819 25.997 1.00 96.44 680 ASN A N 1
ATOM 5088 C CA . ASN A 1 680 ? -9.564 -9.517 25.537 1.00 96.44 680 ASN A CA 1
ATOM 5089 C C . ASN A 1 680 ? -10.189 -9.602 24.143 1.00 96.44 680 ASN A C 1
ATOM 5091 O O . ASN A 1 680 ? -11.234 -8.998 23.922 1.00 96.44 680 ASN A O 1
ATOM 5095 N N . TYR A 1 681 ? -9.577 -10.351 23.224 1.00 97.19 681 TYR A N 1
ATOM 5096 C CA . TYR A 1 681 ? -10.092 -10.538 21.870 1.00 97.19 681 TYR A CA 1
ATOM 5097 C C . TYR A 1 681 ? -11.504 -11.135 21.888 1.00 97.19 681 TYR A C 1
ATOM 5099 O O . TYR A 1 681 ? -12.431 -10.559 21.313 1.00 97.19 681 TYR A O 1
ATOM 5107 N N . GLN A 1 682 ? -11.695 -12.239 22.619 1.00 96.69 682 GLN A N 1
ATOM 5108 C CA . GLN A 1 682 ? -13.000 -12.892 22.718 1.00 96.69 682 GLN A CA 1
ATOM 5109 C C . GLN A 1 682 ? -14.030 -12.009 23.431 1.00 96.69 682 GLN A C 1
ATOM 5111 O O . GLN A 1 682 ? -15.151 -11.858 22.946 1.00 96.69 682 GLN A O 1
ATOM 5116 N N . ASP A 1 683 ? -13.643 -11.381 24.544 1.00 97.94 683 ASP A N 1
ATOM 5117 C CA . ASP A 1 683 ? -14.515 -10.485 25.303 1.00 97.94 683 ASP A CA 1
ATOM 5118 C C . ASP A 1 683 ? -15.017 -9.315 24.436 1.00 97.94 683 ASP A C 1
ATOM 5120 O O . ASP A 1 683 ? -16.194 -8.951 24.483 1.00 97.94 683 ASP A O 1
ATOM 5124 N N . ILE A 1 684 ? -14.137 -8.720 23.626 1.00 98.06 684 ILE A N 1
ATOM 5125 C CA . ILE A 1 684 ? -14.482 -7.605 22.736 1.00 98.06 684 ILE A CA 1
ATOM 5126 C C . ILE A 1 684 ? -15.422 -8.071 21.621 1.00 98.06 684 ILE A C 1
ATOM 5128 O O . ILE A 1 684 ? -16.398 -7.373 21.342 1.00 98.06 684 ILE A O 1
ATOM 5132 N N . ILE A 1 685 ? -15.196 -9.246 21.022 1.00 97.69 685 ILE A N 1
ATOM 5133 C CA . ILE A 1 685 ? -16.117 -9.828 20.030 1.00 97.69 685 ILE A CA 1
ATOM 5134 C C . ILE A 1 685 ? -17.515 -10.014 20.630 1.00 97.69 685 ILE A C 1
ATOM 5136 O O . ILE A 1 685 ? -18.507 -9.577 20.036 1.00 97.69 685 ILE A O 1
ATOM 5140 N N . ASP A 1 686 ? -17.597 -10.603 21.821 1.00 98.31 686 ASP A N 1
ATOM 5141 C CA . ASP A 1 686 ? -18.868 -10.890 22.486 1.00 98.31 686 ASP A CA 1
ATOM 5142 C C . ASP A 1 686 ? -19.620 -9.595 22.842 1.00 98.31 686 ASP A C 1
ATOM 5144 O O . ASP A 1 686 ? -20.829 -9.472 22.610 1.00 98.31 686 ASP A O 1
ATOM 5148 N N . LEU A 1 687 ? -18.900 -8.586 23.344 1.00 98.69 687 LEU A N 1
ATOM 5149 C CA . LEU A 1 687 ? -19.457 -7.268 23.652 1.00 98.69 687 LEU A CA 1
ATOM 5150 C C . LEU A 1 687 ? -19.903 -6.510 22.394 1.00 98.69 687 LEU A C 1
ATOM 5152 O O . LEU A 1 687 ? -20.978 -5.903 22.404 1.00 98.69 687 LEU A O 1
ATOM 5156 N N . LYS A 1 688 ? -19.132 -6.560 21.299 1.00 97.81 688 LYS A N 1
ATOM 5157 C CA . LYS A 1 688 ? -19.516 -5.959 20.009 1.00 97.81 688 LYS A CA 1
ATOM 5158 C C . LYS A 1 688 ? -20.791 -6.593 19.469 1.00 97.81 688 LYS A C 1
ATOM 5160 O O . LYS A 1 688 ? -21.687 -5.867 19.037 1.00 97.81 688 LYS A O 1
ATOM 5165 N N . ALA A 1 689 ? -20.902 -7.920 19.520 1.00 98.19 689 ALA A N 1
ATOM 5166 C CA . ALA A 1 689 ? -22.099 -8.631 19.081 1.00 98.19 689 ALA A CA 1
ATOM 5167 C C . ALA A 1 689 ? -23.326 -8.249 19.928 1.00 98.19 689 ALA A C 1
ATOM 5169 O O . ALA A 1 689 ? -24.395 -7.961 19.381 1.00 98.19 689 ALA A O 1
ATOM 5170 N N . GLN A 1 690 ? -23.171 -8.178 21.256 1.00 98.62 690 GLN A N 1
ATOM 5171 C CA . GLN A 1 690 ? -24.245 -7.746 22.152 1.00 98.62 690 GLN A CA 1
ATOM 5172 C C . GLN A 1 690 ? -24.689 -6.306 21.855 1.00 98.62 690 GLN A C 1
ATOM 5174 O O . GLN A 1 690 ? -25.887 -6.051 21.715 1.00 98.62 690 GLN A O 1
ATOM 5179 N N . LEU A 1 691 ? -23.743 -5.369 21.751 1.00 98.62 691 LEU A N 1
ATOM 5180 C CA . LEU A 1 691 ? -24.039 -3.957 21.516 1.00 98.62 691 LEU A CA 1
ATOM 5181 C C . LEU A 1 691 ? -24.703 -3.733 20.152 1.00 98.62 691 LEU A C 1
ATOM 5183 O O . LEU A 1 691 ? -25.687 -2.997 20.078 1.00 98.62 691 LEU A O 1
ATOM 5187 N N . LEU A 1 692 ? -24.240 -4.418 19.101 1.00 97.88 692 LEU A N 1
ATOM 5188 C CA . LEU A 1 692 ? -24.851 -4.347 17.771 1.00 97.88 692 LEU A CA 1
ATOM 5189 C C . LEU A 1 692 ? -26.310 -4.825 17.786 1.00 97.88 692 LEU A C 1
ATOM 5191 O O . LEU A 1 692 ? -27.177 -4.198 17.180 1.00 97.88 692 LEU A O 1
ATOM 5195 N N . GLY A 1 693 ? -26.608 -5.895 18.530 1.00 97.94 693 GLY A N 1
ATOM 5196 C CA . GLY A 1 693 ? -27.978 -6.383 18.703 1.00 97.94 693 GLY A CA 1
ATOM 5197 C C . GLY A 1 693 ? -28.892 -5.387 19.429 1.00 97.94 693 GLY A C 1
ATOM 5198 O O . GLY A 1 693 ? -30.061 -5.224 19.060 1.00 97.94 693 GLY A O 1
ATOM 5199 N N . ILE A 1 694 ? -28.366 -4.684 20.438 1.00 98.38 694 ILE A N 1
ATOM 5200 C CA . ILE A 1 694 ? -29.109 -3.635 21.153 1.00 98.38 694 ILE A CA 1
ATOM 5201 C C . ILE A 1 694 ? -29.338 -2.425 20.239 1.00 98.38 694 ILE A C 1
ATOM 5203 O O . ILE A 1 694 ? -30.466 -1.943 20.173 1.00 98.38 694 ILE A O 1
ATOM 5207 N N . LEU A 1 695 ? -28.323 -1.986 19.485 1.00 98.12 695 LEU A N 1
ATOM 5208 C CA . LEU A 1 695 ? -28.442 -0.914 18.486 1.00 98.12 695 LEU A CA 1
ATOM 5209 C C . LEU A 1 695 ? -29.525 -1.226 17.444 1.00 98.12 695 LEU A C 1
ATOM 5211 O O . LEU A 1 695 ? -30.394 -0.391 17.197 1.00 98.12 695 LEU A O 1
ATOM 5215 N N . GLY A 1 696 ? -29.542 -2.450 16.909 1.00 97.44 696 GLY A N 1
ATOM 5216 C CA . GLY A 1 696 ? -30.583 -2.884 15.974 1.00 97.44 696 GLY A CA 1
ATOM 5217 C C . GLY A 1 696 ? -31.986 -2.883 16.593 1.00 97.44 696 GLY A C 1
ATOM 5218 O O . GLY A 1 696 ? -32.951 -2.472 15.953 1.00 97.44 696 GLY A O 1
ATOM 5219 N N . THR A 1 697 ? -32.110 -3.278 17.864 1.00 97.38 697 THR A N 1
ATOM 5220 C CA . THR A 1 697 ? -33.391 -3.217 18.598 1.00 97.38 697 THR A CA 1
ATOM 5221 C C . THR A 1 697 ? -33.838 -1.774 18.855 1.00 97.38 697 THR A C 1
ATOM 5223 O O . THR A 1 697 ? -35.037 -1.501 18.852 1.00 97.38 697 THR A O 1
ATOM 5226 N N . ALA A 1 698 ? -32.886 -0.854 19.027 1.00 97.00 698 ALA A N 1
ATOM 5227 C CA . ALA A 1 698 ? -33.109 0.584 19.170 1.00 97.00 698 ALA A CA 1
ATOM 5228 C C . ALA A 1 698 ? -33.454 1.290 17.840 1.00 97.00 698 ALA A C 1
ATOM 5230 O O . ALA A 1 698 ? -33.656 2.499 17.820 1.00 97.00 698 ALA A O 1
ATOM 5231 N N . GLY A 1 699 ? -33.526 0.556 16.722 1.00 96.12 699 GLY A N 1
ATOM 5232 C CA . GLY A 1 699 ? -33.852 1.107 15.402 1.00 96.12 699 GLY A CA 1
ATOM 5233 C C . GLY A 1 699 ? -32.657 1.675 14.630 1.00 96.12 699 GLY A C 1
ATOM 5234 O O . GLY A 1 699 ? -32.843 2.182 13.524 1.00 96.12 699 GLY A O 1
ATOM 5235 N N . VAL A 1 700 ? -31.435 1.551 15.157 1.00 96.44 700 VAL A N 1
ATOM 5236 C CA . VAL A 1 700 ? -30.213 1.979 14.466 1.00 96.44 700 VAL A CA 1
ATOM 5237 C C . VAL A 1 700 ? -29.831 0.936 13.416 1.00 96.44 700 VAL A C 1
ATOM 5239 O O . VAL A 1 700 ? -29.737 -0.257 13.702 1.00 96.44 700 VAL A O 1
ATOM 5242 N N . SER A 1 701 ? -29.590 1.387 12.188 1.00 94.38 701 SER A N 1
ATOM 5243 C CA . SER A 1 701 ? -29.219 0.526 11.062 1.00 94.38 701 SER A CA 1
ATOM 5244 C C . SER A 1 701 ? -27.707 0.521 10.855 1.00 94.38 701 SER A C 1
ATOM 5246 O O . SER A 1 701 ? -27.108 1.579 10.664 1.00 94.38 701 SER A O 1
ATOM 5248 N N . TYR A 1 702 ? -27.104 -0.668 10.864 1.00 93.31 702 TYR A N 1
ATOM 5249 C CA . TYR A 1 702 ? -25.695 -0.885 10.529 1.00 93.31 702 TYR A CA 1
ATOM 5250 C C . TYR A 1 702 ? -25.525 -1.059 9.019 1.00 93.31 702 TYR A C 1
ATOM 5252 O O . TYR A 1 702 ? -26.247 -1.838 8.392 1.00 93.31 702 TYR A O 1
ATOM 5260 N N . LEU A 1 703 ? -24.581 -0.326 8.440 1.00 87.62 703 LEU A N 1
ATOM 5261 C CA . LEU A 1 703 ? -24.194 -0.445 7.040 1.00 87.62 703 LEU A CA 1
ATOM 5262 C C . LEU A 1 703 ? -22.979 -1.381 6.995 1.00 87.62 703 LEU A C 1
ATOM 5264 O O . LEU A 1 703 ? -21.958 -1.080 7.593 1.00 87.62 703 LEU A O 1
ATOM 5268 N N . GLY A 1 704 ? -23.099 -2.551 6.366 1.00 72.25 704 GLY A N 1
ATOM 5269 C CA . GLY A 1 704 ? -22.040 -3.573 6.418 1.00 72.25 704 GLY A CA 1
ATOM 5270 C C . GLY A 1 704 ? -20.804 -3.241 5.579 1.00 72.25 704 GLY A C 1
ATOM 5271 O O . GLY A 1 704 ? -19.697 -3.575 5.979 1.00 72.25 704 GLY A O 1
ATOM 5272 N N . ASN A 1 705 ? -20.989 -2.558 4.445 1.00 67.31 705 ASN A N 1
ATOM 5273 C CA . ASN A 1 705 ? -19.903 -2.281 3.492 1.00 67.31 705 ASN A CA 1
ATOM 5274 C C . ASN A 1 705 ? -18.887 -1.266 4.031 1.00 67.31 705 ASN A C 1
ATOM 5276 O O . ASN A 1 705 ? -17.729 -1.274 3.648 1.00 67.31 705 ASN A O 1
ATOM 5280 N N . TYR A 1 706 ? -19.330 -0.411 4.946 1.00 72.56 706 TYR A N 1
ATOM 5281 C CA . TYR A 1 706 ? -18.485 0.503 5.693 1.00 72.56 706 TYR A CA 1
ATOM 5282 C C . TYR A 1 706 ? -19.080 0.565 7.087 1.00 72.56 706 TYR A C 1
ATOM 5284 O O . TYR A 1 706 ? -20.261 0.903 7.149 1.00 72.56 706 TYR A O 1
ATOM 5292 N N . PRO A 1 707 ? -18.335 0.286 8.171 1.00 81.56 707 PRO A N 1
ATOM 5293 C CA . PRO A 1 707 ? -18.862 0.124 9.523 1.00 81.56 707 PRO A CA 1
ATOM 5294 C C . PRO A 1 707 ? -19.404 1.445 10.090 1.00 81.56 707 PRO A C 1
ATOM 5296 O O . PRO A 1 707 ? -18.826 2.078 10.972 1.00 81.56 707 PRO A O 1
ATOM 5299 N N . TYR A 1 708 ? -20.525 1.880 9.531 1.00 88.38 708 TYR A N 1
ATOM 5300 C CA . TYR A 1 708 ? -21.237 3.124 9.738 1.00 88.38 708 TYR A CA 1
ATOM 5301 C C . TYR A 1 708 ? -22.651 2.808 10.193 1.00 88.38 708 TYR A C 1
ATOM 5303 O O . TYR A 1 708 ? -23.201 1.727 9.966 1.00 88.38 708 TYR A O 1
ATOM 5311 N N . PHE A 1 709 ? -23.260 3.809 10.813 1.00 92.88 709 PHE A N 1
ATOM 5312 C CA . PHE A 1 709 ? -24.600 3.704 11.350 1.00 92.88 709 PHE A CA 1
ATOM 5313 C C . PHE A 1 709 ? -25.492 4.800 10.785 1.00 92.88 709 PHE A C 1
ATOM 5315 O O . PHE A 1 709 ? -25.074 5.940 10.582 1.00 92.88 709 PHE A O 1
ATOM 5322 N N . SER A 1 710 ? -26.748 4.442 10.556 1.00 92.88 710 SER A N 1
ATOM 5323 C CA . SER A 1 710 ? -27.819 5.346 10.146 1.00 92.88 710 SER A CA 1
ATOM 5324 C C . SER A 1 710 ? -29.055 5.126 11.022 1.00 92.88 710 SER A C 1
ATOM 5326 O O . SER A 1 710 ? -29.108 4.179 11.807 1.00 92.88 710 SER A O 1
ATOM 5328 N N . GLY A 1 711 ? -30.043 6.019 10.932 1.00 93.25 711 GLY A N 1
ATOM 5329 C CA . GLY A 1 711 ? -31.234 5.944 11.791 1.00 93.25 711 GLY A CA 1
ATOM 5330 C C . GLY A 1 711 ? -30.953 6.275 13.260 1.00 93.25 711 GLY A C 1
ATOM 5331 O O . GLY A 1 711 ? -31.614 5.750 14.144 1.00 93.25 711 GLY A O 1
ATOM 5332 N N . ILE A 1 712 ? -29.948 7.116 13.525 1.00 95.50 712 ILE A N 1
ATOM 5333 C CA . ILE A 1 712 ? -29.632 7.599 14.873 1.00 95.50 712 ILE A CA 1
ATOM 5334 C C . ILE A 1 712 ? -30.574 8.759 15.211 1.00 95.50 712 ILE A C 1
ATOM 5336 O O . ILE A 1 712 ? -30.529 9.812 14.573 1.00 95.50 712 ILE A O 1
ATOM 5340 N N . GLU A 1 713 ? -31.408 8.568 16.229 1.00 95.69 713 GLU A N 1
ATOM 5341 C CA . GLU A 1 713 ? -32.424 9.525 16.684 1.00 95.69 713 GLU A CA 1
ATOM 5342 C C . GLU A 1 713 ? -32.168 10.048 18.104 1.00 95.69 713 GLU A C 1
ATOM 5344 O O . GLU A 1 713 ? -32.745 11.064 18.501 1.00 95.69 713 GLU A O 1
ATOM 5349 N N . THR A 1 714 ? -31.295 9.391 18.877 1.00 96.56 714 THR A N 1
ATOM 5350 C CA . THR A 1 714 ? -30.966 9.794 20.252 1.00 96.56 714 THR A CA 1
ATOM 5351 C C . THR A 1 714 ? -29.464 9.926 20.491 1.00 96.56 714 THR A C 1
ATOM 5353 O O . THR A 1 714 ? -28.632 9.330 19.806 1.00 96.56 714 THR A O 1
ATOM 5356 N N . GLU A 1 715 ? -29.094 10.697 21.517 1.00 96.81 715 GLU A N 1
ATOM 5357 C CA . GLU A 1 715 ? -27.697 10.802 21.945 1.00 96.81 715 GLU A CA 1
ATOM 5358 C C . GLU A 1 715 ? -27.125 9.457 22.412 1.00 96.81 715 GLU A C 1
ATOM 5360 O O . GLU A 1 715 ? -25.963 9.166 22.141 1.00 96.81 715 GLU A O 1
ATOM 5365 N N . ALA A 1 716 ? -27.925 8.641 23.109 1.00 97.50 716 ALA A N 1
ATOM 5366 C CA . ALA A 1 716 ? -27.501 7.328 23.596 1.00 97.50 716 ALA A CA 1
ATOM 5367 C C . ALA A 1 716 ? -27.158 6.392 22.427 1.00 97.50 716 ALA A C 1
ATOM 5369 O O . ALA A 1 716 ? -26.135 5.709 22.456 1.00 97.50 716 ALA A O 1
ATOM 5370 N N . GLN A 1 717 ? -27.958 6.430 21.355 1.00 97.56 717 GLN A N 1
ATOM 5371 C CA . GLN A 1 717 ? -27.687 5.694 20.119 1.00 97.56 717 GLN A CA 1
ATOM 5372 C C . GLN A 1 717 ? -26.383 6.153 19.457 1.00 97.56 717 GLN A C 1
ATOM 5374 O O . GLN A 1 717 ? -25.578 5.308 19.073 1.00 97.56 717 GLN A O 1
ATOM 5379 N N . LEU A 1 718 ? -26.133 7.467 19.370 1.00 97.19 718 LEU A N 1
ATOM 5380 C CA . LEU A 1 718 ? -24.895 7.999 18.790 1.00 97.19 718 LEU A CA 1
ATOM 5381 C C . LEU A 1 718 ? -23.653 7.545 19.568 1.00 97.19 718 LEU A C 1
ATOM 5383 O O . LEU A 1 718 ? -22.698 7.056 18.968 1.00 97.19 718 LEU A O 1
ATOM 5387 N N . LYS A 1 719 ? -23.672 7.689 20.898 1.00 97.94 719 LYS A N 1
ATOM 5388 C CA . LYS A 1 719 ? -22.551 7.328 21.786 1.00 97.94 719 LYS A CA 1
ATOM 5389 C C . LYS A 1 719 ? -22.239 5.832 21.703 1.00 97.94 719 LYS A C 1
ATOM 5391 O O . LYS A 1 719 ? -21.078 5.441 21.583 1.00 97.94 719 LYS A O 1
ATOM 5396 N N . ALA A 1 720 ? -23.280 5.001 21.693 1.00 98.19 720 ALA A N 1
ATOM 5397 C CA . ALA A 1 720 ? -23.159 3.557 21.563 1.00 98.19 720 ALA A CA 1
ATOM 5398 C C . ALA A 1 720 ? -22.640 3.120 20.186 1.00 98.19 720 ALA A C 1
ATOM 5400 O O . ALA A 1 720 ? -21.709 2.319 20.112 1.00 98.19 720 ALA A O 1
ATOM 5401 N N . ALA A 1 721 ? -23.195 3.671 19.103 1.00 97.25 721 ALA A N 1
ATOM 5402 C CA . ALA A 1 721 ? -22.742 3.399 17.740 1.00 97.25 721 ALA A CA 1
ATOM 5403 C C . ALA A 1 721 ? -21.274 3.809 17.540 1.00 97.25 721 ALA A C 1
ATOM 5405 O O . ALA A 1 721 ? -20.500 3.081 16.922 1.00 97.25 721 ALA A O 1
ATOM 5406 N N . TYR A 1 722 ? -20.872 4.947 18.110 1.00 97.56 722 TYR A N 1
ATOM 5407 C CA . TYR A 1 722 ? -19.496 5.430 18.061 1.00 97.56 722 TYR A CA 1
ATOM 5408 C C . TYR A 1 722 ? -18.513 4.480 18.758 1.00 97.56 722 TYR A C 1
ATOM 5410 O O . TYR A 1 722 ? -17.489 4.122 18.183 1.00 97.56 722 TYR A O 1
ATOM 5418 N N . ASN A 1 723 ? -18.836 4.016 19.969 1.00 97.94 723 ASN A N 1
ATOM 5419 C CA . ASN A 1 723 ? -17.984 3.065 20.689 1.00 97.94 723 ASN A CA 1
ATOM 5420 C C . ASN A 1 723 ? -17.932 1.686 20.033 1.00 97.94 723 ASN A C 1
ATOM 5422 O O . ASN A 1 723 ? -16.883 1.045 20.065 1.00 97.94 723 ASN A O 1
ATOM 5426 N N . TRP A 1 724 ? -19.029 1.242 19.413 1.00 97.56 724 TRP A N 1
ATOM 5427 C CA . TRP A 1 724 ? -18.997 0.038 18.589 1.00 97.56 724 TRP A CA 1
ATOM 5428 C C . TRP A 1 724 ? -18.016 0.203 17.428 1.00 97.56 724 TRP A C 1
ATOM 5430 O O . TRP A 1 724 ? -17.168 -0.662 17.227 1.00 97.56 724 TRP A O 1
ATOM 5440 N N . GLN A 1 725 ? -18.088 1.332 16.708 1.00 95.12 725 GLN A N 1
ATOM 5441 C CA . GLN A 1 725 ? -17.181 1.598 15.593 1.00 95.12 725 GLN A CA 1
ATOM 5442 C C . GLN A 1 725 ? -15.731 1.701 16.061 1.00 95.12 725 GLN A C 1
ATOM 5444 O O . GLN A 1 725 ? -14.856 1.173 15.392 1.00 95.12 725 GLN A O 1
ATOM 5449 N N . MET A 1 726 ? -15.460 2.334 17.200 1.00 95.00 726 MET A N 1
ATOM 5450 C CA . MET A 1 726 ? -14.106 2.404 17.747 1.00 95.00 726 MET A CA 1
ATOM 5451 C C . MET A 1 726 ? -13.509 1.015 17.988 1.00 95.00 726 MET A C 1
ATOM 5453 O O . MET A 1 726 ? -12.385 0.771 17.574 1.00 95.00 726 MET A O 1
ATOM 5457 N N . ALA A 1 727 ? -14.283 0.076 18.535 1.00 96.06 727 ALA A N 1
ATOM 5458 C CA . ALA A 1 727 ? -13.843 -1.311 18.700 1.00 96.06 727 ALA A CA 1
ATOM 5459 C C . ALA A 1 727 ? -13.776 -2.118 17.383 1.00 96.06 727 ALA A C 1
ATOM 5461 O O . ALA A 1 727 ? -13.276 -3.241 17.366 1.00 96.06 727 ALA A O 1
ATOM 5462 N N . ASP A 1 728 ? -14.351 -1.610 16.295 1.00 94.56 728 ASP A N 1
ATOM 5463 C CA . ASP A 1 728 ? -14.347 -2.252 14.977 1.00 94.56 728 ASP A CA 1
ATOM 5464 C C . ASP A 1 728 ? -13.214 -1.755 14.088 1.00 94.56 728 ASP A C 1
ATOM 5466 O O . ASP A 1 728 ? -12.500 -2.549 13.489 1.00 94.56 728 ASP A O 1
ATOM 5470 N N . LYS A 1 729 ? -13.010 -0.441 14.083 1.00 93.00 729 LYS A N 1
ATOM 5471 C CA . LYS A 1 729 ? -11.967 0.247 13.331 1.00 93.00 729 LYS A CA 1
ATOM 5472 C C . LYS A 1 729 ? -10.601 0.213 14.001 1.00 93.00 729 LYS A C 1
ATOM 5474 O O . LYS A 1 729 ? -9.630 0.586 13.360 1.00 93.00 729 LYS A O 1
ATOM 5479 N N . GLU A 1 730 ? -10.519 -0.247 15.245 1.00 93.50 730 GLU A N 1
ATOM 5480 C CA . GLU A 1 730 ? -9.266 -0.559 15.930 1.00 93.50 730 GLU A CA 1
ATOM 5481 C C . GLU A 1 730 ? -9.198 -2.068 16.223 1.00 93.50 730 GLU A C 1
ATOM 5483 O O . GLU A 1 730 ? -9.402 -2.494 17.367 1.00 93.50 730 GLU A O 1
ATOM 5488 N N . PRO A 1 731 ? -8.969 -2.908 15.192 1.00 90.62 731 PRO A N 1
ATOM 5489 C CA . PRO A 1 731 ? -9.054 -4.362 15.320 1.00 90.62 731 PRO A CA 1
ATOM 5490 C C . PRO A 1 731 ? -8.021 -4.929 16.299 1.00 90.62 731 PRO A C 1
ATOM 5492 O O . PRO A 1 731 ? -8.264 -5.987 16.874 1.00 90.62 731 PRO A O 1
ATOM 5495 N N . CYS A 1 732 ? -6.922 -4.210 16.552 1.00 92.62 732 CYS A N 1
ATOM 5496 C CA . CYS A 1 732 ? -5.860 -4.571 17.493 1.00 92.62 732 CYS A CA 1
ATOM 5497 C C . CYS A 1 732 ? -6.046 -3.962 18.895 1.00 92.62 732 CYS A C 1
ATOM 5499 O O . CYS A 1 732 ? -5.203 -4.150 19.777 1.00 92.62 732 CYS A O 1
ATOM 5501 N N . GLY A 1 733 ? -7.188 -3.319 19.167 1.00 95.12 733 GLY A N 1
ATOM 5502 C CA . GLY A 1 733 ? -7.483 -2.693 20.458 1.00 95.12 733 GLY A CA 1
ATOM 5503 C C . GLY A 1 733 ? -7.439 -3.659 21.648 1.00 95.12 733 GLY A C 1
ATOM 5504 O O . GLY A 1 733 ? -7.206 -3.234 22.779 1.00 95.12 733 GLY A O 1
ATOM 5505 N N . TYR A 1 734 ? -7.601 -4.965 21.407 1.00 95.50 734 TYR A N 1
ATOM 5506 C CA . TYR A 1 734 ? -7.466 -6.015 22.422 1.00 95.50 734 TYR A CA 1
ATOM 5507 C C . TYR A 1 734 ? -6.031 -6.171 22.963 1.00 95.50 734 TYR A C 1
ATOM 5509 O O . TYR A 1 734 ? -5.866 -6.617 24.105 1.00 95.50 734 TYR A O 1
ATOM 5517 N N . ILE A 1 735 ? -5.024 -5.763 22.181 1.00 94.06 735 ILE A N 1
ATOM 5518 C CA . ILE A 1 735 ? -3.609 -5.680 22.572 1.00 94.06 735 ILE A CA 1
ATOM 5519 C C . ILE A 1 735 ? -3.278 -4.278 23.056 1.00 94.06 735 ILE A C 1
ATOM 5521 O O . ILE A 1 735 ? -2.780 -4.131 24.172 1.00 94.06 735 ILE A O 1
ATOM 5525 N N . HIS A 1 736 ? -3.598 -3.256 22.254 1.00 95.19 736 HIS A N 1
ATOM 5526 C CA . HIS A 1 736 ? -3.240 -1.876 22.575 1.00 95.19 736 HIS A CA 1
ATOM 5527 C C . HIS A 1 736 ? -3.810 -1.450 23.929 1.00 95.19 736 HIS A C 1
ATOM 5529 O O . HIS A 1 736 ? -3.064 -0.954 24.768 1.00 95.19 736 HIS A O 1
ATOM 5535 N N . ASN A 1 737 ? -5.099 -1.697 24.199 1.00 96.44 737 ASN A N 1
ATOM 5536 C CA . ASN A 1 737 ? -5.703 -1.414 25.504 1.00 96.44 737 ASN A CA 1
ATOM 5537 C C . ASN A 1 737 ? -7.042 -2.151 25.705 1.00 96.44 737 ASN A C 1
ATOM 5539 O O . ASN A 1 737 ? -8.116 -1.543 25.748 1.00 96.44 737 ASN A O 1
ATOM 5543 N N . GLY A 1 738 ? -6.998 -3.481 25.833 1.00 96.25 738 GLY A N 1
ATOM 5544 C CA . GLY A 1 738 ? -8.216 -4.300 25.850 1.00 96.25 738 GLY A CA 1
ATOM 5545 C C . GLY A 1 738 ? -9.211 -3.941 26.962 1.00 96.25 738 GLY A C 1
ATOM 5546 O O . GLY A 1 738 ? -10.419 -3.962 26.730 1.00 96.25 738 GLY A O 1
ATOM 5547 N N . ASP A 1 739 ? -8.739 -3.551 28.150 1.00 96.25 739 ASP A N 1
ATOM 5548 C CA . ASP A 1 739 ? -9.624 -3.124 29.244 1.00 96.25 739 ASP A CA 1
ATOM 5549 C C . ASP A 1 739 ? -10.347 -1.811 28.926 1.00 96.25 739 ASP A C 1
ATOM 5551 O O . ASP A 1 739 ? -11.541 -1.691 29.209 1.00 96.25 739 ASP A O 1
ATOM 5555 N N . TYR A 1 740 ? -9.677 -0.857 28.271 1.00 98.00 740 TYR A N 1
ATOM 5556 C CA . TYR A 1 740 ? -10.318 0.371 27.802 1.00 98.00 740 TYR A CA 1
ATOM 5557 C C . TYR A 1 740 ? -11.428 0.077 26.784 1.00 98.00 740 TYR A C 1
ATOM 5559 O O . TYR A 1 740 ? -12.555 0.543 26.966 1.00 98.00 740 TYR A O 1
ATOM 5567 N N . ILE A 1 741 ? -11.159 -0.756 25.770 1.00 98.06 741 ILE A N 1
ATOM 5568 C CA . ILE A 1 741 ? -12.157 -1.134 24.752 1.00 98.06 741 ILE A CA 1
ATOM 5569 C C . ILE A 1 741 ? -13.363 -1.837 25.388 1.00 98.06 741 ILE A C 1
ATOM 5571 O O . ILE A 1 741 ? -14.511 -1.450 25.152 1.00 98.06 741 ILE A O 1
ATOM 5575 N N . LYS A 1 742 ? -13.123 -2.840 26.244 1.00 98.00 742 LYS A N 1
ATOM 5576 C CA . LYS A 1 742 ? -14.194 -3.562 26.951 1.00 98.00 742 LYS A CA 1
ATOM 5577 C C . LYS A 1 742 ? -15.045 -2.613 27.794 1.00 98.00 742 LYS A C 1
ATOM 5579 O O . LYS A 1 742 ? -16.271 -2.733 27.794 1.00 98.00 742 LYS A O 1
ATOM 5584 N N . GLN A 1 743 ? -14.420 -1.655 28.482 1.00 97.94 743 GLN A N 1
ATOM 5585 C CA . GLN A 1 743 ? -15.119 -0.680 29.316 1.00 97.94 743 GLN A CA 1
ATOM 5586 C C . GLN A 1 743 ? -16.019 0.255 28.486 1.00 97.94 743 GLN A C 1
ATOM 5588 O O . GLN A 1 743 ? -17.176 0.468 28.860 1.00 97.94 743 GLN A O 1
ATOM 5593 N N . LEU A 1 744 ? -15.549 0.743 27.330 1.00 98.38 744 LEU A N 1
ATOM 5594 C CA . LEU A 1 744 ? -16.360 1.541 26.396 1.00 98.38 744 LEU A CA 1
ATOM 5595 C C . LEU A 1 744 ? -17.610 0.783 25.925 1.00 98.38 744 LEU A C 1
ATOM 5597 O O . LEU A 1 744 ? -18.719 1.332 25.924 1.00 98.38 744 LEU A O 1
ATOM 5601 N N . LEU A 1 745 ? -17.453 -0.490 25.553 1.00 98.69 745 LEU A N 1
ATOM 5602 C CA . LEU A 1 745 ? -18.560 -1.325 25.084 1.00 98.69 745 LEU A CA 1
ATOM 5603 C C . LEU A 1 745 ? -19.547 -1.651 26.214 1.00 98.69 745 LEU A C 1
ATOM 5605 O O . LEU A 1 745 ? -20.757 -1.517 26.024 1.00 98.69 745 LEU A O 1
ATOM 5609 N N . CYS A 1 746 ? -19.052 -2.011 27.403 1.00 98.50 746 CYS A N 1
ATOM 5610 C CA . CYS A 1 746 ? -19.889 -2.302 28.570 1.00 98.50 746 CYS A CA 1
ATOM 5611 C C . CYS A 1 746 ? -20.759 -1.104 28.966 1.00 98.50 746 CYS A C 1
ATOM 5613 O O . CYS A 1 746 ? -21.958 -1.265 29.198 1.00 98.50 746 CYS A O 1
ATOM 5615 N N . ASP A 1 747 ? -20.180 0.097 29.026 1.00 98.31 747 ASP A N 1
ATOM 5616 C CA . ASP A 1 747 ? -20.946 1.297 29.371 1.00 98.31 747 ASP A CA 1
ATOM 5617 C C . ASP A 1 747 ? -21.942 1.675 28.277 1.00 98.31 747 ASP A C 1
ATOM 5619 O O . ASP A 1 747 ? -23.054 2.091 28.590 1.00 98.31 747 ASP A O 1
ATOM 5623 N N . SER A 1 748 ? -21.598 1.453 27.008 1.00 98.56 748 SER A N 1
ATOM 5624 C CA . SER A 1 748 ? -22.524 1.674 25.891 1.00 98.56 748 SER A CA 1
ATOM 5625 C C . SER A 1 748 ? -23.733 0.745 25.953 1.00 98.56 748 SER A C 1
ATOM 5627 O O . SER A 1 748 ? -24.859 1.183 25.728 1.00 98.56 748 SER A O 1
ATOM 5629 N N . ILE A 1 749 ? -23.523 -0.524 26.318 1.00 98.69 749 ILE A N 1
ATOM 5630 C CA . ILE A 1 749 ? -24.603 -1.490 26.557 1.00 98.69 749 ILE A CA 1
ATOM 5631 C C . ILE A 1 749 ? -25.509 -1.003 27.691 1.00 98.69 749 ILE A C 1
ATOM 5633 O O . ILE A 1 749 ? -26.732 -1.010 27.537 1.00 98.69 749 ILE A O 1
ATOM 5637 N N . VAL A 1 750 ? -24.930 -0.571 28.815 1.00 98.06 750 VAL A N 1
ATOM 5638 C CA . VAL A 1 750 ? -25.679 -0.095 29.989 1.00 98.06 750 VAL A CA 1
ATOM 5639 C C . VAL A 1 750 ? -26.483 1.163 29.666 1.00 98.06 750 VAL A C 1
ATOM 5641 O O . VAL A 1 750 ? -27.683 1.191 29.936 1.00 98.06 750 VAL A O 1
ATOM 5644 N N . ASP A 1 751 ? -25.851 2.176 29.072 1.00 98.44 751 ASP A N 1
ATOM 5645 C CA . ASP A 1 751 ? -26.489 3.461 28.788 1.00 98.44 751 ASP A CA 1
ATOM 5646 C C . ASP A 1 751 ? -27.610 3.326 27.753 1.00 98.44 751 ASP A C 1
ATOM 5648 O O . ASP A 1 751 ? -28.744 3.728 28.018 1.00 98.44 751 ASP A O 1
ATOM 5652 N N . LEU A 1 752 ? -27.328 2.683 26.613 1.00 98.56 752 LEU A N 1
ATOM 5653 C CA . LEU A 1 752 ? -28.300 2.529 25.531 1.00 98.56 752 LEU A CA 1
ATOM 5654 C C . LEU A 1 752 ? -29.509 1.701 25.974 1.00 98.56 752 LEU A C 1
ATOM 5656 O O . LEU A 1 752 ? -30.650 2.109 25.784 1.00 98.56 752 LEU A O 1
ATOM 5660 N N . SER A 1 753 ? -29.288 0.550 26.611 1.00 98.19 753 SER A N 1
ATOM 5661 C CA . SER A 1 753 ? -30.406 -0.286 27.070 1.00 98.19 753 SER A CA 1
ATOM 5662 C C . SER A 1 753 ? -31.268 0.413 28.125 1.00 98.19 753 SER A C 1
ATOM 5664 O O . SER A 1 753 ? -32.496 0.264 28.111 1.00 98.19 753 SER A O 1
ATOM 5666 N N . TYR A 1 754 ? -30.654 1.211 29.005 1.00 97.81 754 TYR A N 1
ATOM 5667 C CA . TYR A 1 754 ? -31.383 2.015 29.976 1.00 97.81 754 TYR A CA 1
ATOM 5668 C C . TYR A 1 754 ? -32.195 3.122 29.294 1.00 97.81 754 TYR A C 1
ATOM 5670 O O . TYR A 1 754 ? -33.357 3.313 29.653 1.00 97.81 754 TYR A O 1
ATOM 5678 N N . ALA A 1 755 ? -31.636 3.800 28.289 1.00 97.38 755 ALA A N 1
ATOM 5679 C CA . ALA A 1 755 ? -32.345 4.806 27.500 1.00 97.38 755 ALA A CA 1
ATOM 5680 C C . ALA A 1 755 ? -33.586 4.236 26.800 1.00 97.38 755 ALA A C 1
ATOM 5682 O O . ALA A 1 755 ? -34.657 4.839 26.857 1.00 97.38 755 ALA A O 1
ATOM 5683 N N . GLU A 1 756 ? -33.457 3.052 26.201 1.00 96.56 756 GLU A N 1
ATOM 5684 C CA . GLU A 1 756 ? -34.522 2.440 25.400 1.00 96.56 756 GLU A CA 1
ATOM 5685 C C . GLU A 1 756 ? -35.600 1.751 26.254 1.00 96.56 756 GLU A C 1
ATOM 5687 O O . GLU A 1 756 ? -36.772 1.701 25.878 1.00 96.56 756 GLU A O 1
ATOM 5692 N N . THR A 1 757 ? -35.233 1.202 27.418 1.00 96.00 757 THR A N 1
ATOM 5693 C CA . THR A 1 757 ? -36.132 0.319 28.192 1.00 96.00 757 THR A CA 1
ATOM 5694 C C . THR A 1 757 ? -36.381 0.755 29.636 1.00 96.00 757 THR A C 1
ATOM 5696 O O . THR A 1 757 ? -37.232 0.180 30.320 1.00 96.00 757 THR A O 1
ATOM 5699 N N . GLY A 1 758 ? -35.635 1.740 30.139 1.00 95.06 758 GLY A N 1
ATOM 5700 C CA . GLY A 1 758 ? -35.601 2.111 31.557 1.00 95.06 758 GLY A CA 1
ATOM 5701 C C . GLY A 1 758 ? -34.906 1.084 32.461 1.00 95.06 758 GLY A C 1
ATOM 5702 O O . GLY A 1 758 ? -34.962 1.215 33.684 1.00 95.06 758 GLY A O 1
ATOM 5703 N N . THR A 1 759 ? -34.287 0.042 31.892 1.00 94.69 759 THR A N 1
ATOM 5704 C CA . THR A 1 759 ? -33.544 -0.999 32.616 1.00 94.69 759 THR A CA 1
ATOM 5705 C C . THR A 1 759 ? -32.193 -1.238 31.950 1.00 94.69 759 THR A C 1
ATOM 5707 O O . THR A 1 759 ? -32.127 -1.498 30.755 1.00 94.69 759 THR A O 1
ATOM 5710 N N . ALA A 1 760 ? -31.113 -1.196 32.730 1.00 94.75 760 ALA A N 1
ATOM 5711 C CA . ALA A 1 760 ? -29.778 -1.480 32.220 1.00 94.75 760 ALA A CA 1
ATOM 5712 C C . ALA A 1 760 ? -29.616 -2.981 31.936 1.00 94.75 760 ALA A C 1
ATOM 5714 O O . ALA A 1 760 ? -29.790 -3.821 32.826 1.00 94.75 760 ALA A O 1
ATOM 5715 N N . ALA A 1 761 ? -29.261 -3.317 30.701 1.00 96.00 761 ALA A N 1
ATOM 5716 C CA . ALA A 1 761 ? -28.819 -4.644 30.315 1.00 96.00 761 ALA A CA 1
ATOM 5717 C C . ALA A 1 761 ? -27.491 -4.970 31.005 1.00 96.00 761 ALA A C 1
ATOM 5719 O O . ALA A 1 761 ? -26.631 -4.112 31.192 1.00 96.00 761 ALA A O 1
ATOM 5720 N N . THR A 1 762 ? -27.324 -6.235 31.387 1.00 96.62 762 THR A N 1
ATOM 5721 C CA . THR A 1 762 ? -26.052 -6.730 31.920 1.00 96.62 762 THR A CA 1
ATOM 5722 C C . THR A 1 762 ? -25.123 -7.063 30.748 1.00 96.62 762 THR A C 1
ATOM 5724 O O . THR A 1 762 ? -25.526 -7.862 29.895 1.00 96.62 762 THR A O 1
ATOM 5727 N N . PRO A 1 763 ? -23.914 -6.477 30.675 1.00 97.44 763 PRO A N 1
ATOM 5728 C CA . PRO A 1 763 ? -22.919 -6.880 29.688 1.00 97.44 763 PRO A CA 1
ATOM 5729 C C . PRO A 1 763 ? -22.580 -8.373 29.815 1.00 97.44 763 PRO A C 1
ATOM 5731 O O . PRO A 1 763 ? -22.576 -8.920 30.920 1.00 97.44 763 PRO A O 1
ATOM 5734 N N . VAL A 1 764 ? -22.329 -9.044 28.688 1.00 96.81 764 VAL A N 1
ATOM 5735 C CA . VAL A 1 764 ? -21.989 -10.483 28.654 1.00 96.81 764 VAL A CA 1
ATOM 5736 C C . VAL A 1 764 ? -20.622 -10.784 29.269 1.00 96.81 764 VAL A C 1
ATOM 5738 O O . VAL A 1 764 ? -20.401 -11.884 29.771 1.00 96.81 764 VAL A O 1
ATOM 5741 N N . VAL A 1 765 ? -19.746 -9.782 29.294 1.00 94.31 765 VAL A N 1
ATOM 5742 C CA . VAL A 1 765 ? -18.438 -9.807 29.949 1.00 94.31 765 VAL A CA 1
ATOM 5743 C C . VAL A 1 765 ? -18.513 -9.010 31.249 1.00 94.31 765 VAL A C 1
ATOM 5745 O O . VAL A 1 765 ? -19.265 -8.041 31.367 1.00 94.31 765 VAL A O 1
ATOM 5748 N N . THR A 1 766 ? -17.730 -9.411 32.253 1.00 90.00 766 THR A N 1
ATOM 5749 C CA . THR A 1 766 ? -17.629 -8.622 33.487 1.00 90.00 766 THR A CA 1
ATOM 5750 C C . THR A 1 766 ? -16.962 -7.290 33.173 1.00 90.00 766 THR A C 1
ATOM 5752 O O . THR A 1 766 ? -15.871 -7.263 32.614 1.00 90.00 766 THR A O 1
ATOM 5755 N N . ARG A 1 767 ? -17.622 -6.195 33.554 1.00 86.06 767 ARG A N 1
ATOM 5756 C CA . ARG A 1 767 ? -17.064 -4.847 33.452 1.00 86.06 767 ARG A CA 1
ATOM 5757 C C . ARG A 1 767 ? -15.666 -4.807 34.119 1.00 86.06 767 ARG A C 1
ATOM 5759 O O . ARG A 1 767 ? -15.615 -5.198 35.290 1.00 86.06 767 ARG A O 1
ATOM 5766 N N . PRO A 1 768 ? -14.603 -4.396 33.397 1.00 85.88 768 PRO A N 1
ATOM 5767 C CA . PRO A 1 768 ? -13.226 -4.364 33.904 1.00 85.88 768 PRO A CA 1
ATOM 5768 C C . PRO A 1 768 ? -13.029 -3.572 35.201 1.00 85.88 768 PRO A C 1
ATOM 5770 O O . PRO A 1 768 ? -13.783 -2.595 35.434 1.00 85.88 768 PRO A O 1
#

Solvent-accessible surface area (backbone atoms only — not comparable to full-atom values): 43982 Å² total; per-residue (Å²): 141,79,88,86,86,90,86,83,91,82,88,86,84,86,83,89,80,89,82,91,83,82,86,86,84,85,86,79,76,85,86,62,90,77,92,72,84,84,89,86,81,96,82,80,83,90,74,78,84,73,93,80,94,47,77,62,91,79,83,81,58,101,82,77,63,84,82,82,55,54,69,88,77,58,88,84,49,96,58,67,70,71,79,79,72,52,82,86,53,32,85,74,62,63,47,86,80,69,79,52,50,62,46,54,51,55,49,46,46,31,65,34,84,64,27,60,48,27,52,70,41,74,82,36,71,71,31,49,14,49,77,27,15,29,66,23,32,44,35,45,56,71,70,47,88,62,68,54,86,38,86,55,60,43,44,51,42,70,69,46,55,26,37,80,40,74,56,80,89,81,81,89,78,88,75,81,81,79,79,61,72,50,84,42,61,70,54,80,58,94,62,42,67,47,71,36,55,38,68,33,70,41,34,49,35,84,90,47,37,73,45,50,68,56,41,75,52,23,26,31,64,29,12,26,55,53,53,53,49,51,60,65,67,44,63,56,43,105,86,70,49,44,88,88,48,59,64,80,75,70,67,39,53,65,47,20,46,42,17,37,22,26,15,57,61,22,33,29,49,53,78,60,90,95,62,70,58,18,32,40,55,68,52,53,88,65,54,65,50,64,53,23,43,29,38,86,58,53,61,45,69,32,54,69,48,23,66,75,26,84,56,19,48,26,80,78,41,73,76,37,53,86,84,87,45,63,91,62,30,61,54,37,62,41,58,48,63,53,66,64,58,66,63,41,44,57,42,85,79,65,53,78,63,13,45,41,53,44,47,49,53,37,44,52,51,40,52,50,51,44,47,48,71,60,33,43,77,48,88,96,50,94,45,67,42,71,26,69,46,68,68,53,50,48,33,54,40,34,51,38,51,52,71,27,15,90,54,31,48,78,40,18,40,64,35,51,42,37,40,45,47,53,33,45,51,53,49,30,74,74,42,54,84,44,89,80,37,80,72,64,64,68,91,49,43,46,63,69,44,58,70,60,35,23,20,41,35,64,79,30,43,72,32,69,89,65,76,40,48,61,42,78,49,19,55,72,32,11,22,59,33,18,27,60,25,40,67,75,43,45,71,58,53,50,88,76,50,50,83,85,68,34,58,64,58,41,34,43,45,28,38,18,56,38,69,48,35,49,30,39,84,80,79,46,96,90,48,63,63,47,50,41,68,50,41,75,36,62,49,76,39,73,48,29,52,91,82,41,44,76,40,53,36,93,94,43,52,27,39,60,56,36,70,56,19,29,36,69,28,12,32,54,46,53,51,50,34,50,76,70,72,45,60,71,77,70,63,39,53,66,51,19,49,46,15,38,20,32,17,52,69,40,28,29,51,50,77,61,34,54,87,75,42,48,88,78,56,50,98,57,61,67,85,67,47,51,57,52,60,49,84,91,52,63,79,61,51,55,39,58,36,25,48,24,29,44,71,93,65,89,47,57,56,59,57,57,68,64,74,80,44,55,89,84,31,53,58,96,43,74,62,49,21,53,65,64,31,30,52,28,39,52,47,41,52,54,38,46,55,53,40,52,53,51,39,48,74,71,56,31,42,76,41,83,96,51,83,43,65,43,67,51,86,46,72,50,51,43,51,29,53,38,24,48,35,45,60,58,34,20,76,60,31,30,68,44,22,26,60,32,51,44,38,37,41,39,50,30,36,22,29,33,34,18,66,77,67,77,47,62,51,79,58,93,54,82,76,114

Mean predicted aligned error: 12.76 Å

Secondary structure (DSSP, 8-state):
-----------------------------TTSPP--PPP----S-S--------B------TT------B----TTSTTTTTSS--TTTGGGS-HHHHSS-HHHHHHHHHT-TT-TT-TTSGGGGG--HHHHSHHHHHHHHTTPPPPTT--------HHHHEEEPPPPSSSSS---------EEEEPPPS-SEEE-TTS-EEE-TTTTTTHHHHHHHHT-S--HHHHHHHHHHS---TTS--SSS-PPPP---S--HHHHHTGGGTT-S-PPTT-----S----GGG-SHHHHB-TTT--B-SSS-TTSSS-GGGT-TT----S-HHHHGGGGGG---TT--S-SSSSS-TTS-HHHHHHHHHHHHHHHHHHTT-EE-TTSS-EE---SHHHHHHHHHHHHHHH-TTHHHHHHHHHHHHHHHHHHHHHHHHTTSTTPPPP-GGG---S-SGGG-TTSHHHHTTTTTSS--HHHHHHH-HHHHHHHTTTSS---GGG--GGGS-TTTTT--SS--HHHHBPSSP-TTSPBP--SEEE-TTSPEEEHHHHGGGGSTT--HHHHHHHTT-S--HHHHHHHHHTT--PPP---S--HHHHHTTTTTT-S----TTTS-TTS-SS----------TTS-GGGSSHHHHHT-TTS-----S--GGGGTTT---SSGGG-TTHHHHHHHHHHHHHHHHHHHHHHTTPEEETTTTEEE---SHHHHHHHHHHHHHHH-TTHHHHHHHHHHHHHHHHHHHHHHHHHSSPPPPSSPP-

Foldseek 3Di:
DDDDDDDDDDDDDDDDDDDDDDDDDDDDDPPDDDDDDDDDDPDDDDPPDDDDDAADDDDDDPPQDDDGDHDDQDPPDPCSAVQWDDLVCQVVDDCVVVVHRPVVVLVCLCPQPQFLQVLVDPVLVPQQDCSQHLVNLVCVLAVHDDDRRHPDSHGNTLVSFFPWDQQDPDDDDPDPPRPDTDGHDTDDGPAQWDAALLRFIFRQPPVQSSLNSVQSPQQFNHALNVLVVQVVVQPADPVGAGPVQWTDADARAFNNLVCLQQFPSNRRANDDPPFFFFGHDDAQPQQRHPQQQADNGNRAGQQADRGPGPGHPCQALVQQDPPVDRVVSVVSQQQDDDLQQQDQALLPPDSRGGLNVSLVSLLVLLVLLLVLVPWDQDPPALDITPHRDSLSSNSSRLSNVCVRNVCSCVSHSLSNSLSSLVSLVSSQVPCAPPPSGDHDDSVSGDRAAFDQQRLRDCLLCVCVVVQADDLQSLCARAQQSLLVQLPPLAGDHSVVGDQVSDRRRCNSRHSGHYPSSFFPPVDHLPGAGRHHQWEQAQQRFIDHCVHQVLCRDVRHSLNSVQNNLCFDHFLNNLVVCVVVVHLAADGRAFNNLNNLQQFPRRRSAHADACVQFDPPLDPGGDDADGHDQVVVDDSLCRGQCSQQVNPPPSRNSSHGDPVVCVVPWDDPDQCGTPDQNVVLLVLLVQLLVLLVVLLVVVVWDADVVQRTIDPRDDSLSNSSSRLSNVCVSNVRSSPSPSLSSSQSSQSSQSRSCCVVPVGGDGRPDPND

Sequence (768 aa):
QAFLTPTEIITGDGVTTDEEFHGFTYMLDDTRPVYHGTAGDPTTTSDRIIWDTHFAYDVAPADGTLEIEGYNINAAQEDACTQCHDPHAASKFDEDALGFSPVGIASEWGNTEGFHGDYLSEAFGHGCTPCHSPEGLIELTAGATVDVASTETTPIACVACHDLQAPDVDDIDGDTDTTEIVLGYLREFPNNEFTFPSGKMIDLGADDADNKLCLTCHSGRNGGSSVDTEIASEDLDDDGLADDGEYNFQNIHYRAAGASLFGNMAAGGYEFAGKSYASKFEHVDSNDLCVECHNPHSGELYLVDPGFGPTGCDNCHPAVADTGNYAVDILDVRDIRMNGSLEDYDGDGDNTEGIYYEVEDLRDRLLQAIDESGVDVLAGYPYFDNITEATQLQAAYNYQVVEKDPGSYAHNGDYIIQLLYDSLEAMAAQYNGTAGFTTITMANYVREDSGHFASDGEPFRHWDEDDAMSTSCARCHSSEGAQLAFSDGTLIQDEAITTADFKPYTRGISAGLACESCHTDPFDPAGPTRTLASVEFNSGVVVDVGNAAAFFAAGEDSPLCMSCHQGRSSTDTVNTRIAGGSLSFSNIHYYAAAASLFGNVTRGGYQYTVATSTPGAFGADPVYTGMNTFGSHPATLQTCEGCHLQEGTNEHSFTPDIGRCDDCHTGATFSALSGSPTANYQDIIDLKAQLLGILGTAGVSYLGNYPYFSGIETEAQLKAAYNWQMADKEPCGYIHNGDYIKQLLCDSIVDLSYAETGTAATPVVTRP

Radius of gyration: 34.92 Å; Cα contacts (8 Å, |Δi|>4): 1306; chains: 1; bounding box: 102×75×108 Å

pLDDT: mean 78.75, std 22.56, range [22.38, 98.81]

=== Feature glossary ===
Legend for the data blocks above and below:

— What the protein is —

The amino-acid sequence is the protein's primary structure: the linear order of residues from the N-terminus to the C-terminus, written in one-letter code. Everything else here — the 3D coordinates, the secondary structure, the domain annotations — is ultimately a consequence of this string.

Database cross-references. InterPro integrates a dozen domain/family signature databases into unified entries with residue-range hits. GO terms attach function/process/location labels with evidence codes. CATH codes position the fold in a four-level structural taxonomy. Organism is the NCBI-taxonomy species name.

— Where its atoms are —

The mmCIF block holds the 3D Cartesian coordinates of each backbone atom (N, Cα, C, O) in ångströms. mmCIF is the PDB's canonical archive format — a tagged-loop text representation of the atomic model.

The six renders are orthographic views along the three Cartesian axes in both directions. Representation (cartoon, sticks, or surface) and color scheme (sequence-rainbow or by-chain) vary across proteins so the training set covers all the common visualization conventions.

— Local backbone conformation —

Secondary structure is the local, repeating backbone conformation. DSSP classifies it into eight states by reading the hydrogen-bond network: three helix types (H, G, I), two β types (E, B), two non-regular types (T, S), and unstructured coil (-).

SS3 is a coarse helix/strand/coil call (letters a/b/c) made by the P-SEA algorithm from inter-Cα distances and dihedrals. It is less detailed than DSSP but needs only Cα positions.

Backbone dihedral angles. Every residue except chain termini has a φ (preceding-C → N → Cα → C) and a ψ (N → Cα → C → next-N). They are reported in degrees following the IUPAC sign convention. Secondary structure is essentially a statement about which (φ, ψ) basin each residue occupies.

— Global shape and packing —

The geometric summary reports three shape descriptors. Rg (radius of gyration) measures how spread out the Cα atoms are about their centre of mass; compact globular proteins have small Rg, elongated or unfolded ones large. Cα contacts (<8 Å, |i−j|>4) count long-range residue pairs in spatial proximity — high for tightly packed folds, near zero for rods or random coil. The bounding-box extents give the protein's footprint along x, y, z in Å.

Solvent accessibility: the surface area of each residue that a 1.4 Å water probe can touch, in Å². When only backbone atoms are present the absolute values are lower than full-atom SASA (side chains contribute most of the area) and are flagged as backbone-only.

Plot images: a contact map (which residues are close in 3D, as an N×N binary image), a Ramachandran scatter (backbone torsion angles, revealing secondary-structure composition at a glance), and — for AlphaFold structures — a PAE heatmap (pairwise prediction confidence).

— Structural neighborhood —

Foldseek's 3Di representation compresses backbone geometry into a per-residue letter drawn from a learned twenty-state alphabet. It captures the tertiary interaction pattern around each residue — which residues are packed against it in space, regardless of where they are in sequence.

Structural nearest neighbors (via Foldseek easy-search vs the PDB). Reported per hit: target PDB id, E-value, and alignment TM-score. A TM-score above ~0.5 is the conventional threshold for 'same fold'.

— Confidence and disorder —

pLDDT (predicted Local Distance Difference Test) is AlphaFold's per-residue confidence score, ranging from 0 to 100. Values above 90 indicate high confidence (typically well-packed cores); 70–90 is confident; 50–70 low confidence; below 50 usually means the region is disordered or the prediction is unreliable there. AlphaFold stores pLDDT in the mmCIF B-factor column.

For experimental (PDB) structures, the B-factor (temperature factor) quantifies the positional spread of each atom in the crystal — a combination of thermal vibration and static disorder — in units of Å². High B-factors mark flexible loops or poorly resolved regions; low B-factors mark the rigid, well-ordered core.

Predicted Aligned Error (PAE) is an AlphaFold confidence matrix: entry (i, j) is the expected error in the position of residue j, in ångströms, when the prediction is superimposed on the true structure at residue i. Low PAE within a block of residues means that block is internally rigid and well-predicted; high PAE between two blocks means their relative placement is uncertain even if each block individually is confident.